Protein AF-A0A2V7V558-F1 (afdb_monomer)

Structure (mmCIF, N/CA/C/O backbone):
data_AF-A0A2V7V558-F1
#
_entry.id   AF-A0A2V7V558-F1
#
loop_
_atom_site.group_PDB
_atom_site.id
_atom_site.type_symbol
_atom_site.label_atom_id
_atom_site.label_alt_id
_atom_site.label_comp_id
_atom_site.label_asym_id
_atom_site.label_entity_id
_atom_site.label_seq_id
_atom_site.pdbx_PDB_ins_code
_atom_site.Cartn_x
_atom_site.Cartn_y
_atom_site.Cartn_z
_atom_site.occupancy
_atom_site.B_iso_or_equiv
_atom_site.auth_seq_id
_atom_site.auth_comp_id
_atom_site.auth_asym_id
_atom_site.auth_atom_id
_atom_site.pdbx_PDB_model_num
ATOM 1 N N . PRO A 1 1 ? 6.313 19.195 -24.063 1.00 78.56 1 PRO A N 1
ATOM 2 C CA . PRO A 1 1 ? 5.276 18.604 -23.185 1.00 78.56 1 PRO A CA 1
ATOM 3 C C . PRO A 1 1 ? 4.741 19.638 -22.186 1.00 78.56 1 PRO A C 1
ATOM 5 O O . PRO A 1 1 ? 5.553 20.377 -21.647 1.00 78.56 1 PRO A O 1
ATOM 8 N N . LYS A 1 2 ? 3.415 19.756 -21.996 1.00 81.25 2 LYS A N 1
ATOM 9 C CA . LYS A 1 2 ? 2.812 20.833 -21.171 1.00 81.25 2 LYS A CA 1
ATOM 10 C C . LYS A 1 2 ? 1.853 20.368 -20.066 1.00 81.25 2 LYS A C 1
ATOM 12 O O . LYS A 1 2 ? 1.504 21.178 -19.219 1.00 81.25 2 LYS A O 1
ATOM 17 N N . ASP A 1 3 ? 1.430 19.106 -20.073 1.00 86.50 3 ASP A N 1
ATOM 18 C CA . ASP A 1 3 ? 0.491 18.561 -19.089 1.00 86.50 3 ASP A CA 1
ATOM 19 C C . ASP A 1 3 ? 1.000 17.204 -18.564 1.00 86.50 3 ASP A C 1
ATOM 21 O O . ASP A 1 3 ? 0.908 16.206 -19.281 1.00 86.50 3 ASP A O 1
ATOM 25 N N . PRO A 1 4 ? 1.554 17.142 -17.339 1.00 86.75 4 PRO A N 1
ATOM 26 C CA . PRO A 1 4 ? 1.973 15.885 -16.717 1.00 86.75 4 PRO A CA 1
ATOM 27 C C . PRO A 1 4 ? 0.795 15.030 -16.221 1.00 86.75 4 PRO A C 1
ATOM 29 O O . PRO A 1 4 ? 0.958 13.828 -16.001 1.00 86.75 4 PRO A O 1
ATOM 32 N N . SER A 1 5 ? -0.386 15.629 -16.034 1.00 82.62 5 SER A N 1
ATOM 33 C CA . SER A 1 5 ? -1.588 14.981 -15.494 1.00 82.62 5 SER A CA 1
ATOM 34 C C . SER A 1 5 ? -2.425 14.280 -16.570 1.00 82.62 5 SER A C 1
ATOM 36 O O . SER A 1 5 ? -3.032 13.242 -16.288 1.00 82.62 5 SER A O 1
ATOM 38 N N . GLY A 1 6 ? -2.380 14.795 -17.803 1.00 81.19 6 GLY A N 1
ATOM 39 C CA . GLY A 1 6 ? -3.180 14.372 -18.949 1.00 81.19 6 GLY A CA 1
ATOM 40 C C . GLY A 1 6 ? -3.231 12.860 -19.158 1.00 81.19 6 GLY A C 1
ATOM 41 O O . GLY A 1 6 ? -2.219 12.159 -19.061 1.00 81.19 6 GLY A O 1
ATOM 42 N N . LYS A 1 7 ? -4.437 12.356 -19.444 1.00 79.38 7 LYS A N 1
ATOM 43 C CA . LYS A 1 7 ? -4.704 10.942 -19.765 1.00 79.38 7 LYS A CA 1
ATOM 44 C C . LYS A 1 7 ? -4.549 10.624 -21.255 1.00 79.38 7 LYS A C 1
ATOM 46 O O . LYS A 1 7 ? -4.569 9.462 -21.641 1.00 79.38 7 LYS A O 1
ATOM 51 N N . ASP A 1 8 ? -4.362 11.646 -22.081 1.00 83.56 8 ASP A N 1
ATOM 52 C CA . ASP A 1 8 ? -4.234 11.598 -23.537 1.00 83.56 8 ASP A CA 1
ATOM 53 C C . ASP A 1 8 ? -2.807 11.282 -24.026 1.00 83.56 8 ASP A C 1
ATOM 55 O O . ASP A 1 8 ? -2.467 11.569 -25.171 1.00 83.56 8 ASP A O 1
ATOM 59 N N . GLN A 1 9 ? -1.964 10.682 -23.183 1.00 87.81 9 GLN A N 1
ATOM 60 C CA . GLN A 1 9 ? -0.555 10.382 -23.463 1.00 87.81 9 GLN A CA 1
ATOM 61 C C . GLN A 1 9 ? -0.157 8.977 -22.986 1.00 87.81 9 GLN A C 1
ATOM 63 O O . GLN A 1 9 ? -0.829 8.376 -22.141 1.00 87.81 9 GLN A O 1
ATOM 68 N N . ASP A 1 10 ? 0.939 8.450 -23.535 1.00 92.81 10 ASP A N 1
ATOM 69 C CA . ASP A 1 10 ? 1.595 7.231 -23.044 1.00 92.81 10 ASP A CA 1
ATOM 70 C C . ASP A 1 10 ? 2.233 7.484 -21.655 1.00 92.81 10 ASP A C 1
ATOM 72 O O . ASP A 1 10 ? 2.664 8.599 -21.364 1.00 92.81 10 ASP A O 1
ATOM 76 N N . VAL A 1 11 ? 2.330 6.458 -20.800 1.00 94.06 11 VAL A N 1
ATOM 77 C CA . VAL A 1 11 ? 2.995 6.535 -19.478 1.00 94.06 11 VAL A CA 1
ATOM 78 C C . VAL A 1 11 ? 4.325 5.791 -19.499 1.00 94.06 11 VAL A C 1
ATOM 80 O O . VAL A 1 11 ? 4.418 4.688 -20.037 1.00 94.06 11 VAL A O 1
ATOM 83 N N . PHE A 1 12 ? 5.343 6.365 -18.856 1.00 97.25 12 PHE A N 1
ATOM 84 C CA . PHE A 1 12 ? 6.642 5.735 -18.633 1.00 97.25 12 PHE A CA 1
ATOM 85 C C . PHE A 1 12 ? 6.909 5.538 -17.135 1.00 97.25 12 PHE A C 1
ATOM 87 O O . PHE A 1 12 ? 6.780 6.474 -16.346 1.00 97.25 12 PHE A O 1
ATOM 94 N N . VAL A 1 13 ? 7.318 4.328 -16.752 1.00 98.69 13 VAL A N 1
ATOM 95 C CA . VAL A 1 13 ? 7.709 3.960 -15.387 1.00 98.69 13 VAL A CA 1
ATOM 96 C C . VAL A 1 13 ? 9.166 3.500 -15.394 1.00 98.69 13 VAL A C 1
ATOM 98 O O . VAL A 1 13 ? 9.502 2.436 -15.917 1.00 98.69 13 VAL A O 1
ATOM 101 N N . LEU A 1 14 ? 10.050 4.286 -14.780 1.00 98.75 14 LEU A N 1
ATOM 102 C CA . LEU A 1 14 ? 11.447 3.904 -14.577 1.00 98.75 14 LEU A CA 1
ATOM 103 C C . LEU A 1 14 ? 11.556 2.964 -13.366 1.00 98.75 14 LEU A C 1
ATOM 105 O O . LEU A 1 14 ? 11.897 3.418 -12.278 1.00 98.75 14 LEU A O 1
ATOM 109 N N . SER A 1 15 ? 11.248 1.676 -13.542 1.00 98.75 15 SER A N 1
ATOM 110 C CA . SER A 1 15 ? 11.292 0.663 -12.469 1.00 98.75 15 SER A CA 1
ATOM 111 C C . SER A 1 15 ? 12.687 0.568 -11.838 1.00 98.75 15 SER A C 1
ATOM 113 O O . SER A 1 15 ? 12.818 0.640 -10.618 1.00 98.75 15 SER A O 1
ATOM 115 N N . LYS A 1 16 ? 13.746 0.605 -12.663 1.00 98.56 16 LYS A N 1
ATOM 116 C CA . LYS A 1 16 ? 15.137 0.779 -12.205 1.00 98.56 16 LYS A CA 1
ATOM 117 C C . LYS A 1 16 ? 15.447 2.220 -11.768 1.00 98.56 16 LYS A C 1
ATOM 119 O O . LYS A 1 16 ? 16.325 2.881 -12.329 1.00 98.56 16 LYS A O 1
ATOM 124 N N . GLY A 1 17 ? 14.740 2.719 -10.753 1.00 97.94 17 GLY A N 1
ATOM 125 C CA . GLY A 1 17 ? 14.722 4.131 -10.354 1.00 97.94 17 GLY A CA 1
ATOM 126 C C . GLY A 1 17 ? 16.085 4.751 -10.024 1.00 97.94 17 GLY A C 1
ATOM 127 O O . GLY A 1 17 ? 16.248 5.962 -10.134 1.00 97.94 17 GLY A O 1
ATOM 128 N N . HIS A 1 18 ? 17.116 3.963 -9.705 1.00 98.19 18 HIS A N 1
ATOM 129 C CA . HIS A 1 18 ? 18.482 4.477 -9.517 1.00 98.19 18 HIS A CA 1
ATOM 130 C C . HIS A 1 18 ? 19.059 5.162 -10.774 1.00 98.19 18 HIS A C 1
ATOM 132 O O . HIS A 1 18 ? 20.028 5.914 -10.678 1.00 98.19 18 HIS A O 1
ATOM 138 N N . ALA A 1 19 ? 18.464 4.931 -11.950 1.00 98.19 19 ALA A N 1
ATOM 139 C CA . ALA A 1 19 ? 18.798 5.600 -13.204 1.00 98.19 19 ALA A CA 1
ATOM 140 C C . ALA A 1 19 ? 18.131 6.986 -13.381 1.00 98.19 19 ALA A C 1
ATOM 142 O O . ALA A 1 19 ? 18.185 7.535 -14.479 1.00 98.19 19 ALA A O 1
ATOM 143 N N . ALA A 1 20 ? 17.537 7.572 -12.328 1.00 98.12 20 ALA A N 1
ATOM 144 C CA . ALA A 1 20 ? 16.832 8.866 -12.350 1.00 98.12 20 ALA A CA 1
ATOM 145 C C . ALA A 1 20 ? 17.456 9.973 -13.234 1.00 98.12 20 ALA A C 1
ATOM 147 O O . ALA A 1 20 ? 16.700 10.621 -13.957 1.00 98.12 20 ALA A O 1
ATOM 148 N N . PRO A 1 21 ? 18.794 10.182 -13.269 1.00 98.06 21 PRO A N 1
ATOM 149 C CA . PRO A 1 21 ? 19.393 11.234 -14.090 1.00 98.06 21 PRO A CA 1
ATOM 150 C C . PRO A 1 21 ? 19.075 11.144 -15.590 1.00 98.06 21 PRO A C 1
ATOM 152 O O . PRO A 1 21 ? 18.973 12.186 -16.231 1.00 98.06 21 PRO A O 1
ATOM 155 N N . ILE A 1 22 ? 18.859 9.944 -16.153 1.00 97.06 22 ILE A N 1
ATOM 156 C CA . ILE A 1 22 ? 18.498 9.809 -17.577 1.00 97.06 22 ILE A CA 1
ATOM 157 C C . ILE A 1 22 ? 17.034 10.195 -17.843 1.00 97.06 22 ILE A C 1
ATOM 159 O O . ILE A 1 22 ? 16.724 10.735 -18.901 1.00 97.06 22 ILE A O 1
ATOM 163 N N . LEU A 1 23 ? 16.144 9.995 -16.862 1.00 97.62 23 LEU A N 1
ATOM 164 C CA . LEU A 1 23 ? 14.763 10.484 -16.911 1.00 97.62 23 LEU A CA 1
ATOM 165 C C . LEU A 1 23 ? 14.730 12.012 -16.804 1.00 97.62 23 LEU A C 1
ATOM 167 O O . LEU A 1 23 ? 14.029 12.660 -17.576 1.00 97.62 23 LEU A O 1
ATOM 171 N N . TRP A 1 24 ? 15.517 12.593 -15.895 1.00 97.69 24 TRP A N 1
ATOM 172 C CA . TRP A 1 24 ? 15.645 14.047 -15.772 1.00 97.69 24 TRP A CA 1
ATOM 173 C C . TRP A 1 24 ? 16.205 14.672 -17.058 1.00 97.69 24 TRP A C 1
ATOM 175 O O . TRP A 1 24 ? 15.633 15.639 -17.556 1.00 97.69 24 TRP A O 1
ATOM 185 N N . ALA A 1 25 ? 17.243 14.077 -17.658 1.00 95.06 25 ALA A N 1
ATOM 186 C CA . ALA A 1 25 ? 17.776 14.508 -18.950 1.00 95.06 25 ALA A CA 1
ATOM 187 C C . ALA A 1 25 ? 16.726 14.429 -20.076 1.00 95.06 25 ALA A C 1
ATOM 189 O O . ALA A 1 25 ? 16.507 15.417 -20.770 1.00 95.06 25 ALA A O 1
ATOM 190 N N . ALA A 1 26 ? 16.005 13.309 -20.215 1.00 93.50 26 ALA A N 1
ATOM 191 C CA . ALA A 1 26 ? 14.966 13.154 -21.239 1.00 93.50 26 ALA A CA 1
ATOM 192 C C . ALA A 1 26 ? 13.785 14.133 -21.060 1.00 93.50 26 ALA A C 1
ATOM 194 O O . ALA A 1 26 ? 13.247 14.660 -22.038 1.00 93.50 26 ALA A O 1
ATOM 195 N N . LEU A 1 27 ? 13.389 14.426 -19.817 1.00 93.44 27 LEU A N 1
ATOM 196 C CA . LEU A 1 27 ? 12.374 15.443 -19.524 1.00 93.44 27 LEU A CA 1
ATOM 197 C C . LEU A 1 27 ? 12.885 16.866 -19.814 1.00 93.44 27 LEU A C 1
ATOM 199 O O . LEU A 1 27 ? 12.095 17.719 -20.220 1.00 93.44 27 LEU A O 1
ATOM 203 N N . ARG A 1 28 ? 14.186 17.136 -19.640 1.00 93.00 28 ARG A N 1
ATOM 204 C CA . ARG A 1 28 ? 14.794 18.434 -19.974 1.00 93.00 28 ARG A CA 1
ATOM 205 C C . ARG A 1 28 ? 14.882 18.643 -21.484 1.00 93.00 28 ARG A C 1
ATOM 207 O O . ARG A 1 28 ? 14.485 19.703 -21.960 1.00 93.00 28 ARG A O 1
ATOM 214 N N . GLU A 1 29 ? 15.324 17.618 -22.211 1.00 90.44 29 GLU A N 1
ATOM 215 C CA . GLU A 1 29 ? 15.469 17.598 -23.673 1.00 90.44 29 GLU A CA 1
ATOM 216 C C . GLU A 1 29 ? 14.119 17.774 -24.384 1.00 90.44 29 GLU A C 1
ATOM 218 O O . GLU A 1 29 ? 13.965 18.590 -25.286 1.00 90.44 29 GLU A O 1
ATOM 223 N N . THR A 1 30 ? 13.076 17.090 -23.902 1.00 88.75 30 THR A N 1
ATOM 224 C CA . THR A 1 30 ? 11.700 17.267 -24.404 1.00 88.75 30 THR A CA 1
ATOM 225 C C . THR A 1 30 ? 11.038 18.581 -23.960 1.00 88.75 30 THR A C 1
ATOM 227 O O . THR A 1 30 ? 9.872 18.829 -24.287 1.00 88.75 30 THR A O 1
ATOM 230 N N . GLY A 1 31 ? 11.728 19.418 -23.177 1.00 89.62 31 GLY A N 1
ATOM 231 C CA . GLY A 1 31 ? 11.186 20.649 -22.597 1.00 89.62 31 GLY A CA 1
ATOM 232 C C . GLY A 1 31 ? 10.006 20.427 -21.641 1.00 89.62 31 GLY A C 1
ATOM 233 O O . GLY A 1 31 ? 9.224 21.350 -21.423 1.00 89.62 31 GLY A O 1
ATOM 234 N N . ALA A 1 32 ? 9.841 19.211 -21.108 1.00 90.31 32 ALA A N 1
ATOM 235 C CA . ALA A 1 32 ? 8.834 18.865 -20.103 1.00 90.31 32 ALA A CA 1
ATOM 236 C C . ALA A 1 32 ? 9.137 19.510 -18.740 1.00 90.31 32 ALA A C 1
ATOM 238 O O . ALA A 1 32 ? 8.221 19.840 -17.985 1.00 90.31 32 ALA A O 1
ATOM 239 N N . ILE A 1 33 ? 10.425 19.698 -18.445 1.00 93.44 33 ILE A N 1
ATOM 240 C CA . ILE A 1 33 ? 10.940 20.430 -17.286 1.00 93.44 33 ILE A CA 1
ATOM 241 C C . ILE A 1 33 ? 11.949 21.495 -17.732 1.00 93.44 33 ILE A C 1
ATOM 243 O O . ILE A 1 33 ? 12.484 21.423 -18.840 1.00 93.44 33 ILE A O 1
ATOM 247 N N . GLN A 1 34 ? 12.223 22.476 -16.868 1.00 93.38 34 GLN A N 1
ATOM 248 C CA . GLN A 1 34 ? 13.223 23.528 -17.117 1.00 93.38 34 GLN A CA 1
ATOM 249 C C . GLN A 1 34 ? 14.338 23.580 -16.056 1.00 93.38 34 GLN A C 1
ATOM 251 O O . GLN A 1 34 ? 15.231 24.422 -16.146 1.00 93.38 34 GLN A O 1
ATOM 256 N N . ASP A 1 35 ? 14.321 22.659 -15.094 1.00 94.81 35 ASP A N 1
ATOM 257 C CA . ASP A 1 35 ? 15.256 22.597 -13.969 1.00 94.81 35 ASP A CA 1
ATOM 258 C C . ASP A 1 35 ? 16.731 22.478 -14.387 1.00 94.81 35 ASP A C 1
ATOM 260 O O . ASP A 1 35 ? 17.069 21.945 -15.450 1.00 94.81 35 ASP A O 1
ATOM 264 N N . ASP A 1 36 ? 17.626 22.949 -13.516 1.00 95.75 36 ASP A N 1
ATOM 265 C CA . ASP A 1 36 ? 19.065 22.710 -13.638 1.00 95.75 36 ASP A CA 1
ATOM 266 C C . ASP A 1 36 ? 19.377 21.235 -13.345 1.00 95.75 36 ASP A C 1
ATOM 268 O O . ASP A 1 36 ? 19.245 20.780 -12.208 1.00 95.75 36 ASP A O 1
ATOM 272 N N . LEU A 1 37 ? 19.855 20.491 -14.345 1.00 96.62 37 LEU A N 1
ATOM 273 C CA . LEU A 1 37 ? 20.279 19.095 -14.179 1.00 96.62 37 LEU A CA 1
ATOM 274 C C . LEU A 1 37 ? 21.454 18.942 -13.193 1.00 96.62 37 LEU A C 1
ATOM 276 O O . LEU A 1 37 ? 21.598 17.889 -12.572 1.00 96.62 37 LEU A O 1
ATOM 280 N N . LEU A 1 38 ? 22.260 19.990 -12.986 1.00 95.88 38 LEU A N 1
ATOM 281 C CA . LEU A 1 38 ? 23.350 20.015 -12.005 1.00 95.88 38 LEU A CA 1
ATOM 282 C C . LEU A 1 38 ? 22.852 20.255 -10.565 1.00 95.88 38 LEU A C 1
ATOM 284 O O . LEU A 1 38 ? 23.647 20.181 -9.620 1.00 95.88 38 LEU A O 1
ATOM 288 N N . SER A 1 39 ? 21.549 20.491 -10.367 1.00 96.94 39 SER A N 1
ATOM 289 C CA . SER A 1 39 ? 20.894 20.527 -9.051 1.00 96.94 39 SER A CA 1
ATOM 290 C C . SER A 1 39 ? 20.547 19.136 -8.498 1.00 96.94 39 SER A C 1
ATOM 292 O O . SER A 1 39 ? 20.194 19.027 -7.326 1.00 96.94 39 SER A O 1
ATOM 294 N N . LEU A 1 40 ? 20.690 18.076 -9.307 1.00 97.69 40 LEU A N 1
ATOM 295 C CA . LEU A 1 40 ? 20.471 16.671 -8.938 1.00 97.69 40 LEU A CA 1
ATOM 296 C C . LEU A 1 40 ? 20.955 16.345 -7.513 1.00 97.69 40 LEU A C 1
ATOM 298 O O . LEU A 1 40 ? 22.129 16.529 -7.188 1.00 97.69 40 LEU A O 1
ATOM 302 N N . ARG A 1 41 ? 20.058 15.781 -6.691 1.00 97.06 41 ARG A N 1
ATOM 303 C CA . ARG A 1 41 ? 20.303 15.360 -5.293 1.00 97.06 41 ARG A CA 1
ATOM 304 C C . ARG A 1 41 ? 20.662 16.482 -4.301 1.00 97.06 41 ARG A C 1
ATOM 306 O O . ARG A 1 41 ? 21.021 16.166 -3.166 1.00 97.06 41 ARG A O 1
ATOM 313 N N . ARG A 1 42 ? 20.539 17.766 -4.659 1.00 96.94 42 ARG A N 1
ATOM 314 C CA . ARG A 1 42 ? 20.526 18.859 -3.666 1.00 96.94 42 ARG A CA 1
ATOM 315 C C . ARG A 1 42 ? 19.182 18.880 -2.925 1.00 96.94 42 ARG A C 1
ATOM 317 O O . ARG A 1 42 ? 18.166 18.460 -3.468 1.00 96.94 42 ARG A O 1
ATOM 324 N N . TYR A 1 43 ? 19.187 19.354 -1.679 1.00 94.56 43 TYR A N 1
ATOM 325 C CA . TYR A 1 43 ? 18.035 19.319 -0.762 1.00 94.56 43 TYR A CA 1
ATOM 326 C C . TYR A 1 43 ? 16.793 20.066 -1.294 1.00 94.56 43 TYR A C 1
ATOM 328 O O . TYR A 1 43 ? 15.655 19.617 -1.133 1.00 94.56 43 TYR A O 1
ATOM 336 N N . ASP A 1 44 ? 17.051 21.194 -1.947 1.00 91.56 44 ASP A N 1
ATOM 337 C CA . ASP A 1 44 ? 16.118 22.133 -2.566 1.00 91.56 44 ASP A CA 1
ATOM 338 C C . ASP A 1 44 ? 15.676 21.732 -3.985 1.00 91.56 44 ASP A C 1
ATOM 340 O O . ASP A 1 44 ? 14.696 22.268 -4.499 1.00 91.56 44 ASP A O 1
ATOM 344 N N . SER A 1 45 ? 16.352 20.768 -4.617 1.00 93.88 45 SER A N 1
ATOM 345 C CA . SER A 1 45 ? 16.050 20.358 -5.990 1.00 93.88 45 SER A CA 1
ATOM 346 C C . SER A 1 45 ? 14.788 19.481 -6.086 1.00 93.88 45 SER A C 1
ATOM 348 O O . SER A 1 45 ? 14.551 18.621 -5.228 1.00 93.88 45 SER A O 1
ATOM 350 N N . PRO A 1 46 ? 13.985 19.612 -7.162 1.00 90.62 46 PRO A N 1
ATOM 351 C CA . PRO A 1 46 ? 12.984 18.612 -7.526 1.00 90.62 46 PRO A CA 1
ATOM 352 C C . PRO A 1 46 ? 13.601 17.359 -8.178 1.00 90.62 46 PRO A C 1
ATOM 354 O O . PRO A 1 46 ? 12.928 16.331 -8.285 1.00 90.62 46 PRO A O 1
ATOM 357 N N . LEU A 1 47 ? 14.873 17.417 -8.599 1.00 96.25 47 LEU A N 1
ATOM 358 C CA . LEU A 1 47 ? 15.597 16.327 -9.258 1.00 96.25 47 LEU A CA 1
ATOM 359 C C . LEU A 1 47 ? 16.169 15.357 -8.219 1.00 96.25 47 LEU A C 1
ATOM 361 O O . LEU A 1 47 ? 17.363 15.329 -7.904 1.00 96.25 47 LEU A O 1
ATOM 365 N N . GLU A 1 48 ? 15.260 14.558 -7.677 1.00 96.25 48 GLU A N 1
ATOM 366 C CA . GLU A 1 48 ? 15.520 13.552 -6.652 1.00 96.25 48 GLU A CA 1
ATOM 367 C C . GLU A 1 48 ? 16.521 12.472 -7.093 1.00 96.25 48 GLU A C 1
ATOM 369 O O . GLU A 1 48 ? 16.733 12.192 -8.279 1.00 96.25 48 GLU A O 1
ATOM 374 N N . GLY A 1 49 ? 17.139 11.817 -6.104 1.00 97.12 49 GLY A N 1
ATOM 375 C CA . GLY A 1 49 ? 18.133 10.767 -6.346 1.00 97.12 49 GLY A CA 1
ATOM 376 C C . GLY A 1 49 ? 17.582 9.462 -6.931 1.00 97.12 49 GLY A C 1
ATOM 377 O O . GLY A 1 49 ? 18.368 8.690 -7.487 1.00 97.12 49 GLY A O 1
ATOM 378 N N . HIS A 1 50 ? 16.267 9.271 -6.803 1.00 98.25 50 HIS A N 1
ATOM 379 C CA . HIS A 1 50 ? 15.389 8.267 -7.412 1.00 98.25 50 HIS A CA 1
ATOM 380 C C . HIS A 1 50 ? 14.070 8.986 -7.780 1.00 98.25 50 HIS A C 1
ATOM 382 O O . HIS A 1 50 ? 13.738 9.958 -7.099 1.00 98.25 50 HIS A O 1
ATOM 388 N N . PRO A 1 51 ? 13.289 8.560 -8.791 1.00 96.88 51 PRO A N 1
ATOM 389 C CA . PRO A 1 51 ? 12.018 9.201 -9.113 1.00 96.88 51 PRO A CA 1
ATOM 390 C C . PRO A 1 51 ? 11.062 9.200 -7.917 1.00 96.88 51 PRO A C 1
ATOM 392 O O . PRO A 1 51 ? 10.858 8.165 -7.282 1.00 96.88 51 PRO A O 1
ATOM 395 N N . THR A 1 52 ? 10.443 10.350 -7.648 1.00 95.88 52 THR A N 1
ATOM 396 C CA . THR A 1 52 ? 9.270 10.477 -6.774 1.00 95.88 52 THR A CA 1
ATOM 397 C C . THR A 1 52 ? 8.288 11.489 -7.380 1.00 95.88 52 THR A C 1
ATOM 399 O O . THR A 1 52 ? 8.732 12.385 -8.109 1.00 95.88 52 THR A O 1
ATOM 402 N N . PRO A 1 53 ? 6.989 11.440 -7.029 1.00 94.75 53 PRO A N 1
ATOM 403 C CA . PRO A 1 53 ? 5.999 12.454 -7.417 1.00 94.75 53 PRO A CA 1
ATOM 404 C C . PRO A 1 53 ? 6.227 13.871 -6.846 1.00 94.75 53 PRO A C 1
ATOM 406 O O . PRO A 1 53 ? 5.318 14.697 -6.871 1.00 94.75 53 PRO A O 1
ATOM 409 N N . ARG A 1 54 ? 7.426 14.191 -6.324 1.00 92.38 54 ARG A N 1
ATOM 410 C CA . ARG A 1 54 ? 7.894 15.585 -6.188 1.00 92.38 54 ARG A CA 1
ATOM 411 C C . ARG A 1 54 ? 8.038 16.236 -7.574 1.00 92.38 54 ARG A C 1
ATOM 413 O O . ARG A 1 54 ? 7.748 17.417 -7.718 1.00 92.38 54 ARG A O 1
ATOM 420 N N . SER A 1 55 ? 8.427 15.458 -8.589 1.00 93.06 55 SER A N 1
ATOM 421 C CA . SER A 1 55 ? 8.286 15.841 -9.997 1.00 93.06 55 SER A CA 1
ATOM 422 C C . SER A 1 55 ? 6.926 15.356 -10.517 1.00 93.06 55 SER A C 1
ATOM 424 O O . SER A 1 55 ? 6.655 14.157 -10.431 1.00 93.06 55 SER A O 1
ATOM 426 N N . PRO A 1 56 ? 6.066 16.224 -11.085 1.00 91.75 56 PRO A N 1
ATOM 427 C CA . PRO A 1 56 ? 4.716 15.832 -11.501 1.00 91.75 56 PRO A CA 1
ATOM 428 C C . PRO A 1 56 ? 4.713 14.857 -12.690 1.00 91.75 56 PRO A C 1
ATOM 430 O O . PRO A 1 56 ? 3.729 14.158 -12.914 1.00 91.75 56 PRO A O 1
ATOM 433 N N . TRP A 1 57 ? 5.823 14.764 -13.431 1.00 92.75 57 TRP A N 1
ATOM 434 C CA . TRP A 1 57 ? 6.024 13.787 -14.508 1.00 92.75 57 TRP A CA 1
ATOM 435 C C . TRP A 1 57 ? 6.249 12.349 -14.005 1.00 92.75 57 TRP A C 1
ATOM 437 O O . TRP A 1 57 ? 6.315 11.423 -14.810 1.00 92.75 57 TRP A O 1
ATOM 447 N N . VAL A 1 58 ? 6.363 12.139 -12.689 1.00 95.69 58 VAL A N 1
ATOM 448 C CA . VAL A 1 58 ? 6.562 10.826 -12.066 1.00 95.69 58 VAL A CA 1
ATOM 449 C C . VAL A 1 58 ? 5.279 10.391 -11.364 1.00 95.69 58 VAL A C 1
ATOM 451 O O . VAL A 1 58 ? 4.875 10.991 -10.373 1.00 95.69 58 VAL A O 1
ATOM 454 N N . ARG A 1 59 ? 4.650 9.314 -11.851 1.00 94.75 59 ARG A N 1
ATOM 455 C CA . ARG A 1 59 ? 3.398 8.783 -11.278 1.00 94.75 59 ARG A CA 1
ATOM 456 C C . ARG A 1 59 ? 3.604 7.951 -10.005 1.00 94.75 59 ARG A C 1
ATOM 458 O O . ARG A 1 59 ? 2.737 7.957 -9.143 1.00 94.75 59 ARG A O 1
ATOM 465 N N . VAL A 1 60 ? 4.735 7.252 -9.875 1.00 97.62 60 VAL A N 1
ATOM 466 C CA . VAL A 1 60 ? 5.067 6.385 -8.725 1.00 97.62 60 VAL A CA 1
ATOM 467 C C . VAL A 1 60 ? 6.548 6.478 -8.370 1.00 97.62 60 VAL A C 1
ATOM 469 O O . VAL A 1 60 ? 7.383 6.708 -9.244 1.00 97.62 60 VAL A O 1
ATOM 472 N N . ALA A 1 61 ? 6.885 6.288 -7.096 1.00 98.19 61 ALA A N 1
ATOM 473 C CA . ALA A 1 61 ? 8.266 6.251 -6.631 1.00 98.19 61 ALA A CA 1
ATOM 474 C C . ALA A 1 61 ? 8.876 4.850 -6.815 1.00 98.19 61 ALA A C 1
ATOM 476 O O . ALA A 1 61 ? 8.306 3.859 -6.369 1.00 98.19 61 ALA A O 1
ATOM 477 N N . THR A 1 62 ? 10.057 4.767 -7.433 1.00 98.12 62 THR A N 1
ATOM 478 C CA . THR A 1 62 ? 10.682 3.498 -7.878 1.00 98.12 62 THR A CA 1
ATOM 479 C C . THR A 1 62 ? 12.090 3.276 -7.307 1.00 98.12 62 THR A C 1
ATOM 481 O O . THR A 1 62 ? 12.968 2.688 -7.934 1.00 98.12 62 THR A O 1
ATOM 484 N N . GLY A 1 63 ? 12.342 3.794 -6.100 1.00 94.44 63 GLY A N 1
ATOM 485 C CA . GLY A 1 63 ? 13.618 3.606 -5.396 1.00 94.44 63 GLY A CA 1
ATOM 486 C C . GLY A 1 63 ? 13.860 2.174 -4.902 1.00 94.44 63 GLY A C 1
ATOM 487 O O . GLY A 1 63 ? 15.011 1.753 -4.829 1.00 94.44 63 GLY A O 1
ATOM 488 N N . SER A 1 64 ? 12.793 1.429 -4.595 1.00 98.38 64 SER A N 1
ATOM 489 C CA . SER A 1 64 ? 12.851 -0.020 -4.372 1.00 98.38 64 SER A CA 1
ATOM 490 C C . SER A 1 64 ? 12.563 -0.746 -5.687 1.00 98.38 64 SER A C 1
ATOM 492 O O . SER A 1 64 ? 11.670 -0.332 -6.431 1.00 98.38 64 SER A O 1
ATOM 494 N N . LEU A 1 65 ? 13.339 -1.786 -5.989 1.00 98.50 65 LEU A N 1
ATOM 495 C CA . LEU A 1 65 ? 13.300 -2.489 -7.275 1.00 98.50 65 LEU A CA 1
ATOM 496 C C . LEU A 1 65 ? 12.123 -3.475 -7.356 1.00 98.50 65 LEU A C 1
ATOM 498 O O . LEU A 1 65 ? 11.496 -3.816 -6.356 1.00 98.50 65 LEU A O 1
ATOM 502 N N . GLY A 1 66 ? 11.780 -3.891 -8.575 1.00 98.44 66 GLY A N 1
ATOM 503 C CA . GLY A 1 66 ? 10.721 -4.859 -8.882 1.00 98.44 66 GLY A CA 1
ATOM 504 C C . GLY A 1 66 ? 9.308 -4.268 -8.861 1.00 98.44 66 GLY A C 1
ATOM 505 O O . GLY A 1 66 ? 8.426 -4.709 -9.600 1.00 98.44 66 GLY A O 1
ATOM 506 N N . GLN A 1 67 ? 9.095 -3.202 -8.085 1.00 98.81 67 GLN A N 1
ATOM 507 C CA . GLN A 1 67 ? 7.767 -2.633 -7.864 1.00 98.81 67 GLN A CA 1
ATOM 508 C C . GLN A 1 67 ? 7.164 -1.915 -9.083 1.00 98.81 67 GLN A C 1
ATOM 510 O O . GLN A 1 67 ? 5.941 -1.890 -9.250 1.00 98.81 67 GLN A O 1
ATOM 515 N N . GLY A 1 68 ? 7.997 -1.322 -9.946 1.00 98.69 68 GLY A N 1
ATOM 516 C CA . GLY A 1 68 ? 7.530 -0.468 -11.041 1.00 98.69 68 GLY A CA 1
ATOM 517 C C . GLY A 1 68 ? 6.724 -1.215 -12.106 1.00 98.69 68 GLY A C 1
ATOM 518 O O . GLY A 1 68 ? 5.792 -0.640 -12.666 1.00 98.69 68 GLY A O 1
ATOM 519 N N . LEU A 1 69 ? 7.007 -2.502 -12.345 1.00 98.88 69 LEU A N 1
ATOM 520 C CA . LEU A 1 69 ? 6.209 -3.318 -13.267 1.00 98.88 69 LEU A CA 1
ATOM 521 C C . LEU A 1 69 ? 4.804 -3.613 -12.717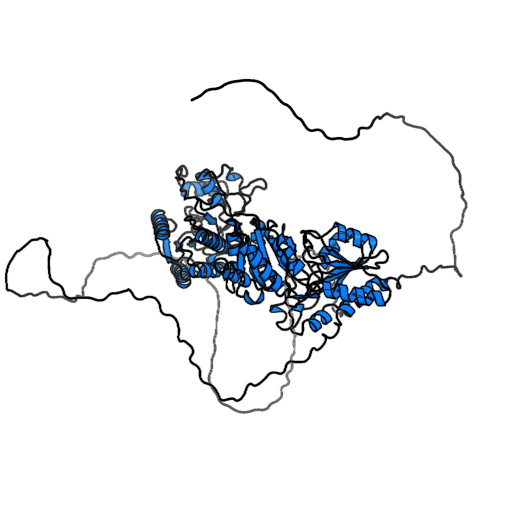 1.00 98.88 69 LEU A C 1
ATOM 523 O O . LEU A 1 69 ? 3.838 -3.563 -13.475 1.00 98.88 69 LEU A O 1
ATOM 527 N N . CYS A 1 70 ? 4.671 -3.832 -11.406 1.00 98.88 70 CYS A N 1
ATOM 528 C CA . CYS A 1 70 ? 3.376 -4.027 -10.743 1.00 98.88 70 CYS A CA 1
ATOM 529 C C . CYS A 1 70 ? 2.495 -2.771 -10.892 1.00 98.88 70 CYS A C 1
ATOM 531 O O . CYS A 1 70 ? 1.333 -2.843 -11.294 1.00 98.88 70 CYS A O 1
ATOM 533 N N . ALA A 1 71 ? 3.077 -1.590 -10.648 1.00 98.81 71 ALA A N 1
ATOM 534 C CA . ALA A 1 71 ? 2.399 -0.310 -10.850 1.00 98.81 71 ALA A CA 1
ATOM 535 C C . ALA A 1 71 ? 2.031 -0.066 -12.324 1.00 98.81 71 ALA A C 1
ATOM 537 O O . ALA A 1 71 ? 0.909 0.348 -12.622 1.00 98.81 71 ALA A O 1
ATOM 538 N N . ALA A 1 72 ? 2.935 -0.382 -13.256 1.00 98.81 72 ALA A N 1
ATOM 539 C CA . ALA A 1 72 ? 2.675 -0.279 -14.689 1.00 98.81 72 ALA A CA 1
ATOM 540 C C . ALA A 1 72 ? 1.541 -1.215 -15.154 1.00 98.81 72 ALA A C 1
ATOM 542 O O . ALA A 1 72 ? 0.728 -0.816 -15.988 1.00 98.81 72 ALA A O 1
ATOM 543 N N . ALA A 1 73 ? 1.429 -2.418 -14.581 1.00 98.88 73 ALA A N 1
ATOM 544 C CA . ALA A 1 73 ? 0.320 -3.336 -14.836 1.00 98.88 73 ALA A CA 1
ATOM 545 C C . ALA A 1 73 ? -1.024 -2.774 -14.336 1.00 98.88 73 ALA A C 1
ATOM 547 O O . ALA A 1 73 ? -2.020 -2.848 -15.056 1.00 98.88 73 ALA A O 1
ATOM 548 N N . GLY A 1 74 ? -1.056 -2.123 -13.167 1.00 98.69 74 GLY A N 1
ATOM 549 C CA . GLY A 1 74 ? -2.247 -1.412 -12.681 1.00 98.69 74 GLY A CA 1
ATOM 550 C C . GLY A 1 74 ? -2.666 -0.238 -13.573 1.00 98.69 74 GLY A C 1
ATOM 551 O O . GLY A 1 74 ? -3.840 -0.119 -13.925 1.00 98.69 74 GLY A O 1
ATOM 552 N N . MET A 1 75 ? -1.709 0.583 -14.018 1.00 98.12 75 MET A N 1
ATOM 553 C CA . MET A 1 75 ? -1.964 1.666 -14.982 1.00 98.12 75 MET A CA 1
ATOM 554 C C . MET A 1 75 ? -2.510 1.116 -16.310 1.00 98.12 75 MET A C 1
ATOM 556 O O . MET A 1 75 ? -3.494 1.626 -16.846 1.00 98.12 75 MET A O 1
ATOM 560 N N . ALA A 1 76 ? -1.905 0.044 -16.833 1.00 97.75 76 ALA A N 1
ATOM 561 C CA . ALA A 1 76 ? -2.326 -0.597 -18.076 1.00 97.75 76 ALA A CA 1
ATOM 562 C C . ALA A 1 76 ? -3.729 -1.219 -17.958 1.00 97.75 76 ALA A C 1
ATOM 564 O O . ALA A 1 76 ? -4.540 -1.050 -18.871 1.00 97.75 76 ALA A O 1
ATOM 565 N N . TRP A 1 77 ? -4.052 -1.854 -16.824 1.00 98.12 77 TRP A N 1
ATOM 566 C CA . TRP A 1 77 ? -5.395 -2.364 -16.533 1.00 98.12 77 TRP A CA 1
ATOM 567 C C . TRP A 1 77 ? -6.429 -1.232 -16.526 1.00 98.12 77 TRP A C 1
ATOM 569 O O . TRP A 1 77 ? -7.420 -1.318 -17.249 1.00 98.12 77 TRP A O 1
ATOM 579 N N . ALA A 1 78 ? -6.182 -0.135 -15.795 1.00 95.88 78 ALA A N 1
ATOM 580 C CA . ALA A 1 78 ? -7.100 1.009 -15.743 1.00 95.88 78 ALA A CA 1
ATOM 581 C C . ALA A 1 78 ? -7.314 1.650 -17.124 1.00 95.88 78 ALA A C 1
ATOM 583 O O . ALA A 1 78 ? -8.446 1.940 -17.503 1.00 95.88 78 ALA A O 1
ATOM 584 N N . ARG A 1 79 ? -6.247 1.808 -17.914 1.00 93.56 79 ARG A N 1
ATOM 585 C CA . ARG A 1 79 ? -6.321 2.353 -19.279 1.00 93.56 79 ARG A CA 1
ATOM 586 C C . ARG A 1 79 ? -7.115 1.457 -20.221 1.00 93.56 79 ARG A C 1
ATOM 588 O O . ARG A 1 79 ? -8.002 1.948 -20.912 1.00 93.56 79 ARG A O 1
ATOM 595 N N . LYS A 1 80 ? -6.860 0.143 -20.188 1.00 93.62 80 LYS A N 1
ATOM 596 C CA . LYS A 1 80 ? -7.628 -0.860 -20.942 1.00 93.62 80 LYS A CA 1
ATOM 597 C C . LYS A 1 80 ? -9.103 -0.852 -20.524 1.00 93.62 80 LYS A C 1
ATOM 599 O O . LYS A 1 80 ? -9.975 -0.967 -21.381 1.00 93.62 80 LYS A O 1
ATOM 604 N N . LYS A 1 81 ? -9.380 -0.686 -19.226 1.00 93.06 81 LYS A N 1
ATOM 605 C CA . LYS A 1 81 ? -10.733 -0.624 -18.661 1.00 93.06 81 LYS A CA 1
ATOM 606 C C . LYS A 1 81 ? -11.511 0.617 -19.105 1.00 93.06 81 LYS A C 1
ATOM 608 O O . LYS A 1 81 ? -12.694 0.499 -19.409 1.00 93.06 81 LYS A O 1
ATOM 613 N N . ASP A 1 82 ? -10.846 1.768 -19.174 1.00 90.56 82 ASP A N 1
ATOM 614 C CA . ASP A 1 82 ? -11.451 3.064 -19.515 1.00 90.56 82 ASP A CA 1
ATOM 615 C C . ASP A 1 82 ? -11.439 3.365 -21.027 1.00 90.56 82 ASP A C 1
ATOM 617 O O . ASP A 1 82 ? -11.756 4.478 -21.444 1.00 90.56 82 ASP A O 1
ATOM 621 N N . GLY A 1 83 ? -11.048 2.393 -21.862 1.00 89.88 83 GLY A N 1
ATOM 622 C CA . GLY A 1 83 ? -10.940 2.562 -23.315 1.00 89.88 83 GLY A CA 1
ATOM 623 C C . GLY A 1 83 ? -9.830 3.524 -23.755 1.00 89.88 83 GLY A C 1
ATOM 624 O O . GLY A 1 83 ? -9.827 3.967 -24.901 1.00 89.88 83 GLY A O 1
ATOM 625 N N . CYS A 1 84 ? -8.888 3.861 -22.868 1.00 88.44 84 CYS A N 1
ATOM 626 C CA . CYS A 1 84 ? -7.782 4.757 -23.177 1.00 88.44 84 CYS A CA 1
ATOM 627 C C . CYS A 1 84 ? -6.747 4.041 -24.070 1.00 88.44 84 CYS A C 1
ATOM 629 O O . CYS A 1 84 ? -6.145 3.056 -23.632 1.00 88.44 84 CYS A O 1
ATOM 631 N N . PRO A 1 85 ? -6.476 4.537 -25.294 1.00 87.62 85 PRO A N 1
ATOM 632 C CA . PRO A 1 85 ? -5.505 3.928 -26.207 1.00 87.62 85 PRO A CA 1
ATOM 633 C C . PRO A 1 85 ? -4.040 4.244 -25.844 1.00 87.62 85 PRO A C 1
ATOM 635 O O . PRO A 1 85 ? -3.125 3.734 -26.493 1.00 87.62 85 PRO A O 1
ATOM 638 N N . GLY A 1 86 ? -3.802 5.082 -24.828 1.00 89.75 86 GLY A N 1
ATOM 639 C CA . GLY A 1 86 ? -2.467 5.403 -24.332 1.00 89.75 86 GLY A CA 1
ATOM 640 C C . GLY A 1 86 ? -1.813 4.214 -23.633 1.00 89.75 86 GLY A C 1
ATOM 641 O O . GLY A 1 86 ? -2.359 3.660 -22.678 1.00 89.75 86 GLY A O 1
ATOM 642 N N . ARG A 1 87 ? -0.617 3.845 -24.085 1.00 93.50 87 ARG A N 1
ATOM 643 C CA . ARG A 1 87 ? 0.157 2.686 -23.624 1.00 93.50 87 ARG A CA 1
ATOM 644 C C . ARG A 1 87 ? 0.935 2.982 -22.343 1.00 93.50 87 ARG A C 1
ATOM 646 O O . ARG A 1 87 ? 1.102 4.136 -21.954 1.00 93.50 87 ARG A O 1
ATOM 653 N N . VAL A 1 88 ? 1.444 1.929 -21.708 1.00 96.94 88 VAL A N 1
ATOM 654 C CA . VAL A 1 88 ? 2.333 2.012 -20.542 1.00 96.94 88 VAL A CA 1
ATOM 655 C C . VAL A 1 88 ? 3.642 1.290 -20.855 1.00 96.94 88 VAL A C 1
ATOM 657 O O . VAL A 1 88 ? 3.626 0.169 -21.362 1.00 96.94 88 VAL A O 1
ATOM 660 N N . TYR A 1 89 ? 4.774 1.918 -20.547 1.00 98.38 89 TYR A N 1
ATOM 661 C CA . TYR A 1 89 ? 6.113 1.363 -20.741 1.00 98.38 89 TYR A CA 1
ATOM 662 C C . TYR A 1 89 ? 6.852 1.322 -19.401 1.00 98.38 89 TYR A C 1
ATOM 664 O O . TYR A 1 89 ? 6.956 2.346 -18.727 1.00 98.38 89 TYR A O 1
ATOM 672 N N . ALA A 1 90 ? 7.393 0.166 -19.023 1.00 98.69 90 ALA A N 1
ATOM 673 C CA . ALA A 1 90 ? 8.199 -0.011 -17.819 1.00 98.69 90 ALA A CA 1
ATOM 674 C C . ALA A 1 90 ? 9.646 -0.359 -18.193 1.00 98.69 90 ALA A C 1
ATOM 676 O O . ALA A 1 90 ? 9.874 -1.340 -18.897 1.00 98.69 90 ALA A O 1
ATOM 677 N N . LEU A 1 91 ? 10.625 0.414 -17.713 1.00 98.88 91 LEU A N 1
ATOM 678 C CA . LEU A 1 91 ? 12.052 0.109 -17.877 1.00 98.88 91 LEU A CA 1
ATOM 679 C C . LEU A 1 91 ? 12.605 -0.528 -16.597 1.00 98.88 91 LEU A C 1
ATOM 681 O O . LEU A 1 91 ? 12.658 0.127 -15.554 1.00 98.88 91 LEU A O 1
ATOM 685 N N . LEU A 1 92 ? 13.023 -1.789 -16.699 1.00 98.69 92 LEU A N 1
ATOM 686 C CA . LEU A 1 92 ? 13.566 -2.618 -15.625 1.00 98.69 92 LEU A CA 1
ATOM 687 C C . LEU A 1 92 ? 15.071 -2.860 -15.804 1.00 98.69 92 LEU A C 1
ATOM 689 O O . LEU A 1 92 ? 15.601 -2.822 -16.915 1.00 98.69 92 LEU A O 1
ATOM 693 N N . GLY A 1 93 ? 15.758 -3.174 -14.708 1.00 98.56 93 GLY A N 1
ATOM 694 C CA . GLY A 1 93 ? 17.091 -3.776 -14.723 1.00 98.56 93 GLY A CA 1
ATOM 695 C C . GLY A 1 93 ? 17.061 -5.308 -14.797 1.00 98.56 93 GLY A C 1
ATOM 696 O O . GLY A 1 93 ? 16.178 -5.970 -14.259 1.00 98.56 93 GLY A O 1
ATOM 697 N N . ASP A 1 94 ? 18.098 -5.892 -15.384 1.00 98.12 94 ASP A N 1
ATOM 698 C CA . ASP A 1 94 ? 18.351 -7.339 -15.409 1.00 98.12 94 ASP A CA 1
ATOM 699 C C . ASP A 1 94 ? 18.634 -7.961 -14.032 1.00 98.12 94 ASP A C 1
ATOM 701 O O . ASP A 1 94 ? 18.283 -9.117 -13.788 1.00 98.12 94 ASP A O 1
ATOM 705 N N . GLY A 1 95 ? 19.236 -7.185 -13.126 1.00 97.38 95 GLY A N 1
ATOM 706 C CA . GLY A 1 95 ? 19.376 -7.529 -11.708 1.00 97.38 95 GLY A CA 1
ATOM 707 C C . GLY A 1 95 ? 18.097 -7.303 -10.894 1.00 97.38 95 GLY A C 1
ATOM 708 O O . GLY A 1 95 ? 17.907 -7.949 -9.873 1.00 97.38 95 GLY A O 1
ATOM 709 N N . GLU A 1 96 ? 17.204 -6.427 -11.361 1.00 98.00 96 GLU A N 1
ATOM 710 C CA . GLU A 1 96 ? 15.876 -6.196 -10.771 1.00 98.00 96 GLU A CA 1
ATOM 711 C C . GLU A 1 96 ? 14.905 -7.337 -11.112 1.00 98.00 96 GLU A C 1
ATOM 713 O O . GLU A 1 96 ? 14.096 -7.722 -10.278 1.00 98.00 96 GLU A O 1
ATOM 718 N N . ALA A 1 97 ? 15.055 -7.974 -12.276 1.00 97.50 97 ALA A N 1
ATOM 719 C CA . ALA A 1 97 ? 14.327 -9.190 -12.650 1.00 97.50 97 ALA A CA 1
ATOM 720 C C . ALA A 1 97 ? 14.687 -10.444 -11.805 1.00 97.50 97 ALA A C 1
ATOM 722 O O . ALA A 1 97 ? 14.265 -11.560 -12.127 1.00 97.50 97 ALA A O 1
ATOM 723 N N . ALA A 1 98 ? 15.461 -10.285 -10.725 1.00 98.00 98 ALA A N 1
ATOM 724 C CA . ALA A 1 98 ? 15.593 -11.275 -9.657 1.00 98.00 98 ALA A CA 1
ATOM 725 C C . ALA A 1 98 ? 14.465 -11.180 -8.605 1.00 98.00 98 ALA A C 1
ATOM 727 O O . ALA A 1 98 ? 14.216 -12.169 -7.919 1.00 98.00 98 ALA A O 1
ATOM 728 N N . GLU A 1 99 ? 13.780 -10.036 -8.492 1.00 98.75 99 GLU A N 1
ATOM 729 C CA . GLU A 1 99 ? 12.668 -9.836 -7.554 1.00 98.75 99 GLU A CA 1
ATOM 730 C C . GLU A 1 99 ? 11.445 -10.682 -7.938 1.00 98.75 99 GLU A C 1
ATOM 732 O O . GLU A 1 99 ? 11.043 -10.729 -9.103 1.00 98.75 99 GLU A O 1
ATOM 737 N N . GLY A 1 100 ? 10.819 -11.331 -6.950 1.00 98.75 100 GLY A N 1
ATOM 738 C CA . GLY A 1 100 ? 9.654 -12.201 -7.173 1.00 98.75 100 GLY A CA 1
ATOM 739 C C . GLY A 1 100 ? 8.449 -11.456 -7.758 1.00 98.75 100 GLY A C 1
ATOM 740 O O . GLY A 1 100 ? 7.794 -11.946 -8.678 1.00 98.75 100 GLY A O 1
ATOM 741 N N . SER A 1 101 ? 8.232 -10.223 -7.302 1.00 98.81 101 SER A N 1
ATOM 742 C CA . SER A 1 101 ? 7.143 -9.341 -7.732 1.00 98.81 101 SER A CA 1
ATOM 743 C C . SER A 1 101 ? 7.161 -8.985 -9.225 1.00 98.81 101 SER A C 1
ATOM 745 O O . SER A 1 101 ? 6.099 -8.792 -9.815 1.00 98.81 101 SER A O 1
ATOM 747 N N . VAL A 1 102 ? 8.327 -8.990 -9.886 1.00 98.88 102 VAL A N 1
ATOM 748 C CA . VAL A 1 102 ? 8.418 -8.842 -11.355 1.00 98.88 102 VAL A CA 1
ATOM 749 C C . VAL A 1 102 ? 7.681 -9.984 -12.060 1.00 98.88 102 VAL A C 1
ATOM 751 O O . VAL A 1 102 ? 7.015 -9.772 -13.073 1.00 98.88 102 VAL A O 1
ATOM 754 N N . TRP A 1 103 ? 7.758 -11.194 -11.507 1.00 98.81 103 TRP A N 1
ATOM 755 C CA . TRP A 1 103 ? 7.156 -12.399 -12.072 1.00 98.81 103 TRP A CA 1
ATOM 756 C C . TRP A 1 103 ? 5.696 -12.586 -11.635 1.00 98.81 103 TRP A C 1
ATOM 758 O O . TRP A 1 103 ? 4.894 -13.113 -12.407 1.00 98.81 103 TRP A O 1
ATOM 768 N N . GLU A 1 104 ? 5.303 -12.077 -10.463 1.00 98.88 104 GLU A N 1
ATOM 769 C CA . GLU A 1 104 ? 3.887 -11.871 -10.110 1.00 98.88 104 GLU A CA 1
ATOM 770 C C . GLU A 1 104 ? 3.206 -10.915 -11.112 1.00 98.88 104 GLU A C 1
ATOM 772 O O . GLU A 1 104 ? 2.188 -11.259 -11.715 1.00 98.88 104 GLU A O 1
ATOM 777 N N . ALA A 1 105 ? 3.811 -9.748 -11.369 1.00 98.88 105 ALA A N 1
ATOM 778 C CA . ALA A 1 105 ? 3.300 -8.768 -12.328 1.00 98.88 105 ALA A CA 1
ATOM 779 C C . ALA A 1 105 ? 3.299 -9.288 -13.773 1.00 98.88 105 ALA A C 1
ATOM 781 O O . ALA A 1 105 ? 2.398 -8.952 -14.549 1.00 98.88 105 ALA A O 1
ATOM 782 N N . ALA A 1 106 ? 4.267 -10.135 -14.143 1.00 98.81 106 ALA A N 1
ATOM 783 C CA . ALA A 1 106 ? 4.275 -10.806 -15.439 1.00 98.81 106 ALA A CA 1
ATOM 784 C C . ALA A 1 106 ? 3.044 -11.717 -15.609 1.00 98.81 106 ALA A C 1
ATOM 786 O O . ALA A 1 106 ? 2.316 -11.559 -16.590 1.00 98.81 106 ALA A O 1
ATOM 787 N N . GLN A 1 107 ? 2.769 -12.596 -14.640 1.00 98.38 107 GLN A N 1
ATOM 788 C CA . GLN A 1 107 ? 1.603 -13.494 -14.650 1.00 98.38 107 GLN A CA 1
ATOM 789 C C . GLN A 1 107 ? 0.278 -12.724 -14.669 1.00 98.38 107 GLN A C 1
ATOM 791 O O . GLN A 1 107 ? -0.607 -13.019 -15.470 1.00 98.38 107 GLN A O 1
ATOM 796 N N . PHE A 1 108 ? 0.159 -11.685 -13.838 1.00 98.81 108 PHE A N 1
ATOM 797 C CA . PHE A 1 108 ? -1.006 -10.800 -13.822 1.00 98.81 108 PHE A CA 1
ATOM 798 C C . PHE A 1 108 ? -1.250 -10.153 -15.197 1.00 98.81 108 PHE A C 1
ATOM 800 O O . PHE A 1 108 ? -2.377 -10.113 -15.692 1.00 98.81 108 PHE A O 1
ATOM 807 N N . SER A 1 109 ? -0.191 -9.664 -15.847 1.00 98.69 109 SER A N 1
ATOM 808 C CA . SER A 1 109 ? -0.313 -8.901 -17.094 1.00 98.69 109 SER A CA 1
ATOM 809 C C . SER A 1 109 ? -0.725 -9.745 -18.300 1.00 98.69 109 SER A C 1
ATOM 811 O O . SER A 1 109 ? -1.443 -9.241 -19.166 1.00 98.69 109 SER A O 1
ATOM 813 N N . SER A 1 110 ? -0.305 -11.011 -18.371 1.00 98.31 110 SER A N 1
ATOM 814 C CA . SER A 1 110 ? -0.750 -11.937 -19.418 1.00 98.31 110 SER A CA 1
ATOM 815 C C . SER A 1 110 ? -2.142 -12.502 -19.124 1.00 98.31 110 SER A C 1
ATOM 817 O O . SER A 1 110 ? -2.976 -12.547 -20.028 1.00 98.31 110 SER A O 1
ATOM 819 N N . PHE A 1 111 ? -2.459 -12.812 -17.859 1.00 98.50 111 PHE A N 1
ATOM 820 C CA . PHE A 1 111 ? -3.810 -13.221 -17.453 1.00 98.50 111 PHE A CA 1
ATOM 821 C C . PHE A 1 111 ? -4.871 -12.164 -17.813 1.00 98.50 111 PHE A C 1
ATOM 823 O O . PHE A 1 111 ? -5.902 -12.489 -18.401 1.00 98.50 111 PHE A O 1
ATOM 830 N N . TYR A 1 112 ? -4.596 -10.879 -17.554 1.00 98.25 112 TYR A N 1
ATOM 831 C CA . TYR A 1 112 ? -5.484 -9.781 -17.955 1.00 98.25 112 TYR A CA 1
ATOM 832 C C . TYR A 1 112 ? -5.321 -9.329 -19.418 1.00 98.25 112 TYR A C 1
ATOM 834 O O . TYR A 1 112 ? -6.025 -8.405 -19.842 1.00 98.25 112 TYR A O 1
ATOM 842 N N . GLY A 1 113 ? -4.438 -9.946 -20.214 1.00 97.31 113 GLY A N 1
ATOM 843 C CA . GLY A 1 113 ? -4.204 -9.613 -21.626 1.00 97.31 113 GLY A CA 1
ATOM 844 C C . GLY A 1 113 ? -3.857 -8.135 -21.845 1.00 97.31 113 GLY A C 1
ATOM 845 O O . GLY A 1 113 ? -4.531 -7.427 -22.612 1.00 97.31 113 GLY A O 1
ATOM 846 N N . LEU A 1 114 ? -2.883 -7.625 -21.087 1.00 97.56 114 LEU A N 1
ATOM 847 C CA . LEU A 1 114 ? -2.484 -6.214 -21.057 1.00 97.56 114 LEU A CA 1
ATOM 848 C C . LEU A 1 114 ? -1.586 -5.842 -22.250 1.00 97.56 114 LEU A C 1
ATOM 850 O O . LEU A 1 114 ? -0.492 -5.317 -22.086 1.00 97.56 114 LEU A O 1
ATOM 854 N N . HIS A 1 115 ? -2.066 -6.068 -23.474 1.00 96.38 115 HIS A N 1
ATOM 855 C CA . HIS A 1 115 ? -1.411 -5.682 -24.736 1.00 96.38 115 HIS A CA 1
ATOM 856 C C . HIS A 1 115 ? -1.002 -4.202 -24.842 1.00 96.38 115 HIS A C 1
ATOM 858 O O . HIS A 1 115 ? -0.191 -3.851 -25.696 1.00 96.38 115 HIS A O 1
ATOM 864 N N . ASN A 1 116 ? -1.548 -3.318 -24.001 1.00 96.06 116 ASN A N 1
ATOM 865 C CA . ASN A 1 116 ? -1.162 -1.911 -23.883 1.00 96.06 116 ASN A CA 1
ATOM 866 C C . ASN A 1 116 ? 0.060 -1.670 -22.968 1.00 96.06 116 ASN A C 1
ATOM 868 O O . ASN A 1 116 ? 0.559 -0.545 -22.927 1.00 96.06 116 ASN A O 1
ATOM 872 N N . LEU A 1 117 ? 0.569 -2.702 -22.285 1.00 98.12 117 LEU A N 1
ATOM 873 C CA . LEU A 1 117 ? 1.805 -2.694 -21.500 1.00 98.12 117 LEU A CA 1
ATOM 874 C C . LEU A 1 117 ? 3.009 -3.149 -22.346 1.00 98.12 117 LEU A C 1
ATOM 876 O O . LEU A 1 117 ? 2.913 -4.051 -23.180 1.00 98.12 117 LEU A O 1
ATOM 880 N N . CYS A 1 118 ? 4.163 -2.529 -22.110 1.00 98.25 118 CYS A N 1
ATOM 881 C CA . CYS A 1 118 ? 5.459 -2.939 -22.640 1.00 98.25 118 CYS A CA 1
ATOM 882 C C . CYS A 1 118 ? 6.501 -2.914 -21.514 1.00 98.25 118 CYS A C 1
ATOM 884 O O . CYS A 1 118 ? 6.722 -1.870 -20.903 1.00 98.25 118 CYS A O 1
ATOM 886 N N . ALA A 1 119 ? 7.173 -4.032 -21.260 1.00 98.44 119 ALA A N 1
ATOM 887 C CA . ALA A 1 119 ? 8.357 -4.082 -20.411 1.00 98.44 119 ALA A CA 1
ATOM 888 C C . ALA A 1 119 ? 9.616 -3.969 -21.281 1.00 98.44 119 ALA A C 1
ATOM 890 O O . ALA A 1 119 ? 9.668 -4.511 -22.384 1.00 98.44 119 ALA A O 1
ATOM 891 N N . ILE A 1 120 ? 10.634 -3.278 -20.780 1.00 98.81 120 ILE A N 1
ATOM 892 C CA . ILE A 1 120 ? 11.972 -3.220 -21.362 1.00 98.81 120 ILE A CA 1
ATOM 893 C C . ILE A 1 120 ? 12.941 -3.679 -20.277 1.00 98.81 120 ILE A C 1
ATOM 895 O O . ILE A 1 120 ? 13.002 -3.065 -19.214 1.00 98.81 120 ILE A O 1
ATOM 899 N N . VAL A 1 121 ? 13.688 -4.752 -20.529 1.00 98.75 121 VAL A N 1
ATOM 900 C CA . VAL A 1 121 ? 14.705 -5.273 -19.607 1.00 98.75 121 VAL A CA 1
ATOM 901 C C . VAL A 1 121 ? 16.077 -4.850 -20.113 1.00 98.75 121 VAL A C 1
ATOM 903 O O . VAL A 1 121 ? 16.509 -5.282 -21.179 1.00 98.75 121 VAL A O 1
ATOM 906 N N . ASP A 1 122 ? 16.758 -4.003 -19.345 1.00 98.81 122 ASP A N 1
ATOM 907 C CA . ASP A 1 122 ? 18.120 -3.539 -19.614 1.00 98.81 122 ASP A CA 1
ATOM 908 C C . ASP A 1 122 ? 19.145 -4.611 -19.201 1.00 98.81 122 ASP A C 1
ATOM 910 O O . ASP A 1 122 ? 19.640 -4.605 -18.069 1.00 98.81 122 ASP A O 1
ATOM 914 N N . VAL A 1 123 ? 19.448 -5.547 -20.110 1.00 98.81 123 VAL A N 1
ATOM 915 C CA . VAL A 1 123 ? 20.390 -6.668 -19.914 1.00 98.81 123 VAL A CA 1
ATOM 916 C C . VAL A 1 123 ? 21.834 -6.195 -20.061 1.00 98.81 123 VAL A C 1
ATOM 918 O O . VAL A 1 123 ? 22.544 -6.497 -21.021 1.00 98.81 123 VAL A O 1
ATOM 921 N N . ASN A 1 124 ? 22.245 -5.421 -19.056 1.00 98.50 124 ASN A N 1
ATOM 922 C CA . ASN A 1 124 ? 23.528 -4.729 -18.953 1.00 98.50 124 ASN A CA 1
ATOM 923 C C . ASN A 1 124 ? 24.642 -5.569 -18.292 1.00 98.50 124 ASN A C 1
ATOM 925 O O . ASN A 1 124 ? 25.766 -5.074 -18.169 1.00 98.50 124 ASN A O 1
ATOM 929 N N . ARG A 1 125 ? 24.333 -6.822 -17.909 1.00 98.50 125 ARG A N 1
ATOM 930 C CA . ARG A 1 125 ? 25.208 -7.861 -17.329 1.00 98.50 125 ARG A CA 1
ATOM 931 C C . ARG A 1 125 ? 25.572 -7.702 -15.850 1.00 98.50 125 ARG A C 1
ATOM 933 O O . ARG A 1 125 ? 26.073 -8.655 -15.253 1.00 98.50 125 ARG A O 1
ATOM 940 N N . LEU A 1 126 ? 25.385 -6.526 -15.251 1.00 98.31 126 LEU A N 1
ATOM 941 C CA . LEU A 1 126 ? 25.995 -6.172 -13.965 1.00 98.31 126 LEU A CA 1
ATOM 942 C C . LEU A 1 126 ? 24.966 -5.617 -12.968 1.00 98.31 126 LEU A C 1
ATOM 944 O O . LEU A 1 126 ? 24.299 -4.614 -13.215 1.00 98.31 126 LEU A O 1
ATOM 948 N N . GLY A 1 127 ? 24.895 -6.221 -11.783 1.00 96.94 127 GLY A N 1
ATOM 949 C CA . GLY A 1 127 ? 24.111 -5.747 -10.643 1.00 96.94 127 GLY A CA 1
ATOM 950 C C . GLY A 1 127 ? 24.805 -4.602 -9.894 1.00 96.94 127 GLY A C 1
ATOM 951 O O . GLY A 1 127 ? 25.507 -3.776 -10.484 1.00 96.94 127 GLY A O 1
ATOM 952 N N . GLN A 1 128 ? 24.599 -4.528 -8.578 1.00 97.38 128 GLN A N 1
ATOM 953 C CA . GLN A 1 128 ? 25.279 -3.551 -7.715 1.00 97.38 128 GLN A CA 1
ATOM 954 C C . GLN A 1 128 ? 26.704 -3.983 -7.329 1.00 97.38 12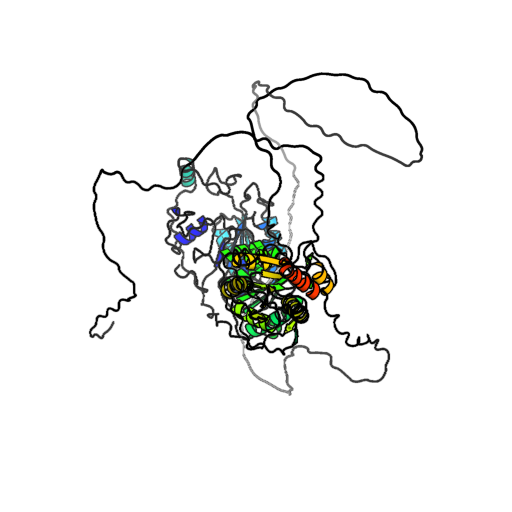8 GLN A C 1
ATOM 956 O O . GLN A 1 128 ? 27.593 -3.139 -7.243 1.00 97.38 128 GLN A O 1
ATOM 961 N N . SER A 1 129 ? 26.910 -5.278 -7.084 1.00 96.81 129 SER A N 1
ATOM 962 C CA . SER A 1 129 ? 28.106 -5.847 -6.440 1.00 96.81 129 SER A CA 1
ATOM 963 C C . SER A 1 129 ? 28.800 -6.949 -7.253 1.00 96.81 129 SER A C 1
ATOM 965 O O . SER A 1 129 ? 29.661 -7.645 -6.720 1.00 96.81 129 SER A O 1
ATOM 967 N N . GLY A 1 130 ? 28.394 -7.142 -8.508 1.00 97.06 130 GLY A N 1
ATOM 968 C CA . GLY A 1 130 ? 28.906 -8.184 -9.392 1.00 97.06 130 GLY A CA 1
ATOM 969 C C . GLY A 1 130 ? 27.974 -8.453 -10.578 1.00 97.06 130 GLY A C 1
ATOM 970 O O . GLY A 1 130 ? 26.983 -7.736 -10.757 1.00 97.06 130 GLY A O 1
ATOM 971 N N . PRO A 1 131 ? 28.255 -9.484 -11.394 1.00 98.31 131 PRO A N 1
ATOM 972 C CA . PRO A 1 131 ? 27.394 -9.889 -12.503 1.00 98.31 131 PRO A CA 1
ATOM 973 C C . PRO A 1 131 ? 25.995 -10.352 -12.075 1.00 98.31 131 PRO A C 1
ATOM 975 O O . PRO A 1 131 ? 25.805 -10.878 -10.979 1.00 98.31 131 PRO A O 1
ATOM 978 N N . THR A 1 132 ? 25.005 -10.160 -12.949 1.00 97.69 132 THR A N 1
ATOM 979 C CA . THR A 1 132 ? 23.622 -10.623 -12.739 1.00 97.69 132 THR A CA 1
ATOM 980 C C . THR A 1 132 ? 23.484 -12.129 -12.977 1.00 97.69 132 THR A C 1
ATOM 982 O O . THR A 1 132 ? 24.328 -12.738 -13.631 1.00 97.69 132 THR A O 1
ATOM 985 N N . MET A 1 133 ? 22.414 -12.743 -12.450 1.00 96.56 133 MET A N 1
ATOM 986 C CA . MET A 1 133 ? 22.205 -14.205 -12.445 1.00 96.56 133 MET A CA 1
ATOM 987 C C . MET A 1 133 ? 22.393 -14.864 -13.823 1.00 96.56 133 MET A C 1
ATOM 989 O O . MET A 1 133 ? 22.985 -15.936 -13.902 1.00 96.56 133 MET A O 1
ATOM 993 N N . HIS A 1 134 ? 21.924 -14.208 -14.890 1.00 97.75 134 HIS A N 1
ATOM 994 C CA . HIS A 1 134 ? 22.010 -14.700 -16.274 1.00 97.75 134 HIS A CA 1
ATOM 995 C C . HIS A 1 134 ? 23.008 -13.912 -17.131 1.00 97.75 134 HIS A C 1
ATOM 997 O O . HIS A 1 134 ? 23.268 -14.278 -18.272 1.00 97.75 134 HIS A O 1
ATOM 1003 N N . GLN A 1 135 ? 23.616 -12.850 -16.592 1.00 98.25 135 GLN A N 1
ATOM 1004 C CA . GLN A 1 135 ? 24.601 -12.011 -17.276 1.00 98.25 135 GLN A CA 1
ATOM 1005 C C . GLN A 1 135 ? 24.121 -11.480 -18.643 1.00 98.25 135 GLN A C 1
ATOM 1007 O O . GLN A 1 135 ? 23.420 -10.476 -18.711 1.00 98.25 135 GLN A O 1
ATOM 1012 N N . HIS A 1 136 ? 24.549 -12.116 -19.736 1.00 98.44 136 HIS A N 1
ATOM 1013 C CA . HIS A 1 136 ? 24.196 -11.778 -21.121 1.00 98.44 136 HIS A CA 1
ATOM 1014 C C . HIS A 1 136 ? 23.436 -12.901 -21.834 1.00 98.44 136 HIS A C 1
ATOM 1016 O O . HIS A 1 136 ? 23.216 -12.807 -23.039 1.00 98.44 136 HIS A O 1
ATOM 1022 N N . ASP A 1 137 ? 22.993 -13.923 -21.099 1.00 98.44 137 ASP A N 1
ATOM 1023 C CA . ASP A 1 137 ? 22.018 -14.899 -21.578 1.00 98.44 137 ASP A CA 1
ATOM 1024 C C . ASP A 1 137 ? 20.632 -14.239 -21.674 1.00 98.44 137 ASP A C 1
ATOM 1026 O O . ASP A 1 137 ? 19.774 -14.322 -20.792 1.00 98.44 137 ASP A O 1
ATOM 1030 N N . THR A 1 138 ? 20.430 -13.519 -22.775 1.00 98.50 138 THR A N 1
ATOM 1031 C CA . THR A 1 138 ? 19.145 -12.921 -23.133 1.00 98.50 138 THR A CA 1
ATOM 1032 C C . THR A 1 138 ? 18.094 -13.966 -23.490 1.00 98.50 138 THR A C 1
ATOM 1034 O O . THR A 1 138 ? 16.911 -13.669 -23.349 1.00 98.50 138 THR A O 1
ATOM 1037 N N . ALA A 1 139 ? 18.488 -15.185 -23.875 1.00 98.25 139 ALA A N 1
ATOM 1038 C CA . ALA A 1 139 ? 17.553 -16.277 -24.122 1.00 98.25 139 ALA A CA 1
ATOM 1039 C C . ALA A 1 139 ? 16.902 -16.754 -22.812 1.00 98.25 139 ALA A C 1
ATOM 1041 O O . ALA A 1 139 ? 15.697 -16.988 -22.790 1.00 98.25 139 ALA A O 1
ATOM 1042 N N . ALA A 1 140 ? 17.639 -16.798 -21.695 1.00 98.12 140 ALA A N 1
ATOM 1043 C CA . ALA A 1 140 ? 17.071 -17.073 -20.373 1.00 98.12 140 ALA A CA 1
ATOM 1044 C C . ALA A 1 140 ? 16.053 -16.004 -19.929 1.00 98.12 140 ALA A C 1
ATOM 1046 O O . ALA A 1 140 ? 15.006 -16.345 -19.371 1.00 98.12 140 ALA A O 1
ATOM 1047 N N . TYR A 1 141 ? 16.313 -14.718 -20.198 1.00 98.50 141 TYR A N 1
ATOM 1048 C CA . TYR A 1 141 ? 15.338 -13.648 -19.942 1.00 98.50 141 TYR A CA 1
ATOM 1049 C C . TYR A 1 141 ? 14.114 -13.757 -20.867 1.00 98.50 141 TYR A C 1
ATOM 1051 O O . TYR A 1 141 ? 12.981 -13.702 -20.388 1.00 98.50 141 TYR A O 1
ATOM 1059 N N . GLU A 1 142 ? 14.316 -13.966 -22.170 1.00 98.62 142 GLU A N 1
ATOM 1060 C CA . GLU A 1 142 ? 13.234 -14.099 -23.152 1.00 98.62 142 GLU A CA 1
ATOM 1061 C C . GLU A 1 142 ? 12.333 -15.310 -22.858 1.00 98.62 142 GLU A C 1
ATOM 1063 O O . GLU A 1 142 ? 11.107 -15.185 -22.832 1.00 98.62 142 GLU A O 1
ATOM 1068 N N . ALA A 1 143 ? 12.932 -16.470 -22.572 1.00 98.56 143 ALA A N 1
ATOM 1069 C CA . ALA A 1 143 ? 12.220 -17.701 -22.250 1.00 98.56 143 ALA A CA 1
ATOM 1070 C C . ALA A 1 143 ? 11.343 -17.554 -21.000 1.00 98.56 143 ALA A C 1
ATOM 1072 O O . ALA A 1 143 ? 10.231 -18.075 -20.983 1.00 98.56 143 ALA A O 1
ATOM 1073 N N . ARG A 1 144 ? 11.791 -16.804 -19.981 1.00 98.31 144 ARG A N 1
ATOM 1074 C CA . ARG A 1 144 ? 10.981 -16.505 -18.787 1.00 98.31 144 ARG A CA 1
ATOM 1075 C C . ARG A 1 144 ? 9.752 -15.662 -19.124 1.00 98.31 144 ARG A C 1
ATOM 1077 O O . ARG A 1 144 ? 8.652 -16.030 -18.729 1.00 98.31 144 ARG A O 1
ATOM 1084 N N . PHE A 1 145 ? 9.908 -14.575 -19.884 1.00 98.44 145 PHE A N 1
ATOM 1085 C CA . PHE A 1 145 ? 8.765 -13.752 -20.306 1.00 98.44 145 PHE A CA 1
ATOM 1086 C C . PHE A 1 145 ? 7.770 -14.555 -21.162 1.00 98.44 145 PHE A C 1
ATOM 1088 O O . PHE A 1 145 ? 6.570 -14.535 -20.882 1.00 98.44 145 PHE A O 1
ATOM 1095 N N . ARG A 1 146 ? 8.262 -15.347 -22.125 1.00 98.38 146 ARG A N 1
ATOM 1096 C CA . ARG A 1 146 ? 7.430 -16.255 -22.939 1.00 98.38 146 ARG A CA 1
ATOM 1097 C C . ARG A 1 146 ? 6.708 -17.311 -22.092 1.00 98.38 146 ARG A C 1
ATOM 1099 O O . ARG A 1 146 ? 5.527 -17.552 -22.317 1.00 98.38 146 ARG A O 1
ATOM 1106 N N . ALA A 1 147 ? 7.377 -17.906 -21.101 1.00 98.44 147 ALA A N 1
ATOM 1107 C CA . ALA A 1 147 ? 6.772 -18.881 -20.186 1.00 98.44 147 ALA A CA 1
ATOM 1108 C C . ALA A 1 147 ? 5.656 -18.272 -19.319 1.00 98.44 147 ALA A C 1
ATOM 1110 O O . ALA A 1 147 ? 4.680 -18.952 -19.016 1.00 98.44 147 ALA A O 1
ATOM 1111 N N . PHE A 1 148 ? 5.753 -16.982 -18.985 1.00 98.38 148 PHE A N 1
ATOM 1112 C CA . PHE A 1 148 ? 4.682 -16.224 -18.333 1.00 98.38 148 PHE A CA 1
ATOM 1113 C C . PHE A 1 148 ? 3.659 -15.618 -19.313 1.00 98.38 148 PHE A C 1
ATOM 1115 O O . PHE A 1 148 ? 2.869 -14.764 -18.918 1.00 98.38 148 PHE A O 1
ATOM 1122 N N . GLY A 1 149 ? 3.627 -16.058 -20.576 1.00 97.44 149 GLY A N 1
ATOM 1123 C CA . GLY A 1 149 ? 2.589 -15.702 -21.551 1.00 97.44 149 GLY A CA 1
ATOM 1124 C C . GLY A 1 149 ? 2.759 -14.345 -22.240 1.00 97.44 149 GLY A C 1
ATOM 1125 O O . GLY A 1 149 ? 1.808 -13.860 -22.850 1.00 97.44 149 GLY A O 1
ATOM 1126 N N . TRP A 1 150 ? 3.937 -13.722 -22.149 1.00 98.06 150 TRP A N 1
ATOM 1127 C CA . TRP A 1 150 ? 4.238 -12.472 -22.850 1.00 98.06 150 TRP A CA 1
ATOM 1128 C C . TRP A 1 150 ? 4.733 -12.736 -24.276 1.00 98.06 150 TRP A C 1
ATOM 1130 O O . TRP A 1 150 ? 5.481 -13.685 -24.530 1.00 98.06 150 TRP A O 1
ATOM 1140 N N . ASP A 1 151 ? 4.396 -11.830 -25.194 1.00 96.31 151 ASP A N 1
ATOM 1141 C CA . ASP A 1 151 ? 5.168 -11.662 -26.425 1.00 96.31 151 ASP A CA 1
ATOM 1142 C C . ASP A 1 151 ? 6.577 -11.187 -26.032 1.00 96.31 151 ASP A C 1
ATOM 1144 O O . ASP A 1 151 ? 6.718 -10.315 -25.173 1.00 96.31 151 ASP A O 1
ATOM 1148 N N . ALA A 1 152 ? 7.632 -11.728 -26.641 1.00 96.88 152 ALA A N 1
ATOM 1149 C CA . ALA A 1 152 ? 9.003 -11.331 -26.317 1.00 96.88 152 ALA A CA 1
ATOM 1150 C C . ALA A 1 152 ? 9.884 -11.182 -27.562 1.00 96.88 152 ALA A C 1
ATOM 1152 O O . ALA A 1 152 ? 9.644 -11.811 -28.600 1.00 96.88 152 ALA A O 1
ATOM 1153 N N . VAL A 1 153 ? 10.897 -10.320 -27.452 1.00 97.12 153 VAL A N 1
ATOM 1154 C CA . VAL A 1 153 ? 11.906 -10.085 -28.491 1.00 97.12 153 VAL A CA 1
ATOM 1155 C C . VAL A 1 153 ? 13.241 -9.677 -27.865 1.00 97.12 153 VAL A C 1
ATOM 1157 O O . VAL A 1 153 ? 13.283 -8.806 -26.996 1.00 97.12 153 VAL A O 1
ATOM 1160 N N . VAL A 1 154 ? 14.335 -10.291 -28.318 1.00 98.62 154 VAL A N 1
ATOM 1161 C CA . VAL A 1 154 ? 15.708 -9.871 -27.994 1.00 98.62 154 VAL A CA 1
ATOM 1162 C C . VAL A 1 154 ? 16.182 -8.845 -29.026 1.00 98.62 154 VAL A C 1
ATOM 1164 O O . VAL A 1 154 ? 15.987 -9.045 -30.223 1.00 98.62 154 VAL A O 1
ATOM 1167 N N . VAL A 1 155 ? 16.828 -7.768 -28.574 1.00 98.50 155 VAL A N 1
ATOM 1168 C CA . VAL A 1 155 ? 17.438 -6.731 -29.432 1.00 98.50 155 VAL A CA 1
ATOM 1169 C C . VAL A 1 155 ? 18.818 -6.328 -28.907 1.00 98.50 155 VAL A C 1
ATOM 1171 O O . VAL A 1 155 ? 19.091 -6.487 -27.715 1.00 98.50 155 VAL A O 1
ATOM 1174 N N . ASP A 1 156 ? 19.680 -5.755 -29.753 1.00 98.50 156 ASP A N 1
ATOM 1175 C CA . ASP A 1 156 ? 20.782 -4.923 -29.247 1.00 98.50 156 ASP A CA 1
ATOM 1176 C C . ASP A 1 156 ? 20.174 -3.614 -28.722 1.00 98.50 156 ASP A C 1
ATOM 1178 O O . ASP A 1 156 ? 19.557 -2.854 -29.467 1.00 98.50 156 ASP A O 1
ATOM 1182 N N . GLY A 1 157 ? 20.314 -3.360 -27.422 1.00 98.31 157 GLY A N 1
ATOM 1183 C CA . GLY A 1 157 ? 19.778 -2.166 -26.771 1.00 98.31 157 GLY A CA 1
ATOM 1184 C C . GLY A 1 157 ? 20.544 -0.880 -27.091 1.00 98.31 157 GLY A C 1
ATOM 1185 O O . GLY A 1 157 ? 20.179 0.176 -26.581 1.00 98.31 157 GLY A O 1
ATOM 1186 N N . HIS A 1 158 ? 21.592 -0.954 -27.916 1.00 97.50 158 HIS A N 1
ATOM 1187 C CA . HIS A 1 158 ? 22.294 0.198 -28.485 1.00 97.50 158 HIS A CA 1
ATOM 1188 C C . HIS A 1 158 ? 21.926 0.462 -29.949 1.00 97.50 158 HIS A C 1
ATOM 1190 O O . HIS A 1 158 ? 22.344 1.484 -30.492 1.00 97.50 158 HIS A O 1
ATOM 1196 N N . ASP A 1 159 ? 21.149 -0.418 -30.586 1.00 97.94 159 ASP A N 1
ATOM 1197 C CA . ASP A 1 159 ? 20.609 -0.190 -31.925 1.00 97.94 159 ASP A CA 1
ATOM 1198 C C . ASP A 1 159 ? 19.245 0.517 -31.833 1.00 97.94 159 ASP A C 1
ATOM 1200 O O . ASP A 1 159 ? 18.205 -0.061 -31.503 1.00 97.94 159 ASP A O 1
ATOM 1204 N N . VAL A 1 160 ? 19.254 1.813 -32.151 1.00 94.75 160 VAL A N 1
ATOM 1205 C CA . VAL A 1 160 ? 18.060 2.668 -32.155 1.00 94.75 160 VAL A CA 1
ATOM 1206 C C . VAL A 1 160 ? 17.055 2.251 -33.240 1.00 94.75 160 VAL A C 1
ATOM 1208 O O . VAL A 1 160 ? 15.855 2.471 -33.064 1.00 94.75 160 VAL A O 1
ATOM 1211 N N . ALA A 1 161 ? 17.490 1.635 -34.344 1.00 96.81 161 ALA A N 1
ATOM 1212 C CA . ALA A 1 161 ? 16.588 1.115 -35.369 1.00 96.81 161 ALA A CA 1
ATOM 1213 C C . ALA A 1 161 ? 15.875 -0.151 -34.872 1.00 96.81 161 ALA A C 1
ATOM 1215 O O . ALA A 1 161 ? 14.642 -0.186 -34.886 1.00 96.81 161 ALA A O 1
ATOM 1216 N N . ALA A 1 162 ? 16.618 -1.121 -34.326 1.00 97.62 162 ALA A N 1
ATOM 1217 C CA . ALA A 1 162 ? 16.049 -2.342 -33.745 1.00 97.62 162 ALA A CA 1
ATOM 1218 C C . ALA A 1 162 ? 15.080 -2.042 -32.584 1.00 97.62 162 ALA A C 1
ATOM 1220 O O . ALA A 1 162 ? 13.986 -2.608 -32.514 1.00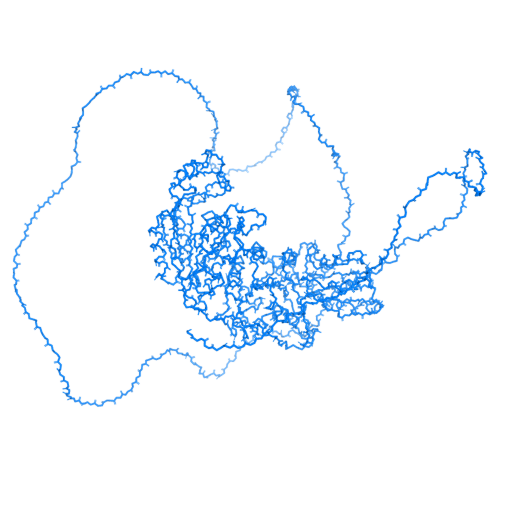 97.62 162 ALA A O 1
ATOM 1221 N N . LEU A 1 163 ? 15.421 -1.089 -31.707 1.00 97.56 163 LEU A N 1
ATOM 1222 C CA . LEU A 1 163 ? 14.515 -0.611 -30.655 1.00 97.56 163 LEU A CA 1
ATOM 1223 C C . LEU A 1 163 ? 13.234 0.012 -31.232 1.00 97.56 163 LEU A C 1
ATOM 1225 O O . LEU A 1 163 ? 12.133 -0.292 -30.768 1.00 97.56 163 LEU A O 1
ATOM 1229 N N . ARG A 1 164 ? 13.343 0.868 -32.260 1.00 95.31 164 ARG A N 1
ATOM 1230 C CA . ARG A 1 164 ? 12.174 1.482 -32.918 1.00 95.31 164 ARG A CA 1
ATOM 1231 C C . ARG A 1 164 ? 11.270 0.443 -33.578 1.00 95.31 164 ARG A C 1
ATOM 1233 O O . ARG A 1 164 ? 10.050 0.600 -33.495 1.00 95.31 164 ARG A O 1
ATOM 1240 N N . GLU A 1 165 ? 11.838 -0.598 -34.182 1.00 95.94 165 GLU A N 1
ATOM 1241 C CA . GLU A 1 165 ? 11.089 -1.721 -34.753 1.00 95.94 165 GLU A CA 1
ATOM 1242 C C . GLU A 1 165 ? 10.372 -2.530 -33.662 1.00 95.94 165 GLU A C 1
ATOM 1244 O O . GLU A 1 165 ? 9.161 -2.733 -33.752 1.00 95.94 165 GLU A O 1
ATOM 1249 N N . ALA A 1 166 ? 11.061 -2.895 -32.576 1.00 96.19 166 ALA A N 1
ATOM 1250 C CA . ALA A 1 166 ? 10.455 -3.605 -31.448 1.00 96.19 166 ALA A CA 1
ATOM 1251 C C . ALA A 1 166 ? 9.284 -2.818 -30.823 1.00 96.19 166 ALA A C 1
ATOM 1253 O O . ALA A 1 166 ? 8.208 -3.377 -30.593 1.00 96.19 166 ALA A O 1
ATOM 1254 N N . PHE A 1 167 ? 9.429 -1.500 -30.637 1.00 95.19 167 PHE A N 1
ATOM 1255 C CA . PHE A 1 167 ? 8.324 -0.638 -30.199 1.00 95.19 167 PHE A CA 1
ATOM 1256 C C . PHE A 1 167 ? 7.214 -0.479 -31.254 1.00 95.19 167 PHE A C 1
ATOM 1258 O O . PHE A 1 167 ? 6.065 -0.226 -30.893 1.00 95.19 167 PHE A O 1
ATOM 1265 N N . ALA A 1 168 ? 7.515 -0.589 -32.553 1.00 92.69 168 ALA A N 1
ATOM 1266 C CA . ALA A 1 168 ? 6.503 -0.588 -33.610 1.00 92.69 168 ALA A CA 1
ATOM 1267 C C . ALA A 1 168 ? 5.690 -1.892 -33.604 1.00 92.69 168 ALA A C 1
ATOM 1269 O O . ALA A 1 168 ? 4.464 -1.816 -33.567 1.00 92.69 168 ALA A O 1
ATOM 1270 N N . ARG A 1 169 ? 6.350 -3.056 -33.504 1.00 87.38 169 ARG A N 1
ATOM 1271 C CA . ARG A 1 169 ? 5.702 -4.361 -33.287 1.00 87.38 169 ARG A CA 1
ATOM 1272 C C . ARG A 1 169 ? 4.831 -4.340 -32.030 1.00 87.38 169 ARG A C 1
ATOM 1274 O O . ARG A 1 169 ? 3.672 -4.726 -32.088 1.00 87.38 169 ARG A O 1
ATOM 1281 N N . GLY A 1 170 ? 5.326 -3.795 -30.918 1.00 84.25 170 GLY A N 1
ATOM 1282 C CA . GLY A 1 170 ? 4.545 -3.649 -29.682 1.00 84.25 170 GLY A CA 1
ATOM 1283 C C . GLY A 1 170 ? 3.301 -2.760 -29.786 1.00 84.25 170 GLY A C 1
ATOM 1284 O O . GLY A 1 170 ? 2.440 -2.826 -28.916 1.00 84.25 170 GLY A O 1
ATOM 1285 N N . ARG A 1 171 ? 3.173 -1.934 -30.833 1.00 84.62 171 ARG A N 1
ATOM 1286 C CA . ARG A 1 171 ? 1.969 -1.129 -31.110 1.00 84.62 171 ARG A CA 1
ATOM 1287 C C . ARG A 1 171 ? 0.953 -1.830 -32.019 1.00 84.62 171 ARG A C 1
ATOM 1289 O O . ARG A 1 171 ? -0.157 -1.321 -32.139 1.00 84.62 171 ARG A O 1
ATOM 1296 N N . THR A 1 172 ? 1.313 -2.952 -32.641 1.00 78.75 172 THR A N 1
ATOM 1297 C CA . THR A 1 172 ? 0.478 -3.682 -33.615 1.00 78.75 172 THR A CA 1
ATOM 1298 C C . THR A 1 172 ? 0.254 -5.158 -33.266 1.00 78.75 172 THR A C 1
ATOM 1300 O O . THR A 1 172 ? -0.630 -5.785 -33.845 1.00 78.75 172 THR A O 1
ATOM 1303 N N . ALA A 1 173 ? 1.023 -5.722 -32.333 1.00 62.59 173 ALA A N 1
ATOM 1304 C CA . ALA A 1 173 ? 0.957 -7.129 -31.958 1.00 62.59 173 ALA A CA 1
ATOM 1305 C C . ALA A 1 173 ? -0.105 -7.433 -30.886 1.00 62.59 173 ALA A C 1
ATOM 1307 O O . ALA A 1 173 ? -0.076 -6.876 -29.791 1.00 62.59 173 ALA A O 1
ATOM 1308 N N . GLY A 1 174 ? -0.949 -8.423 -31.194 1.00 71.31 174 GLY A N 1
ATOM 1309 C CA . GLY A 1 174 ? -1.497 -9.374 -30.224 1.00 71.31 174 GLY A CA 1
ATOM 1310 C C . GLY A 1 174 ? -2.510 -8.870 -29.188 1.00 71.31 174 GLY A C 1
ATOM 1311 O O . GLY A 1 174 ? -2.944 -7.722 -29.159 1.00 71.31 174 GLY A O 1
ATOM 1312 N N . SER A 1 175 ? -2.899 -9.804 -28.318 1.00 86.00 175 SER A N 1
ATOM 1313 C CA . SER A 1 175 ? -3.689 -9.567 -27.101 1.00 86.00 175 SER A CA 1
ATOM 1314 C C . SER A 1 175 ? -2.841 -9.624 -25.821 1.00 86.00 175 SER A C 1
ATOM 1316 O O . SER A 1 175 ? -3.382 -9.450 -24.728 1.00 86.00 175 SER A O 1
ATOM 1318 N N . GLN A 1 176 ? -1.526 -9.837 -25.954 1.00 94.31 176 GLN A N 1
ATOM 1319 C CA . GLN A 1 176 ? -0.581 -10.056 -24.859 1.00 94.31 176 GLN A CA 1
ATOM 1320 C C . GLN A 1 176 ? 0.389 -8.878 -24.672 1.00 94.31 176 GLN A C 1
ATOM 1322 O O . GLN A 1 176 ? 0.683 -8.171 -25.638 1.00 94.31 176 GLN A O 1
ATOM 1327 N N . PRO A 1 177 ? 0.890 -8.642 -23.445 1.00 97.25 177 PRO A N 1
ATOM 1328 C CA . PRO A 1 177 ? 1.932 -7.648 -23.180 1.00 97.25 177 PRO A CA 1
ATOM 1329 C C . PRO A 1 177 ? 3.271 -8.017 -23.853 1.00 97.25 177 PRO A C 1
ATOM 1331 O O . PRO A 1 177 ? 3.579 -9.198 -24.027 1.00 97.25 177 PRO A O 1
ATOM 1334 N N . LEU A 1 178 ? 4.080 -7.006 -24.202 1.00 97.75 178 LEU A N 1
ATOM 1335 C CA . LEU A 1 178 ? 5.384 -7.178 -24.872 1.00 97.75 178 LEU A CA 1
ATOM 1336 C C . LEU A 1 178 ? 6.568 -6.999 -23.910 1.00 97.75 178 LEU A C 1
ATOM 1338 O O . LEU A 1 178 ? 6.677 -5.967 -23.248 1.00 97.75 178 LEU A O 1
ATOM 1342 N N . GLY A 1 179 ? 7.501 -7.952 -23.901 1.00 98.00 179 GLY A N 1
ATOM 1343 C CA . GLY A 1 179 ? 8.802 -7.864 -23.237 1.00 98.00 179 GLY A CA 1
ATOM 1344 C C . GLY A 1 179 ? 9.943 -7.661 -24.238 1.00 98.00 179 GLY A C 1
ATOM 1345 O O . GLY A 1 179 ? 10.276 -8.564 -25.005 1.00 98.00 179 GLY A O 1
ATOM 1346 N N . ILE A 1 180 ? 10.574 -6.487 -24.216 1.00 98.56 180 ILE A N 1
ATOM 1347 C CA . ILE A 1 180 ? 11.785 -6.193 -24.993 1.00 98.56 180 ILE A CA 1
ATOM 1348 C C . ILE A 1 180 ? 13.004 -6.516 -24.125 1.00 98.56 180 ILE A C 1
ATOM 1350 O O . ILE A 1 180 ? 13.288 -5.825 -23.146 1.00 98.56 180 ILE A O 1
ATOM 1354 N N . VAL A 1 181 ? 13.734 -7.567 -24.486 1.00 98.75 181 VAL A N 1
ATOM 1355 C CA . VAL A 1 181 ? 14.969 -7.994 -23.821 1.00 98.75 181 VAL A CA 1
ATOM 1356 C C . VAL A 1 181 ? 16.143 -7.306 -24.518 1.00 98.75 181 VAL A C 1
ATOM 1358 O O . VAL A 1 181 ? 16.686 -7.797 -25.509 1.00 98.75 181 VAL A O 1
ATOM 1361 N N . ALA A 1 182 ? 16.504 -6.121 -24.031 1.00 98.81 182 ALA A N 1
ATOM 1362 C CA . ALA A 1 182 ? 17.529 -5.285 -24.636 1.00 98.81 182 ALA A CA 1
ATOM 1363 C C . ALA A 1 182 ? 18.915 -5.687 -24.113 1.00 98.81 182 ALA A C 1
ATOM 1365 O O . ALA A 1 182 ? 19.242 -5.438 -22.952 1.00 98.81 182 ALA A O 1
ATOM 1366 N N . ARG A 1 183 ? 19.753 -6.296 -24.959 1.00 98.81 183 ARG A N 1
ATOM 1367 C CA . ARG A 1 183 ? 21.148 -6.584 -24.608 1.00 98.81 183 ARG A CA 1
ATOM 1368 C C . ARG A 1 183 ? 21.947 -5.288 -24.609 1.00 98.81 183 ARG A C 1
ATOM 1370 O O . ARG A 1 183 ? 22.107 -4.668 -25.654 1.00 98.81 183 ARG A O 1
ATOM 1377 N N . THR A 1 184 ? 22.483 -4.894 -23.462 1.00 98.81 184 THR A N 1
ATOM 1378 C CA . THR A 1 184 ? 23.219 -3.635 -23.304 1.00 98.81 184 THR A CA 1
ATOM 1379 C C . THR A 1 184 ? 24.580 -3.859 -22.639 1.00 98.81 184 THR A C 1
ATOM 1381 O O . THR A 1 184 ? 25.024 -4.986 -22.439 1.00 98.81 184 THR A O 1
ATOM 1384 N N . PHE A 1 185 ? 25.292 -2.777 -22.320 1.00 98.50 185 PHE A N 1
ATOM 1385 C CA . PHE A 1 185 ? 26.540 -2.814 -21.558 1.00 98.50 185 PHE A CA 1
ATOM 1386 C C . PHE A 1 185 ? 26.482 -1.696 -20.521 1.00 98.50 185 PHE A C 1
ATOM 1388 O O . PHE A 1 185 ? 26.284 -0.532 -20.884 1.00 98.50 185 PHE A O 1
ATOM 1395 N N . LYS A 1 186 ? 26.657 -2.020 -19.237 1.00 98.25 186 LYS A N 1
ATOM 1396 C CA . LYS A 1 186 ? 26.688 -1.004 -18.176 1.00 98.25 186 LYS A CA 1
ATOM 1397 C C . LYS A 1 186 ? 27.862 -0.053 -18.423 1.00 98.25 186 LYS A C 1
ATOM 1399 O O . LYS A 1 186 ? 28.967 -0.522 -18.673 1.00 98.25 186 LYS A O 1
ATOM 1404 N N . GLY A 1 187 ? 27.625 1.260 -18.402 1.00 96.88 187 GLY A N 1
ATOM 1405 C CA . GLY A 1 187 ? 28.662 2.257 -18.706 1.00 96.88 187 GLY A CA 1
ATOM 1406 C C . GLY A 1 187 ? 29.073 2.346 -20.186 1.00 96.88 187 GLY A C 1
ATOM 1407 O O . GLY A 1 187 ? 30.198 2.753 -20.464 1.00 96.88 187 GLY A O 1
ATOM 1408 N N . LYS A 1 188 ? 28.202 1.936 -21.125 1.00 97.06 188 LYS A N 1
ATOM 1409 C CA . LYS A 1 188 ? 28.389 2.090 -22.583 1.00 97.06 188 LYS A CA 1
ATOM 1410 C C . LYS A 1 188 ? 28.965 3.462 -22.956 1.00 97.06 188 LYS A C 1
ATOM 1412 O O . LYS A 1 188 ? 28.508 4.482 -22.452 1.00 97.06 188 LYS A O 1
ATOM 1417 N N . GLY A 1 189 ? 29.915 3.463 -23.891 1.00 95.06 189 GLY A N 1
ATOM 1418 C CA . GLY A 1 189 ? 30.485 4.680 -24.481 1.00 95.06 189 GLY A CA 1
ATOM 1419 C C . GLY A 1 189 ? 31.706 5.239 -23.750 1.00 95.06 189 GLY A C 1
ATOM 1420 O O . GLY A 1 189 ? 32.378 6.094 -24.302 1.00 95.06 189 GLY A O 1
ATOM 1421 N N . VAL A 1 190 ? 32.049 4.732 -22.559 1.00 96.94 190 VAL A N 1
ATOM 1422 C CA . VAL A 1 190 ? 33.229 5.176 -21.795 1.00 96.94 190 VAL A CA 1
ATOM 1423 C C . VAL A 1 190 ? 34.118 3.976 -21.467 1.00 96.94 190 VAL A C 1
ATOM 1425 O O . VAL A 1 190 ? 33.689 3.046 -20.783 1.00 96.94 190 VAL A O 1
ATOM 1428 N N . SER A 1 191 ? 35.373 3.966 -21.922 1.00 96.56 191 SER A N 1
ATOM 1429 C CA . SER A 1 191 ? 36.212 2.755 -22.002 1.00 96.56 191 SER A CA 1
ATOM 1430 C C . SER A 1 191 ? 36.516 2.105 -20.646 1.00 96.56 191 SER A C 1
ATOM 1432 O O . SER A 1 191 ? 36.777 0.903 -20.566 1.00 96.56 191 SER A O 1
ATOM 1434 N N . PHE A 1 192 ? 36.538 2.911 -19.582 1.00 95.94 192 PHE A N 1
ATOM 1435 C CA . PHE A 1 192 ? 36.865 2.495 -18.216 1.00 95.94 192 PHE A CA 1
ATOM 1436 C C . PHE A 1 192 ? 35.629 2.217 -17.346 1.00 95.94 192 PHE A C 1
ATOM 1438 O O . PHE A 1 192 ? 35.780 1.668 -16.255 1.00 95.94 192 PHE A O 1
ATOM 1445 N N . LEU A 1 193 ? 34.428 2.538 -17.842 1.00 97.06 193 LEU A N 1
ATOM 1446 C CA . LEU A 1 193 ? 33.142 2.182 -17.229 1.00 97.06 193 LEU A CA 1
ATOM 1447 C C . LEU A 1 193 ? 32.493 0.989 -17.941 1.00 97.06 193 LEU A C 1
ATOM 1449 O O . LEU A 1 193 ? 31.875 0.146 -17.292 1.00 97.06 193 LEU A O 1
ATOM 1453 N N . GLN A 1 194 ? 32.637 0.911 -19.269 1.00 97.88 194 GLN A N 1
ATOM 1454 C CA . GLN A 1 194 ? 31.920 -0.041 -20.107 1.00 97.88 194 GLN A CA 1
ATOM 1455 C C . GLN A 1 194 ? 32.246 -1.486 -19.734 1.00 97.88 194 GLN A C 1
ATOM 1457 O O . GLN A 1 194 ? 33.385 -1.949 -19.858 1.00 97.88 194 GLN A O 1
ATOM 1462 N N . ASP A 1 195 ? 31.200 -2.200 -19.326 1.00 97.94 195 ASP A N 1
ATOM 1463 C CA . ASP A 1 195 ? 31.242 -3.595 -18.895 1.00 97.94 195 ASP A CA 1
ATOM 1464 C C . ASP A 1 195 ? 32.158 -3.847 -17.676 1.00 97.94 195 ASP A C 1
ATOM 1466 O O . ASP A 1 195 ? 32.589 -4.976 -17.427 1.00 97.94 195 ASP A O 1
ATOM 1470 N N . LYS A 1 196 ? 32.486 -2.794 -16.910 1.00 97.19 196 LYS A N 1
ATOM 1471 C CA . LYS A 1 196 ? 33.374 -2.870 -15.743 1.00 97.19 196 LYS A CA 1
ATOM 1472 C C . LYS A 1 196 ? 32.579 -2.965 -14.447 1.00 97.19 196 LYS A C 1
ATOM 1474 O O . LYS A 1 196 ? 31.697 -2.156 -14.163 1.00 97.19 196 LYS A O 1
ATOM 1479 N N . ASP A 1 197 ? 32.937 -3.957 -13.643 1.00 94.69 197 ASP A N 1
ATOM 1480 C CA . ASP A 1 197 ? 32.361 -4.167 -12.320 1.00 94.69 197 ASP A CA 1
ATOM 1481 C C . ASP A 1 197 ? 32.810 -3.080 -11.321 1.00 94.69 197 ASP A C 1
ATOM 1483 O O . ASP A 1 197 ? 33.763 -2.335 -11.556 1.00 94.69 197 ASP A O 1
ATOM 1487 N N . GLY A 1 198 ? 32.104 -2.964 -10.198 1.00 93.50 198 GLY A N 1
ATOM 1488 C CA . GLY A 1 198 ? 32.447 -2.057 -9.105 1.00 93.50 198 GLY A CA 1
ATOM 1489 C C . GLY A 1 198 ? 32.177 -0.569 -9.363 1.00 93.50 198 GLY A C 1
ATOM 1490 O O . GLY A 1 198 ? 32.460 0.232 -8.472 1.00 93.50 198 GLY A O 1
ATOM 1491 N N . TRP A 1 199 ? 31.622 -0.179 -10.516 1.00 96.12 199 TRP A N 1
ATOM 1492 C CA . TRP A 1 199 ? 31.256 1.214 -10.839 1.00 96.12 199 TRP A CA 1
ATOM 1493 C C . TRP A 1 199 ? 29.806 1.598 -10.509 1.00 96.12 199 TRP A C 1
ATOM 1495 O O . TRP A 1 199 ? 29.456 2.777 -10.568 1.00 96.12 199 TRP A O 1
ATOM 1505 N N . HIS A 1 200 ? 28.939 0.648 -10.143 1.00 96.44 200 HIS A N 1
ATOM 1506 C CA . HIS A 1 200 ? 27.550 0.976 -9.811 1.00 96.44 200 HIS A CA 1
ATOM 1507 C C . HIS A 1 200 ? 27.466 1.949 -8.620 1.00 96.44 200 HIS A C 1
ATOM 1509 O O . HIS A 1 200 ? 28.145 1.779 -7.609 1.00 96.44 200 HIS A O 1
ATOM 1515 N N . GLY A 1 201 ? 26.638 2.989 -8.758 1.00 94.19 201 GLY A N 1
ATOM 1516 C CA . GLY A 1 201 ? 26.452 4.031 -7.743 1.00 94.19 201 GLY A CA 1
ATOM 1517 C C . GLY A 1 201 ? 27.613 5.025 -7.588 1.00 94.19 201 GLY A C 1
ATOM 1518 O O . GLY A 1 201 ? 27.477 5.967 -6.808 1.00 94.19 201 GLY A O 1
ATOM 1519 N N . LYS A 1 202 ? 28.729 4.864 -8.316 1.00 95.94 202 LYS A N 1
ATOM 1520 C CA . LYS A 1 202 ? 29.896 5.756 -8.226 1.00 95.94 202 LYS A CA 1
ATOM 1521 C C . LYS A 1 202 ? 29.858 6.838 -9.315 1.00 95.94 202 LYS A C 1
ATOM 1523 O O . LYS A 1 202 ? 29.668 6.497 -10.481 1.00 95.94 202 LYS A O 1
ATOM 1528 N N . PRO A 1 203 ? 30.059 8.124 -8.976 1.00 96.00 203 PRO A N 1
ATOM 1529 C CA . PRO A 1 203 ? 30.255 9.169 -9.973 1.00 96.00 203 PRO A CA 1
ATOM 1530 C C . PRO A 1 203 ? 31.654 9.074 -10.599 1.00 96.00 203 PRO A C 1
ATOM 1532 O O . PRO A 1 203 ? 32.613 8.681 -9.934 1.00 96.00 203 PRO A O 1
ATOM 1535 N N . VAL A 1 204 ? 31.768 9.504 -11.857 1.00 96.12 204 VAL A N 1
ATOM 1536 C CA . VAL A 1 204 ? 33.057 9.779 -12.514 1.00 96.12 204 VAL A CA 1
ATOM 1537 C C . VAL A 1 204 ? 33.725 10.972 -11.823 1.00 96.12 204 VAL A C 1
ATOM 1539 O O . VAL A 1 204 ? 33.056 11.953 -11.482 1.00 96.12 204 VAL A O 1
ATOM 1542 N N . LYS A 1 205 ? 35.037 10.907 -11.592 1.00 95.62 205 LYS A N 1
ATOM 1543 C CA . LYS A 1 205 ? 35.787 11.994 -10.945 1.00 95.62 205 LYS A CA 1
ATOM 1544 C C . LYS A 1 205 ? 35.947 13.201 -11.868 1.00 95.62 205 LYS A C 1
ATOM 1546 O O . LYS A 1 205 ? 36.163 13.066 -13.067 1.00 95.62 205 LYS A O 1
ATOM 1551 N N . LYS A 1 206 ? 35.923 14.401 -11.281 1.00 94.88 206 LYS A N 1
ATOM 1552 C CA . LYS A 1 206 ? 36.287 15.647 -11.977 1.00 94.88 206 LYS A CA 1
ATOM 1553 C C . LYS A 1 206 ? 37.758 15.617 -12.423 1.00 94.88 206 LYS A C 1
ATOM 1555 O O . LYS A 1 206 ? 38.579 14.958 -11.790 1.00 94.88 206 LYS A O 1
ATOM 1560 N N . GLY A 1 207 ? 38.083 16.384 -13.464 1.00 96.31 207 GLY A N 1
ATOM 1561 C CA . GLY A 1 207 ? 39.410 16.405 -14.087 1.00 96.31 207 GLY A CA 1
ATOM 1562 C C . GLY A 1 207 ? 39.511 15.408 -15.241 1.00 96.31 207 GLY A C 1
ATOM 1563 O O . GLY A 1 207 ? 38.527 15.193 -15.951 1.00 96.31 207 GLY A O 1
ATOM 1564 N N . GLU A 1 208 ? 40.684 14.797 -15.403 1.00 96.12 208 GLU A N 1
ATOM 1565 C CA . GLU A 1 208 ? 41.041 13.919 -16.530 1.00 96.12 208 GLU A CA 1
ATOM 1566 C C . GLU A 1 208 ? 40.038 12.777 -16.767 1.00 96.12 208 GLU A C 1
ATOM 1568 O O . GLU A 1 208 ? 39.704 12.473 -17.909 1.00 96.12 208 GLU A O 1
ATOM 1573 N N . GLU A 1 209 ? 39.519 12.164 -15.696 1.00 94.94 209 GLU A N 1
ATOM 1574 C CA . GLU A 1 209 ? 38.581 11.032 -15.765 1.00 94.94 209 GLU A CA 1
ATOM 1575 C C . GLU A 1 209 ? 37.257 11.443 -16.447 1.00 94.94 209 GLU A C 1
ATOM 1577 O O . GLU A 1 209 ? 36.782 10.765 -17.360 1.00 94.94 209 GLU A O 1
ATOM 1582 N N . LEU A 1 210 ? 36.706 12.608 -16.077 1.00 95.31 210 LEU A N 1
ATOM 1583 C CA . LEU A 1 210 ? 35.526 13.205 -16.711 1.00 95.31 210 LEU A CA 1
ATOM 1584 C C . LEU A 1 210 ? 35.823 13.735 -18.119 1.00 95.31 210 LEU A C 1
ATOM 1586 O O . LEU A 1 210 ? 35.016 13.528 -19.021 1.00 95.31 210 LEU A O 1
ATOM 1590 N N . GLN A 1 211 ? 36.964 14.397 -18.328 1.00 94.81 211 GLN A N 1
ATOM 1591 C CA . GLN A 1 211 ? 37.359 14.902 -19.651 1.00 94.81 211 GLN A CA 1
ATOM 1592 C C . GLN A 1 211 ? 37.484 13.760 -20.664 1.00 94.81 211 GLN A C 1
ATOM 1594 O O . GLN A 1 211 ? 36.959 13.859 -21.771 1.00 94.81 211 GLN A O 1
ATOM 1599 N N . LYS A 1 212 ? 38.101 12.644 -20.257 1.00 96.00 212 LYS A N 1
ATOM 1600 C CA . LYS A 1 212 ? 38.175 11.424 -21.056 1.00 96.00 212 LYS A CA 1
ATOM 1601 C C . LYS A 1 212 ? 36.784 10.844 -21.333 1.00 96.00 212 LYS A C 1
ATOM 1603 O O . LYS A 1 212 ? 36.487 10.548 -22.483 1.00 96.00 212 LYS A O 1
ATOM 1608 N N . ALA A 1 213 ? 35.932 10.706 -20.314 1.00 95.38 213 ALA A N 1
ATOM 1609 C CA . ALA A 1 213 ? 34.570 10.199 -20.495 1.00 95.38 213 ALA A CA 1
ATOM 1610 C C . ALA A 1 213 ? 33.750 11.035 -21.495 1.00 95.38 213 ALA A C 1
ATOM 1612 O O . ALA A 1 213 ? 33.063 10.467 -22.337 1.00 95.38 213 ALA A O 1
ATOM 1613 N N . LEU A 1 214 ? 33.846 12.366 -21.440 1.00 93.31 214 LEU A N 1
ATOM 1614 C CA . LEU A 1 214 ? 33.168 13.252 -22.392 1.00 93.31 214 LEU A CA 1
ATOM 1615 C C . LEU A 1 214 ? 33.745 13.118 -23.811 1.00 93.31 214 LEU A C 1
ATOM 1617 O O . LEU A 1 214 ? 32.983 13.026 -24.767 1.00 93.31 214 LEU A O 1
ATOM 1621 N N . ALA A 1 215 ? 35.071 13.027 -23.953 1.00 94.19 215 ALA A N 1
ATOM 1622 C CA . ALA A 1 215 ? 35.717 12.828 -25.252 1.00 94.19 215 ALA A CA 1
ATOM 1623 C C . ALA A 1 215 ? 35.379 11.469 -25.901 1.00 94.19 215 ALA A C 1
ATOM 1625 O O . ALA A 1 215 ? 35.273 11.388 -27.121 1.00 94.19 215 ALA A O 1
ATOM 1626 N N . GLU A 1 216 ? 35.186 10.410 -25.106 1.00 95.75 216 GLU A N 1
ATOM 1627 C CA . GLU A 1 216 ? 34.777 9.083 -25.597 1.00 95.75 216 GLU A CA 1
ATOM 1628 C C . GLU A 1 216 ? 33.284 9.010 -25.976 1.00 95.75 216 GLU A C 1
ATOM 1630 O O . GLU A 1 216 ? 32.917 8.215 -26.841 1.00 95.75 216 GLU A O 1
ATOM 1635 N N . LEU A 1 217 ? 32.434 9.864 -25.388 1.00 91.25 217 LEU A N 1
ATOM 1636 C CA . LEU A 1 217 ? 31.015 9.993 -25.750 1.00 91.25 217 LEU A CA 1
ATOM 1637 C C . LEU A 1 217 ? 30.781 10.797 -27.043 1.00 91.25 217 LEU A C 1
ATOM 1639 O O . LEU A 1 217 ? 29.753 10.604 -27.690 1.00 91.25 217 LEU A O 1
ATOM 1643 N N . GLY A 1 218 ? 31.729 11.649 -27.445 1.00 85.19 218 GLY A N 1
ATOM 1644 C CA . GLY A 1 218 ? 31.678 12.395 -28.704 1.00 85.19 218 GLY A CA 1
ATOM 1645 C C . GLY A 1 218 ? 30.821 13.664 -28.650 1.00 85.19 218 GLY A C 1
ATOM 1646 O O . GLY A 1 218 ? 30.805 14.380 -27.651 1.00 85.19 218 GLY A O 1
ATOM 1647 N N . ASP A 1 219 ? 30.151 13.980 -29.760 1.00 80.44 219 ASP A N 1
ATOM 1648 C CA . ASP A 1 219 ? 29.350 15.200 -29.900 1.00 80.44 219 ASP A CA 1
ATOM 1649 C C . ASP A 1 219 ? 28.001 15.091 -29.169 1.00 80.44 219 ASP A C 1
ATOM 1651 O O . ASP A 1 219 ? 27.119 14.323 -29.554 1.00 80.44 219 ASP A O 1
ATOM 1655 N N . THR A 1 220 ? 27.833 15.901 -28.122 1.00 74.31 220 THR A N 1
ATOM 1656 C CA . THR A 1 220 ? 26.597 16.002 -27.333 1.00 74.31 220 THR A CA 1
ATOM 1657 C C . THR A 1 220 ? 25.748 17.230 -27.691 1.00 74.31 220 THR A C 1
ATOM 1659 O O . THR A 1 220 ? 24.892 17.614 -26.898 1.00 74.31 220 THR A O 1
ATOM 1662 N N . SER A 1 221 ? 25.987 17.887 -28.833 1.00 74.38 221 SER A N 1
ATOM 1663 C CA . SER A 1 221 ? 25.211 19.058 -29.290 1.00 74.38 221 SER A CA 1
ATOM 1664 C C . SER A 1 221 ? 23.913 18.705 -30.035 1.00 74.38 221 SER A C 1
ATOM 1666 O O . SER A 1 221 ? 23.136 19.593 -30.387 1.00 74.38 221 SER A O 1
ATOM 1668 N N . VAL A 1 222 ? 23.657 17.413 -30.268 1.00 72.88 222 VAL A N 1
ATOM 1669 C CA . VAL A 1 222 ? 22.496 16.907 -31.014 1.00 72.88 222 VAL A CA 1
ATOM 1670 C C . VAL A 1 222 ? 21.184 17.147 -30.256 1.00 72.88 222 VAL A C 1
ATOM 1672 O O . VAL A 1 222 ? 20.806 16.362 -29.389 1.00 72.88 222 VAL A O 1
ATOM 1675 N N . THR A 1 223 ? 20.446 18.189 -30.644 1.00 73.31 223 THR A N 1
ATOM 1676 C CA . THR A 1 223 ? 19.091 18.470 -30.141 1.00 73.31 223 THR A CA 1
ATOM 1677 C C . THR A 1 223 ? 18.053 17.509 -30.732 1.00 73.31 223 THR A C 1
ATOM 1679 O O . THR A 1 223 ? 17.862 17.445 -31.951 1.00 73.31 223 THR A O 1
ATOM 1682 N N . ILE A 1 224 ? 17.309 16.799 -29.884 1.00 73.81 224 ILE A N 1
ATOM 1683 C CA . ILE A 1 224 ? 16.299 15.814 -30.287 1.00 73.81 224 ILE A CA 1
ATOM 1684 C C . ILE A 1 224 ? 14.917 16.474 -30.371 1.00 73.81 224 ILE A C 1
ATOM 1686 O O . ILE A 1 224 ? 14.198 16.622 -29.381 1.00 73.81 224 ILE A O 1
ATOM 1690 N N . ARG A 1 225 ? 14.478 16.811 -31.589 1.00 75.31 225 ARG A N 1
ATOM 1691 C CA . ARG A 1 225 ? 13.108 17.293 -31.829 1.00 75.31 225 ARG A CA 1
ATOM 1692 C C . ARG A 1 225 ? 12.083 16.165 -31.635 1.00 75.31 225 ARG A C 1
ATOM 1694 O O . ARG A 1 225 ? 11.911 15.314 -32.505 1.00 75.31 225 ARG A O 1
ATOM 1701 N N . VAL A 1 226 ? 11.366 16.193 -30.511 1.00 74.00 226 VAL A N 1
ATOM 1702 C CA . VAL A 1 226 ? 10.284 15.244 -30.191 1.00 74.00 226 VAL A CA 1
ATOM 1703 C C . VAL A 1 226 ? 8.915 15.851 -30.502 1.00 74.00 226 VAL A C 1
ATOM 1705 O O . VAL A 1 226 ? 8.446 16.745 -29.798 1.00 74.00 226 VAL A O 1
ATOM 1708 N N . GLU A 1 227 ? 8.249 15.331 -31.534 1.00 76.12 227 GLU A N 1
ATOM 1709 C CA . GLU A 1 227 ? 6.869 15.709 -31.861 1.00 76.12 227 GLU A CA 1
ATOM 1710 C C . GLU A 1 227 ? 5.869 15.164 -30.818 1.00 76.12 227 GLU A C 1
ATOM 1712 O O . GLU A 1 227 ? 5.893 13.963 -30.520 1.00 76.12 227 GLU A O 1
ATOM 1717 N N . PRO A 1 228 ? 4.972 15.996 -30.247 1.00 77.00 228 PRO A N 1
ATOM 1718 C CA . PRO A 1 228 ? 4.017 15.544 -29.238 1.00 77.00 228 PRO A CA 1
ATOM 1719 C C . PRO A 1 228 ? 2.976 14.570 -29.804 1.00 77.00 228 PRO A C 1
ATOM 1721 O O . PRO A 1 228 ? 2.148 14.937 -30.636 1.00 77.00 228 PRO A O 1
ATOM 1724 N N . ARG A 1 229 ? 2.944 13.344 -29.276 1.00 78.12 229 ARG A N 1
ATOM 1725 C CA . ARG A 1 229 ? 1.869 12.384 -29.548 1.00 78.12 229 ARG A CA 1
ATOM 1726 C C . ARG A 1 229 ? 0.781 12.501 -28.481 1.00 78.12 229 ARG A C 1
ATOM 1728 O O . ARG A 1 229 ? 1.039 12.202 -27.319 1.00 78.12 229 ARG A O 1
ATOM 1735 N N . ARG A 1 230 ? -0.425 12.895 -28.895 1.00 81.12 230 ARG A N 1
ATOM 1736 C CA . ARG A 1 230 ? -1.649 12.839 -28.082 1.00 81.12 230 ARG A CA 1
ATOM 1737 C C . ARG A 1 230 ? -2.619 11.790 -28.626 1.00 81.12 230 ARG A C 1
ATOM 1739 O O . ARG A 1 230 ? -2.558 11.424 -29.800 1.00 81.12 230 ARG A O 1
ATOM 1746 N N . TYR A 1 231 ? -3.527 11.352 -27.771 1.00 83.12 231 TYR A N 1
ATOM 1747 C CA . TYR A 1 231 ? -4.663 10.488 -28.076 1.00 83.12 231 TYR A CA 1
ATOM 1748 C C . TYR A 1 231 ? -5.987 11.246 -27.861 1.00 83.12 231 TYR A C 1
ATOM 1750 O O . TYR A 1 231 ? -5.982 12.324 -27.269 1.00 83.12 231 TYR A O 1
ATOM 1758 N N . PRO A 1 232 ? -7.146 10.707 -28.282 1.00 76.69 232 PRO A N 1
ATOM 1759 C CA . PRO A 1 232 ? -8.428 11.187 -27.778 1.00 76.69 232 PRO A CA 1
ATOM 1760 C C . PRO A 1 232 ? -8.466 11.069 -26.248 1.00 76.69 232 PRO A C 1
ATOM 1762 O O . PRO A 1 232 ? -8.128 10.018 -25.697 1.00 76.69 232 PRO A O 1
ATOM 1765 N N . ALA A 1 233 ? -8.869 12.136 -25.558 1.00 64.94 233 ALA A N 1
ATOM 1766 C CA . ALA A 1 233 ? -9.043 12.097 -24.112 1.00 64.94 233 ALA A CA 1
ATOM 1767 C C . ALA A 1 233 ? -10.219 11.173 -23.753 1.00 64.94 233 ALA A C 1
ATOM 1769 O O . ALA A 1 233 ? -11.336 11.363 -24.238 1.00 64.94 233 ALA A O 1
ATOM 1770 N N . GLY A 1 234 ? -9.967 10.173 -22.904 1.00 62.91 234 GLY A N 1
ATOM 1771 C CA . GLY A 1 234 ? -11.025 9.338 -22.332 1.00 62.91 234 GLY A CA 1
ATOM 1772 C C . GLY A 1 234 ? -11.958 10.141 -21.410 1.00 62.91 234 GLY A C 1
ATOM 1773 O O . GLY A 1 234 ? -11.594 11.236 -20.970 1.00 62.91 234 GLY A O 1
ATOM 1774 N N . PRO A 1 235 ? -13.154 9.614 -21.088 1.00 59.81 235 PRO A N 1
ATOM 1775 C CA . PRO A 1 235 ? -14.118 10.308 -20.238 1.00 59.81 235 PRO A CA 1
ATOM 1776 C C . PRO A 1 235 ? -13.526 10.642 -18.861 1.00 59.81 235 PRO A C 1
ATOM 1778 O O . PRO A 1 235 ? -12.842 9.826 -18.236 1.00 59.81 235 PRO A O 1
ATOM 1781 N N . ALA A 1 236 ? -13.814 11.847 -18.365 1.00 58.59 236 ALA A N 1
ATOM 1782 C CA . ALA A 1 236 ? -13.378 12.277 -17.043 1.00 58.59 236 ALA A CA 1
ATOM 1783 C C . ALA A 1 236 ? -14.045 11.412 -15.958 1.00 58.59 236 ALA A C 1
ATOM 1785 O O . ALA A 1 236 ? -15.269 11.342 -15.865 1.00 58.59 236 ALA A O 1
ATOM 1786 N N . SER A 1 237 ? -13.233 10.750 -15.131 1.00 57.81 237 SER A N 1
ATOM 1787 C CA . SER A 1 237 ? -13.699 9.829 -14.090 1.00 57.81 237 SER A CA 1
ATOM 1788 C C . SER A 1 237 ? -13.322 10.349 -12.706 1.00 57.81 237 SER A C 1
ATOM 1790 O O . SER A 1 237 ? -12.204 10.125 -12.254 1.00 57.81 237 SER A O 1
ATOM 1792 N N . ALA A 1 238 ? -14.264 11.050 -12.068 1.00 60.00 238 ALA A N 1
ATOM 1793 C CA . ALA A 1 238 ? -14.430 11.123 -10.614 1.00 60.00 238 ALA A CA 1
ATOM 1794 C C . ALA A 1 238 ? -15.725 11.884 -10.268 1.00 60.00 238 ALA A C 1
ATOM 1796 O O . ALA A 1 238 ? -15.745 13.113 -10.247 1.00 60.00 238 ALA A O 1
ATOM 1797 N N . SER A 1 239 ? -16.797 11.164 -9.930 1.00 61.94 239 SER A N 1
ATOM 1798 C CA . SER A 1 239 ? -17.729 11.666 -8.917 1.00 61.94 239 SER A CA 1
ATOM 1799 C C . SER A 1 239 ? -17.192 11.244 -7.549 1.00 61.94 239 SER A C 1
ATOM 1801 O O . SER A 1 239 ? -16.749 10.103 -7.376 1.00 61.94 239 SER A O 1
ATOM 1803 N N . ARG A 1 240 ? -17.217 12.158 -6.573 1.00 72.25 240 ARG A N 1
ATOM 1804 C CA . ARG A 1 240 ? -16.898 11.823 -5.179 1.00 72.25 240 ARG A CA 1
ATOM 1805 C C . ARG A 1 240 ? -17.865 10.718 -4.707 1.00 72.25 240 ARG A C 1
ATOM 1807 O O . ARG A 1 240 ? -19.061 10.846 -4.981 1.00 72.25 240 ARG A O 1
ATOM 1814 N N . PRO A 1 241 ? -17.397 9.647 -4.034 1.00 80.00 241 PRO A N 1
ATOM 1815 C CA . PRO A 1 241 ? -18.282 8.581 -3.572 1.00 80.00 241 PRO A CA 1
ATOM 1816 C C . PRO A 1 241 ? -19.363 9.137 -2.629 1.00 80.00 241 PRO A C 1
ATOM 1818 O O . PRO A 1 241 ? -19.019 9.882 -1.706 1.00 80.00 241 PRO A O 1
ATOM 1821 N N . PRO A 1 242 ? -20.650 8.818 -2.852 1.00 83.06 242 PRO A N 1
ATOM 1822 C CA . PRO A 1 242 ? -21.731 9.351 -2.034 1.00 83.06 242 PRO A CA 1
ATOM 1823 C C . PRO A 1 242 ? -21.759 8.704 -0.649 1.00 83.06 242 PRO A C 1
ATOM 1825 O O . PRO A 1 242 ? -21.208 7.622 -0.435 1.00 83.06 242 PRO A O 1
ATOM 1828 N N . THR A 1 243 ? -22.447 9.367 0.278 1.00 87.75 243 THR A N 1
ATOM 1829 C CA . THR A 1 243 ? -22.679 8.843 1.623 1.00 87.75 243 THR A CA 1
ATOM 1830 C C . THR A 1 243 ? -23.513 7.568 1.589 1.00 87.75 243 THR A C 1
ATOM 1832 O O . THR A 1 243 ? -24.451 7.441 0.798 1.00 87.75 243 THR A O 1
ATOM 1835 N N . LEU A 1 244 ? -23.156 6.612 2.446 1.00 91.38 244 LEU A N 1
ATOM 1836 C CA . LEU A 1 244 ? -23.845 5.337 2.566 1.00 91.38 244 LEU A CA 1
ATOM 1837 C C . LEU A 1 244 ? -25.019 5.430 3.543 1.00 91.38 244 LEU A C 1
ATOM 1839 O O . LEU A 1 244 ? -25.036 6.241 4.469 1.00 91.38 244 LEU A O 1
ATOM 1843 N N . THR A 1 245 ? -25.979 4.526 3.373 1.00 92.06 245 THR A N 1
ATOM 1844 C CA . THR A 1 245 ? -27.034 4.266 4.356 1.00 92.06 245 THR A CA 1
ATOM 1845 C C . THR A 1 245 ? -26.820 2.857 4.918 1.00 92.06 245 THR A C 1
ATOM 1847 O O . THR A 1 245 ? -27.093 1.871 4.216 1.00 92.06 245 THR A O 1
ATOM 1850 N N . PRO A 1 246 ? -26.286 2.724 6.147 1.00 95.69 246 PRO A N 1
ATOM 1851 C CA . PRO A 1 246 ? -26.305 1.467 6.888 1.00 95.69 246 PRO A CA 1
ATOM 1852 C C . PRO A 1 246 ? -27.754 1.008 7.113 1.00 95.69 246 PRO A C 1
ATOM 1854 O O . PRO A 1 246 ? -28.670 1.826 7.167 1.00 95.69 246 PRO A O 1
ATOM 1857 N N . ALA A 1 247 ? -27.982 -0.303 7.196 1.00 96.62 247 ALA A N 1
ATOM 1858 C CA . ALA A 1 247 ? -29.331 -0.874 7.263 1.00 96.62 247 ALA A CA 1
ATOM 1859 C C . ALA A 1 247 ? -29.380 -2.077 8.217 1.00 96.62 247 ALA A C 1
ATOM 1861 O O . ALA A 1 247 ? -29.787 -3.175 7.841 1.00 96.62 247 ALA A O 1
ATOM 1862 N N . TYR A 1 248 ? -28.905 -1.868 9.445 1.00 97.88 248 TYR A N 1
ATOM 1863 C CA . TYR A 1 248 ? -28.794 -2.896 10.477 1.00 97.88 248 TYR A CA 1
ATOM 1864 C C . TYR A 1 248 ? -29.767 -2.648 11.632 1.00 97.88 248 TYR A C 1
ATOM 1866 O O . TYR A 1 248 ? -30.143 -1.507 11.913 1.00 97.88 248 TYR A O 1
ATOM 1874 N N . ALA A 1 249 ? -30.156 -3.718 12.324 1.00 98.19 249 ALA A N 1
ATOM 1875 C CA . ALA A 1 249 ? -30.906 -3.635 13.575 1.00 98.19 249 ALA A CA 1
ATOM 1876 C C . ALA A 1 249 ? -29.950 -3.602 14.779 1.00 98.19 249 ALA A C 1
ATOM 1878 O O . ALA A 1 249 ? -28.941 -4.308 14.799 1.00 98.19 249 ALA A O 1
ATOM 1879 N N . LEU A 1 250 ? -30.279 -2.824 15.815 1.00 97.88 250 LEU A N 1
ATOM 1880 C CA . LEU A 1 250 ? -29.526 -2.840 17.075 1.00 97.88 250 LEU A CA 1
ATOM 1881 C C . LEU A 1 250 ? -29.526 -4.255 17.676 1.00 97.88 250 LEU A C 1
ATOM 1883 O O . LEU A 1 250 ? -30.558 -4.921 17.731 1.00 97.88 250 LEU A O 1
ATOM 1887 N N . GLY A 1 251 ? -28.359 -4.721 18.119 1.00 96.62 251 GLY A N 1
ATOM 1888 C CA . GLY A 1 251 ? -28.153 -6.074 18.637 1.00 96.62 251 GLY A CA 1
ATOM 1889 C C . GLY A 1 251 ? -27.962 -7.171 17.580 1.00 96.62 251 GLY A C 1
ATOM 1890 O O . GLY A 1 251 ? -27.599 -8.283 17.958 1.00 96.62 251 GLY A O 1
ATOM 1891 N N . GLN A 1 252 ? -28.143 -6.885 16.283 1.00 98.06 252 GLN A N 1
ATOM 1892 C CA . GLN A 1 252 ? -27.884 -7.834 15.192 1.00 98.06 252 GLN A CA 1
ATOM 1893 C C . GLN A 1 252 ? -26.407 -8.262 15.176 1.00 98.06 252 GLN A C 1
ATOM 1895 O O . GLN A 1 252 ? -25.520 -7.423 15.325 1.00 98.06 252 GLN A O 1
ATOM 1900 N N . GLU A 1 253 ? -26.129 -9.553 14.965 1.00 97.75 253 GLU A N 1
ATOM 1901 C CA . GLU A 1 253 ? -24.761 -10.094 14.946 1.00 97.75 253 GLU A CA 1
ATOM 1902 C C . GLU A 1 253 ? -24.225 -10.284 13.514 1.00 97.75 253 GLU A C 1
ATOM 1904 O O . GLU A 1 253 ? -24.670 -11.162 12.761 1.00 97.75 253 GLU A O 1
ATOM 1909 N N . VAL A 1 254 ? -23.234 -9.461 13.154 1.00 98.44 254 VAL A N 1
ATOM 1910 C CA . VAL A 1 254 ? -22.616 -9.358 11.815 1.00 98.44 254 VAL A CA 1
ATOM 1911 C C . VAL A 1 254 ? -21.099 -9.196 11.971 1.00 98.44 254 VAL A C 1
ATOM 1913 O O . VAL A 1 254 ? -20.641 -8.587 12.935 1.00 98.44 254 VAL A O 1
ATOM 1916 N N . ALA A 1 255 ? -20.290 -9.747 11.061 1.00 98.56 255 ALA A N 1
ATOM 1917 C CA . ALA A 1 255 ? -18.834 -9.570 11.111 1.00 98.56 255 ALA A CA 1
ATOM 1918 C C . ALA A 1 255 ? -18.411 -8.267 10.409 1.00 98.56 255 ALA A C 1
ATOM 1920 O O . ALA A 1 255 ? -18.947 -7.924 9.357 1.00 98.56 255 ALA A O 1
ATOM 1921 N N . THR A 1 256 ? -17.410 -7.553 10.927 1.00 98.81 256 THR A N 1
ATOM 1922 C CA . THR A 1 256 ? -16.972 -6.268 10.334 1.00 98.81 256 THR A CA 1
ATOM 1923 C C . THR A 1 256 ? -16.422 -6.437 8.912 1.00 98.81 256 THR A C 1
ATOM 1925 O O . THR A 1 256 ? -16.663 -5.591 8.055 1.00 98.81 256 THR A O 1
ATOM 1928 N N . ARG A 1 257 ? -15.781 -7.580 8.622 1.00 98.69 257 ARG A N 1
ATOM 1929 C CA . ARG A 1 257 ? -15.377 -7.995 7.263 1.00 98.69 257 ARG A CA 1
ATOM 1930 C C . ARG A 1 257 ? -16.567 -8.194 6.315 1.00 98.69 257 ARG A C 1
ATOM 1932 O O . ARG A 1 257 ? -16.500 -7.838 5.148 1.00 98.69 257 ARG A O 1
ATOM 1939 N N . GLU A 1 258 ? -17.680 -8.714 6.827 1.00 98.81 258 GLU A N 1
ATOM 1940 C CA . GLU A 1 258 ? -18.892 -8.953 6.042 1.00 98.81 258 GLU A CA 1
ATOM 1941 C C . GLU A 1 258 ? -19.584 -7.625 5.691 1.00 98.81 258 GLU A C 1
ATOM 1943 O O . GLU A 1 258 ? -19.969 -7.399 4.542 1.00 98.81 258 GLU A O 1
ATOM 1948 N N . ALA A 1 259 ? -19.673 -6.718 6.667 1.00 98.75 259 ALA A N 1
ATOM 1949 C CA . ALA A 1 259 ? -20.179 -5.363 6.471 1.00 98.75 259 ALA A CA 1
ATOM 1950 C C . ALA A 1 259 ? -19.288 -4.527 5.531 1.00 98.75 259 ALA A C 1
ATOM 1952 O O . ALA A 1 259 ? -19.813 -3.748 4.735 1.00 98.75 259 ALA A O 1
ATOM 1953 N N . TYR A 1 260 ? -17.964 -4.737 5.542 1.00 98.81 260 TYR A N 1
ATOM 1954 C CA . TYR A 1 260 ? -17.064 -4.168 4.532 1.00 98.81 260 TYR A CA 1
ATOM 1955 C C . TYR A 1 260 ? -17.462 -4.599 3.109 1.00 98.81 260 TYR A C 1
ATOM 1957 O O . TYR A 1 260 ? -17.620 -3.734 2.247 1.00 98.81 260 TYR A O 1
ATOM 1965 N N . GLY A 1 261 ? -17.702 -5.894 2.868 1.00 98.75 261 GLY A N 1
ATOM 1966 C CA . GLY A 1 261 ? -18.165 -6.385 1.564 1.00 98.75 261 GLY A CA 1
ATOM 1967 C C . GLY A 1 261 ? -19.486 -5.742 1.120 1.00 98.75 261 GLY A C 1
ATOM 1968 O O . GLY A 1 261 ? -19.627 -5.327 -0.032 1.00 98.75 261 GLY A O 1
ATOM 1969 N N . THR A 1 262 ? -20.433 -5.574 2.050 1.00 98.56 262 THR A N 1
ATOM 1970 C CA . THR A 1 262 ? -21.696 -4.853 1.808 1.00 98.56 262 THR A CA 1
ATOM 1971 C C . THR A 1 262 ? -21.456 -3.391 1.408 1.00 98.56 262 THR A C 1
ATOM 1973 O O . THR A 1 262 ? -22.009 -2.919 0.413 1.00 98.56 262 THR A O 1
ATOM 1976 N N . ALA A 1 263 ? -20.613 -2.666 2.147 1.00 98.62 263 ALA A N 1
ATOM 1977 C CA . ALA A 1 263 ? -20.307 -1.263 1.876 1.00 98.62 263 ALA A CA 1
ATOM 1978 C C . ALA A 1 263 ? -19.542 -1.063 0.562 1.00 98.62 263 ALA A C 1
ATOM 1980 O O . ALA A 1 263 ? -19.847 -0.139 -0.191 1.00 98.62 263 ALA A O 1
ATOM 1981 N N . LEU A 1 264 ? -18.602 -1.956 0.245 1.00 98.62 264 LEU A N 1
ATOM 1982 C CA . LEU A 1 264 ? -17.880 -1.975 -1.026 1.00 98.62 264 LEU A CA 1
ATOM 1983 C C . LEU A 1 264 ? -18.846 -2.103 -2.211 1.00 98.62 264 LEU A C 1
ATOM 1985 O O . LEU A 1 264 ? -18.736 -1.341 -3.171 1.00 98.62 264 LEU A O 1
ATOM 1989 N N . ALA A 1 265 ? -19.821 -3.015 -2.132 1.00 98.12 265 ALA A N 1
ATOM 1990 C CA . ALA A 1 265 ? -20.853 -3.158 -3.156 1.00 98.12 265 ALA A CA 1
ATOM 1991 C C . ALA A 1 265 ? -21.730 -1.893 -3.261 1.00 98.12 265 ALA A C 1
ATOM 1993 O O . ALA A 1 265 ? -21.960 -1.394 -4.366 1.00 98.12 265 ALA A O 1
ATOM 1994 N N . LYS A 1 266 ? -22.158 -1.304 -2.132 1.00 97.19 266 LYS A N 1
ATOM 1995 C CA . LYS A 1 266 ? -22.909 -0.032 -2.128 1.00 97.19 266 LYS A CA 1
ATOM 1996 C C . LYS A 1 266 ? -22.122 1.106 -2.800 1.00 97.19 266 LYS A C 1
ATOM 1998 O O . LYS A 1 266 ? -22.667 1.781 -3.672 1.00 97.19 266 LYS A O 1
ATOM 2003 N N . LEU A 1 267 ? -20.840 1.283 -2.462 1.00 96.25 267 LEU A N 1
ATOM 2004 C CA . LEU A 1 267 ? -19.967 2.292 -3.078 1.00 96.25 267 LEU A CA 1
ATOM 2005 C C . LEU A 1 267 ? -19.731 2.026 -4.570 1.00 96.25 267 LEU A C 1
ATOM 2007 O O . LEU A 1 267 ? -19.829 2.947 -5.378 1.00 96.25 267 LEU A O 1
ATOM 2011 N N . ALA A 1 268 ? -19.452 0.781 -4.959 1.00 95.44 268 ALA A N 1
ATOM 2012 C CA . ALA A 1 268 ? -19.196 0.420 -6.351 1.00 95.44 268 ALA A CA 1
ATOM 2013 C C . ALA A 1 268 ? -20.425 0.620 -7.246 1.00 95.44 268 ALA A C 1
ATOM 2015 O O . ALA A 1 268 ? -20.281 1.069 -8.385 1.00 95.44 268 ALA A O 1
ATOM 2016 N N . LYS A 1 269 ? -21.633 0.357 -6.730 1.00 94.12 269 LYS A N 1
ATOM 2017 C CA . LYS A 1 269 ? -22.898 0.668 -7.413 1.00 94.12 269 LYS A CA 1
ATOM 2018 C C . LYS A 1 269 ? -23.069 2.172 -7.672 1.00 94.12 269 LYS A C 1
ATOM 2020 O O . LYS A 1 269 ? -23.711 2.540 -8.651 1.00 94.12 269 LYS A O 1
ATOM 2025 N N . ALA A 1 270 ? -22.506 3.024 -6.814 1.00 90.81 270 ALA A N 1
ATOM 2026 C CA . ALA A 1 270 ? -22.740 4.468 -6.818 1.00 90.81 270 ALA A CA 1
ATOM 2027 C C . ALA A 1 270 ? -21.569 5.325 -7.353 1.00 90.81 270 ALA A C 1
ATOM 2029 O O . ALA A 1 270 ? -21.767 6.500 -7.657 1.00 90.81 270 ALA A O 1
ATOM 2030 N N . SER A 1 271 ? -20.364 4.763 -7.511 1.00 92.12 271 SER A N 1
ATOM 2031 C CA . SER A 1 271 ? -19.228 5.421 -8.172 1.00 92.12 271 SER A CA 1
ATOM 2032 C C . SER A 1 271 ? -18.483 4.461 -9.116 1.00 92.12 271 SER A C 1
ATOM 2034 O O . SER A 1 271 ? -18.066 3.380 -8.686 1.00 92.12 271 SER A O 1
ATOM 2036 N N . PRO A 1 272 ? -18.250 4.839 -10.392 1.00 91.75 272 PRO A N 1
ATOM 2037 C CA . PRO A 1 272 ? -17.502 4.021 -11.353 1.00 91.75 272 PRO A CA 1
ATOM 2038 C C . PRO A 1 272 ? -15.987 4.000 -11.084 1.00 91.75 272 PRO A C 1
ATOM 2040 O O . PRO A 1 272 ? -15.279 3.170 -11.652 1.00 91.75 272 PRO A O 1
ATOM 2043 N N . ALA A 1 273 ? -15.478 4.901 -10.234 1.00 93.50 273 ALA A N 1
ATOM 2044 C CA . ALA A 1 273 ? -14.063 4.953 -9.867 1.00 93.50 273 ALA A CA 1
ATOM 2045 C C . ALA A 1 273 ? -13.665 3.836 -8.886 1.00 93.50 273 ALA A C 1
ATOM 2047 O O . ALA A 1 273 ? -12.504 3.431 -8.866 1.00 93.50 273 ALA A O 1
ATOM 2048 N N . VAL A 1 274 ? -14.613 3.330 -8.088 1.00 96.81 274 VAL A N 1
ATOM 2049 C CA . VAL A 1 274 ? -14.371 2.269 -7.100 1.00 96.81 274 VAL A CA 1
ATOM 2050 C C . VAL A 1 274 ? -14.105 0.939 -7.804 1.00 96.81 274 VAL A C 1
ATOM 2052 O O . VAL A 1 274 ? -14.888 0.511 -8.658 1.00 96.81 274 VAL A O 1
ATOM 2055 N N . VAL A 1 275 ? -13.005 0.288 -7.426 1.00 98.12 275 VAL A N 1
ATOM 2056 C CA . VAL A 1 275 ? -12.590 -1.042 -7.900 1.00 98.12 275 VAL A CA 1
ATOM 2057 C C . VAL A 1 275 ? -12.106 -1.878 -6.717 1.00 98.12 275 VAL A C 1
ATOM 2059 O O . VAL A 1 275 ? -11.507 -1.343 -5.782 1.00 98.12 275 VAL A O 1
ATOM 2062 N N . ALA A 1 276 ? -12.348 -3.185 -6.755 1.00 98.75 276 ALA A N 1
ATOM 2063 C CA . ALA A 1 276 ? -11.814 -4.121 -5.769 1.00 98.75 276 ALA A CA 1
ATOM 2064 C C . ALA A 1 276 ? -10.624 -4.873 -6.360 1.00 98.75 276 ALA A C 1
ATOM 2066 O O . ALA A 1 276 ? -10.659 -5.250 -7.532 1.00 98.75 276 ALA A O 1
ATOM 2067 N N . ILE A 1 277 ? -9.609 -5.138 -5.544 1.00 98.81 277 ILE A N 1
ATOM 2068 C CA . ILE A 1 277 ? -8.551 -6.092 -5.865 1.00 98.81 277 ILE A CA 1
ATOM 2069 C C . ILE A 1 277 ? -8.282 -6.978 -4.646 1.00 98.81 277 ILE A C 1
ATOM 2071 O O . ILE A 1 277 ? -8.175 -6.470 -3.532 1.00 98.81 277 ILE A O 1
ATOM 2075 N N . ASP A 1 278 ? -8.229 -8.294 -4.831 1.00 98.88 278 ASP A N 1
ATOM 2076 C CA . ASP A 1 278 ? -8.102 -9.259 -3.729 1.00 98.88 278 ASP A CA 1
ATOM 2077 C C . ASP A 1 278 ? -7.079 -10.350 -4.058 1.00 98.88 278 ASP A C 1
ATOM 2079 O O . ASP A 1 278 ? -6.937 -10.730 -5.221 1.00 98.88 278 ASP A O 1
ATOM 2083 N N . GLY A 1 279 ? -6.352 -10.824 -3.044 1.00 98.50 279 GLY A N 1
ATOM 2084 C CA . GLY A 1 279 ? -5.327 -11.860 -3.177 1.00 98.50 279 GLY A CA 1
ATOM 2085 C C . GLY A 1 279 ? -5.869 -13.270 -2.936 1.00 98.50 279 GLY A C 1
ATOM 2086 O O . GLY A 1 279 ? -5.533 -13.887 -1.932 1.00 98.50 279 GLY A O 1
ATOM 2087 N N . ASP A 1 280 ? -6.756 -13.757 -3.807 1.00 98.69 280 ASP A N 1
ATOM 2088 C CA . ASP A 1 280 ? -7.519 -15.017 -3.714 1.00 98.69 280 ASP A CA 1
ATOM 2089 C C . ASP A 1 280 ? -8.431 -15.204 -2.470 1.00 98.69 280 ASP A C 1
ATOM 2091 O O . ASP A 1 280 ? -9.290 -16.085 -2.458 1.00 98.69 280 ASP A O 1
ATOM 2095 N N . THR A 1 281 ? -8.379 -14.322 -1.469 1.00 98.75 281 THR A N 1
ATOM 2096 C CA . THR A 1 281 ? -9.147 -14.394 -0.204 1.00 98.75 281 THR A CA 1
ATOM 2097 C C . THR A 1 281 ? -10.566 -13.801 -0.240 1.00 98.75 281 THR A C 1
ATOM 2099 O O . THR A 1 281 ? -11.243 -13.744 0.787 1.00 98.75 281 THR A O 1
ATOM 2102 N N . LYS A 1 282 ? -11.036 -13.379 -1.414 1.00 98.75 282 LYS A N 1
ATOM 2103 C CA . LYS A 1 282 ? -12.303 -12.673 -1.709 1.00 98.75 282 LYS A CA 1
ATOM 2104 C C . LYS A 1 282 ? -13.587 -13.180 -1.030 1.00 98.75 282 LYS A C 1
ATOM 2106 O O . LYS A 1 282 ? -14.471 -12.382 -0.716 1.00 98.75 282 LYS A O 1
ATOM 2111 N N . ASN A 1 283 ? -13.686 -14.487 -0.778 1.00 98.44 283 ASN A N 1
ATOM 2112 C CA . ASN A 1 283 ? -14.807 -15.149 -0.088 1.00 98.44 283 ASN A CA 1
ATOM 2113 C C . ASN A 1 283 ? -14.745 -15.015 1.447 1.00 98.44 283 ASN A C 1
ATOM 2115 O O . ASN A 1 283 ? -15.724 -15.231 2.156 1.00 98.44 283 ASN A O 1
ATOM 2119 N N . SER A 1 284 ? -13.568 -14.668 1.958 1.00 98.56 284 SER A N 1
ATOM 2120 C CA . SER A 1 284 ? -13.212 -14.587 3.370 1.00 98.56 284 SER A CA 1
ATOM 2121 C C . SER A 1 284 ? -13.045 -13.132 3.813 1.00 98.56 284 SER A C 1
ATOM 2123 O O . SER A 1 284 ? -13.390 -12.805 4.952 1.00 98.56 284 SER A O 1
ATOM 2125 N N . THR A 1 285 ? -12.586 -12.252 2.915 1.00 98.75 285 THR A N 1
ATOM 2126 C CA . THR A 1 285 ? -12.666 -10.784 3.029 1.00 98.75 285 THR A CA 1
ATOM 2127 C C . THR A 1 285 ? -14.070 -10.248 2.728 1.00 98.75 285 THR A C 1
ATOM 2129 O O . THR A 1 285 ? -14.384 -9.150 3.165 1.00 98.75 285 THR A O 1
ATOM 2132 N N . PHE A 1 286 ? -14.906 -11.007 2.005 1.00 98.81 286 PHE A N 1
ATOM 2133 C CA . PHE A 1 286 ? -16.181 -10.581 1.398 1.00 98.81 286 PHE A CA 1
ATOM 2134 C C . PHE A 1 286 ? -16.059 -9.489 0.318 1.00 98.81 286 PHE A C 1
ATOM 2136 O O . PHE A 1 286 ? -17.077 -8.935 -0.108 1.00 98.81 286 PHE A O 1
ATOM 2143 N N . SER A 1 287 ? -14.852 -9.213 -0.192 1.00 98.81 287 SER A N 1
ATOM 2144 C CA . SER A 1 287 ? -14.655 -8.269 -1.304 1.00 98.81 287 SER A CA 1
ATOM 2145 C C . SER A 1 287 ? -15.404 -8.701 -2.574 1.00 98.81 287 SER A C 1
ATOM 2147 O O . SER A 1 287 ? -15.799 -7.861 -3.385 1.00 98.81 287 SER A O 1
ATOM 2149 N N . GLU A 1 288 ? -15.701 -9.999 -2.727 1.00 98.50 288 GLU A N 1
ATOM 2150 C CA . GLU A 1 288 ? -16.439 -10.499 -3.884 1.00 98.50 288 GLU A CA 1
ATOM 2151 C C . GLU A 1 288 ? -17.895 -10.040 -3.986 1.00 98.50 288 GLU A C 1
ATOM 2153 O O . GLU A 1 288 ? -18.447 -10.113 -5.083 1.00 98.50 288 GLU A O 1
ATOM 2158 N N . ARG A 1 289 ? -18.493 -9.486 -2.920 1.00 98.56 289 ARG A N 1
ATOM 2159 C CA . ARG A 1 289 ? -19.835 -8.871 -2.981 1.00 98.56 289 ARG A CA 1
ATOM 2160 C C . ARG A 1 289 ? -19.920 -7.744 -4.016 1.00 98.56 289 ARG A C 1
ATOM 2162 O O . ARG A 1 289 ? -20.985 -7.491 -4.572 1.00 98.56 289 ARG A O 1
ATOM 2169 N N . ILE A 1 290 ? -18.794 -7.120 -4.384 1.00 98.12 290 ILE A N 1
ATOM 2170 C CA . ILE A 1 290 ? -18.747 -6.169 -5.507 1.00 98.12 290 ILE A CA 1
ATOM 2171 C C . ILE A 1 290 ? -19.232 -6.790 -6.832 1.00 98.12 290 ILE A C 1
ATOM 2173 O O . ILE A 1 290 ? -19.763 -6.077 -7.682 1.00 98.12 290 ILE A O 1
ATOM 2177 N N . LYS A 1 291 ? -19.101 -8.112 -7.019 1.00 98.19 291 LYS A N 1
ATOM 2178 C CA . LYS A 1 291 ? -19.497 -8.806 -8.253 1.00 98.19 291 LYS A CA 1
ATOM 2179 C C . LYS A 1 291 ? -21.005 -8.775 -8.496 1.00 98.19 291 LYS A C 1
ATOM 2181 O O . LYS A 1 291 ? -21.421 -8.809 -9.649 1.00 98.19 291 LYS A O 1
ATOM 2186 N N . GLU A 1 292 ? -21.804 -8.640 -7.439 1.00 97.94 292 GLU A N 1
ATOM 2187 C CA . GLU A 1 292 ? -23.267 -8.521 -7.501 1.00 97.94 292 GLU A CA 1
ATOM 2188 C C . GLU A 1 292 ? -23.723 -7.246 -8.239 1.00 97.94 292 GLU A C 1
ATOM 2190 O O . GLU A 1 292 ? -24.835 -7.191 -8.760 1.00 97.94 292 GLU A O 1
ATOM 2195 N N . VAL A 1 293 ? -22.860 -6.221 -8.299 1.00 97.62 293 VAL A N 1
ATOM 2196 C CA . VAL A 1 293 ? -23.158 -4.904 -8.894 1.00 97.62 293 VAL A CA 1
ATOM 2197 C C . VAL A 1 293 ? -22.164 -4.460 -9.974 1.00 97.62 293 VAL A C 1
ATOM 2199 O O . VAL A 1 293 ? -22.485 -3.580 -10.769 1.00 97.62 293 VAL A O 1
ATOM 2202 N N . ALA A 1 294 ? -20.949 -5.017 -9.980 1.00 96.12 294 ALA A N 1
ATOM 2203 C CA . ALA A 1 294 ? -19.826 -4.594 -10.816 1.00 96.12 294 ALA A CA 1
ATOM 2204 C C . ALA A 1 294 ? -18.736 -5.689 -10.913 1.00 96.12 294 ALA A C 1
ATOM 2206 O O . ALA A 1 294 ? -17.568 -5.460 -10.587 1.00 96.12 294 ALA A O 1
ATOM 2207 N N . ALA A 1 295 ? -19.100 -6.902 -11.352 1.00 97.44 295 ALA A N 1
ATOM 2208 C CA . ALA A 1 295 ? -18.152 -8.013 -11.557 1.00 97.44 295 ALA A CA 1
ATOM 2209 C C . ALA A 1 295 ? -16.967 -7.654 -12.469 1.00 97.44 295 ALA A C 1
ATOM 2211 O O . ALA A 1 295 ? -15.857 -8.142 -12.284 1.00 97.44 295 ALA A O 1
ATOM 2212 N N . ASP A 1 296 ? -17.187 -6.737 -13.405 1.00 96.81 296 ASP A N 1
ATOM 2213 C CA . ASP A 1 296 ? -16.207 -6.178 -14.331 1.00 96.81 296 ASP A CA 1
ATOM 2214 C C . ASP A 1 296 ? -15.216 -5.179 -13.684 1.00 96.81 296 ASP A C 1
ATOM 2216 O O . ASP A 1 296 ? -14.346 -4.643 -14.379 1.00 96.81 296 ASP A O 1
ATOM 2220 N N . ARG A 1 297 ? -15.362 -4.903 -12.379 1.00 97.12 297 ARG A N 1
ATOM 2221 C CA . ARG A 1 297 ? -14.476 -4.085 -11.528 1.00 97.12 297 ARG A CA 1
ATOM 2222 C C . ARG A 1 297 ? -13.953 -4.838 -10.293 1.00 97.12 297 ARG A C 1
ATOM 2224 O O . ARG A 1 297 ? -13.354 -4.218 -9.413 1.00 97.12 297 ARG A O 1
ATOM 2231 N N . HIS A 1 298 ? -14.135 -6.160 -10.246 1.00 98.50 298 HIS A N 1
ATOM 2232 C CA . HIS A 1 298 ? -13.382 -7.053 -9.366 1.00 98.50 298 HIS A CA 1
ATOM 2233 C C . HIS A 1 298 ? -12.105 -7.511 -10.076 1.00 98.50 298 HIS A C 1
ATOM 2235 O O . HIS A 1 298 ? -12.168 -8.097 -11.156 1.00 98.50 298 HIS A O 1
ATOM 2241 N N . ILE A 1 299 ? -10.953 -7.309 -9.445 1.00 98.81 299 ILE A N 1
ATOM 2242 C CA . ILE A 1 299 ? -9.653 -7.767 -9.929 1.00 98.81 299 ILE A CA 1
ATOM 2243 C C . ILE A 1 299 ? -9.186 -8.898 -9.011 1.00 98.81 299 ILE A C 1
ATOM 2245 O O . ILE A 1 299 ? -8.931 -8.698 -7.830 1.00 98.81 299 ILE A O 1
ATOM 2249 N N . GLU A 1 300 ? -9.077 -10.102 -9.557 1.00 98.75 300 GLU A N 1
ATOM 2250 C CA . GLU A 1 300 ? -8.329 -11.179 -8.911 1.00 98.75 300 GLU A CA 1
ATOM 2251 C C . GLU A 1 300 ? -6.826 -10.903 -9.059 1.00 98.75 300 GLU A C 1
ATOM 2253 O O . GLU A 1 300 ? -6.349 -10.729 -10.185 1.00 98.75 300 GLU A O 1
ATOM 2258 N N . ALA A 1 301 ? -6.093 -10.828 -7.949 1.00 98.62 301 ALA A N 1
ATOM 2259 C CA . ALA A 1 301 ? -4.635 -10.708 -7.948 1.00 98.62 301 ALA A CA 1
ATOM 2260 C C . ALA A 1 301 ? -3.931 -12.059 -7.755 1.00 98.62 301 ALA A C 1
ATOM 2262 O O . ALA A 1 301 ? -2.736 -12.139 -8.039 1.00 98.62 301 ALA A O 1
ATOM 2263 N N . TYR A 1 302 ? -4.662 -13.099 -7.325 1.00 98.69 302 TYR A N 1
ATOM 2264 C CA . TYR A 1 302 ? -4.123 -14.370 -6.835 1.00 98.69 302 TYR A CA 1
ATOM 2265 C C . TYR A 1 302 ? -3.224 -14.190 -5.595 1.00 98.69 302 TYR A C 1
ATOM 2267 O O . TYR A 1 302 ? -3.128 -13.100 -5.031 1.00 98.69 302 TYR A O 1
ATOM 2275 N N . ILE A 1 303 ? -2.582 -15.268 -5.133 1.00 98.81 303 ILE A N 1
ATOM 2276 C CA . ILE A 1 303 ? -1.722 -15.283 -3.934 1.00 98.81 303 ILE A CA 1
ATOM 2277 C C . ILE A 1 303 ? -0.385 -14.573 -4.240 1.00 98.81 303 ILE A C 1
ATOM 2279 O O . ILE A 1 303 ? 0.643 -15.206 -4.480 1.00 98.81 303 ILE A O 1
ATOM 2283 N N . ALA A 1 304 ? -0.448 -13.244 -4.329 1.00 98.81 304 ALA A N 1
ATOM 2284 C CA . ALA A 1 304 ? 0.598 -12.349 -4.818 1.00 98.81 304 ALA A CA 1
ATOM 2285 C C . ALA A 1 304 ? 0.406 -10.932 -4.232 1.00 98.81 304 ALA A C 1
ATOM 2287 O O . ALA A 1 304 ? 0.109 -9.970 -4.947 1.00 98.81 304 ALA A O 1
ATOM 2288 N N . GLU A 1 305 ? 0.503 -10.781 -2.904 1.00 98.94 305 GLU A N 1
ATOM 2289 C CA . GLU A 1 305 ? 0.145 -9.523 -2.227 1.00 98.94 305 GLU A CA 1
ATOM 2290 C C . GLU A 1 305 ? 1.055 -8.343 -2.617 1.00 98.94 305 GLU A C 1
ATOM 2292 O O . GLU A 1 305 ? 0.627 -7.188 -2.554 1.00 98.94 305 GLU A O 1
ATOM 2297 N N . GLN A 1 306 ? 2.298 -8.611 -3.036 1.00 98.94 306 GLN A N 1
ATOM 2298 C CA . GLN A 1 306 ? 3.228 -7.584 -3.518 1.00 98.94 306 GLN A CA 1
ATOM 2299 C C . GLN A 1 306 ? 2.706 -6.949 -4.807 1.00 98.94 306 GLN A C 1
ATOM 2301 O O . GLN A 1 306 ? 2.460 -5.738 -4.850 1.00 98.94 306 GLN A O 1
ATOM 2306 N N . ASN A 1 307 ? 2.435 -7.765 -5.827 1.00 98.94 307 ASN A N 1
ATOM 2307 C CA . ASN A 1 307 ? 1.795 -7.295 -7.045 1.00 98.94 307 ASN A CA 1
ATOM 2308 C C . ASN A 1 307 ? 0.389 -6.731 -6.786 1.00 98.94 307 ASN A C 1
ATOM 2310 O O . ASN A 1 307 ? 0.054 -5.714 -7.381 1.00 98.94 307 ASN A O 1
ATOM 2314 N N . MET A 1 308 ? -0.405 -7.293 -5.865 1.00 98.94 308 MET A N 1
ATOM 2315 C CA . MET A 1 308 ? -1.719 -6.743 -5.491 1.00 98.94 308 MET A CA 1
ATOM 2316 C C . MET A 1 308 ? -1.626 -5.267 -5.064 1.00 98.94 308 MET A C 1
ATOM 2318 O O . MET A 1 308 ? -2.355 -4.423 -5.591 1.00 98.94 308 MET A O 1
ATOM 2322 N N . VAL A 1 309 ? -0.715 -4.926 -4.143 1.00 98.94 309 VAL A N 1
ATOM 2323 C CA . VAL A 1 309 ? -0.532 -3.535 -3.686 1.00 98.94 309 VAL A CA 1
ATOM 2324 C C . VAL A 1 309 ? 0.112 -2.665 -4.771 1.00 98.94 309 VAL A C 1
ATOM 2326 O O . VAL A 1 309 ? -0.284 -1.511 -4.939 1.00 98.94 309 VAL A O 1
ATOM 2329 N N . GLY A 1 310 ? 1.053 -3.203 -5.553 1.00 98.88 310 GLY A N 1
ATOM 2330 C CA . GLY A 1 310 ? 1.654 -2.484 -6.680 1.00 98.88 310 GLY A CA 1
ATOM 2331 C C . GLY A 1 310 ? 0.638 -2.119 -7.770 1.00 98.88 310 GLY A C 1
ATOM 2332 O O . GLY A 1 310 ? 0.567 -0.964 -8.189 1.00 98.88 310 GLY A O 1
ATOM 2333 N N . VAL A 1 311 ? -0.210 -3.068 -8.169 1.00 98.94 311 VAL A N 1
ATOM 2334 C CA . VAL A 1 311 ? -1.335 -2.857 -9.091 1.00 98.94 311 VAL A CA 1
ATOM 2335 C C . VAL A 1 311 ? -2.316 -1.845 -8.506 1.00 98.94 311 VAL A C 1
ATOM 2337 O O . VAL A 1 311 ? -2.704 -0.918 -9.213 1.00 98.94 311 VAL A O 1
ATOM 2340 N N . ALA A 1 312 ? -2.669 -1.948 -7.219 1.00 98.88 312 ALA A N 1
ATOM 2341 C CA . ALA A 1 312 ? -3.541 -0.978 -6.555 1.00 98.88 312 ALA A CA 1
ATOM 2342 C C . ALA A 1 312 ? -2.976 0.454 -6.604 1.00 98.88 312 ALA A C 1
ATOM 2344 O O . ALA A 1 312 ? -3.700 1.390 -6.946 1.00 98.88 312 ALA A O 1
ATOM 2345 N N . LEU A 1 313 ? -1.674 0.636 -6.364 1.00 98.75 313 LEU A N 1
ATOM 2346 C CA . LEU A 1 313 ? -1.007 1.926 -6.555 1.00 98.75 313 LEU A CA 1
ATOM 2347 C C . LEU A 1 313 ? -1.109 2.408 -8.017 1.00 98.75 313 LEU A C 1
ATOM 2349 O O . LEU A 1 313 ? -1.447 3.567 -8.255 1.00 98.75 313 LEU A O 1
ATOM 2353 N N . GLY A 1 314 ? -0.899 1.522 -8.996 1.00 98.31 314 GLY A N 1
ATOM 2354 C CA . GLY A 1 314 ? -1.077 1.831 -10.419 1.00 98.31 314 GLY A CA 1
ATOM 2355 C C . GLY A 1 314 ? -2.491 2.317 -10.764 1.00 98.31 314 GLY A C 1
ATOM 2356 O O . GLY A 1 314 ? -2.645 3.370 -11.385 1.00 98.31 314 GLY A O 1
ATOM 2357 N N . LEU A 1 315 ? -3.521 1.605 -10.292 1.00 98.06 315 LEU A N 1
ATOM 2358 C CA . LEU A 1 315 ? -4.936 1.975 -10.444 1.00 98.06 315 LEU A CA 1
ATOM 2359 C C . LEU A 1 315 ? -5.231 3.367 -9.850 1.00 98.06 315 LEU A C 1
ATOM 2361 O O . LEU A 1 315 ? -5.945 4.160 -10.467 1.00 98.06 315 LEU A O 1
ATOM 2365 N N . SER A 1 316 ? -4.645 3.690 -8.690 1.00 96.50 316 SER A N 1
ATOM 2366 C CA . SER A 1 316 ? -4.776 5.007 -8.044 1.00 96.50 316 SER A CA 1
ATOM 2367 C C . SER A 1 316 ? -4.267 6.147 -8.936 1.00 96.50 316 SER A C 1
ATOM 2369 O O . SER A 1 316 ? -4.943 7.162 -9.101 1.00 96.50 316 SER A O 1
ATOM 2371 N N . THR A 1 317 ? -3.113 5.969 -9.593 1.00 94.75 317 THR A N 1
ATOM 2372 C CA . THR A 1 317 ? -2.516 7.013 -10.457 1.00 94.75 317 THR A CA 1
ATOM 2373 C C . THR A 1 317 ? -3.297 7.310 -11.741 1.00 94.75 317 THR A C 1
ATOM 2375 O O . THR A 1 317 ? -3.084 8.356 -12.360 1.00 94.75 317 THR A O 1
ATOM 2378 N N . GLU A 1 318 ? -4.222 6.423 -12.116 1.00 93.38 318 GLU A N 1
ATOM 2379 C CA . GLU A 1 318 ? -5.189 6.609 -13.203 1.00 93.38 318 GLU A CA 1
ATOM 2380 C C . GLU A 1 318 ? -6.575 7.056 -12.690 1.00 93.38 318 GLU A C 1
ATOM 2382 O O . GLU A 1 318 ? -7.542 7.104 -13.451 1.00 93.38 318 GLU A O 1
ATOM 2387 N N . GLY A 1 319 ? -6.697 7.444 -11.417 1.00 91.94 319 GLY A N 1
ATOM 2388 C CA . GLY A 1 319 ? -7.924 8.009 -10.845 1.00 91.94 319 GLY A CA 1
ATOM 2389 C C . GLY A 1 319 ? -8.987 6.977 -10.463 1.00 91.94 319 GLY A C 1
ATOM 2390 O O . GLY A 1 319 ? -10.173 7.302 -10.445 1.00 91.94 319 GLY A O 1
ATOM 2391 N N . LYS A 1 320 ? -8.594 5.731 -10.174 1.00 95.00 320 LYS A N 1
ATOM 2392 C CA . LYS A 1 320 ? -9.472 4.775 -9.483 1.00 95.00 320 LYS A CA 1
ATOM 2393 C C . LYS A 1 320 ? -9.395 4.962 -7.968 1.00 95.00 320 LYS A C 1
ATOM 2395 O O . LYS A 1 320 ? -8.433 5.521 -7.446 1.00 95.00 320 LYS A O 1
ATOM 2400 N N . ILE A 1 321 ? -10.390 4.426 -7.267 1.00 97.50 321 ILE A N 1
ATOM 2401 C CA . ILE A 1 321 ? -10.416 4.274 -5.809 1.00 97.50 321 ILE A CA 1
ATOM 2402 C C . ILE A 1 321 ? -10.297 2.766 -5.523 1.00 97.50 321 ILE A C 1
ATOM 2404 O O . ILE A 1 321 ? -11.315 2.067 -5.482 1.00 97.50 321 ILE A O 1
ATOM 2408 N N . PRO A 1 322 ? -9.066 2.227 -5.436 1.00 98.31 322 PRO A N 1
ATOM 2409 C CA . PRO A 1 322 ? -8.830 0.806 -5.233 1.00 98.31 322 PRO A CA 1
ATOM 2410 C C . PRO A 1 322 ? -8.993 0.415 -3.762 1.00 98.31 322 PRO A C 1
ATOM 2412 O O . PRO A 1 322 ? -8.381 1.014 -2.876 1.00 98.31 322 PRO A O 1
ATOM 2415 N N . PHE A 1 323 ? -9.767 -0.644 -3.533 1.00 98.88 323 PHE A N 1
ATOM 2416 C CA . PHE A 1 323 ? -9.819 -1.392 -2.279 1.00 98.88 323 PHE A CA 1
ATOM 2417 C C . PHE A 1 323 ? -9.022 -2.692 -2.443 1.00 98.88 323 PHE A C 1
ATOM 2419 O O . PHE A 1 323 ? -9.530 -3.659 -3.012 1.00 98.88 323 PHE A O 1
ATOM 2426 N N . ALA A 1 324 ? -7.774 -2.700 -1.973 1.00 98.88 324 ALA A N 1
ATOM 2427 C CA . ALA A 1 324 ? -6.887 -3.862 -2.002 1.00 98.88 324 ALA A CA 1
ATOM 2428 C C . ALA A 1 324 ? -7.040 -4.696 -0.726 1.00 98.88 324 ALA A C 1
ATOM 2430 O O . ALA A 1 324 ? -6.900 -4.160 0.373 1.00 98.88 324 ALA A O 1
ATOM 2431 N N . SER A 1 325 ? -7.341 -5.987 -0.863 1.00 98.94 325 SER A N 1
ATOM 2432 C CA . SER A 1 325 ? -7.931 -6.781 0.221 1.00 98.94 325 SER A CA 1
ATOM 2433 C C . SER A 1 325 ? -7.269 -8.144 0.383 1.00 98.94 325 SER A C 1
ATOM 2435 O O . SER A 1 325 ? -7.081 -8.875 -0.584 1.00 98.94 325 SER A O 1
ATOM 2437 N N . THR A 1 326 ? -6.908 -8.483 1.621 1.00 98.94 326 THR A N 1
ATOM 2438 C CA . THR A 1 326 ? -6.412 -9.818 1.992 1.00 98.94 326 THR A CA 1
ATOM 2439 C C . THR A 1 326 ? -6.584 -10.048 3.504 1.00 98.94 326 THR A C 1
ATOM 2441 O O . THR A 1 326 ? -7.357 -9.348 4.175 1.00 98.94 326 THR A O 1
ATOM 2444 N N . PHE A 1 327 ? -5.916 -11.040 4.088 1.00 98.88 327 PHE A N 1
ATOM 2445 C CA . PHE A 1 327 ? -5.783 -11.157 5.540 1.00 98.88 327 PHE A CA 1
ATOM 2446 C C . PHE A 1 327 ? -4.737 -10.136 6.012 1.00 98.88 327 PHE A C 1
ATOM 2448 O O . PHE A 1 327 ? -3.692 -9.958 5.387 1.00 98.88 327 PHE A O 1
ATOM 2455 N N . ALA A 1 328 ? -4.987 -9.463 7.132 1.00 98.88 328 ALA A N 1
ATOM 2456 C CA . ALA A 1 328 ? -4.131 -8.410 7.673 1.00 98.88 328 ALA A CA 1
ATOM 2457 C C . ALA A 1 328 ? -2.675 -8.871 7.903 1.00 98.88 328 ALA A C 1
ATOM 2459 O O . ALA A 1 328 ? -1.748 -8.077 7.749 1.00 98.88 328 ALA A O 1
ATOM 2460 N N . CYS A 1 329 ? -2.459 -10.160 8.189 1.00 98.56 329 CYS A N 1
ATOM 2461 C CA . CYS A 1 329 ? -1.132 -10.760 8.315 1.00 98.56 329 CYS A CA 1
ATOM 2462 C C . CYS A 1 329 ? -0.395 -10.858 6.967 1.00 98.56 329 CYS A C 1
ATOM 2464 O O . CYS A 1 329 ? 0.819 -10.669 6.921 1.00 98.56 329 CYS A O 1
ATOM 2466 N N . PHE A 1 330 ? -1.091 -11.094 5.851 1.00 98.81 330 PHE A N 1
ATOM 2467 C CA . PHE A 1 330 ? -0.471 -11.228 4.528 1.00 98.81 330 PHE A CA 1
ATOM 2468 C C . PHE A 1 330 ? -0.094 -9.872 3.917 1.00 98.81 330 PHE A C 1
ATOM 2470 O O . PHE A 1 330 ? 0.844 -9.804 3.128 1.00 98.81 330 PHE A O 1
ATOM 2477 N N . LEU A 1 331 ? -0.678 -8.760 4.386 1.00 98.88 331 LEU A N 1
ATOM 2478 C CA . LEU A 1 331 ? -0.185 -7.412 4.058 1.00 98.88 331 LEU A CA 1
ATOM 2479 C C . LEU A 1 331 ? 1.282 -7.188 4.491 1.00 98.88 331 LEU A C 1
ATOM 2481 O O . LEU A 1 331 ? 1.955 -6.339 3.908 1.00 98.88 331 LEU A O 1
ATOM 2485 N N . THR A 1 332 ? 1.824 -7.982 5.428 1.00 98.69 332 THR A N 1
ATOM 2486 C CA . THR A 1 332 ? 3.265 -7.963 5.757 1.00 98.69 332 THR A CA 1
ATOM 2487 C C . THR A 1 332 ? 4.149 -8.396 4.579 1.00 98.69 332 THR A C 1
ATOM 2489 O O . THR A 1 332 ? 5.224 -7.826 4.390 1.00 98.69 332 THR A O 1
ATOM 2492 N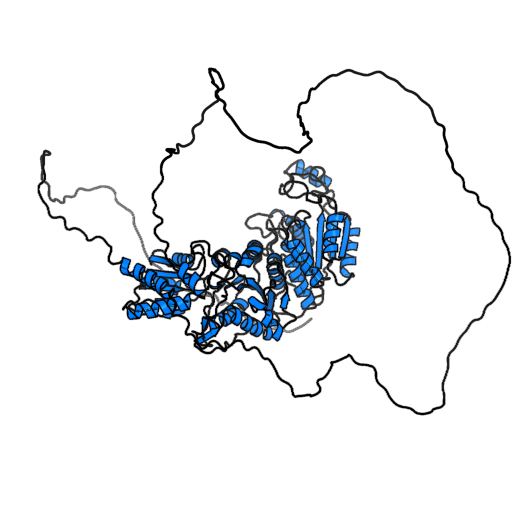 N . ARG A 1 333 ? 3.682 -9.320 3.717 1.00 98.88 333 ARG A N 1
ATOM 2493 C CA . ARG A 1 333 ? 4.360 -9.716 2.462 1.00 98.88 333 ARG A CA 1
ATOM 2494 C C . ARG A 1 333 ? 4.562 -8.513 1.539 1.00 98.88 333 ARG A C 1
ATOM 2496 O O . ARG A 1 333 ? 5.578 -8.431 0.849 1.00 98.88 333 ARG A O 1
ATOM 2503 N N . ALA A 1 334 ? 3.610 -7.582 1.562 1.00 98.75 334 ALA A N 1
ATOM 2504 C CA . ALA A 1 334 ? 3.563 -6.386 0.732 1.00 98.75 334 ALA A CA 1
ATOM 2505 C C . ALA A 1 334 ? 4.099 -5.116 1.421 1.00 98.75 334 ALA A C 1
ATOM 2507 O O . ALA A 1 334 ? 3.977 -4.032 0.852 1.00 98.75 334 ALA A O 1
ATOM 2508 N N . TYR A 1 335 ? 4.691 -5.195 2.622 1.00 98.81 335 TYR A N 1
ATOM 2509 C CA . TYR A 1 335 ? 4.997 -3.987 3.403 1.00 98.81 335 TYR A CA 1
ATOM 2510 C C . TYR A 1 335 ? 5.914 -2.992 2.674 1.00 98.81 335 TYR A C 1
ATOM 2512 O O . TYR A 1 335 ? 5.681 -1.786 2.749 1.00 98.81 335 TYR A O 1
ATOM 2520 N N . ASP A 1 336 ? 6.890 -3.456 1.887 1.00 98.88 336 ASP A N 1
ATOM 2521 C CA . ASP A 1 336 ? 7.742 -2.547 1.108 1.00 98.88 336 ASP A CA 1
ATOM 2522 C C . ASP A 1 336 ? 6.994 -1.839 -0.039 1.00 98.88 336 ASP A C 1
ATOM 2524 O O . ASP A 1 336 ? 7.302 -0.693 -0.366 1.00 98.88 336 ASP A O 1
ATOM 2528 N N . PHE A 1 337 ? 5.964 -2.472 -0.607 1.00 98.75 337 PHE A N 1
ATOM 2529 C CA . PHE A 1 337 ? 5.070 -1.843 -1.586 1.00 98.75 337 PHE A CA 1
ATOM 2530 C C . PHE A 1 337 ? 4.180 -0.795 -0.919 1.00 98.75 337 PHE A C 1
ATOM 2532 O O . PHE A 1 337 ? 4.014 0.303 -1.443 1.00 98.75 337 PHE A O 1
ATOM 2539 N N . ILE A 1 338 ? 3.667 -1.088 0.278 1.00 98.81 338 ILE A N 1
ATOM 2540 C CA . ILE A 1 338 ? 2.879 -0.141 1.080 1.00 98.81 338 ILE A CA 1
ATOM 2541 C C . ILE A 1 338 ? 3.747 1.070 1.488 1.00 98.81 338 ILE A C 1
ATOM 2543 O O . ILE A 1 338 ? 3.317 2.222 1.383 1.00 98.81 338 ILE A O 1
ATOM 2547 N N . ARG A 1 339 ? 5.004 0.829 1.882 1.00 98.44 339 ARG A N 1
ATOM 2548 C CA . ARG A 1 339 ? 6.004 1.863 2.198 1.00 98.44 339 ARG A CA 1
ATOM 2549 C C . ARG A 1 339 ? 6.309 2.753 0.990 1.00 98.44 339 ARG A C 1
ATOM 2551 O O . ARG A 1 339 ? 6.304 3.976 1.112 1.00 98.44 339 ARG A O 1
ATOM 2558 N N . MET A 1 340 ? 6.544 2.164 -0.180 1.00 98.44 340 MET A N 1
ATOM 2559 C CA . MET A 1 340 ? 6.808 2.911 -1.415 1.00 98.44 340 MET A CA 1
ATOM 2560 C C . MET A 1 340 ? 5.565 3.620 -1.967 1.00 98.44 340 MET A C 1
ATOM 2562 O O . MET A 1 340 ? 5.686 4.713 -2.527 1.00 98.44 340 MET A O 1
ATOM 2566 N N . ALA A 1 341 ? 4.364 3.083 -1.736 1.00 98.06 341 ALA A N 1
ATOM 2567 C CA . ALA A 1 341 ? 3.114 3.783 -2.003 1.00 98.06 341 ALA A CA 1
ATOM 2568 C C . ALA A 1 341 ? 3.009 5.075 -1.171 1.00 98.06 341 ALA A C 1
ATOM 2570 O O . ALA A 1 341 ? 2.614 6.101 -1.716 1.00 98.06 341 ALA A O 1
ATOM 2571 N N . ALA A 1 342 ? 3.451 5.093 0.094 1.00 97.19 342 ALA A N 1
ATOM 2572 C CA . ALA A 1 342 ? 3.432 6.315 0.908 1.00 97.19 342 ALA A CA 1
ATOM 2573 C C . ALA A 1 342 ? 4.302 7.437 0.299 1.00 97.19 342 ALA A C 1
ATOM 2575 O O . ALA A 1 342 ? 3.863 8.585 0.207 1.00 97.19 342 ALA A O 1
ATOM 2576 N N . TYR A 1 343 ? 5.493 7.109 -0.219 1.00 96.81 343 TYR A N 1
ATOM 2577 C CA . TYR A 1 343 ? 6.327 8.069 -0.965 1.00 96.81 343 TYR A CA 1
ATOM 2578 C C . TYR A 1 343 ? 5.770 8.415 -2.356 1.00 96.81 343 TYR A C 1
ATOM 2580 O O . TYR A 1 343 ? 6.110 9.461 -2.909 1.00 96.81 343 TYR A O 1
ATOM 2588 N N . SER A 1 344 ? 4.899 7.566 -2.904 1.00 97.19 344 SER A N 1
ATOM 2589 C CA . SER A 1 344 ? 4.188 7.790 -4.168 1.00 97.19 344 SER A CA 1
ATOM 2590 C C . SER A 1 344 ? 2.923 8.645 -4.022 1.00 97.19 344 SER A C 1
ATOM 2592 O O . SER A 1 344 ? 2.319 8.977 -5.035 1.00 97.19 344 SER A O 1
ATOM 2594 N N . LYS A 1 345 ? 2.522 9.015 -2.795 1.00 95.19 345 LYS A N 1
ATOM 2595 C CA . LYS A 1 345 ? 1.404 9.937 -2.502 1.00 95.19 345 LYS A CA 1
ATOM 2596 C C . LYS A 1 345 ? 0.130 9.677 -3.350 1.00 95.19 345 LYS A C 1
ATOM 2598 O O . LYS A 1 345 ? -0.340 10.603 -4.015 1.00 95.19 345 LYS A O 1
ATOM 2603 N N . PRO A 1 346 ? -0.423 8.445 -3.366 1.00 95.00 346 PRO A N 1
ATOM 2604 C CA . PRO A 1 346 ? -1.638 8.127 -4.115 1.00 95.00 346 PRO A CA 1
ATOM 2605 C C . PRO A 1 346 ? -2.790 9.056 -3.725 1.00 95.00 346 PRO A C 1
ATOM 2607 O O . PRO A 1 346 ? -2.923 9.418 -2.557 1.00 95.00 346 PRO A O 1
ATOM 2610 N N . ALA A 1 347 ? -3.652 9.394 -4.688 1.00 92.25 347 ALA A N 1
ATOM 2611 C CA . ALA A 1 347 ? -4.858 10.172 -4.408 1.00 92.25 347 ALA A CA 1
ATOM 2612 C C . ALA A 1 347 ? -5.761 9.410 -3.427 1.00 92.25 347 ALA A C 1
ATOM 2614 O O . ALA A 1 347 ? -6.116 9.950 -2.385 1.00 92.25 347 ALA A O 1
ATOM 2615 N N . HIS A 1 348 ? -6.024 8.131 -3.714 1.00 94.75 348 HIS A N 1
ATOM 2616 C CA . HIS A 1 348 ? -6.679 7.188 -2.805 1.00 94.75 348 HIS A CA 1
ATOM 2617 C C . HIS A 1 348 ? -6.066 5.792 -2.950 1.00 94.75 348 HIS A C 1
ATOM 2619 O O . HIS A 1 348 ? -5.930 5.288 -4.066 1.00 94.75 348 HIS A O 1
ATOM 2625 N N . LEU A 1 349 ? -5.730 5.143 -1.840 1.00 98.12 349 LEU A N 1
ATOM 2626 C CA . LEU A 1 349 ? -5.375 3.726 -1.782 1.00 98.12 349 LEU A CA 1
ATOM 2627 C C . LEU A 1 349 ? -5.927 3.143 -0.480 1.00 98.12 349 LEU A C 1
ATOM 2629 O O . LEU A 1 349 ? -5.390 3.413 0.596 1.00 98.12 349 LEU A O 1
ATOM 2633 N N . VAL A 1 350 ? -6.998 2.351 -0.572 1.00 98.88 350 VAL A N 1
ATOM 2634 C CA . VAL A 1 350 ? -7.578 1.684 0.596 1.00 98.88 350 VAL A CA 1
ATOM 2635 C C . VAL A 1 350 ? -7.031 0.264 0.683 1.00 98.88 350 VAL A C 1
ATOM 2637 O O . VAL A 1 350 ? -7.153 -0.519 -0.257 1.00 98.88 350 VAL A O 1
ATOM 2640 N N . LEU A 1 351 ? -6.430 -0.066 1.821 1.00 98.94 351 LEU A N 1
ATOM 2641 C CA . LEU A 1 351 ? -5.942 -1.398 2.159 1.00 98.94 351 LEU A CA 1
ATOM 2642 C C . LEU A 1 351 ? -6.885 -1.999 3.204 1.00 98.94 351 LEU A C 1
ATOM 2644 O O . LEU A 1 351 ? -7.117 -1.384 4.244 1.00 98.94 351 LEU A O 1
ATOM 2648 N N . VAL A 1 352 ? -7.424 -3.188 2.954 1.00 98.94 352 VAL A N 1
ATOM 2649 C CA . VAL A 1 352 ? -8.370 -3.861 3.853 1.00 98.94 352 VAL A CA 1
ATOM 2650 C C . VAL A 1 352 ? -7.753 -5.158 4.355 1.00 98.94 352 VAL A C 1
ATOM 2652 O O . VAL A 1 352 ? -7.537 -6.106 3.600 1.00 98.94 352 VAL A O 1
ATOM 2655 N N . GLY A 1 353 ? -7.450 -5.185 5.650 1.00 98.88 353 GLY A N 1
ATOM 2656 C CA . GLY A 1 353 ? -6.908 -6.354 6.330 1.00 98.88 353 GLY A CA 1
ATOM 2657 C C . GLY A 1 353 ? -8.009 -7.053 7.106 1.00 98.88 353 GLY A C 1
ATOM 2658 O O . GLY A 1 353 ? -8.456 -6.549 8.133 1.00 98.88 353 GLY A O 1
ATOM 2659 N N . SER A 1 354 ? -8.457 -8.206 6.618 1.00 98.75 354 SER A N 1
ATOM 2660 C CA . SER A 1 354 ? -9.375 -9.090 7.350 1.00 98.75 354 SER A CA 1
ATOM 2661 C C . SER A 1 354 ? -8.625 -9.992 8.337 1.00 98.75 354 SER A C 1
ATOM 2663 O O . SER A 1 354 ? -7.398 -9.976 8.375 1.00 98.75 354 SER A O 1
ATOM 2665 N N . HIS A 1 355 ? -9.333 -10.808 9.125 1.00 98.56 355 HIS A N 1
ATOM 2666 C CA . HIS A 1 355 ? -8.709 -11.845 9.969 1.00 98.56 355 HIS A CA 1
ATOM 2667 C C . HIS A 1 355 ? -7.656 -11.305 10.959 1.00 98.56 355 HIS A C 1
ATOM 2669 O O . HIS A 1 355 ? -6.669 -11.963 11.277 1.00 98.56 355 HIS A O 1
ATOM 2675 N N . ALA A 1 356 ? -7.861 -10.087 11.459 1.00 98.00 356 ALA A N 1
ATOM 2676 C CA . ALA A 1 356 ? -6.915 -9.470 12.374 1.00 98.00 356 ALA A CA 1
ATOM 2677 C C . ALA A 1 356 ? -7.093 -9.959 13.827 1.00 98.00 356 ALA A C 1
ATOM 2679 O O . ALA A 1 356 ? -8.225 -10.104 14.295 1.00 98.00 356 ALA A O 1
ATOM 2680 N N . GLY A 1 357 ? -5.979 -10.150 14.545 1.00 97.88 357 GLY A N 1
ATOM 2681 C CA . GLY A 1 357 ? -5.957 -10.590 15.944 1.00 97.88 357 GLY A CA 1
ATOM 2682 C C . GLY A 1 357 ? -6.065 -12.107 16.175 1.00 97.88 357 GLY A C 1
ATOM 2683 O O . GLY A 1 357 ? -6.228 -12.891 15.241 1.00 97.88 357 GLY A O 1
ATOM 2684 N N . VAL A 1 358 ? -5.981 -12.542 17.440 1.00 97.44 358 VAL A N 1
ATOM 2685 C CA . VAL A 1 358 ? -6.168 -13.952 17.847 1.00 97.44 358 VAL A CA 1
ATOM 2686 C C . VAL A 1 358 ? -7.633 -14.383 17.824 1.00 97.44 358 VAL A C 1
ATOM 2688 O O . VAL A 1 358 ? -7.926 -15.579 17.815 1.00 97.44 358 VAL A O 1
ATOM 2691 N N . SER A 1 359 ? -8.570 -13.432 17.777 1.00 96.50 359 SER A N 1
ATOM 2692 C CA . SER A 1 359 ? -10.010 -13.695 17.683 1.00 96.50 359 SER A CA 1
ATOM 2693 C C . SER A 1 359 ? -10.443 -14.427 16.405 1.00 96.50 359 SER A C 1
ATOM 2695 O O . SER A 1 359 ? -11.605 -14.821 16.302 1.00 96.50 359 SER A O 1
ATOM 2697 N N . ILE A 1 360 ? -9.539 -14.690 15.453 1.00 96.88 360 ILE A N 1
ATOM 2698 C CA . ILE A 1 360 ? -9.821 -15.617 14.349 1.00 96.88 360 ILE A CA 1
ATOM 2699 C C . ILE A 1 360 ? -10.005 -17.063 14.817 1.00 96.88 360 ILE A C 1
ATOM 2701 O O . ILE A 1 360 ? -10.779 -17.782 14.195 1.00 96.88 360 ILE A O 1
ATOM 2705 N N . GLY A 1 361 ? -9.360 -17.479 15.910 1.00 96.94 361 GLY A N 1
ATOM 2706 C CA . GLY A 1 361 ? -9.484 -18.833 16.445 1.00 96.94 361 GLY A CA 1
ATOM 2707 C C . GLY A 1 361 ? -8.546 -19.863 15.811 1.00 96.94 361 GLY A C 1
ATOM 2708 O O . GLY A 1 361 ? -7.330 -19.834 16.006 1.00 96.94 361 GLY A O 1
ATOM 2709 N N . GLU A 1 362 ? -9.139 -20.839 15.129 1.00 97.69 362 GLU A N 1
ATOM 2710 C CA . GLU A 1 362 ? -8.561 -22.170 14.942 1.00 97.69 362 GLU A CA 1
ATOM 2711 C C . GLU A 1 362 ? -7.352 -22.217 13.987 1.00 97.69 362 GLU A C 1
ATOM 2713 O O . GLU A 1 362 ? -6.439 -23.010 14.223 1.00 97.69 362 GLU A O 1
ATOM 2718 N N . ASP A 1 363 ? -7.287 -21.334 12.985 1.00 96.00 363 ASP A N 1
ATOM 2719 C CA . ASP A 1 363 ? -6.204 -21.287 11.981 1.00 96.00 363 ASP A CA 1
ATOM 2720 C C . ASP A 1 363 ? -4.812 -21.033 12.599 1.00 96.00 363 ASP A C 1
ATOM 2722 O O . ASP A 1 363 ? -3.793 -21.481 12.075 1.00 96.00 363 ASP A O 1
ATOM 2726 N N . GLY A 1 364 ? -4.758 -20.367 13.759 1.00 97.00 364 GLY A N 1
ATOM 2727 C CA . GLY A 1 364 ? -3.519 -20.165 14.511 1.00 97.00 364 GLY A CA 1
ATOM 2728 C C . GLY A 1 364 ? -2.611 -19.028 13.997 1.00 97.00 364 GLY A C 1
ATOM 2729 O O . GLY A 1 364 ? -3.024 -18.197 13.185 1.00 97.00 364 GLY A O 1
ATOM 2730 N N . PRO A 1 365 ? -1.365 -18.941 14.511 1.00 96.75 365 PRO A N 1
ATOM 2731 C CA . PRO A 1 365 ? -0.505 -17.756 14.409 1.00 96.75 365 PRO A CA 1
ATOM 2732 C C . PRO A 1 365 ? -0.205 -17.284 12.982 1.00 96.75 365 PRO A C 1
ATOM 2734 O O . PRO A 1 365 ? -0.032 -16.090 12.775 1.00 96.75 365 PRO A O 1
ATOM 2737 N N . SER A 1 366 ? -0.157 -18.180 11.994 1.00 97.06 366 SER A N 1
ATOM 2738 C CA . SER A 1 366 ? 0.146 -17.840 10.594 1.00 97.06 366 SER A CA 1
ATOM 2739 C C . SER A 1 366 ? -0.918 -16.966 9.912 1.00 97.06 366 SER A C 1
ATOM 2741 O O . SER A 1 366 ? -0.625 -16.326 8.903 1.00 97.06 366 SER A O 1
ATOM 2743 N N . GLN A 1 367 ? -2.132 -16.911 10.464 1.00 98.00 367 GLN A N 1
ATOM 2744 C CA . GLN A 1 367 ? -3.253 -16.115 9.963 1.00 98.00 367 GLN A CA 1
ATOM 2745 C C . GLN A 1 367 ? -3.593 -14.938 10.900 1.00 98.00 367 GLN A C 1
ATOM 2747 O O . GLN A 1 367 ? -4.364 -14.060 10.523 1.00 98.00 367 GLN A O 1
ATOM 2752 N N . MET A 1 368 ? -3.015 -14.892 12.107 1.00 98.38 368 MET A N 1
ATOM 2753 C CA . MET A 1 368 ? -3.298 -13.880 13.133 1.00 98.38 368 MET A CA 1
ATOM 2754 C C . MET A 1 368 ? -2.453 -12.627 12.919 1.00 98.38 368 MET A C 1
ATOM 2756 O O . MET A 1 368 ? -1.272 -12.607 13.254 1.00 98.38 368 MET A O 1
ATOM 2760 N N . ALA A 1 369 ? -3.059 -11.549 12.422 1.00 98.25 369 ALA A N 1
ATOM 2761 C CA . ALA A 1 369 ? -2.362 -10.266 12.330 1.00 98.25 369 ALA A CA 1
ATOM 2762 C C . ALA A 1 369 ? -2.205 -9.625 13.716 1.00 98.25 369 ALA A C 1
ATOM 2764 O O . ALA A 1 369 ? -3.204 -9.322 14.376 1.00 98.25 369 ALA A O 1
ATOM 2765 N N . LEU A 1 370 ? -0.962 -9.424 14.158 1.00 98.25 370 LEU A N 1
ATOM 2766 C CA . LEU A 1 370 ? -0.630 -8.890 15.486 1.00 98.25 370 LEU A CA 1
ATOM 2767 C C . LEU A 1 370 ? 0.376 -7.735 15.449 1.00 98.25 370 LEU A C 1
ATOM 2769 O O . LEU A 1 370 ? 0.659 -7.146 16.487 1.00 98.25 370 LEU A O 1
ATOM 2773 N N . GLU A 1 371 ? 0.883 -7.401 14.271 1.00 98.25 371 GLU A N 1
ATOM 2774 C CA . GLU A 1 371 ? 1.791 -6.293 13.980 1.00 98.25 371 GLU A CA 1
ATOM 2775 C C . GLU A 1 371 ? 1.202 -5.299 12.961 1.00 98.25 371 GLU A C 1
ATOM 2777 O O . GLU A 1 371 ? 1.844 -4.306 12.622 1.00 98.25 371 GLU A O 1
ATOM 2782 N N . ASP A 1 372 ? -0.015 -5.536 12.464 1.00 98.81 372 ASP A N 1
ATOM 2783 C CA . ASP A 1 372 ? -0.616 -4.775 11.366 1.00 98.81 372 ASP A CA 1
ATOM 2784 C C . ASP A 1 372 ? -0.932 -3.314 11.732 1.00 98.81 372 ASP A C 1
ATOM 2786 O O . ASP A 1 372 ? -0.713 -2.417 10.915 1.00 98.81 372 ASP A O 1
ATOM 2790 N N . LEU A 1 373 ? -1.353 -3.035 12.973 1.00 98.81 373 LEU A N 1
ATOM 2791 C CA . LEU A 1 373 ? -1.518 -1.655 13.443 1.00 98.81 373 LEU A CA 1
ATOM 2792 C C . LEU A 1 373 ? -0.157 -0.968 13.583 1.00 98.81 373 LEU A C 1
ATOM 2794 O O . LEU A 1 373 ? -0.030 0.190 13.195 1.00 98.81 373 LEU A O 1
ATOM 2798 N N . ALA A 1 374 ? 0.872 -1.667 14.070 1.00 98.69 374 ALA A N 1
ATOM 2799 C CA . ALA A 1 374 ? 2.227 -1.119 14.175 1.00 98.69 374 ALA A CA 1
ATOM 2800 C C . ALA A 1 374 ? 2.804 -0.767 12.793 1.00 98.69 374 ALA A C 1
ATOM 2802 O O . ALA A 1 374 ? 3.249 0.362 12.566 1.00 98.69 374 ALA A O 1
ATOM 2803 N N . MET A 1 375 ? 2.715 -1.714 11.858 1.00 98.75 375 MET A N 1
ATOM 2804 C CA . MET A 1 375 ? 3.137 -1.588 10.464 1.00 98.75 375 MET A CA 1
ATOM 2805 C C . MET A 1 375 ? 2.457 -0.398 9.775 1.00 98.75 375 MET A C 1
ATOM 2807 O O . MET A 1 375 ? 3.121 0.443 9.170 1.00 98.75 375 MET A O 1
ATOM 2811 N N . MET A 1 376 ? 1.134 -0.279 9.913 1.00 98.75 376 MET A N 1
ATOM 2812 C CA . MET A 1 376 ? 0.366 0.759 9.224 1.00 98.75 376 MET A CA 1
ATOM 2813 C C . MET A 1 376 ? 0.462 2.128 9.913 1.00 98.75 376 MET A C 1
ATOM 2815 O O . MET A 1 376 ? 0.447 3.155 9.230 1.00 98.75 376 MET A O 1
ATOM 2819 N N . ARG A 1 377 ? 0.635 2.187 11.243 1.00 98.44 377 ARG A N 1
ATOM 2820 C CA . ARG A 1 377 ? 0.875 3.445 11.977 1.00 98.44 377 ARG A CA 1
ATOM 2821 C C . ARG A 1 377 ? 2.241 4.060 11.671 1.00 98.44 377 ARG A C 1
ATOM 2823 O O . ARG A 1 377 ? 2.334 5.287 11.674 1.00 98.44 377 ARG A O 1
ATOM 2830 N N . ALA A 1 378 ? 3.265 3.256 11.373 1.00 97.94 378 ALA A N 1
ATOM 2831 C CA . ALA A 1 378 ? 4.622 3.734 11.083 1.00 97.94 378 ALA A CA 1
ATOM 2832 C C . ALA A 1 378 ? 4.741 4.572 9.789 1.00 97.94 378 ALA A C 1
ATOM 2834 O O . ALA A 1 378 ? 5.663 5.373 9.649 1.00 97.94 378 ALA A O 1
ATOM 2835 N N . LEU A 1 379 ? 3.807 4.417 8.846 1.00 97.38 379 LEU A N 1
ATOM 2836 C CA . LEU A 1 379 ? 3.825 5.083 7.538 1.00 97.38 379 LEU A CA 1
ATOM 2837 C C . LEU A 1 379 ? 3.472 6.578 7.645 1.00 97.38 379 LEU A C 1
ATOM 2839 O O . LEU A 1 379 ? 2.382 6.934 8.092 1.00 97.38 379 LEU A O 1
ATOM 2843 N N . THR A 1 380 ? 4.335 7.488 7.195 1.00 90.69 380 THR A N 1
ATOM 2844 C CA . THR A 1 380 ? 4.009 8.928 7.165 1.00 90.69 380 THR A CA 1
ATOM 2845 C C . THR A 1 380 ? 2.762 9.192 6.311 1.00 90.69 380 THR A C 1
ATOM 2847 O O . THR A 1 380 ? 2.687 8.746 5.171 1.00 90.69 380 THR A O 1
ATOM 2850 N N . GLY A 1 381 ? 1.782 9.918 6.860 1.00 89.69 381 GLY A N 1
ATOM 2851 C CA . GLY A 1 381 ? 0.538 10.265 6.158 1.00 89.69 381 GLY A CA 1
ATOM 2852 C C . GLY A 1 381 ? -0.526 9.161 6.060 1.00 89.69 381 GLY A C 1
ATOM 2853 O O . GLY A 1 381 ? -1.553 9.397 5.433 1.00 89.69 381 GLY A O 1
ATOM 2854 N N . SER A 1 382 ? -0.331 7.981 6.664 1.00 97.81 382 SER A N 1
ATOM 2855 C CA . SER A 1 382 ? -1.379 6.947 6.698 1.00 97.81 382 SER A CA 1
ATOM 2856 C C . SER A 1 382 ? -2.522 7.268 7.667 1.00 97.81 382 SER A C 1
ATOM 2858 O O . SER A 1 382 ? -2.301 7.795 8.762 1.00 97.81 382 SER A O 1
ATOM 2860 N N . THR A 1 383 ? -3.729 6.854 7.283 1.00 98.88 383 THR A N 1
ATOM 2861 C CA . THR A 1 383 ? -4.910 6.746 8.151 1.00 98.88 383 THR A CA 1
ATOM 2862 C C . THR A 1 383 ? -5.122 5.276 8.536 1.00 98.88 383 THR A C 1
ATOM 2864 O O . THR A 1 383 ? -4.921 4.390 7.706 1.00 98.88 383 THR A O 1
ATOM 2867 N N . VAL A 1 384 ? -5.506 4.994 9.783 1.00 98.94 384 VAL A N 1
ATOM 2868 C CA . VAL A 1 384 ? -5.694 3.638 10.332 1.00 98.94 384 VAL A CA 1
ATOM 2869 C C . VAL A 1 384 ? -7.027 3.571 11.074 1.00 98.94 384 VAL A C 1
ATOM 2871 O O . VAL A 1 384 ? -7.194 4.211 12.114 1.00 98.94 384 VAL A O 1
ATOM 2874 N N . LEU A 1 385 ? -7.959 2.780 10.543 1.00 98.94 385 LEU A N 1
ATOM 2875 C CA . LEU A 1 385 ? -9.351 2.669 10.983 1.00 98.94 385 LEU A CA 1
ATOM 2876 C C . LEU A 1 385 ? -9.666 1.224 11.396 1.00 98.94 385 LEU A C 1
ATOM 2878 O O . LEU A 1 385 ? -9.258 0.275 10.724 1.00 98.94 385 LEU A O 1
ATOM 2882 N N . TYR A 1 386 ? -10.411 1.050 12.486 1.00 98.88 386 TYR A N 1
ATOM 2883 C CA . TYR A 1 386 ? -10.760 -0.257 13.045 1.00 98.88 386 TYR A CA 1
ATOM 2884 C C . TYR A 1 386 ? -12.224 -0.268 13.542 1.00 98.88 386 TYR A C 1
ATOM 2886 O O . TYR A 1 386 ? -12.472 0.059 14.702 1.00 98.88 386 TYR A O 1
ATOM 2894 N N . PRO A 1 387 ? -13.206 -0.599 12.677 1.00 98.75 387 PRO A N 1
ATOM 2895 C CA . PRO A 1 387 ? -14.620 -0.705 13.047 1.00 98.75 387 PRO A CA 1
ATOM 2896 C C . PRO A 1 387 ? -14.908 -1.777 14.100 1.00 98.75 387 PRO A C 1
ATOM 2898 O O . PRO A 1 387 ? -14.309 -2.853 14.087 1.00 98.75 387 PRO A O 1
ATOM 2901 N N . SER A 1 388 ? -15.904 -1.498 14.941 1.00 98.50 388 SER A N 1
ATOM 2902 C CA . SER A 1 388 ? -16.333 -2.327 16.080 1.00 98.50 388 SER A CA 1
ATOM 2903 C C . SER A 1 388 ? -17.606 -3.132 15.812 1.00 98.50 388 SER A C 1
ATOM 2905 O O . SER A 1 388 ? -17.827 -4.173 16.433 1.00 98.50 388 SER A O 1
ATOM 2907 N N . ASP A 1 389 ? -18.420 -2.694 14.854 1.00 98.69 389 ASP A N 1
ATOM 2908 C CA . ASP A 1 389 ? -19.654 -3.342 14.409 1.00 98.69 389 ASP A CA 1
ATOM 2909 C C . ASP A 1 389 ? -19.925 -3.087 12.914 1.00 98.69 389 ASP A C 1
ATOM 2911 O O . ASP A 1 389 ? -19.098 -2.509 12.206 1.00 98.69 389 ASP A O 1
ATOM 2915 N N . ALA A 1 390 ? -21.079 -3.528 12.408 1.00 98.62 390 ALA A N 1
ATOM 2916 C CA . ALA A 1 390 ? -21.421 -3.366 10.996 1.00 98.62 390 ALA A CA 1
ATOM 2917 C C . ALA A 1 390 ? -21.704 -1.912 10.574 1.00 98.62 390 ALA A C 1
ATOM 2919 O O . ALA A 1 390 ? -21.353 -1.528 9.459 1.00 98.62 390 ALA A O 1
ATOM 2920 N N . VAL A 1 391 ? -22.292 -1.088 11.449 1.00 98.69 391 VAL A N 1
ATOM 2921 C CA . VAL A 1 391 ? -22.591 0.324 11.147 1.00 98.69 391 VAL A CA 1
ATOM 2922 C C . VAL A 1 391 ? -21.295 1.125 11.043 1.00 98.69 391 VAL A C 1
ATOM 2924 O O . VAL A 1 391 ? -21.063 1.802 10.040 1.00 98.69 391 VAL A O 1
ATOM 2927 N N . SER A 1 392 ? -20.410 0.983 12.033 1.00 98.69 392 SER A N 1
ATOM 2928 C CA . SER A 1 392 ? -19.072 1.577 12.002 1.00 98.69 392 SER A CA 1
ATOM 2929 C C . SER A 1 392 ? -18.233 1.035 10.837 1.00 98.69 392 SER A C 1
ATOM 2931 O O . SER A 1 392 ? -17.502 1.806 10.221 1.00 98.69 392 SER A O 1
ATOM 2933 N N . ALA A 1 393 ? -18.374 -0.242 10.456 1.00 98.69 393 ALA A N 1
ATOM 2934 C CA . ALA A 1 393 ? -17.702 -0.794 9.277 1.00 98.69 393 ALA A CA 1
ATOM 2935 C C . ALA A 1 393 ? -18.150 -0.125 7.970 1.00 98.69 393 ALA A C 1
ATOM 2937 O O . ALA A 1 393 ? -17.291 0.310 7.205 1.00 98.69 393 ALA A O 1
ATOM 2938 N N . GLU A 1 394 ? -19.456 0.030 7.716 1.00 98.50 394 GLU A N 1
ATOM 2939 C CA . GLU A 1 394 ? -19.901 0.724 6.499 1.00 98.50 394 GLU A CA 1
ATOM 2940 C C . GLU A 1 394 ? -19.470 2.195 6.481 1.00 98.50 394 GLU A C 1
ATOM 2942 O O . GLU A 1 394 ? -18.946 2.677 5.475 1.00 98.50 394 GLU A O 1
ATOM 2947 N N . ARG A 1 395 ? -19.624 2.901 7.607 1.00 98.44 395 ARG A N 1
ATOM 2948 C CA . ARG A 1 395 ? -19.249 4.318 7.732 1.00 98.44 395 ARG A CA 1
ATOM 2949 C C . ARG A 1 395 ? -17.744 4.548 7.578 1.00 98.44 395 ARG A C 1
ATOM 2951 O O . ARG A 1 395 ? -17.341 5.550 6.994 1.00 98.44 395 ARG A O 1
ATOM 2958 N N . LEU A 1 396 ? -16.901 3.622 8.037 1.00 98.69 396 LEU A N 1
ATOM 2959 C CA . LEU A 1 396 ? -15.449 3.716 7.859 1.00 98.69 396 LEU A CA 1
ATOM 2960 C C . LEU A 1 396 ? -14.988 3.281 6.459 1.00 98.69 396 LEU A C 1
ATOM 2962 O O . LEU A 1 396 ? -13.957 3.764 5.998 1.00 98.69 396 LEU A O 1
ATOM 2966 N N . VAL A 1 397 ? -15.767 2.470 5.735 1.00 98.62 397 VAL A N 1
ATOM 2967 C CA . VAL A 1 397 ? -15.568 2.222 4.293 1.00 98.62 397 VAL A CA 1
ATOM 2968 C C . VAL A 1 397 ? -15.937 3.453 3.456 1.00 98.62 397 VAL A C 1
ATOM 2970 O O . VAL A 1 397 ? -15.179 3.829 2.561 1.00 98.62 397 VAL A O 1
ATOM 2973 N N . GLU A 1 398 ? -17.041 4.133 3.785 1.00 97.62 398 GLU A N 1
ATOM 2974 C CA . GLU A 1 398 ? -17.403 5.441 3.213 1.00 97.62 398 GLU A CA 1
ATOM 2975 C C . GLU A 1 398 ? -16.293 6.479 3.457 1.00 97.62 398 GLU A C 1
ATOM 2977 O O . GLU A 1 398 ? -15.837 7.141 2.518 1.00 97.62 398 GLU A O 1
ATOM 2982 N N . ALA A 1 399 ? -15.813 6.586 4.702 1.00 97.81 399 ALA A N 1
ATOM 2983 C CA . ALA A 1 399 ? -14.729 7.491 5.069 1.00 97.81 399 ALA A CA 1
ATOM 2984 C C . ALA A 1 399 ? -13.422 7.150 4.336 1.00 97.81 399 ALA A C 1
ATOM 2986 O O . ALA A 1 399 ? -12.770 8.053 3.813 1.00 97.81 399 ALA A O 1
ATOM 2987 N N . ALA A 1 400 ? -13.058 5.868 4.227 1.00 97.94 400 ALA A N 1
ATOM 2988 C CA . ALA A 1 400 ? -11.862 5.429 3.510 1.00 97.94 400 ALA A CA 1
ATOM 2989 C C . ALA A 1 400 ? -11.901 5.795 2.016 1.00 97.94 400 ALA A C 1
ATOM 2991 O O . ALA A 1 400 ? -10.903 6.273 1.483 1.00 97.94 400 ALA A O 1
ATOM 2992 N N . ALA A 1 401 ? -13.056 5.657 1.357 1.00 96.50 401 ALA A N 1
ATOM 2993 C CA . ALA A 1 401 ? -13.231 6.049 -0.045 1.00 96.50 401 ALA A CA 1
ATOM 2994 C C . ALA A 1 401 ? -13.130 7.569 -0.281 1.00 96.50 401 ALA A C 1
ATOM 2996 O O . ALA A 1 401 ? -12.847 8.002 -1.396 1.00 96.50 401 ALA A O 1
ATOM 2997 N N . ASN A 1 402 ? -13.388 8.374 0.754 1.00 95.25 402 ASN A N 1
ATOM 2998 C CA . ASN A 1 402 ? -13.366 9.837 0.704 1.00 95.25 402 ASN A CA 1
ATOM 2999 C C . ASN A 1 402 ? -12.073 10.453 1.278 1.00 95.25 402 ASN A C 1
ATOM 3001 O O . ASN A 1 402 ? -11.837 11.647 1.096 1.00 95.25 402 ASN A O 1
ATOM 3005 N N . THR A 1 403 ? -11.234 9.669 1.959 1.00 96.31 403 THR A N 1
ATOM 3006 C CA . THR A 1 403 ? -9.993 10.140 2.594 1.00 96.31 403 THR A CA 1
ATOM 3007 C C . THR A 1 403 ? -8.820 10.036 1.610 1.00 96.31 403 THR A C 1
ATOM 3009 O O . THR A 1 403 ? -8.623 8.969 1.023 1.00 96.31 403 THR A O 1
ATOM 3012 N N . PRO A 1 404 ? -8.034 11.109 1.394 1.00 94.75 404 PRO A N 1
ATOM 3013 C CA . PRO A 1 404 ? -6.861 11.048 0.525 1.00 94.75 404 PRO A CA 1
ATOM 3014 C C . PRO A 1 404 ? -5.705 10.219 1.104 1.00 94.75 404 PRO A C 1
ATOM 3016 O O . PRO A 1 404 ? -5.559 10.097 2.321 1.00 94.75 404 PRO A O 1
ATOM 3019 N N . GLY A 1 405 ? -4.819 9.723 0.238 1.00 96.50 405 GLY A N 1
ATOM 3020 C CA . GLY A 1 405 ? -3.617 8.991 0.644 1.00 96.50 405 GLY A CA 1
ATOM 3021 C C . GLY A 1 405 ? -3.862 7.501 0.886 1.00 96.50 405 GLY A C 1
ATOM 3022 O O . GLY A 1 405 ? -4.642 6.864 0.177 1.00 96.50 405 GLY A O 1
ATOM 3023 N N . ILE A 1 406 ? -3.150 6.931 1.866 1.00 98.50 406 ILE A N 1
ATOM 3024 C CA . ILE A 1 406 ? -3.272 5.516 2.248 1.00 98.50 406 ILE A CA 1
ATOM 3025 C C . ILE A 1 406 ? -4.178 5.393 3.469 1.00 98.50 406 ILE A C 1
ATOM 3027 O O . ILE A 1 406 ? -3.860 5.922 4.538 1.00 98.50 406 ILE A O 1
ATOM 3031 N N . VAL A 1 407 ? -5.258 4.629 3.325 1.00 98.88 407 VAL A N 1
ATOM 3032 C CA . VAL A 1 407 ? -6.162 4.274 4.422 1.00 98.88 407 VAL A CA 1
ATOM 3033 C C . VAL A 1 407 ? -6.079 2.774 4.661 1.00 98.88 407 VAL A C 1
ATOM 3035 O O . VAL A 1 407 ? -6.355 1.991 3.757 1.00 98.88 407 VAL A O 1
ATOM 3038 N N . TYR A 1 408 ? -5.730 2.365 5.877 1.00 98.94 408 TYR A N 1
ATOM 3039 C CA . TYR A 1 408 ? -5.851 0.978 6.310 1.00 98.94 408 TYR A CA 1
ATOM 3040 C C . TYR A 1 408 ? -7.142 0.772 7.104 1.00 98.94 408 TYR A C 1
ATOM 3042 O O . TYR A 1 408 ? -7.399 1.497 8.066 1.00 98.94 408 TYR A O 1
ATOM 3050 N N . LEU A 1 409 ? -7.927 -0.234 6.718 1.00 98.94 409 LEU A N 1
ATOM 3051 C CA . LEU A 1 409 ? -9.133 -0.679 7.408 1.00 98.94 409 LEU A CA 1
ATOM 3052 C C . LEU A 1 409 ? -8.921 -2.095 7.964 1.00 98.94 409 LEU A C 1
ATOM 3054 O O . LEU A 1 409 ? -8.843 -3.069 7.210 1.00 98.94 409 LEU A O 1
ATOM 3058 N N . ARG A 1 410 ? -8.852 -2.211 9.292 1.00 98.88 410 ARG A N 1
ATOM 3059 C CA . ARG A 1 410 ? -8.722 -3.487 10.009 1.00 98.88 410 ARG A CA 1
ATOM 3060 C C . ARG A 1 410 ? -10.104 -4.099 10.243 1.00 98.88 410 ARG A C 1
ATOM 3062 O O . ARG A 1 410 ? -10.963 -3.460 10.840 1.00 98.88 410 ARG A O 1
ATOM 3069 N N . THR A 1 411 ? -10.323 -5.338 9.815 1.00 98.88 411 THR A N 1
ATOM 3070 C CA . THR A 1 411 ? -11.589 -6.069 9.998 1.00 98.88 411 THR A CA 1
ATOM 3071 C C . THR A 1 411 ? -11.360 -7.462 10.593 1.00 98.88 411 THR A C 1
ATOM 3073 O O . THR A 1 411 ? -10.285 -8.055 10.489 1.00 98.88 411 THR A O 1
ATOM 3076 N N . THR A 1 412 ? -12.375 -7.985 11.276 1.00 98.25 412 THR A N 1
ATOM 3077 C CA . THR A 1 412 ? -12.274 -9.137 12.187 1.00 98.25 412 THR A CA 1
ATOM 3078 C C . THR A 1 412 ? -13.130 -10.317 11.731 1.00 98.25 412 THR A C 1
ATOM 3080 O O . THR A 1 412 ? -14.128 -10.153 11.025 1.00 98.25 412 THR A O 1
ATOM 3083 N N . ARG A 1 413 ? -12.713 -11.540 12.101 1.00 98.19 413 ARG A N 1
ATOM 3084 C CA . ARG A 1 413 ? -13.386 -12.785 11.685 1.00 98.19 413 ARG A CA 1
ATOM 3085 C C . ARG A 1 413 ? -14.738 -13.022 12.383 1.00 98.19 413 ARG A C 1
ATOM 3087 O O . ARG A 1 413 ? -15.670 -13.384 11.654 1.00 98.19 413 ARG A O 1
ATOM 3094 N N . PRO A 1 414 ? -14.868 -12.855 13.720 1.00 97.00 414 PRO A N 1
ATOM 3095 C CA . PRO A 1 414 ? -16.126 -13.084 14.429 1.00 97.00 414 PRO A CA 1
ATOM 3096 C C . PRO A 1 414 ? -17.200 -12.052 14.098 1.00 97.00 414 PRO A C 1
ATOM 3098 O O . PRO A 1 414 ? -16.913 -10.943 13.645 1.00 97.00 414 PRO A O 1
ATOM 3101 N N . LYS A 1 415 ? -18.447 -12.409 14.406 1.00 97.69 415 LYS A N 1
ATOM 3102 C CA . LYS A 1 415 ? -19.559 -11.462 14.453 1.00 97.69 415 LYS A CA 1
ATOM 3103 C C . LYS A 1 415 ? -19.470 -10.610 15.720 1.00 97.69 415 LYS A C 1
ATOM 3105 O O . LYS A 1 415 ? -19.167 -11.134 16.790 1.00 97.69 415 LYS A O 1
ATOM 3110 N N . THR A 1 416 ? -19.779 -9.324 15.610 1.00 94.94 416 THR A N 1
ATOM 3111 C CA . THR A 1 416 ? -20.053 -8.444 16.752 1.00 94.94 416 THR A CA 1
ATOM 3112 C C . THR A 1 416 ? -21.499 -7.962 16.696 1.00 94.94 416 THR A C 1
ATOM 3114 O O . THR A 1 416 ? -22.149 -8.012 15.649 1.00 94.94 416 THR A O 1
ATOM 3117 N N . ARG A 1 417 ? -22.033 -7.541 17.847 1.00 97.19 417 ARG A N 1
ATOM 3118 C CA . ARG A 1 417 ? -23.368 -6.940 17.928 1.00 97.19 417 ARG A CA 1
ATOM 3119 C C . ARG A 1 417 ? -23.317 -5.510 17.420 1.00 97.19 417 ARG A C 1
ATOM 3121 O O . ARG A 1 417 ? -22.427 -4.760 17.808 1.00 97.19 417 ARG A O 1
ATOM 3128 N N . VAL A 1 418 ? -24.305 -5.134 16.617 1.00 98.56 418 VAL A N 1
ATOM 3129 C CA . VAL A 1 418 ? -24.542 -3.742 16.231 1.00 98.56 418 VAL A CA 1
ATOM 3130 C C . VAL A 1 418 ? -24.937 -2.938 17.468 1.00 98.56 418 VAL A C 1
ATOM 3132 O O . VAL A 1 418 ? -25.927 -3.255 18.131 1.00 98.56 418 VAL A O 1
ATOM 3135 N N . ILE A 1 419 ? -24.131 -1.929 17.794 1.00 98.19 419 ILE A N 1
ATOM 3136 C CA . ILE A 1 419 ? -24.288 -1.063 18.974 1.00 98.19 419 ILE A CA 1
ATOM 3137 C C . ILE A 1 419 ? -24.625 0.383 18.602 1.00 98.19 419 ILE A C 1
ATOM 3139 O O . ILE A 1 419 ? -25.139 1.113 19.449 1.00 98.19 419 ILE A O 1
ATOM 3143 N N . TYR A 1 420 ? -24.366 0.789 17.358 1.00 98.50 420 TYR A N 1
ATOM 3144 C CA . TYR A 1 420 ? -24.675 2.124 16.852 1.00 98.50 420 TYR A CA 1
ATOM 3145 C C . TYR A 1 420 ? -25.969 2.133 16.025 1.00 98.50 420 TYR A C 1
ATOM 3147 O O . TYR A 1 420 ? -26.313 1.150 15.369 1.00 98.50 420 TYR A O 1
ATOM 3155 N N . GLY A 1 421 ? -26.691 3.258 16.032 1.00 98.06 421 GLY A N 1
ATOM 3156 C CA . GLY A 1 421 ? -27.804 3.485 15.105 1.00 98.06 421 GLY A CA 1
ATOM 3157 C C . GLY A 1 421 ? -27.296 3.797 13.694 1.00 98.06 421 GLY A C 1
ATOM 3158 O O . GLY A 1 421 ? -26.212 4.352 13.544 1.00 98.06 421 GLY A O 1
ATOM 3159 N N . ASN A 1 422 ? -28.071 3.482 12.651 1.00 98.12 422 ASN A N 1
ATOM 3160 C CA . ASN A 1 422 ? -27.627 3.643 11.254 1.00 98.12 422 ASN A CA 1
ATOM 3161 C C . ASN A 1 422 ? -27.236 5.093 10.881 1.00 98.12 422 ASN A C 1
ATOM 3163 O O . ASN A 1 422 ? -26.359 5.297 10.040 1.00 98.12 422 ASN A O 1
ATOM 3167 N N . GLU A 1 423 ? -27.813 6.092 11.555 1.00 96.19 423 GLU A N 1
ATOM 3168 C CA . GLU A 1 423 ? -27.497 7.521 11.384 1.00 96.19 423 GLU A CA 1
ATOM 3169 C C . GLU A 1 423 ? -26.225 7.986 12.122 1.00 96.19 423 GLU A C 1
ATOM 3171 O O . GLU A 1 423 ? -25.894 9.167 12.096 1.00 96.19 423 GLU A O 1
ATOM 3176 N N . GLU A 1 424 ? -25.492 7.089 12.787 1.00 97.25 424 GLU A N 1
ATOM 3177 C CA . GLU A 1 424 ? -24.242 7.430 13.472 1.00 97.25 424 GLU A CA 1
ATOM 3178 C C . GLU A 1 424 ? -23.109 7.727 12.469 1.00 97.25 424 GLU A C 1
ATOM 3180 O O . GLU A 1 424 ? -22.904 6.999 11.492 1.00 97.25 424 GLU A O 1
ATOM 3185 N N . TYR A 1 425 ? -22.339 8.786 12.736 1.00 94.94 425 TYR A N 1
ATOM 3186 C CA . TYR A 1 425 ? -21.245 9.263 11.880 1.00 94.94 425 TYR A CA 1
ATOM 3187 C C . TYR A 1 425 ? -19.877 8.907 12.464 1.00 94.94 425 TYR A C 1
ATOM 3189 O O . TYR A 1 425 ? -19.668 9.044 13.667 1.00 94.94 425 TYR A O 1
ATOM 3197 N N . PHE A 1 426 ? -18.905 8.548 11.620 1.00 97.94 426 PHE A N 1
ATOM 3198 C CA . PHE A 1 426 ? -17.549 8.173 12.055 1.00 97.94 426 PHE A CA 1
ATOM 3199 C C . PHE A 1 426 ? -16.462 9.012 11.359 1.00 97.94 426 PHE A C 1
ATOM 3201 O O . PHE A 1 426 ? -15.798 8.519 10.445 1.00 97.94 426 PHE A O 1
ATOM 3208 N N . PRO A 1 427 ? -16.260 10.286 11.755 1.00 97.81 427 PRO A N 1
ATOM 3209 C CA . PRO A 1 427 ? -15.182 11.111 11.215 1.00 97.81 427 PRO A CA 1
ATOM 3210 C C . PRO A 1 427 ? -13.801 10.524 11.525 1.00 97.81 427 PRO A C 1
ATOM 3212 O O . PRO A 1 427 ? -13.561 10.016 12.623 1.00 97.81 427 PRO A O 1
ATOM 3215 N N . VAL A 1 428 ? -12.871 10.627 10.577 1.00 98.50 428 VAL A N 1
ATOM 3216 C CA . VAL A 1 428 ? -11.459 10.276 10.796 1.00 98.50 428 VAL A CA 1
ATOM 3217 C C . VAL A 1 428 ? -10.858 11.214 11.851 1.00 98.50 428 VAL A C 1
ATOM 3219 O O . VAL A 1 428 ? -11.100 12.418 11.819 1.00 98.50 428 VAL A O 1
ATOM 3222 N N . GLY A 1 429 ? -10.077 10.670 12.787 1.00 98.31 429 GLY A N 1
ATOM 3223 C CA . GLY A 1 429 ? -9.476 11.428 13.892 1.00 98.31 429 GLY A CA 1
ATOM 3224 C C . GLY A 1 429 ? -10.379 11.652 15.108 1.00 98.31 429 GLY A C 1
ATOM 3225 O O . GLY A 1 429 ? -9.978 12.374 16.015 1.00 98.31 429 GLY A O 1
ATOM 3226 N N . GLN A 1 430 ? -11.568 11.046 15.151 1.00 98.62 430 GLN A N 1
ATOM 3227 C CA . GLN A 1 430 ? -12.468 11.072 16.310 1.00 98.62 430 GLN A CA 1
ATOM 3228 C C . GLN A 1 430 ? -12.658 9.675 16.921 1.00 98.62 430 GLN A C 1
ATOM 3230 O O . GLN A 1 430 ? -12.238 8.673 16.345 1.00 98.62 430 GLN A O 1
ATOM 3235 N N . SER A 1 431 ? -13.280 9.637 18.101 1.00 98.75 431 SER A N 1
ATOM 3236 C CA . SER A 1 431 ? -13.624 8.439 18.877 1.00 98.75 431 SER A CA 1
ATOM 3237 C C . SER A 1 431 ? -15.087 8.486 19.354 1.00 98.75 431 SER A C 1
ATOM 3239 O O . SER A 1 431 ? -15.772 9.500 19.202 1.00 98.75 431 SER A O 1
ATOM 3241 N N . LYS A 1 432 ? -15.601 7.397 19.943 1.00 98.69 432 LYS A N 1
ATOM 3242 C CA . LYS A 1 432 ? -16.937 7.336 20.566 1.00 98.69 432 LYS A CA 1
ATOM 3243 C C . LYS A 1 432 ? -16.833 7.014 22.052 1.00 98.69 432 LYS A C 1
ATOM 3245 O O . LYS A 1 432 ? -16.409 5.928 22.437 1.00 98.69 432 LYS A O 1
ATOM 3250 N N . THR A 1 433 ? -17.284 7.930 22.908 1.00 98.50 433 THR A N 1
ATOM 3251 C CA . THR A 1 433 ? -17.454 7.653 24.345 1.00 98.50 433 THR A CA 1
ATOM 3252 C C . THR A 1 433 ? -18.789 6.935 24.564 1.00 98.50 433 THR A C 1
ATOM 3254 O O . THR A 1 433 ? -19.846 7.554 24.525 1.00 98.50 433 THR A O 1
ATOM 3257 N N . LEU A 1 434 ? -18.735 5.619 24.776 1.00 98.25 434 LEU A N 1
ATOM 3258 C CA . LEU A 1 434 ? -19.896 4.720 24.873 1.00 98.25 434 LEU A CA 1
ATOM 3259 C C . LEU A 1 434 ? -20.492 4.622 26.284 1.00 98.25 434 LEU A C 1
ATOM 3261 O O . LEU A 1 434 ? -21.649 4.228 26.453 1.00 98.25 434 LEU A O 1
ATOM 3265 N N . ARG A 1 435 ? -19.686 4.922 27.305 1.00 97.94 435 ARG A N 1
ATOM 3266 C CA . ARG A 1 435 ? -20.067 4.989 28.724 1.00 97.94 435 ARG A CA 1
ATOM 3267 C C . ARG A 1 435 ? -19.216 6.059 29.390 1.00 97.94 435 ARG A C 1
ATOM 3269 O O . ARG A 1 435 ? -18.007 6.040 29.183 1.00 97.94 435 ARG A O 1
ATOM 3276 N N . ALA A 1 436 ? -19.811 6.936 30.193 1.00 97.44 436 ALA A N 1
ATOM 3277 C CA . ALA A 1 436 ? -19.097 7.915 31.014 1.00 97.44 436 ALA A CA 1
ATOM 3278 C C . ALA A 1 436 ? -19.937 8.349 32.222 1.00 97.44 436 ALA A C 1
ATOM 3280 O O . ALA A 1 436 ? -21.166 8.289 32.191 1.00 97.44 436 ALA A O 1
ATOM 3281 N N . SER A 1 437 ? -19.270 8.821 33.271 1.00 96.50 437 SER A N 1
ATOM 3282 C CA . SER A 1 437 ? -19.878 9.424 34.455 1.00 96.50 437 SER A CA 1
ATOM 3283 C C . SER A 1 437 ? -18.902 10.378 35.156 1.00 96.50 437 SER A C 1
ATOM 3285 O O . SER A 1 437 ? -17.689 10.319 34.960 1.00 96.50 437 SER A O 1
ATOM 3287 N N . VAL A 1 438 ? -19.412 11.217 36.062 1.00 94.50 438 VAL A N 1
ATOM 3288 C CA . VAL A 1 438 ? -18.570 12.041 36.957 1.00 94.50 438 VAL A CA 1
ATOM 3289 C C . VAL A 1 438 ? -17.852 11.226 38.050 1.00 94.50 438 VAL A C 1
ATOM 3291 O O . VAL A 1 438 ? -17.137 11.795 38.865 1.00 94.50 438 VAL A O 1
ATOM 3294 N N . ARG A 1 439 ? -18.049 9.899 38.093 1.00 95.19 439 ARG A N 1
ATOM 3295 C CA . ARG A 1 439 ? -17.448 8.974 39.073 1.00 95.19 439 ARG A CA 1
ATOM 3296 C C . ARG A 1 439 ? -16.460 7.983 38.438 1.00 95.19 439 ARG A C 1
ATOM 3298 O O . ARG A 1 439 ? -16.069 7.024 39.097 1.00 95.19 439 ARG A O 1
ATOM 3305 N N . ASP A 1 440 ? -16.085 8.177 37.171 1.00 97.31 440 ASP A N 1
ATOM 3306 C CA . ASP A 1 440 ? -15.237 7.245 36.415 1.00 97.31 440 ASP A CA 1
ATOM 3307 C C . ASP A 1 440 ? -13.837 7.107 37.049 1.00 97.31 440 ASP A C 1
ATOM 3309 O O . ASP A 1 440 ? -12.968 7.960 36.879 1.00 97.31 440 ASP A O 1
ATOM 3313 N N . ALA A 1 441 ? -13.584 5.999 37.751 1.00 95.25 441 ALA A N 1
ATOM 3314 C CA . ALA A 1 441 ? -12.315 5.755 38.447 1.00 95.25 441 ALA A CA 1
ATOM 3315 C C . ALA A 1 441 ? -11.137 5.469 37.489 1.00 95.25 441 ALA A C 1
ATOM 3317 O O . ALA A 1 441 ? -9.967 5.576 37.875 1.00 95.25 441 ALA A O 1
ATOM 3318 N N . ALA A 1 442 ? -11.452 5.077 36.251 1.00 96.56 442 ALA A N 1
ATOM 3319 C CA . ALA A 1 442 ? -10.528 4.851 35.146 1.00 96.56 442 ALA A CA 1
ATOM 3320 C C . ALA A 1 442 ? -11.264 4.942 33.796 1.00 96.56 442 ALA A C 1
ATOM 3322 O O . ALA A 1 442 ? -12.481 4.750 33.728 1.00 96.56 442 ALA A O 1
ATOM 3323 N N . THR A 1 443 ? -10.510 5.155 32.717 1.00 98.31 443 THR A N 1
ATOM 3324 C CA . THR A 1 443 ? -10.997 5.057 31.332 1.00 98.31 443 THR A CA 1
ATOM 3325 C C . THR A 1 443 ? -10.536 3.768 30.662 1.00 98.31 443 THR A C 1
ATOM 3327 O O . THR A 1 443 ? -9.341 3.484 30.623 1.00 98.31 443 THR A O 1
ATOM 3330 N N . VAL A 1 444 ? -11.462 3.013 30.075 1.00 98.38 444 VAL A N 1
ATOM 3331 C CA . VAL A 1 444 ? -11.166 1.927 29.133 1.00 98.38 444 VAL A CA 1
ATOM 3332 C C . VAL A 1 444 ? -11.133 2.491 27.717 1.00 98.38 444 VAL A C 1
ATOM 3334 O O . VAL A 1 444 ? -12.078 3.166 27.311 1.00 98.38 444 VAL A O 1
ATOM 3337 N N . VAL A 1 445 ? -10.080 2.191 26.957 1.00 98.75 445 VAL A N 1
ATOM 3338 C CA . VAL A 1 445 ? -10.005 2.478 25.516 1.00 98.75 445 VAL A CA 1
ATOM 3339 C C . VAL A 1 445 ? -9.840 1.165 24.756 1.00 98.75 445 VAL A C 1
ATOM 3341 O O . VAL A 1 445 ? -8.929 0.385 25.034 1.00 98.75 445 VAL A O 1
ATOM 3344 N N . ALA A 1 446 ? -10.731 0.920 23.805 1.00 98.38 446 ALA A N 1
ATOM 3345 C CA . ALA A 1 446 ? -10.781 -0.284 22.981 1.00 98.38 446 ALA A CA 1
ATOM 3346 C C . ALA A 1 446 ? -11.044 0.098 21.514 1.00 98.38 446 ALA A C 1
ATOM 3348 O O . ALA A 1 446 ? -11.353 1.250 21.230 1.00 98.38 446 ALA A O 1
ATOM 3349 N N . ALA A 1 447 ? -10.919 -0.849 20.584 1.00 98.50 447 ALA A N 1
ATOM 3350 C CA . ALA A 1 447 ? -11.413 -0.701 19.212 1.00 98.50 447 ALA A CA 1
ATOM 3351 C C . ALA A 1 447 ? -11.672 -2.085 18.611 1.00 98.50 447 ALA A C 1
ATOM 3353 O O . ALA A 1 447 ? -10.978 -3.056 18.938 1.00 98.50 447 ALA A O 1
ATOM 3354 N N . GLY A 1 448 ? -12.657 -2.196 17.725 1.00 97.62 448 GLY A N 1
ATOM 3355 C CA . GLY A 1 448 ? -12.941 -3.463 17.072 1.00 97.62 448 GLY A CA 1
ATOM 3356 C C . GLY A 1 448 ? -13.491 -4.522 18.023 1.00 97.62 448 GLY A C 1
ATOM 3357 O O . GLY A 1 448 ? -14.347 -4.261 18.870 1.00 97.62 448 GLY A O 1
ATOM 3358 N N . ILE A 1 449 ? -12.955 -5.742 17.911 1.00 96.06 449 ILE A N 1
ATOM 3359 C CA . ILE A 1 449 ? -13.407 -6.914 18.679 1.00 96.06 449 ILE A CA 1
ATOM 3360 C C . ILE A 1 449 ? -13.283 -6.754 20.208 1.00 96.06 449 ILE A C 1
ATOM 3362 O O . ILE A 1 449 ? -13.928 -7.489 20.951 1.00 96.06 449 ILE A O 1
ATOM 3366 N N . THR A 1 450 ? -12.497 -5.790 20.705 1.00 96.81 450 THR A N 1
ATOM 3367 C CA . THR A 1 450 ? -12.347 -5.542 22.150 1.00 96.81 450 THR A CA 1
ATOM 3368 C C . THR A 1 450 ? -13.378 -4.572 22.730 1.00 96.81 450 THR A C 1
ATOM 3370 O O . THR A 1 450 ? -13.492 -4.488 23.953 1.00 96.81 450 THR A O 1
ATOM 3373 N N . VAL A 1 451 ? -14.175 -3.877 21.908 1.00 98.06 451 VAL A N 1
ATOM 3374 C CA . VAL A 1 451 ? -15.215 -2.946 22.391 1.00 98.06 451 VAL A CA 1
ATOM 3375 C C . VAL A 1 451 ? -16.372 -3.668 23.101 1.00 98.06 451 VAL A C 1
ATOM 3377 O O . VAL A 1 451 ? -16.709 -3.254 24.213 1.00 98.06 451 VAL A O 1
ATOM 3380 N N . PRO A 1 452 ? -16.935 -4.782 22.582 1.00 93.88 452 PRO A N 1
ATOM 3381 C CA . PRO A 1 452 ? -17.913 -5.580 23.328 1.00 93.88 452 PRO A CA 1
ATOM 3382 C C . PRO A 1 452 ? -17.374 -6.078 24.680 1.00 93.88 452 PRO A C 1
ATOM 3384 O O . PRO A 1 452 ? -18.070 -6.017 25.691 1.00 93.88 452 PRO A O 1
ATOM 3387 N N . GLU A 1 453 ? -16.108 -6.497 24.726 1.00 91.06 453 GLU A N 1
ATOM 3388 C CA . GLU A 1 453 ? -15.439 -6.953 25.952 1.00 91.06 453 GLU A CA 1
ATOM 3389 C C . GLU A 1 453 ? -15.223 -5.815 26.969 1.00 91.06 453 GLU A C 1
ATOM 3391 O O . GLU A 1 453 ? -15.355 -6.029 28.176 1.00 91.06 453 GLU A O 1
ATOM 3396 N N . ALA A 1 454 ? -14.952 -4.592 26.501 1.00 95.12 454 ALA A N 1
ATOM 3397 C CA . ALA A 1 454 ? -14.870 -3.398 27.341 1.00 95.12 454 ALA A CA 1
ATOM 3398 C C . ALA A 1 454 ? -16.237 -2.998 27.929 1.00 95.12 454 ALA A C 1
ATOM 3400 O O . ALA A 1 454 ? -16.315 -2.641 29.107 1.00 95.12 454 ALA A O 1
ATOM 3401 N N . LEU A 1 455 ? -17.319 -3.110 27.149 1.00 96.12 455 LEU A N 1
ATOM 3402 C CA . LEU A 1 455 ? -18.688 -2.877 27.625 1.00 96.12 455 LEU A CA 1
ATOM 3403 C C . LEU A 1 455 ? -19.111 -3.924 28.668 1.00 96.12 455 LEU A C 1
ATOM 3405 O O . LEU A 1 455 ? -19.589 -3.558 29.740 1.00 96.12 455 LEU A O 1
ATOM 3409 N N . LEU A 1 456 ? -18.844 -5.212 28.422 1.00 92.25 456 LEU A N 1
ATOM 3410 C CA . LEU A 1 456 ? -19.092 -6.279 29.402 1.00 92.25 456 LEU A CA 1
ATOM 3411 C C . LEU A 1 456 ? -18.279 -6.088 30.696 1.00 92.25 456 LEU A C 1
ATOM 3413 O O . LEU A 1 456 ? -18.769 -6.396 31.783 1.00 92.25 456 LEU A O 1
ATOM 3417 N N . ALA A 1 457 ? -17.053 -5.562 30.604 1.00 90.56 457 ALA A N 1
ATOM 3418 C CA . ALA A 1 457 ? -16.244 -5.233 31.775 1.00 90.56 457 ALA A CA 1
ATOM 3419 C C . ALA A 1 457 ? -16.803 -4.033 32.562 1.00 90.56 457 ALA A C 1
ATOM 3421 O O . ALA A 1 457 ? -16.804 -4.076 33.792 1.00 90.56 457 ALA A O 1
ATOM 3422 N N . HIS A 1 458 ? -17.325 -3.003 31.884 1.00 95.12 458 HIS A N 1
ATOM 3423 C CA . HIS A 1 458 ? -18.054 -1.897 32.519 1.00 95.12 458 HIS A CA 1
ATOM 3424 C C . HIS A 1 458 ? -19.306 -2.405 33.255 1.00 95.12 458 HIS A C 1
ATOM 3426 O O . HIS A 1 458 ? -19.452 -2.152 34.450 1.00 95.12 458 HIS A O 1
ATOM 3432 N N . ASP A 1 459 ? -20.153 -3.201 32.594 1.00 94.25 459 ASP A N 1
ATOM 3433 C CA . ASP A 1 459 ? -21.381 -3.759 33.183 1.00 94.25 459 ASP A CA 1
ATOM 3434 C C . ASP A 1 459 ? -21.104 -4.719 34.360 1.00 94.25 459 ASP A C 1
ATOM 3436 O O . ASP A 1 459 ? -21.969 -4.936 35.215 1.00 94.25 459 ASP A O 1
ATOM 3440 N N . ALA A 1 460 ? -19.916 -5.332 34.409 1.00 91.81 460 ALA A N 1
ATOM 3441 C CA . ALA A 1 460 ? -19.462 -6.147 35.535 1.00 91.81 460 ALA A CA 1
ATOM 3442 C C . ALA A 1 460 ? -18.961 -5.288 36.710 1.00 91.81 460 ALA A C 1
ATOM 3444 O O . ALA A 1 460 ? -19.327 -5.550 37.853 1.00 91.81 460 ALA A O 1
ATOM 3445 N N . LEU A 1 461 ? -18.165 -4.250 36.438 1.00 91.62 461 LEU A N 1
ATOM 3446 C CA . LEU A 1 461 ? -17.612 -3.350 37.456 1.00 91.62 461 LEU A CA 1
ATOM 3447 C C . LEU A 1 461 ? -18.677 -2.445 38.090 1.00 91.62 461 LEU A C 1
ATOM 3449 O O . LEU A 1 461 ? -18.632 -2.205 39.295 1.00 91.62 461 LEU A O 1
ATOM 3453 N N . ALA A 1 462 ? -19.689 -2.025 37.325 1.00 93.81 462 ALA A N 1
ATOM 3454 C CA . ALA A 1 462 ? -20.814 -1.243 37.836 1.00 93.81 462 ALA A CA 1
ATOM 3455 C C . ALA A 1 462 ? -21.591 -1.981 38.948 1.00 93.81 462 ALA A C 1
ATOM 3457 O O . ALA A 1 462 ? -22.032 -1.357 39.911 1.00 93.81 462 ALA A O 1
ATOM 3458 N N . LYS A 1 463 ? -21.693 -3.317 38.864 1.00 94.38 463 LYS A N 1
ATOM 3459 C CA . LYS A 1 463 ? -22.308 -4.181 39.896 1.00 94.38 463 LYS A CA 1
ATOM 3460 C C . LYS A 1 463 ? -21.456 -4.308 41.162 1.00 94.38 463 LYS A C 1
ATOM 3462 O O . LYS A 1 463 ? -21.961 -4.715 42.200 1.00 94.38 463 LYS A O 1
ATOM 3467 N N . GLU A 1 464 ? -20.181 -3.941 41.074 1.00 93.19 464 GLU A N 1
ATOM 3468 C CA . GLU A 1 464 ? -19.217 -3.879 42.177 1.00 93.19 464 GLU A CA 1
ATOM 3469 C C . GLU A 1 464 ? -19.036 -2.430 42.682 1.00 93.19 464 GLU A C 1
ATOM 3471 O O . GLU A 1 464 ? -18.131 -2.152 43.460 1.00 93.19 464 GLU A O 1
ATOM 3476 N N . GLY A 1 465 ? -19.880 -1.491 42.227 1.00 93.69 465 GLY A N 1
ATOM 3477 C CA . GLY A 1 465 ? -19.825 -0.067 42.580 1.00 93.69 465 GLY A CA 1
ATOM 3478 C C . GLY A 1 465 ? -18.738 0.741 41.857 1.00 93.69 465 GLY A C 1
ATOM 3479 O O . GLY A 1 465 ? -18.632 1.949 42.069 1.00 93.69 465 GLY A O 1
ATOM 3480 N N . ILE A 1 466 ? -17.946 0.113 40.983 1.00 93.62 466 ILE A N 1
ATOM 3481 C CA . ILE A 1 466 ? -16.807 0.733 40.298 1.00 93.62 466 ILE A CA 1
ATOM 3482 C C . ILE A 1 466 ? -17.265 1.281 38.939 1.00 93.62 466 ILE A C 1
ATOM 3484 O O . ILE A 1 466 ? -17.410 0.540 37.966 1.00 93.62 466 ILE A O 1
ATOM 3488 N N . ALA A 1 467 ? -17.464 2.596 38.850 1.00 95.44 467 ALA A N 1
ATOM 3489 C CA . ALA A 1 467 ? -17.720 3.268 37.578 1.00 95.44 467 ALA A CA 1
ATOM 3490 C C . ALA A 1 467 ? -16.428 3.402 36.749 1.00 95.44 467 ALA A C 1
ATOM 3492 O O . ALA A 1 467 ? -15.376 3.780 37.269 1.00 95.44 467 ALA A O 1
ATOM 3493 N N . VAL A 1 468 ? -16.512 3.111 35.448 1.00 96.44 468 VAL A N 1
ATOM 3494 C CA . VAL A 1 468 ? -15.415 3.271 34.479 1.00 96.44 468 VAL A CA 1
ATOM 3495 C C . VAL A 1 468 ? -15.939 3.823 33.159 1.00 96.44 468 VAL A C 1
ATOM 3497 O O . VAL A 1 468 ? -17.009 3.422 32.696 1.00 96.44 468 VAL A O 1
ATOM 3500 N N . ARG A 1 469 ? -15.161 4.695 32.517 1.00 98.31 469 ARG A N 1
ATOM 3501 C CA . ARG A 1 469 ? -15.455 5.190 31.167 1.00 98.31 469 ARG A CA 1
ATOM 3502 C C . ARG A 1 469 ? -15.160 4.109 30.129 1.00 98.31 469 ARG A C 1
ATOM 3504 O O . ARG A 1 469 ? -14.230 3.330 30.323 1.00 98.31 469 ARG A O 1
ATOM 3511 N N . VAL A 1 470 ? -15.885 4.087 29.013 1.00 98.69 470 VAL A N 1
ATOM 3512 C CA . VAL A 1 470 ? -15.556 3.253 27.843 1.00 98.69 470 VAL A CA 1
ATOM 3513 C C . VAL A 1 470 ? -15.517 4.128 26.599 1.00 98.69 470 VAL A C 1
ATOM 3515 O O . VAL A 1 470 ? -16.505 4.789 26.277 1.00 98.69 470 VAL A O 1
ATOM 3518 N N . ILE A 1 471 ? -14.384 4.108 25.901 1.00 98.88 471 ILE A N 1
ATOM 3519 C CA . ILE A 1 471 ? -14.164 4.767 24.614 1.00 98.88 471 ILE A CA 1
ATOM 3520 C C . ILE A 1 471 ? -13.874 3.689 23.564 1.00 98.88 471 ILE A C 1
ATOM 3522 O O . ILE A 1 471 ? -12.925 2.916 23.715 1.00 98.88 471 ILE A O 1
ATOM 3526 N N . ASP A 1 472 ? -14.672 3.663 22.500 1.00 98.81 472 ASP A N 1
ATOM 3527 C CA . ASP A 1 472 ? -14.281 3.054 21.230 1.00 98.81 472 ASP A CA 1
ATOM 3528 C C . ASP A 1 472 ? -13.438 4.075 20.464 1.00 98.81 472 ASP A C 1
ATOM 3530 O O . ASP A 1 472 ? -13.920 5.147 20.097 1.00 98.81 472 ASP A O 1
ATOM 3534 N N . LEU A 1 473 ? -12.157 3.771 20.278 1.00 98.81 473 LEU A N 1
ATOM 3535 C CA . LEU A 1 473 ? -11.220 4.656 19.604 1.00 98.81 473 LEU A CA 1
ATOM 3536 C C . LEU A 1 473 ? -11.527 4.767 18.108 1.00 98.81 473 LEU A C 1
ATOM 3538 O O . LEU A 1 473 ? -11.389 5.863 17.586 1.00 98.81 473 LEU A O 1
ATOM 3542 N N . TYR A 1 474 ? -11.906 3.651 17.465 1.00 98.75 474 TYR A N 1
ATOM 3543 C CA . TYR A 1 474 ? -12.021 3.355 16.022 1.00 98.75 474 TYR A CA 1
ATOM 3544 C C . TYR A 1 474 ? -10.952 3.948 15.070 1.00 98.75 474 TYR A C 1
ATOM 3546 O O . TYR A 1 474 ? -10.349 3.210 14.292 1.00 98.75 474 TYR A O 1
ATOM 3554 N N . SER A 1 475 ? -10.676 5.251 15.114 1.00 98.75 475 SER A N 1
ATOM 3555 C CA . SER A 1 475 ? -9.573 5.927 14.432 1.00 98.75 475 SER A CA 1
ATOM 3556 C C . SER A 1 475 ? -8.280 5.765 15.241 1.00 98.75 475 SER A C 1
ATOM 3558 O O . SER A 1 475 ? -7.964 6.546 16.137 1.00 98.75 475 SER A O 1
ATOM 3560 N N . VAL A 1 476 ? -7.509 4.720 14.931 1.00 98.69 476 VAL A N 1
ATOM 3561 C CA . VAL A 1 476 ? -6.221 4.418 15.588 1.00 98.69 476 VAL A CA 1
ATOM 3562 C C . VAL A 1 476 ? -5.091 5.320 15.058 1.00 98.69 476 VAL A C 1
ATOM 3564 O O . VAL A 1 476 ? -4.046 5.463 15.700 1.00 98.69 476 VAL A O 1
ATOM 3567 N N . LYS A 1 477 ? -5.289 5.955 13.893 1.00 98.62 477 LYS A N 1
ATOM 3568 C CA . LYS A 1 477 ? -4.461 7.060 13.387 1.00 98.62 477 LYS A CA 1
ATOM 3569 C C . LYS A 1 477 ? -5.217 7.891 12.330 1.00 98.62 477 LYS A C 1
ATOM 3571 O O . LYS A 1 477 ? -5.705 7.291 11.376 1.00 98.62 477 LYS A O 1
ATOM 3576 N N . PRO A 1 478 ? -5.231 9.235 12.417 1.00 98.62 478 PRO A N 1
ATOM 3577 C CA . PRO A 1 478 ? -4.947 10.017 13.623 1.00 98.62 478 PRO A CA 1
ATOM 3578 C C . PRO A 1 478 ? -5.854 9.579 14.784 1.00 98.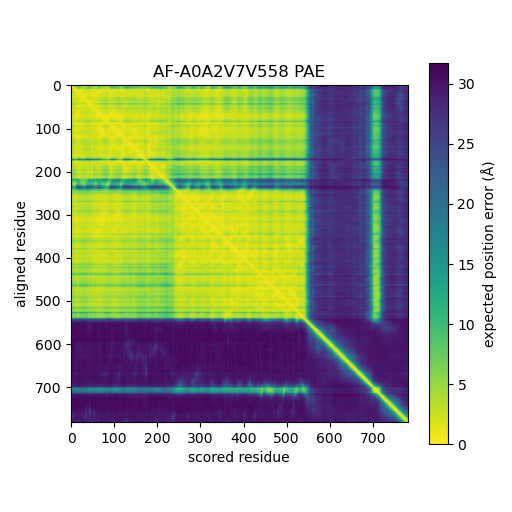62 478 PRO A C 1
ATOM 3580 O O . PRO A 1 478 ? -6.930 9.032 14.552 1.00 98.62 478 PRO A O 1
ATOM 3583 N N . VAL A 1 479 ? -5.397 9.769 16.020 1.00 98.25 479 VAL A N 1
ATOM 3584 C CA . VAL A 1 479 ? -6.189 9.477 17.225 1.00 98.25 479 VAL A CA 1
ATOM 3585 C C . VAL A 1 479 ? -6.952 10.717 17.679 1.00 98.25 479 VAL A C 1
ATOM 3587 O O . VAL A 1 479 ? -6.525 11.840 17.419 1.00 98.25 479 VAL A O 1
ATOM 3590 N N . ASP A 1 480 ? -8.046 10.508 18.405 1.00 98.56 480 ASP A N 1
ATOM 3591 C CA . ASP A 1 480 ? -8.815 11.577 19.044 1.00 98.56 480 ASP A CA 1
ATOM 3592 C C . ASP A 1 480 ? -8.066 12.147 20.260 1.00 98.56 480 ASP A C 1
ATOM 3594 O O . ASP A 1 480 ? -8.330 11.798 21.414 1.00 98.56 480 ASP A O 1
ATOM 3598 N N . GLU A 1 481 ? -7.077 13.005 20.002 1.00 98.38 481 GLU A N 1
ATOM 3599 C CA . GLU A 1 481 ? -6.249 13.592 21.058 1.00 98.38 481 GLU A CA 1
ATOM 3600 C C . GLU A 1 481 ? -7.064 14.396 22.077 1.00 98.38 481 GLU A C 1
ATOM 3602 O O . GLU A 1 481 ? -6.724 14.404 23.260 1.00 98.38 481 GLU A O 1
ATOM 3607 N N . ALA A 1 482 ? -8.151 15.043 21.646 1.00 98.50 482 ALA A N 1
ATOM 3608 C CA . ALA A 1 482 ? -8.984 15.877 22.504 1.00 98.50 482 ALA A CA 1
ATOM 3609 C C . ALA A 1 482 ? -9.770 15.032 23.519 1.00 98.50 482 ALA A C 1
ATOM 3611 O O . ALA A 1 482 ? -9.672 15.268 24.728 1.00 98.50 482 ALA A O 1
ATOM 3612 N N . THR A 1 483 ? -10.497 14.010 23.055 1.00 98.62 483 THR A N 1
ATOM 3613 C CA . THR A 1 483 ? -11.260 13.111 23.934 1.00 98.62 483 THR A CA 1
ATOM 3614 C C . THR A 1 483 ? -10.328 12.278 24.812 1.00 98.62 483 THR A C 1
ATOM 3616 O O . THR A 1 483 ? -10.579 12.142 26.013 1.00 98.62 483 THR A O 1
ATOM 3619 N N . LEU A 1 484 ? -9.216 11.770 24.261 1.00 98.69 484 LEU A N 1
ATOM 3620 C CA . LEU A 1 484 ? -8.235 10.994 25.026 1.00 98.69 484 LEU A CA 1
ATOM 3621 C C . LEU A 1 484 ? -7.541 11.839 26.102 1.00 98.69 484 LEU A C 1
ATOM 3623 O O . LEU A 1 484 ? -7.445 11.381 27.241 1.00 98.69 484 LEU A O 1
ATOM 3627 N N . ARG A 1 485 ? -7.110 13.074 25.799 1.00 98.50 485 ARG A N 1
ATOM 3628 C CA . ARG A 1 485 ? -6.504 13.974 26.797 1.00 98.50 485 ARG A CA 1
ATOM 3629 C C . ARG A 1 485 ? -7.509 14.366 27.876 1.00 98.50 485 ARG A C 1
ATOM 3631 O O . ARG A 1 485 ? -7.171 14.296 29.054 1.00 98.50 485 ARG A O 1
ATOM 3638 N N . LYS A 1 486 ? -8.755 14.692 27.512 1.00 98.38 486 LYS A N 1
ATOM 3639 C CA . LYS A 1 486 ? -9.827 14.967 28.484 1.00 98.38 486 LYS A CA 1
ATOM 3640 C C . LYS A 1 486 ? -10.054 13.777 29.423 1.00 98.38 486 LYS A C 1
ATOM 3642 O O . LYS A 1 486 ? -10.062 13.945 30.639 1.00 98.38 486 LYS A O 1
ATOM 3647 N N . ALA A 1 487 ? -10.178 12.567 28.878 1.00 98.31 487 ALA A N 1
ATOM 3648 C CA . ALA A 1 487 ? -10.359 11.353 29.672 1.00 98.31 487 ALA A CA 1
ATOM 3649 C C . ALA A 1 487 ? -9.137 11.024 30.554 1.00 98.31 487 ALA A C 1
ATOM 3651 O O . ALA A 1 487 ? -9.306 10.571 31.691 1.00 98.31 487 ALA A O 1
ATOM 3652 N N . ALA A 1 488 ? -7.919 11.296 30.071 1.00 98.06 488 ALA A N 1
ATOM 3653 C CA . ALA A 1 488 ? -6.690 11.186 30.850 1.00 98.06 488 ALA A CA 1
ATOM 3654 C C . ALA A 1 488 ? -6.692 12.152 32.048 1.00 98.06 488 ALA A C 1
ATOM 3656 O O . ALA A 1 488 ? -6.469 11.711 33.173 1.00 98.06 488 ALA A O 1
ATOM 3657 N N . VAL A 1 489 ? -7.015 13.433 31.834 1.00 97.94 489 VAL A N 1
ATOM 3658 C CA . VAL A 1 489 ? -7.111 14.448 32.900 1.00 97.94 489 VAL A CA 1
ATOM 3659 C C . VAL A 1 489 ? -8.181 14.078 33.929 1.00 97.94 489 VAL A C 1
ATOM 3661 O O . VAL A 1 489 ? -7.897 14.086 35.123 1.00 97.94 489 VAL A O 1
ATOM 3664 N N . GLU A 1 490 ? -9.390 13.726 33.487 1.00 97.75 490 GLU A N 1
ATOM 3665 C CA . GLU A 1 490 ? -10.532 13.486 34.382 1.00 97.75 490 GLU A CA 1
ATOM 3666 C C . GLU A 1 490 ? -10.398 12.198 35.206 1.00 97.75 490 GLU A C 1
ATOM 3668 O O . GLU A 1 490 ? -10.761 12.183 36.379 1.00 97.75 490 GLU A O 1
ATOM 3673 N N . THR A 1 491 ? -9.871 11.114 34.623 1.00 96.94 491 THR A N 1
ATOM 3674 C CA . THR A 1 491 ? -9.831 9.796 35.296 1.00 96.94 491 THR A CA 1
ATOM 3675 C C . THR A 1 491 ? -8.455 9.418 35.854 1.00 96.94 491 THR A C 1
ATOM 3677 O O . THR A 1 491 ? -8.356 8.504 36.678 1.00 96.94 491 THR A O 1
ATOM 3680 N N . LYS A 1 492 ? -7.378 10.087 35.406 1.00 96.94 492 LYS A N 1
ATOM 3681 C CA . LYS A 1 492 ? -5.952 9.875 35.762 1.00 96.94 492 LYS A CA 1
ATOM 3682 C C . LYS A 1 492 ? -5.412 8.438 35.609 1.00 96.94 492 LYS A C 1
ATOM 3684 O O . LYS A 1 492 ? -4.236 8.173 35.874 1.00 96.94 492 LYS A O 1
ATOM 3689 N N . ARG A 1 493 ? -6.232 7.503 35.122 1.00 95.56 493 ARG A N 1
ATOM 3690 C CA . ARG A 1 493 ? -5.932 6.079 34.913 1.00 95.56 493 ARG A CA 1
ATOM 3691 C C . ARG A 1 493 ? -6.591 5.623 33.621 1.00 95.56 493 ARG A C 1
ATOM 3693 O O . ARG A 1 493 ? -7.804 5.749 33.477 1.00 95.56 493 ARG A O 1
ATOM 3700 N N . MET A 1 494 ? -5.820 5.046 32.708 1.00 96.94 494 MET A N 1
ATOM 3701 C CA . MET A 1 494 ? -6.344 4.498 31.457 1.00 96.94 494 MET A CA 1
ATOM 3702 C C . MET A 1 494 ? -5.944 3.031 31.312 1.00 96.94 494 MET A C 1
ATOM 3704 O O . MET A 1 494 ? -4.832 2.643 31.665 1.00 96.94 494 MET A O 1
ATOM 3708 N N . VAL A 1 495 ? -6.840 2.208 30.780 1.00 96.44 495 VAL A N 1
ATOM 3709 C CA . VAL A 1 495 ? -6.573 0.815 30.414 1.00 96.44 495 VAL A CA 1
ATOM 3710 C C . VAL A 1 495 ? -6.912 0.654 28.942 1.00 96.44 495 VAL A C 1
ATOM 3712 O O . VAL A 1 495 ? -8.058 0.846 28.543 1.00 96.44 495 VAL A O 1
ATOM 3715 N N . THR A 1 496 ? -5.916 0.314 28.133 1.00 97.25 496 THR A N 1
ATOM 3716 C CA . THR A 1 496 ? -6.100 0.019 26.713 1.00 97.25 496 THR A CA 1
ATOM 3717 C C . THR A 1 496 ? -6.268 -1.483 26.519 1.00 97.25 496 THR A C 1
ATOM 3719 O O . THR A 1 496 ? -5.617 -2.270 27.210 1.00 97.25 496 THR A O 1
ATOM 3722 N N . VAL A 1 497 ? -7.166 -1.884 25.617 1.00 95.62 497 VAL A N 1
ATOM 3723 C CA . VAL A 1 497 ? -7.495 -3.293 25.351 1.00 95.62 497 VAL A CA 1
ATOM 3724 C C . VAL A 1 497 ? -7.509 -3.541 23.846 1.00 95.62 497 VAL A C 1
ATOM 3726 O O . VAL A 1 497 ? -8.383 -3.031 23.145 1.00 95.62 497 VAL A O 1
ATOM 3729 N N . GLU A 1 498 ? -6.571 -4.340 23.340 1.00 96.81 498 GLU A N 1
ATOM 3730 C CA . GLU A 1 498 ? -6.420 -4.592 21.902 1.00 96.81 498 GLU A CA 1
ATOM 3731 C C . GLU A 1 498 ? -6.156 -6.062 21.546 1.00 96.81 498 GLU A C 1
ATOM 3733 O O . GLU A 1 498 ? -5.402 -6.759 22.221 1.00 96.81 498 GLU A O 1
ATOM 3738 N N . ASP A 1 499 ? -6.757 -6.522 20.444 1.00 96.88 499 ASP A N 1
ATOM 3739 C CA . ASP A 1 499 ? -6.456 -7.820 19.827 1.00 96.88 499 ASP A CA 1
ATOM 3740 C C . ASP A 1 499 ? -5.338 -7.660 18.777 1.00 96.88 499 ASP A C 1
ATOM 3742 O O . ASP A 1 499 ? -5.546 -7.739 17.562 1.00 96.88 499 ASP A O 1
ATOM 3746 N N . HIS A 1 500 ? -4.167 -7.276 19.281 1.00 97.75 500 HIS A N 1
ATOM 3747 C CA . HIS A 1 500 ? -2.934 -6.935 18.569 1.00 97.75 500 HIS A CA 1
ATOM 3748 C C . HIS A 1 500 ? -1.758 -7.108 19.555 1.00 97.75 500 HIS A C 1
ATOM 3750 O O . HIS A 1 500 ? -1.977 -7.271 20.761 1.00 97.75 500 HIS A O 1
ATOM 3756 N N . SER A 1 501 ? -0.510 -7.074 19.084 1.00 95.25 501 SER A N 1
ATOM 3757 C CA . SER A 1 501 ? 0.654 -6.940 19.967 1.00 95.25 501 SER A CA 1
ATOM 3758 C C . SER A 1 501 ? 0.561 -5.658 20.798 1.00 95.25 501 SER A C 1
ATOM 3760 O O . SER A 1 501 ? 0.148 -4.608 20.310 1.00 95.25 501 SER A O 1
ATOM 3762 N N . VAL A 1 502 ? 1.012 -5.700 22.050 1.00 93.62 502 VAL A N 1
ATOM 3763 C CA . VAL A 1 502 ? 1.112 -4.485 22.883 1.00 93.62 502 VAL A CA 1
ATOM 3764 C C . VAL A 1 502 ? 2.154 -3.471 22.388 1.00 93.62 502 VAL A C 1
ATOM 3766 O O . VAL A 1 502 ? 2.198 -2.365 22.920 1.00 93.62 502 VAL A O 1
ATOM 3769 N N . CYS A 1 503 ? 2.992 -3.842 21.413 1.00 95.56 503 CYS A N 1
ATOM 3770 C CA . CYS A 1 503 ? 3.981 -2.961 20.792 1.00 95.56 503 CYS A CA 1
ATOM 3771 C C . CYS A 1 503 ? 3.431 -2.362 19.490 1.00 95.56 503 CYS A C 1
ATOM 3773 O O . CYS A 1 503 ? 2.871 -3.075 18.657 1.00 95.56 503 CYS A O 1
ATOM 3775 N N . GLY A 1 504 ? 3.599 -1.055 19.292 1.00 96.69 504 GLY A N 1
ATOM 3776 C CA . GLY A 1 504 ? 3.146 -0.316 18.111 1.00 96.69 504 GLY A CA 1
ATOM 3777 C C . GLY A 1 504 ? 1.626 -0.228 17.907 1.00 96.69 504 GLY A C 1
ATOM 3778 O O . GLY A 1 504 ? 1.195 0.364 16.919 1.00 96.69 504 GLY A O 1
ATOM 3779 N N . GLY A 1 505 ? 0.811 -0.782 18.805 1.00 96.94 505 GLY A N 1
ATOM 3780 C CA . GLY A 1 505 ? -0.648 -0.836 18.689 1.00 96.94 505 GLY A CA 1
ATOM 3781 C C . GLY A 1 505 ? -1.407 0.401 19.196 1.00 96.94 505 GLY A C 1
ATOM 3782 O O . GLY A 1 505 ? -0.873 1.513 19.281 1.00 96.94 505 GLY A O 1
ATOM 3783 N N . ILE A 1 506 ? -2.674 0.187 19.560 1.00 98.38 506 ILE A N 1
ATOM 3784 C CA . ILE A 1 506 ? -3.579 1.157 20.203 1.00 98.38 506 ILE A CA 1
ATOM 3785 C C . ILE A 1 506 ? -2.984 1.651 21.522 1.00 98.38 506 ILE A C 1
ATOM 3787 O O . ILE A 1 506 ? -3.029 2.844 21.822 1.00 98.38 506 ILE A O 1
ATOM 3791 N N . GLY A 1 507 ? -2.408 0.743 22.310 1.00 97.69 507 GLY A N 1
ATOM 3792 C CA . GLY A 1 507 ? -1.885 1.033 23.634 1.00 97.69 507 GLY A CA 1
ATOM 3793 C C . GLY A 1 507 ? -0.795 2.099 23.637 1.00 97.69 507 GLY A C 1
ATOM 3794 O O . GLY A 1 507 ? -0.861 3.045 24.421 1.00 97.69 507 GLY A O 1
ATOM 3795 N N . GLU A 1 508 ? 0.167 1.998 22.720 1.00 98.25 508 GLU A N 1
ATOM 3796 C CA . GLU A 1 508 ? 1.212 3.013 22.551 1.00 98.25 508 GLU A CA 1
ATOM 3797 C C . GLU A 1 508 ? 0.679 4.311 21.928 1.00 98.25 508 GLU A C 1
ATOM 3799 O O . GLU A 1 508 ? 1.159 5.390 22.272 1.00 98.25 508 GLU A O 1
ATOM 3804 N N . ALA A 1 509 ? -0.339 4.239 21.061 1.00 98.31 509 ALA A N 1
ATOM 3805 C CA . ALA A 1 509 ? -0.991 5.429 20.509 1.00 98.31 509 ALA A CA 1
ATOM 3806 C C . ALA A 1 509 ? -1.653 6.278 21.609 1.00 98.31 509 ALA A C 1
ATOM 3808 O O . ALA A 1 509 ? -1.428 7.484 21.685 1.00 98.31 509 ALA A O 1
ATOM 3809 N N . VAL A 1 510 ? -2.412 5.639 22.504 1.00 98.62 510 VAL A N 1
ATOM 3810 C CA . VAL A 1 510 ? -3.053 6.301 23.652 1.00 98.62 510 VAL A CA 1
ATOM 3811 C C . VAL A 1 510 ? -2.016 6.747 24.687 1.00 98.62 510 VAL A C 1
ATOM 3813 O O . VAL A 1 510 ? -2.136 7.843 25.234 1.00 98.62 510 VAL A O 1
ATOM 3816 N N . ALA A 1 511 ? -0.973 5.946 24.938 1.00 98.25 511 ALA A N 1
ATOM 3817 C CA . ALA A 1 511 ? 0.089 6.297 25.882 1.00 98.25 511 ALA A CA 1
ATOM 3818 C C . ALA A 1 511 ? 0.887 7.545 25.471 1.00 98.25 511 ALA A C 1
ATOM 3820 O O . ALA A 1 511 ? 1.296 8.302 26.349 1.00 98.25 511 ALA A O 1
ATOM 3821 N N . ALA A 1 512 ? 1.061 7.796 24.169 1.00 97.94 512 ALA A N 1
ATOM 3822 C CA . ALA A 1 512 ? 1.684 9.025 23.677 1.00 97.94 512 ALA A CA 1
ATOM 3823 C C . ALA A 1 512 ? 0.841 10.277 23.995 1.00 97.94 512 ALA A C 1
ATOM 3825 O O . ALA A 1 512 ? 1.385 11.280 24.451 1.00 97.94 512 ALA A O 1
ATOM 3826 N N . VAL A 1 513 ? -0.486 10.214 23.823 1.00 98.19 513 VAL A N 1
ATOM 3827 C CA . VAL A 1 513 ? -1.398 11.341 24.115 1.00 98.19 513 VAL A CA 1
ATOM 3828 C C . VAL A 1 513 ? -1.521 11.594 25.620 1.00 98.19 513 VAL A C 1
ATOM 3830 O O . VAL A 1 513 ? -1.497 12.742 26.067 1.00 98.19 513 VAL A O 1
ATOM 3833 N N . ALA A 1 514 ? -1.641 10.518 26.402 1.00 97.69 514 ALA A N 1
ATOM 3834 C CA . ALA A 1 514 ? -1.837 10.552 27.851 1.00 97.69 514 ALA A CA 1
ATOM 3835 C C . ALA A 1 514 ? -0.541 10.763 28.662 1.00 97.69 514 ALA A C 1
ATOM 3837 O O . ALA A 1 514 ? -0.584 10.757 29.896 1.00 97.69 514 ALA A O 1
ATOM 3838 N N . ALA A 1 515 ? 0.607 10.935 27.996 1.00 96.88 515 ALA A N 1
ATOM 3839 C CA . ALA A 1 515 ? 1.899 11.163 28.634 1.00 96.88 515 ALA A CA 1
ATOM 3840 C C . ALA A 1 515 ? 1.855 12.388 29.568 1.00 96.88 515 ALA A C 1
ATOM 3842 O O . ALA A 1 515 ? 1.371 13.454 29.197 1.00 96.88 515 ALA A O 1
ATOM 3843 N N . GLY A 1 516 ? 2.329 12.213 30.805 1.00 94.75 516 GLY A N 1
ATOM 3844 C CA . GLY A 1 516 ? 2.245 13.216 31.877 1.00 94.75 516 GLY A CA 1
ATOM 3845 C C . GLY A 1 516 ? 0.869 13.338 32.548 1.00 94.75 516 GLY A C 1
ATOM 3846 O O . GLY A 1 516 ? 0.804 13.713 33.714 1.00 94.75 516 GLY A O 1
ATOM 3847 N N . GLU A 1 517 ? -0.219 12.963 31.868 1.00 97.00 517 GLU A N 1
ATOM 3848 C CA . GLU A 1 517 ? -1.586 13.169 32.359 1.00 97.00 517 GLU A CA 1
ATOM 3849 C C . GLU A 1 517 ? -2.172 11.983 33.122 1.00 97.00 517 GLU A C 1
ATOM 3851 O O . GLU A 1 517 ? -2.841 12.191 34.133 1.00 97.00 517 GLU A O 1
ATOM 3856 N N . ALA A 1 518 ? -1.950 10.750 32.659 1.00 96.62 518 ALA A N 1
ATOM 3857 C CA . ALA A 1 518 ? -2.555 9.557 33.249 1.00 96.62 518 ALA A CA 1
ATOM 3858 C C . ALA A 1 518 ? -1.630 8.338 33.233 1.00 96.62 518 ALA A C 1
ATOM 3860 O O . ALA A 1 518 ? -0.803 8.148 32.341 1.00 96.62 518 ALA A O 1
ATOM 3861 N N . ARG A 1 519 ? -1.832 7.433 34.197 1.00 96.00 519 ARG A N 1
ATOM 3862 C CA . ARG A 1 519 ? -1.187 6.115 34.181 1.00 96.00 519 ARG A CA 1
ATOM 3863 C C . ARG A 1 519 ? -1.904 5.201 33.187 1.00 96.00 519 ARG A C 1
ATOM 3865 O O . ARG A 1 519 ? -3.038 4.800 33.446 1.00 96.00 519 ARG A O 1
ATOM 3872 N N . VAL A 1 520 ? -1.229 4.818 32.105 1.00 95.75 520 VAL A N 1
ATOM 3873 C CA . VAL A 1 520 ? -1.766 3.889 31.094 1.00 95.75 520 VAL A CA 1
ATOM 3874 C C . VAL A 1 520 ? -1.349 2.441 31.387 1.00 95.75 520 VAL A C 1
ATOM 3876 O O . VAL A 1 520 ? -0.193 2.164 31.711 1.00 95.75 520 VAL A O 1
ATOM 3879 N N . MET A 1 521 ? -2.289 1.500 31.276 1.00 94.44 521 MET A N 1
ATOM 3880 C CA . MET A 1 521 ? -2.055 0.054 31.324 1.00 94.44 521 MET A CA 1
ATOM 3881 C C . MET A 1 521 ? -2.366 -0.578 29.965 1.00 94.44 521 MET A C 1
ATOM 3883 O O . MET A 1 521 ? -3.439 -0.357 29.420 1.00 94.44 521 MET A O 1
ATOM 3887 N N . LEU A 1 522 ? -1.441 -1.402 29.466 1.00 93.56 522 LEU A N 1
ATOM 3888 C CA . LEU A 1 522 ? -1.494 -2.020 28.138 1.00 93.56 522 LEU A CA 1
ATOM 3889 C C . LEU A 1 522 ? -1.966 -3.486 28.232 1.00 93.56 522 LEU A C 1
ATOM 3891 O O . LEU A 1 522 ? -1.184 -4.347 28.667 1.00 93.56 522 LEU A O 1
ATOM 3895 N N . LEU A 1 523 ? -3.209 -3.783 27.837 1.00 92.62 523 LEU A N 1
ATOM 3896 C CA . LEU A 1 523 ? -3.739 -5.148 27.704 1.00 92.62 523 LEU A CA 1
ATOM 3897 C C . LEU A 1 523 ? -3.855 -5.529 26.220 1.00 92.62 523 LEU A C 1
ATOM 3899 O O . LEU A 1 523 ? -4.515 -4.851 25.442 1.00 92.62 523 LEU A O 1
ATOM 3903 N N . GLY A 1 524 ? -3.212 -6.631 25.848 1.00 92.12 524 GLY A N 1
ATOM 3904 C CA . GLY A 1 524 ? -3.118 -7.128 24.479 1.00 92.12 524 GLY A CA 1
ATOM 3905 C C . GLY A 1 524 ? -2.117 -8.278 24.403 1.00 92.12 524 GLY A C 1
ATOM 3906 O O . GLY A 1 524 ? -1.596 -8.720 25.435 1.00 92.12 524 GLY A O 1
ATOM 3907 N N . VAL A 1 525 ? -1.832 -8.761 23.197 1.00 93.31 525 VAL A N 1
ATOM 3908 C CA . VAL A 1 525 ? -1.004 -9.953 22.971 1.00 93.31 525 VAL A CA 1
ATOM 3909 C C . VAL A 1 525 ? 0.473 -9.666 23.278 1.00 93.31 525 VAL A C 1
ATOM 3911 O O . VAL A 1 525 ? 0.998 -8.591 22.987 1.00 93.31 525 VAL A O 1
ATOM 3914 N N . ARG A 1 526 ? 1.140 -10.623 23.939 1.00 91.06 526 ARG A N 1
ATOM 3915 C CA . ARG A 1 526 ? 2.505 -10.479 24.499 1.00 91.06 526 ARG A CA 1
ATOM 3916 C C . ARG A 1 526 ? 3.425 -11.679 24.277 1.00 91.06 526 ARG A C 1
ATOM 3918 O O . ARG A 1 526 ? 4.638 -11.534 24.373 1.00 91.06 526 ARG A O 1
ATOM 3925 N N . ASP A 1 527 ? 2.843 -12.835 23.996 1.00 88.12 527 ASP A N 1
ATOM 3926 C CA . ASP A 1 527 ? 3.514 -14.101 23.725 1.00 88.12 527 ASP A CA 1
ATOM 3927 C C . ASP A 1 527 ? 2.915 -14.656 22.421 1.00 88.12 527 ASP A C 1
ATOM 3929 O O . ASP A 1 527 ? 1.763 -14.342 22.102 1.00 88.12 527 ASP A O 1
ATOM 3933 N N . VAL A 1 528 ? 3.677 -15.456 21.668 1.00 86.81 528 VAL A N 1
ATOM 3934 C CA . VAL A 1 528 ? 3.233 -16.028 20.380 1.00 86.81 528 VAL A CA 1
ATOM 3935 C C . VAL A 1 528 ? 1.924 -16.813 20.580 1.00 86.81 528 VAL A C 1
ATOM 3937 O O . VAL A 1 528 ? 1.866 -17.650 21.488 1.00 86.81 528 VAL A O 1
ATOM 3940 N N . PRO A 1 529 ? 0.865 -16.555 19.787 1.00 91.06 529 PRO A N 1
ATOM 3941 C CA . PRO A 1 529 ? -0.414 -17.233 19.950 1.00 91.06 529 PRO A CA 1
ATOM 3942 C C . PRO A 1 529 ? -0.387 -18.639 19.336 1.00 91.06 529 PRO A C 1
ATOM 3944 O O . PRO A 1 529 ? 0.604 -19.093 18.764 1.00 91.06 529 PRO A O 1
ATOM 3947 N N . ARG A 1 530 ? -1.508 -19.347 19.463 1.00 94.12 530 ARG A N 1
ATOM 3948 C CA . ARG A 1 530 ? -1.703 -20.723 18.992 1.00 94.12 530 ARG A CA 1
ATOM 3949 C C . ARG A 1 530 ? -3.133 -20.907 18.489 1.00 94.12 530 ARG A C 1
ATOM 3951 O O . ARG A 1 530 ? -3.997 -20.108 18.835 1.00 94.12 530 ARG A O 1
ATOM 3958 N N . SER A 1 531 ? -3.396 -21.993 17.771 1.00 97.25 531 SER A N 1
ATOM 3959 C CA . SER A 1 531 ? -4.760 -22.453 17.488 1.00 97.25 531 SER A CA 1
ATOM 3960 C C . SER A 1 531 ? -5.559 -22.719 18.774 1.00 97.25 531 SER A C 1
ATOM 3962 O O . SER A 1 531 ? -5.027 -23.213 19.773 1.00 97.25 531 SER A O 1
ATOM 3964 N N . GLY A 1 532 ? -6.852 -22.407 18.737 1.00 95.44 532 GLY A N 1
ATOM 3965 C CA . GLY A 1 532 ? -7.823 -22.610 19.817 1.00 95.44 532 GLY A CA 1
ATOM 3966 C C . GLY A 1 532 ? -9.114 -21.856 19.506 1.00 95.44 532 GLY A C 1
ATOM 3967 O O . GLY A 1 532 ? -9.154 -21.110 18.529 1.00 95.44 532 GLY A O 1
ATOM 3968 N N . LYS A 1 533 ? -10.169 -22.007 20.315 1.00 95.44 533 LYS A N 1
ATOM 3969 C CA . LYS A 1 533 ? -11.424 -21.284 20.038 1.00 95.44 533 LYS A CA 1
ATOM 3970 C C . LYS A 1 533 ? -11.242 -19.780 20.294 1.00 95.44 533 LYS A C 1
ATOM 3972 O O . LYS A 1 533 ? -10.578 -19.431 21.275 1.00 95.44 533 LYS A O 1
ATOM 3977 N N . PRO A 1 534 ? -11.870 -18.866 19.525 1.00 91.56 534 PRO A N 1
ATOM 3978 C CA . PRO A 1 534 ? -11.703 -17.417 19.693 1.00 91.56 534 PRO A CA 1
ATOM 3979 C C . PRO A 1 534 ? -11.814 -16.923 21.146 1.00 91.56 534 PRO A C 1
ATOM 3981 O O . PRO A 1 534 ? -10.938 -16.214 21.639 1.00 91.56 534 PRO A O 1
ATOM 3984 N N . ALA A 1 535 ? -12.842 -17.366 21.879 1.00 88.19 535 ALA A N 1
ATOM 3985 C CA . ALA A 1 535 ? -13.055 -16.992 23.280 1.00 88.19 535 ALA A CA 1
ATOM 3986 C C . ALA A 1 535 ? -11.971 -17.532 24.240 1.00 88.19 535 ALA A C 1
ATOM 3988 O O . ALA A 1 535 ? -11.672 -16.903 25.256 1.00 88.19 535 ALA A O 1
ATOM 3989 N N . GLU A 1 536 ? -11.357 -18.678 23.929 1.00 89.94 536 GLU A N 1
ATOM 3990 C CA . GLU A 1 536 ? -10.258 -19.259 24.710 1.00 89.94 536 GLU A CA 1
ATOM 3991 C C . GLU A 1 536 ? -8.963 -18.469 24.509 1.00 89.94 536 GLU A C 1
ATOM 3993 O O . GLU A 1 536 ? -8.266 -18.181 25.484 1.00 89.94 536 GLU A O 1
ATOM 3998 N N . LEU A 1 537 ? -8.669 -18.083 23.262 1.00 90.25 537 LEU A N 1
ATOM 3999 C CA . LEU A 1 537 ? -7.482 -17.306 22.905 1.00 90.25 537 LEU A CA 1
ATOM 4000 C C . LEU A 1 537 ? -7.554 -15.886 23.473 1.00 90.25 537 LEU A C 1
ATOM 4002 O O . LEU A 1 537 ? -6.620 -15.462 24.156 1.00 90.25 537 LEU A O 1
ATOM 4006 N N . MET A 1 538 ? -8.690 -15.198 23.319 1.00 86.19 538 MET A N 1
ATOM 4007 C CA . MET A 1 538 ? -8.922 -13.897 23.961 1.00 86.19 538 MET A CA 1
ATOM 4008 C C . MET A 1 538 ? -8.721 -14.000 25.484 1.00 86.19 538 MET A C 1
ATOM 4010 O O . MET A 1 538 ? -7.918 -13.269 26.066 1.00 86.19 538 MET A O 1
ATOM 4014 N N . ARG A 1 539 ? -9.348 -14.987 26.146 1.00 82.56 539 ARG A N 1
ATOM 4015 C CA . ARG A 1 539 ? -9.188 -15.248 27.594 1.00 82.56 539 ARG A CA 1
ATOM 4016 C C . ARG A 1 539 ? -7.742 -15.573 28.011 1.00 82.56 539 ARG A C 1
ATOM 4018 O O . ARG A 1 539 ? -7.369 -15.311 29.161 1.00 82.56 539 ARG A O 1
ATOM 4025 N N . ALA A 1 540 ? -6.939 -16.169 27.131 1.00 81.88 540 ALA A N 1
ATOM 4026 C CA . ALA A 1 540 ? -5.532 -16.453 27.390 1.00 81.88 540 ALA A CA 1
ATOM 4027 C C . ALA A 1 540 ? -4.676 -15.178 27.311 1.00 81.88 540 ALA A C 1
ATOM 4029 O O . ALA A 1 540 ? -3.938 -14.888 28.255 1.00 81.88 540 ALA A O 1
ATOM 4030 N N . HIS A 1 541 ? -4.814 -14.405 26.230 1.00 77.00 541 HIS A N 1
ATOM 4031 C CA . HIS A 1 541 ? -3.949 -13.261 25.933 1.00 77.00 541 HIS A CA 1
ATOM 4032 C C . HIS A 1 541 ? -4.367 -11.950 26.622 1.00 77.00 541 HIS A C 1
ATOM 4034 O O . HIS A 1 541 ? -3.505 -11.120 26.897 1.00 77.00 541 HIS A O 1
ATOM 4040 N N . GLY A 1 542 ? -5.629 -11.785 27.040 1.00 63.44 542 GLY A N 1
ATOM 4041 C CA . GLY A 1 542 ? -6.113 -10.624 27.812 1.00 63.44 542 GLY A CA 1
ATOM 4042 C C . GLY A 1 542 ? -5.554 -10.482 29.241 1.00 63.44 542 GLY A C 1
ATOM 4043 O O . GLY A 1 542 ? -6.135 -9.798 30.085 1.00 63.44 542 GLY A O 1
ATOM 4044 N N . ARG A 1 543 ? -4.448 -11.158 29.570 1.00 57.75 543 ARG A N 1
ATOM 4045 C CA . ARG A 1 543 ? -3.847 -11.211 30.908 1.00 57.75 543 ARG A CA 1
ATOM 4046 C C . ARG A 1 543 ? -2.587 -10.353 30.966 1.00 57.75 543 ARG A C 1
ATOM 4048 O O . ARG A 1 543 ? -1.691 -10.491 30.139 1.00 57.75 543 ARG A O 1
ATOM 4055 N N . LYS A 1 544 ? -2.432 -9.554 32.031 1.00 46.53 544 LYS A N 1
ATOM 4056 C CA . LYS A 1 544 ? -1.092 -9.084 32.424 1.00 46.53 544 LYS A CA 1
ATOM 4057 C C . LYS A 1 544 ? -0.216 -10.328 32.672 1.00 46.53 544 LYS A C 1
ATOM 4059 O O . LYS A 1 544 ? -0.686 -11.216 33.393 1.00 46.53 544 LYS A O 1
ATOM 4064 N N . PRO A 1 545 ? 1.023 -10.398 32.147 1.00 43.22 545 PRO A N 1
ATOM 4065 C CA . PRO A 1 545 ? 1.914 -11.516 32.421 1.00 43.22 545 PRO A CA 1
ATOM 4066 C C . PRO A 1 545 ? 2.111 -11.688 33.929 1.00 43.22 545 PRO A C 1
ATOM 4068 O O . PRO A 1 545 ? 2.128 -10.710 34.689 1.00 43.22 545 PRO A O 1
ATOM 4071 N N . ALA A 1 546 ? 2.285 -12.938 34.358 1.00 39.78 546 ALA A N 1
ATOM 4072 C CA . ALA A 1 546 ? 2.847 -13.212 35.672 1.00 39.78 546 ALA A CA 1
ATOM 4073 C C . ALA A 1 546 ? 4.212 -12.503 35.790 1.00 39.78 546 ALA A C 1
ATOM 4075 O O . ALA A 1 546 ? 4.901 -12.346 34.774 1.00 39.78 546 ALA A O 1
ATOM 4076 N N . PRO A 1 547 ? 4.636 -12.074 36.992 1.00 39.84 547 PRO A N 1
ATOM 4077 C CA . PRO A 1 547 ? 6.028 -11.706 37.198 1.00 39.84 547 PRO A CA 1
ATOM 4078 C C . PRO A 1 547 ? 6.894 -12.888 36.750 1.00 39.84 547 PRO A C 1
ATOM 4080 O O . PRO A 1 547 ? 6.780 -13.975 37.314 1.00 39.84 547 PRO A O 1
ATOM 4083 N N . ARG A 1 548 ? 7.726 -12.707 35.714 1.00 40.41 548 ARG A N 1
ATOM 4084 C CA . ARG A 1 548 ? 8.795 -13.673 35.439 1.00 40.41 548 ARG A CA 1
ATOM 4085 C C . ARG A 1 548 ? 9.707 -13.618 36.659 1.00 40.41 548 ARG A C 1
ATOM 4087 O O . ARG A 1 548 ? 10.267 -12.552 36.918 1.00 40.41 548 ARG A O 1
ATOM 4094 N N . ASP A 1 549 ? 9.782 -14.716 37.410 1.00 33.81 549 ASP A N 1
ATOM 4095 C CA . ASP A 1 549 ? 10.587 -14.814 38.629 1.00 33.81 549 ASP A CA 1
ATOM 4096 C C . ASP A 1 549 ? 12.053 -14.573 38.255 1.00 33.81 549 ASP A C 1
ATOM 4098 O O . ASP A 1 549 ? 12.731 -15.450 37.717 1.00 33.81 549 ASP A O 1
ATOM 4102 N N . ARG A 1 550 ? 12.520 -13.332 38.435 1.00 38.72 550 ARG A N 1
ATOM 4103 C CA . ARG A 1 550 ? 13.890 -12.926 38.115 1.00 38.72 550 ARG A CA 1
ATOM 4104 C C . ARG A 1 550 ? 14.807 -13.442 39.215 1.00 38.72 550 ARG A C 1
ATOM 4106 O O . ARG A 1 550 ? 15.322 -12.666 40.011 1.00 38.72 550 ARG A O 1
ATOM 4113 N N . ARG A 1 551 ? 15.043 -14.752 39.209 1.00 33.66 551 ARG A N 1
ATOM 4114 C CA . ARG A 1 551 ? 16.251 -15.350 39.773 1.00 33.66 551 ARG A CA 1
ATOM 4115 C C . ARG A 1 551 ? 17.372 -15.137 38.757 1.00 33.66 551 ARG A C 1
ATOM 4117 O O . ARG A 1 551 ? 17.371 -15.810 37.725 1.00 33.66 551 ARG A O 1
ATOM 4124 N N . PRO A 1 552 ? 18.301 -14.190 38.968 1.00 39.59 552 PRO A N 1
ATOM 4125 C CA . PRO A 1 552 ? 19.476 -14.120 38.124 1.00 39.59 552 PRO A CA 1
ATOM 4126 C C . PRO A 1 552 ? 20.358 -15.333 38.433 1.00 39.59 552 PRO A C 1
ATOM 4128 O O . PRO A 1 55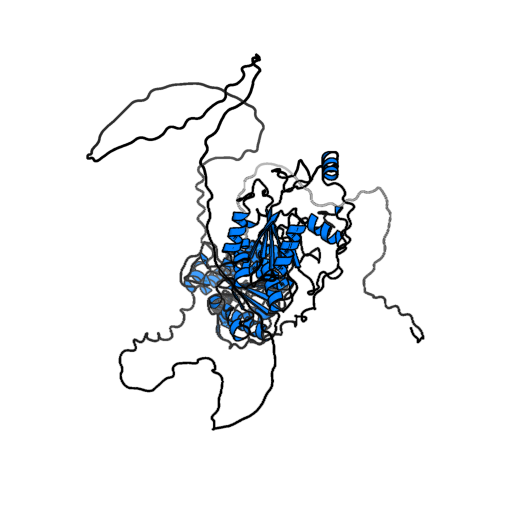2 ? 20.951 -15.412 39.507 1.00 39.59 552 PRO A O 1
ATOM 4131 N N . HIS A 1 553 ? 20.497 -16.259 37.484 1.00 37.22 553 HIS A N 1
ATOM 4132 C CA . HIS A 1 553 ? 21.639 -17.176 37.478 1.00 37.22 553 HIS A CA 1
ATOM 4133 C C . HIS A 1 553 ? 22.897 -16.396 37.064 1.00 37.22 553 HIS A C 1
ATOM 4135 O O . HIS A 1 553 ? 23.409 -16.535 35.958 1.00 37.22 553 HIS A O 1
ATOM 4141 N N . LEU A 1 554 ? 23.359 -15.526 37.966 1.00 36.16 554 LEU A N 1
ATOM 4142 C CA . LEU A 1 554 ? 24.649 -14.851 37.883 1.00 36.16 554 LEU A CA 1
ATOM 4143 C C . LEU A 1 554 ? 25.719 -15.761 38.494 1.00 36.16 554 LEU A C 1
ATOM 4145 O O . LEU A 1 554 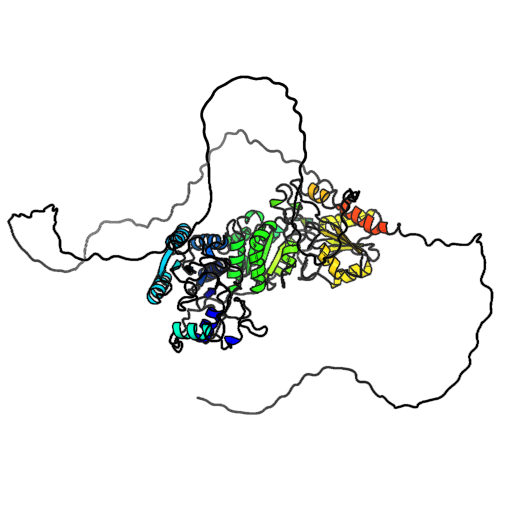? 26.040 -15.675 39.675 1.00 36.16 554 LEU A O 1
ATOM 4149 N N . GLN A 1 555 ? 26.268 -16.635 37.656 1.00 35.97 555 GLN A N 1
ATOM 4150 C CA . GLN A 1 555 ? 27.625 -17.155 37.804 1.00 35.97 555 GLN A CA 1
ATOM 4151 C C . GLN A 1 555 ? 28.333 -16.936 36.466 1.00 35.97 555 GLN A C 1
ATOM 4153 O O . GLN A 1 555 ? 27.789 -17.276 35.418 1.00 35.97 555 GLN A O 1
ATOM 4158 N N . GLY A 1 556 ? 29.509 -16.310 36.512 1.00 32.62 556 GLY A N 1
ATOM 4159 C CA . GLY A 1 556 ? 30.176 -15.743 35.339 1.00 32.62 556 GLY A CA 1
ATOM 4160 C 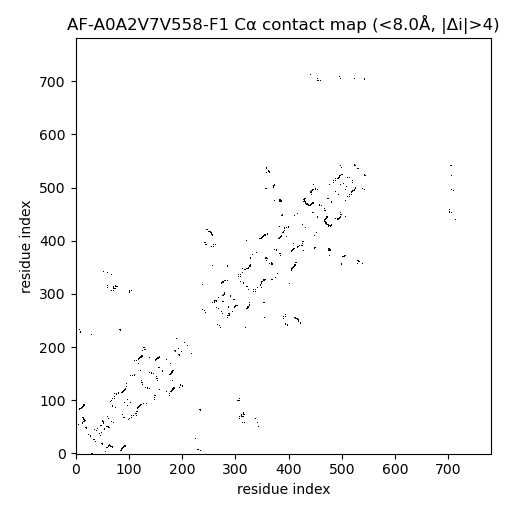C . GLY A 1 556 ? 30.509 -14.274 35.572 1.00 32.62 556 GLY A C 1
ATOM 4161 O O . GLY A 1 556 ? 29.776 -13.385 35.143 1.00 32.62 556 GLY A O 1
ATOM 4162 N N . GLU A 1 557 ? 31.604 -14.026 36.288 1.00 39.72 557 GLU A N 1
ATOM 4163 C CA . GLU A 1 557 ? 32.185 -12.687 36.393 1.00 39.72 557 GLU A CA 1
ATOM 4164 C C . GLU A 1 557 ? 32.753 -12.254 35.033 1.00 39.72 557 GLU A C 1
ATOM 4166 O O . GLU A 1 557 ? 33.276 -13.068 34.272 1.00 39.72 557 GLU A O 1
ATOM 4171 N N . GLY A 1 558 ? 32.632 -10.967 34.707 1.00 30.39 558 GLY A N 1
ATOM 4172 C CA . GLY A 1 558 ? 32.961 -10.458 33.373 1.00 30.39 558 GLY A CA 1
ATOM 4173 C C . GLY A 1 558 ? 32.757 -8.952 33.262 1.00 30.39 558 GLY A C 1
ATOM 4174 O O . GLY A 1 558 ? 31.920 -8.488 32.491 1.00 30.39 558 GLY A O 1
ATOM 4175 N N . GLY A 1 559 ? 33.478 -8.183 34.080 1.00 29.77 559 GLY A N 1
ATOM 4176 C CA . GLY A 1 559 ? 33.395 -6.722 34.074 1.00 29.77 559 GLY A CA 1
ATOM 4177 C C . GLY A 1 559 ? 33.862 -6.119 32.745 1.00 29.77 559 GLY A C 1
ATOM 4178 O O . GLY A 1 559 ? 34.988 -6.352 32.311 1.00 29.77 559 GLY A O 1
ATOM 4179 N N . LEU A 1 560 ? 33.009 -5.308 32.114 1.00 29.69 560 LEU A N 1
ATOM 4180 C CA . LEU A 1 560 ? 33.364 -4.534 30.923 1.00 29.69 560 LEU A CA 1
ATOM 4181 C C . LEU A 1 560 ? 34.280 -3.362 31.302 1.00 29.69 560 LEU A C 1
ATOM 4183 O O . LEU A 1 560 ? 33.817 -2.350 31.827 1.00 29.69 560 LEU A O 1
ATOM 4187 N N . VAL A 1 561 ? 35.570 -3.488 30.993 1.00 31.89 561 VAL A N 1
ATOM 4188 C CA . VAL A 1 561 ? 36.554 -2.394 31.054 1.00 31.89 561 VAL A CA 1
ATOM 4189 C C . VAL A 1 561 ? 36.748 -1.827 29.636 1.00 31.89 561 VAL A C 1
ATOM 4191 O O . VAL A 1 561 ? 36.875 -2.613 28.693 1.00 31.89 561 VAL A O 1
ATOM 4194 N N . PRO A 1 562 ? 36.734 -0.493 29.435 1.00 34.53 562 PRO A N 1
ATOM 4195 C CA . PRO A 1 562 ? 36.857 0.116 28.109 1.00 34.53 562 PRO A CA 1
ATOM 4196 C C . PRO A 1 562 ? 38.271 -0.002 27.509 1.00 34.53 562 PRO A C 1
ATOM 4198 O O . PRO A 1 562 ? 39.238 -0.356 28.179 1.00 34.53 562 PRO A O 1
ATOM 4201 N N . ALA A 1 563 ? 38.372 0.286 26.209 1.00 33.72 563 ALA A N 1
ATOM 4202 C CA . ALA A 1 563 ? 39.535 -0.031 25.381 1.00 33.72 563 ALA A CA 1
ATOM 4203 C C . ALA A 1 563 ? 40.839 0.703 25.763 1.00 33.72 563 ALA A C 1
ATOM 4205 O O . ALA A 1 563 ? 40.844 1.902 26.035 1.00 33.72 563 ALA A O 1
ATOM 4206 N N . GLY A 1 564 ? 41.961 -0.016 25.644 1.00 27.34 564 GLY A N 1
ATOM 4207 C CA . GLY A 1 564 ? 43.327 0.507 25.729 1.00 27.34 564 GLY A CA 1
ATOM 4208 C C . GLY A 1 564 ? 44.216 -0.064 24.616 1.00 27.34 564 GLY A C 1
ATOM 4209 O O . GLY A 1 564 ? 43.977 -1.162 24.117 1.00 27.34 564 GLY A O 1
ATOM 4210 N N . GLN A 1 565 ? 45.229 0.695 24.196 1.00 31.31 565 GLN A N 1
ATOM 4211 C CA . GLN A 1 565 ? 46.163 0.307 23.130 1.00 31.31 565 GLN A CA 1
ATOM 4212 C C . GLN A 1 565 ? 47.281 -0.597 23.684 1.00 31.31 565 GLN A C 1
ATOM 4214 O O . GLN A 1 565 ? 47.856 -0.283 24.723 1.00 31.31 565 GLN A O 1
ATOM 4219 N N . GLY A 1 566 ? 47.651 -1.673 22.978 1.00 27.58 566 GLY A N 1
ATOM 4220 C CA . GLY A 1 566 ? 48.729 -2.581 23.403 1.00 27.58 566 GLY A CA 1
ATOM 4221 C C . GLY A 1 566 ? 49.344 -3.363 22.239 1.00 27.58 566 GLY A C 1
ATOM 4222 O O . GLY A 1 566 ? 48.629 -3.852 21.367 1.00 27.58 566 GLY A O 1
ATOM 4223 N N . ARG A 1 567 ? 50.681 -3.443 22.188 1.00 29.75 567 ARG A N 1
ATOM 4224 C CA . ARG A 1 567 ? 51.436 -4.074 21.089 1.00 29.75 567 ARG A CA 1
ATOM 4225 C C . ARG A 1 567 ? 51.712 -5.563 21.332 1.00 29.75 567 ARG A C 1
ATOM 4227 O O . ARG A 1 567 ? 51.953 -5.973 22.457 1.00 29.75 567 ARG A O 1
ATOM 4234 N N . LEU A 1 568 ? 51.784 -6.299 20.220 1.00 29.95 568 LEU A N 1
ATOM 4235 C CA . LEU A 1 568 ? 52.703 -7.412 19.914 1.00 29.95 568 LEU A CA 1
ATOM 4236 C C . LEU A 1 568 ? 53.495 -8.057 21.074 1.00 29.95 568 LEU A C 1
ATOM 4238 O O . LEU A 1 568 ? 54.447 -7.466 21.578 1.00 29.95 568 LEU A O 1
ATOM 4242 N N . ALA A 1 569 ? 53.268 -9.357 21.273 1.00 27.88 569 ALA A N 1
ATOM 4243 C CA . ALA A 1 569 ? 54.308 -10.316 21.648 1.00 27.88 569 ALA A CA 1
ATOM 4244 C C . ALA A 1 569 ? 54.073 -11.662 20.926 1.00 27.88 569 ALA A C 1
ATOM 4246 O O . ALA A 1 569 ? 52.961 -11.959 20.486 1.00 27.88 569 ALA A O 1
ATOM 4247 N N . ARG A 1 570 ? 55.134 -12.458 20.769 1.00 29.95 570 ARG A N 1
ATOM 4248 C CA . ARG A 1 570 ? 55.134 -13.850 20.275 1.00 29.95 570 ARG A CA 1
ATOM 4249 C C . ARG A 1 570 ? 55.870 -14.723 21.305 1.00 29.95 570 ARG A C 1
ATOM 4251 O O . ARG A 1 570 ? 56.501 -14.174 22.197 1.00 29.95 570 ARG A O 1
ATOM 4258 N N . GLN A 1 571 ? 55.891 -16.036 21.043 1.00 26.97 571 GLN A N 1
ATOM 4259 C CA . GLN A 1 571 ? 56.674 -17.092 21.715 1.00 26.97 571 GLN A CA 1
ATOM 4260 C C . GLN A 1 571 ? 56.090 -17.615 23.040 1.00 26.97 571 GLN A C 1
ATOM 4262 O O . GLN A 1 571 ? 55.307 -16.915 23.670 1.00 26.97 571 GLN A O 1
ATOM 4267 N N . ALA A 1 572 ? 56.474 -18.803 23.529 1.00 27.31 572 ALA A N 1
ATOM 4268 C CA . ALA A 1 572 ? 56.786 -20.116 22.904 1.00 27.31 572 ALA A CA 1
ATOM 4269 C C . ALA A 1 572 ? 57.189 -21.098 24.030 1.00 27.31 572 ALA A C 1
ATOM 4271 O O . ALA A 1 572 ? 57.693 -20.645 25.052 1.00 27.31 572 ALA A O 1
ATOM 4272 N N . GLY A 1 573 ? 57.057 -22.413 23.800 1.00 25.64 573 GLY A N 1
ATOM 4273 C CA . GLY A 1 573 ? 57.449 -23.456 24.765 1.00 25.64 573 GLY A CA 1
ATOM 4274 C C . GLY A 1 573 ? 56.487 -23.581 25.956 1.00 25.64 573 GLY A C 1
ATOM 4275 O O . GLY A 1 573 ? 55.649 -22.708 26.168 1.00 25.64 573 GLY A O 1
ATOM 4276 N N . GLU A 1 574 ? 56.498 -24.658 26.739 1.00 27.14 574 GLU A N 1
ATOM 4277 C CA . GLU A 1 574 ? 57.166 -25.974 26.631 1.00 27.14 574 GLU A CA 1
ATOM 4278 C C . GLU A 1 574 ? 56.214 -26.984 27.322 1.00 27.14 574 GLU A C 1
ATOM 4280 O O . GLU A 1 574 ? 55.485 -26.611 28.237 1.00 27.14 574 GLU A O 1
ATOM 4285 N N . GLU A 1 575 ? 55.888 -28.116 26.694 1.00 27.78 575 GLU A N 1
ATOM 4286 C CA . GLU A 1 575 ? 56.466 -29.459 26.919 1.00 27.78 575 GLU A CA 1
ATOM 4287 C C . GLU A 1 575 ? 56.166 -30.127 28.281 1.00 27.78 575 GLU A C 1
ATOM 4289 O O . GLU A 1 575 ? 56.068 -29.492 29.324 1.00 27.78 575 GLU A O 1
ATOM 4294 N N . GLY A 1 576 ? 56.024 -31.460 28.243 1.00 26.08 576 GLY A N 1
ATOM 4295 C CA . GLY A 1 576 ? 55.673 -32.316 29.384 1.00 26.08 576 GLY A CA 1
ATOM 4296 C C . GLY A 1 576 ? 54.158 -32.561 29.545 1.00 26.08 576 GLY A C 1
ATOM 4297 O O . GLY A 1 576 ? 53.362 -31.632 29.549 1.00 26.08 576 GLY A O 1
ATOM 4298 N N . GLY A 1 577 ? 53.667 -33.795 29.691 1.00 24.81 577 GLY A N 1
ATOM 4299 C CA . GLY A 1 577 ? 54.352 -35.090 29.611 1.00 24.81 577 GLY A CA 1
ATOM 4300 C C . GLY A 1 577 ? 53.618 -36.172 30.413 1.00 24.81 577 GLY A C 1
ATOM 4301 O O . GLY A 1 577 ? 53.196 -35.919 31.534 1.00 24.81 577 GLY A O 1
ATOM 4302 N N . GLY A 1 578 ? 53.506 -37.384 29.858 1.00 25.59 578 GLY A N 1
ATOM 4303 C CA . GLY A 1 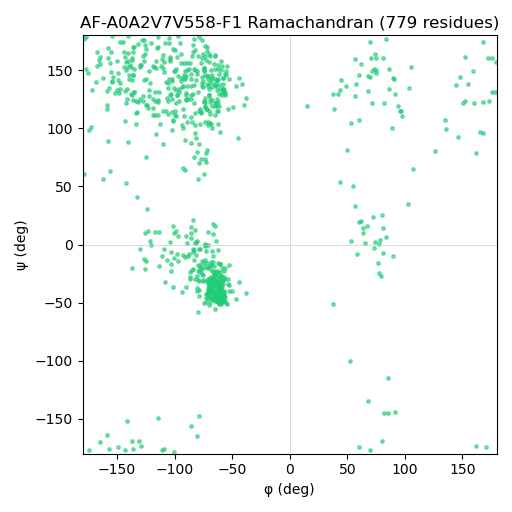578 ? 52.917 -38.547 30.538 1.00 25.59 578 GLY A CA 1
ATOM 4304 C C . GLY A 1 578 ? 51.434 -38.784 30.226 1.00 25.59 578 GLY A C 1
ATOM 4305 O O . GLY A 1 578 ? 50.565 -38.004 30.600 1.00 25.59 578 GLY A O 1
ATOM 4306 N N . GLY A 1 579 ? 51.144 -39.904 29.564 1.00 26.08 579 GLY A N 1
ATOM 4307 C CA . GLY A 1 579 ? 49.805 -40.504 29.516 1.00 26.08 579 GLY A CA 1
ATOM 4308 C C . GLY A 1 579 ? 49.784 -41.822 30.293 1.00 26.08 579 GLY A C 1
ATOM 4309 O O . GLY A 1 579 ? 50.809 -42.219 30.843 1.00 26.08 579 GLY A O 1
ATOM 4310 N N . LEU A 1 580 ? 48.650 -42.526 30.297 1.00 29.56 580 LEU A N 1
ATOM 4311 C CA . LEU A 1 580 ? 48.589 -43.967 30.576 1.00 29.56 580 LEU A CA 1
ATOM 4312 C C . LEU A 1 580 ? 47.263 -44.566 30.077 1.00 29.56 580 LEU A C 1
ATOM 4314 O O . LEU A 1 580 ? 46.214 -43.929 30.163 1.00 29.56 580 LEU A O 1
ATOM 4318 N N . ASP A 1 581 ? 47.319 -45.793 29.564 1.00 30.89 581 ASP A N 1
ATOM 4319 C CA . ASP A 1 581 ? 46.163 -46.532 29.047 1.00 30.89 581 ASP A CA 1
ATOM 4320 C C . ASP A 1 581 ? 45.214 -47.045 30.138 1.00 30.89 581 ASP A C 1
ATOM 4322 O O . ASP A 1 581 ? 45.639 -47.386 31.246 1.00 30.89 581 ASP A O 1
ATOM 4326 N N . ARG A 1 582 ? 43.961 -47.314 29.737 1.00 31.19 582 ARG A N 1
ATOM 4327 C CA . ARG A 1 582 ? 43.341 -48.627 30.005 1.00 31.19 582 ARG A CA 1
ATOM 4328 C C . ARG A 1 582 ? 42.169 -48.948 29.075 1.00 31.19 582 ARG A C 1
ATOM 4330 O O . ARG A 1 582 ? 41.141 -48.279 29.079 1.00 31.19 582 ARG A O 1
ATOM 4337 N N . GLU A 1 583 ? 42.306 -50.042 28.330 1.00 33.12 583 GLU A N 1
ATOM 4338 C CA . GLU A 1 583 ? 41.186 -50.719 27.670 1.00 33.12 583 GLU A CA 1
ATOM 4339 C C . GLU A 1 583 ? 40.193 -51.315 28.699 1.00 33.12 583 GLU A C 1
ATOM 4341 O O . GLU A 1 583 ? 40.601 -51.673 29.807 1.00 33.12 583 GLU A O 1
ATOM 4346 N N . ARG A 1 584 ? 38.957 -51.640 28.272 1.00 31.00 584 ARG A N 1
ATOM 4347 C CA . ARG A 1 584 ? 38.558 -53.041 27.954 1.00 31.00 584 ARG A CA 1
ATOM 4348 C C . ARG A 1 584 ? 37.086 -53.192 27.521 1.00 31.00 584 ARG A C 1
ATOM 4350 O O . ARG A 1 584 ? 36.201 -52.789 28.253 1.00 31.00 584 ARG A O 1
ATOM 4357 N N . ARG A 1 585 ? 36.900 -53.909 26.396 1.00 31.58 585 ARG A N 1
ATOM 4358 C CA . ARG A 1 585 ? 35.913 -54.990 26.094 1.00 31.58 585 ARG A CA 1
ATOM 4359 C C . ARG A 1 585 ? 34.415 -54.761 26.429 1.00 31.58 585 ARG A C 1
ATOM 4361 O O . ARG A 1 585 ? 34.075 -54.407 27.542 1.00 31.58 585 ARG A O 1
ATOM 4368 N N . GLY A 1 586 ? 33.451 -55.114 25.572 1.00 27.84 586 GLY A N 1
ATOM 4369 C CA . GLY A 1 586 ? 33.501 -55.718 24.228 1.00 27.84 586 GLY A CA 1
ATOM 4370 C C . GLY A 1 586 ? 32.237 -56.552 23.929 1.00 27.84 586 GLY A C 1
ATOM 4371 O O . GLY A 1 586 ? 31.547 -56.955 24.859 1.00 27.84 586 GLY A O 1
ATOM 4372 N N . GLY A 1 587 ? 31.943 -56.842 22.653 1.00 27.31 587 GLY A N 1
ATOM 4373 C CA . GLY A 1 587 ? 30.840 -57.740 22.257 1.00 27.31 587 GLY A CA 1
ATOM 4374 C C . GLY A 1 587 ? 30.236 -57.439 20.875 1.00 27.31 587 GLY A C 1
ATOM 4375 O O . GLY A 1 587 ? 29.781 -56.331 20.624 1.00 27.31 587 GLY A O 1
ATOM 4376 N N . GLY A 1 588 ? 30.222 -58.439 19.988 1.00 24.22 588 GLY A N 1
ATOM 4377 C CA . GLY A 1 588 ? 29.514 -58.470 18.692 1.00 24.22 588 GLY A CA 1
ATOM 4378 C C . GLY A 1 588 ? 28.950 -59.888 18.470 1.00 24.22 588 GLY A C 1
ATOM 4379 O O . GLY A 1 588 ? 28.774 -60.578 19.476 1.00 24.22 588 GLY A O 1
ATOM 4380 N N . PRO A 1 589 ? 28.748 -60.411 17.233 1.00 54.19 589 PRO A N 1
ATOM 4381 C CA . PRO A 1 589 ? 29.070 -59.891 15.888 1.00 54.19 589 PRO A CA 1
ATOM 4382 C C . PRO A 1 589 ? 27.747 -59.602 15.094 1.00 54.19 589 PRO A C 1
ATOM 4384 O O . PRO A 1 589 ? 26.793 -59.206 15.748 1.00 54.19 589 PRO A O 1
ATOM 4387 N N . ARG A 1 590 ? 27.524 -59.672 13.761 1.00 33.12 590 ARG A N 1
ATOM 4388 C CA . ARG A 1 590 ? 28.166 -60.273 12.558 1.00 33.12 590 ARG A CA 1
ATOM 4389 C C . ARG A 1 590 ? 28.046 -59.366 11.302 1.00 33.12 590 ARG A C 1
ATOM 4391 O O . ARG A 1 590 ? 27.585 -58.235 11.367 1.00 33.12 590 ARG A O 1
ATOM 4398 N N . ALA A 1 591 ? 28.546 -59.891 10.180 1.00 36.03 591 ALA A N 1
ATOM 4399 C CA . ALA A 1 591 ? 28.589 -59.362 8.808 1.00 36.03 591 ALA A CA 1
ATOM 4400 C C . ALA A 1 591 ? 27.221 -59.451 8.065 1.00 36.03 591 ALA A C 1
ATOM 4402 O O . ALA A 1 591 ? 26.283 -60.020 8.615 1.00 36.03 591 ALA A O 1
ATOM 4403 N N . HIS A 1 592 ? 27.013 -58.949 6.832 1.00 30.83 592 HIS A N 1
ATOM 4404 C CA . HIS A 1 592 ? 27.919 -58.587 5.711 1.00 30.83 592 HIS A CA 1
ATOM 4405 C C . HIS A 1 592 ? 27.472 -57.282 4.992 1.00 30.83 592 HIS A C 1
ATOM 4407 O O . HIS A 1 592 ? 26.331 -56.874 5.154 1.00 30.83 592 HIS A O 1
ATOM 4413 N N . GLY A 1 593 ? 28.271 -56.598 4.151 1.00 27.16 593 GLY A N 1
ATOM 4414 C CA . GLY A 1 593 ? 29.718 -56.720 3.892 1.00 27.16 593 GLY A CA 1
ATOM 4415 C C . GLY A 1 593 ? 30.207 -56.118 2.548 1.00 27.16 593 GLY A C 1
ATOM 4416 O O . GLY A 1 593 ? 29.829 -56.604 1.491 1.00 27.16 593 GLY A O 1
ATOM 4417 N N . GLY A 1 594 ? 31.148 -55.156 2.595 1.00 27.59 594 GLY A N 1
ATOM 4418 C CA . GLY A 1 594 ? 31.972 -54.682 1.453 1.00 27.59 594 GLY A CA 1
ATOM 4419 C C . GLY A 1 594 ? 31.367 -53.576 0.557 1.00 27.59 594 GLY A C 1
ATOM 4420 O O . GLY A 1 594 ? 30.157 -53.490 0.427 1.00 27.59 594 GLY A O 1
ATOM 4421 N N . ARG A 1 595 ? 32.141 -52.687 -0.097 1.00 27.62 595 ARG A N 1
ATOM 4422 C CA . ARG A 1 595 ? 33.587 -52.350 -0.010 1.00 27.62 595 ARG A CA 1
ATOM 4423 C C . ARG A 1 595 ? 33.804 -50.827 -0.205 1.00 27.62 595 ARG A C 1
ATOM 4425 O O . ARG A 1 595 ? 32.943 -50.126 -0.720 1.00 27.62 595 ARG A O 1
ATOM 4432 N N . HIS A 1 596 ? 34.970 -50.336 0.219 1.00 30.33 596 HIS A N 1
ATOM 4433 C CA . HIS A 1 596 ? 35.427 -48.929 0.174 1.00 30.33 596 HIS A CA 1
ATOM 4434 C C . HIS A 1 596 ? 36.486 -48.721 -0.956 1.00 30.33 596 HIS A C 1
ATOM 4436 O O . HIS A 1 596 ? 36.803 -49.731 -1.590 1.00 30.33 596 HIS A O 1
ATOM 4442 N N . PRO A 1 597 ? 37.044 -47.509 -1.254 1.00 41.19 597 PRO A N 1
ATOM 4443 C CA . PRO A 1 597 ? 37.380 -46.402 -0.334 1.00 41.19 597 PRO A CA 1
ATOM 4444 C C . PRO A 1 597 ? 37.014 -44.967 -0.791 1.00 41.19 597 PRO A C 1
ATOM 4446 O O . PRO A 1 597 ? 36.382 -44.747 -1.820 1.00 41.19 597 PRO A O 1
ATOM 4449 N N . ARG A 1 598 ? 37.411 -43.973 0.022 1.00 28.50 598 ARG A N 1
ATOM 4450 C CA . ARG A 1 598 ? 37.241 -42.523 -0.203 1.00 28.50 598 ARG A CA 1
ATOM 4451 C C . ARG A 1 598 ? 38.575 -41.823 -0.511 1.00 28.50 598 ARG A C 1
ATOM 4453 O O . ARG A 1 598 ? 39.579 -42.171 0.091 1.00 28.50 598 ARG A O 1
ATOM 4460 N N . ALA A 1 599 ? 38.485 -40.763 -1.322 1.00 29.44 599 ALA A N 1
ATOM 4461 C CA . ALA A 1 599 ? 39.175 -39.462 -1.236 1.00 29.44 599 ALA A CA 1
ATOM 4462 C C . ALA A 1 599 ? 40.689 -39.352 -0.931 1.00 29.44 599 ALA A C 1
ATOM 4464 O O . ALA A 1 599 ? 41.189 -39.864 0.065 1.00 29.44 599 ALA A O 1
ATOM 4465 N N . ARG A 1 600 ? 41.333 -38.387 -1.609 1.00 25.56 600 ARG A N 1
ATOM 4466 C CA . ARG A 1 600 ? 42.005 -37.268 -0.916 1.00 25.56 600 ARG A CA 1
ATOM 4467 C C . ARG A 1 600 ? 42.094 -36.020 -1.796 1.00 25.56 600 ARG A C 1
ATOM 4469 O O . ARG A 1 600 ? 42.279 -36.113 -3.002 1.00 25.56 600 ARG A O 1
ATOM 4476 N N . SER A 1 601 ? 41.955 -34.861 -1.164 1.00 27.19 601 SER A N 1
ATOM 4477 C CA . SER A 1 601 ? 42.186 -33.538 -1.742 1.00 27.19 601 SER A CA 1
ATOM 4478 C C . SER A 1 601 ? 43.555 -33.010 -1.309 1.00 27.19 601 SER A C 1
ATOM 4480 O O . SER A 1 601 ? 43.996 -33.285 -0.195 1.00 27.19 601 SER A O 1
ATOM 4482 N N . PHE A 1 602 ? 44.200 -32.208 -2.157 1.00 24.05 602 PHE A N 1
ATOM 4483 C CA . PHE A 1 602 ? 45.373 -31.414 -1.786 1.00 24.05 602 PHE A CA 1
ATOM 4484 C C . PHE A 1 602 ? 45.329 -30.034 -2.459 1.00 24.05 602 PHE A C 1
ATOM 4486 O O . PHE A 1 602 ? 45.088 -29.917 -3.657 1.00 24.05 602 PHE A O 1
ATOM 4493 N N . ARG A 1 603 ? 45.599 -28.988 -1.670 1.00 25.36 603 ARG A N 1
ATOM 4494 C CA . ARG A 1 603 ? 46.312 -27.784 -2.139 1.00 25.36 603 ARG A CA 1
ATOM 4495 C C . ARG A 1 603 ? 47.826 -28.107 -2.033 1.00 25.36 603 ARG A C 1
ATOM 4497 O O . ARG A 1 603 ? 48.170 -29.055 -1.340 1.00 25.36 603 ARG A O 1
ATOM 4504 N N . HIS A 1 604 ? 48.792 -27.397 -2.614 1.00 27.64 604 HIS A N 1
ATOM 4505 C CA . HIS A 1 604 ? 48.960 -25.942 -2.630 1.00 27.64 604 HIS A CA 1
ATOM 4506 C C . HIS A 1 604 ? 50.191 -25.545 -3.488 1.00 27.64 604 HIS A C 1
ATOM 4508 O O . HIS A 1 604 ? 50.968 -26.404 -3.884 1.00 27.64 604 HIS A O 1
ATOM 4514 N N . GLN A 1 605 ? 50.407 -24.226 -3.593 1.00 25.84 605 GLN A N 1
ATOM 4515 C CA . GLN A 1 605 ? 51.680 -23.512 -3.833 1.00 25.84 605 GLN A CA 1
ATOM 4516 C C . GLN A 1 605 ? 52.175 -23.299 -5.277 1.00 25.84 605 GLN A C 1
ATOM 4518 O O . GLN A 1 605 ? 52.232 -24.191 -6.113 1.00 25.84 605 GLN A O 1
ATOM 4523 N N . HIS A 1 606 ? 52.587 -22.047 -5.506 1.00 28.17 606 HIS A N 1
ATOM 4524 C CA . HIS A 1 606 ? 53.461 -21.619 -6.593 1.00 28.17 606 HIS A CA 1
ATOM 4525 C C . HIS A 1 606 ? 54.929 -21.851 -6.207 1.00 28.17 606 HIS A C 1
ATOM 4527 O O . HIS A 1 606 ? 55.299 -21.657 -5.050 1.00 28.17 606 HIS A O 1
ATOM 4533 N N . ALA A 1 607 ? 55.773 -22.081 -7.210 1.00 28.34 607 ALA A N 1
ATOM 4534 C CA . ALA A 1 607 ? 57.174 -21.663 -7.216 1.00 28.34 607 ALA A CA 1
ATOM 4535 C C . ALA A 1 607 ? 57.422 -20.850 -8.503 1.00 28.34 607 ALA A C 1
ATOM 4537 O O . ALA A 1 607 ? 56.641 -20.956 -9.452 1.00 28.34 607 ALA A O 1
ATOM 4538 N N . GLY A 1 608 ? 58.451 -19.999 -8.535 1.00 25.75 608 GLY A N 1
ATOM 4539 C CA . GLY A 1 608 ? 58.642 -19.024 -9.615 1.00 25.75 608 GLY A CA 1
ATOM 4540 C C . GLY A 1 608 ? 60.069 -18.927 -10.155 1.00 25.75 608 GLY A C 1
ATOM 4541 O O . GLY A 1 608 ? 61.009 -19.436 -9.561 1.00 25.75 608 GLY A O 1
ATOM 4542 N N . HIS A 1 609 ? 60.184 -18.194 -11.266 1.00 29.44 609 HIS A N 1
ATOM 4543 C CA . HIS A 1 609 ? 61.407 -17.697 -11.910 1.00 29.44 609 HIS A CA 1
ATOM 4544 C C . HIS A 1 609 ? 62.470 -18.704 -12.394 1.00 29.44 609 HIS A C 1
ATOM 4546 O O . HIS A 1 609 ? 63.340 -19.147 -11.657 1.00 29.44 609 HIS A O 1
ATOM 4552 N N . GLY A 1 610 ? 62.528 -18.853 -13.722 1.00 24.92 610 GLY A N 1
ATOM 4553 C CA . GLY A 1 610 ? 63.746 -19.180 -14.468 1.00 24.92 610 GLY A CA 1
ATOM 4554 C C . GLY A 1 610 ? 63.760 -18.414 -15.795 1.00 24.92 610 GLY A C 1
ATOM 4555 O O . GLY A 1 610 ? 62.825 -18.534 -16.582 1.00 24.92 610 GLY A O 1
ATOM 4556 N N . ARG A 1 611 ? 64.785 -17.587 -16.045 1.00 29.69 611 ARG A N 1
ATOM 4557 C CA . ARG A 1 611 ? 65.023 -16.932 -17.348 1.00 29.69 611 ARG A CA 1
ATOM 4558 C C . ARG A 1 611 ? 66.110 -17.698 -18.100 1.00 29.69 611 ARG A C 1
ATOM 4560 O O . ARG A 1 611 ? 67.184 -17.857 -17.535 1.00 29.69 611 ARG A O 1
ATOM 4567 N N . LEU A 1 612 ? 65.917 -17.965 -19.395 1.00 24.20 612 LEU A N 1
ATOM 4568 C CA . LEU A 1 612 ? 66.956 -17.694 -20.402 1.00 24.20 612 LEU A CA 1
ATOM 4569 C C . LEU A 1 612 ? 66.355 -17.527 -21.814 1.00 24.20 612 LEU A C 1
ATOM 4571 O O . LEU A 1 612 ? 65.139 -17.415 -21.960 1.00 24.20 612 LEU A O 1
ATOM 4575 N N . ARG A 1 613 ? 67.211 -17.362 -22.830 1.00 27.81 613 ARG A N 1
ATOM 4576 C CA . ARG A 1 613 ? 66.889 -16.787 -24.149 1.00 27.81 613 ARG A CA 1
ATOM 4577 C C . ARG A 1 613 ? 67.060 -17.781 -25.308 1.00 27.81 613 ARG A C 1
ATOM 4579 O O . ARG A 1 613 ? 67.961 -18.601 -25.269 1.00 27.81 613 ARG A O 1
ATOM 4586 N N . LEU A 1 614 ? 66.266 -17.546 -26.362 1.00 28.00 614 LEU A N 1
ATOM 4587 C CA . LEU A 1 614 ? 66.583 -17.625 -27.805 1.00 28.00 614 LEU A CA 1
ATOM 4588 C C . LEU A 1 614 ? 67.520 -18.730 -28.331 1.00 28.00 614 LEU A C 1
ATOM 4590 O O . LEU A 1 614 ? 68.714 -18.715 -28.055 1.00 28.00 614 LEU A O 1
ATOM 4594 N N . LEU A 1 615 ? 67.050 -19.422 -29.377 1.00 25.80 615 LEU A N 1
ATOM 4595 C CA . LEU A 1 615 ? 67.776 -19.452 -30.657 1.00 25.80 615 LEU A CA 1
ATOM 4596 C C . LEU A 1 615 ? 66.806 -19.561 -31.855 1.00 25.80 615 LEU A C 1
ATOM 4598 O O . LEU A 1 615 ? 65.591 -19.598 -31.669 1.00 25.80 615 LEU A O 1
ATOM 4602 N N . ARG A 1 616 ? 67.331 -19.471 -33.086 1.00 29.95 616 ARG A N 1
ATOM 4603 C CA . ARG A 1 616 ? 66.568 -19.253 -34.335 1.00 29.95 616 ARG A CA 1
ATOM 4604 C C . ARG A 1 616 ? 66.314 -20.548 -35.122 1.00 29.95 616 ARG A C 1
ATOM 4606 O O . ARG A 1 616 ? 67.187 -21.403 -35.183 1.00 29.95 616 ARG A O 1
ATOM 4613 N N . GLY A 1 617 ? 65.204 -20.583 -35.864 1.00 25.86 617 GLY A N 1
ATOM 4614 C CA . GLY A 1 617 ? 64.960 -21.472 -37.011 1.00 25.86 617 GLY A CA 1
ATOM 4615 C C . GLY A 1 617 ? 63.932 -20.830 -37.957 1.00 25.86 617 GLY A C 1
ATOM 4616 O O . GLY A 1 617 ? 63.006 -20.172 -37.481 1.00 25.86 617 GLY A O 1
ATOM 4617 N N . ARG A 1 618 ? 64.114 -20.923 -39.282 1.00 29.45 618 ARG A N 1
ATOM 4618 C CA . ARG A 1 618 ? 63.252 -20.273 -40.297 1.00 29.45 618 ARG A CA 1
ATOM 4619 C C . ARG A 1 618 ? 63.230 -21.103 -41.593 1.00 29.45 618 ARG A C 1
ATOM 4621 O O . ARG A 1 618 ? 64.203 -21.796 -41.858 1.00 29.45 618 ARG A O 1
ATOM 4628 N N . ALA A 1 619 ? 62.178 -20.920 -42.403 1.00 28.17 619 ALA A N 1
ATOM 4629 C CA . ALA A 1 619 ? 61.848 -21.648 -43.647 1.00 28.17 619 ALA A CA 1
ATOM 4630 C C . ALA A 1 619 ? 61.371 -23.113 -43.446 1.00 28.17 619 ALA A C 1
ATOM 4632 O O . ALA A 1 619 ? 61.749 -23.753 -42.473 1.00 28.17 619 ALA A O 1
ATOM 4633 N N . GLY A 1 620 ? 60.504 -23.667 -44.309 1.00 26.34 620 GLY A N 1
ATOM 4634 C CA . GLY A 1 620 ? 59.806 -23.027 -45.438 1.00 26.34 620 GLY A CA 1
ATOM 4635 C C . GLY A 1 620 ? 58.853 -23.953 -46.224 1.00 26.34 620 GLY A C 1
ATOM 4636 O O . GLY A 1 620 ? 58.762 -25.140 -45.944 1.00 26.34 620 GLY A O 1
ATOM 4637 N N . SER A 1 621 ? 58.169 -23.362 -47.215 1.00 28.36 621 SER A N 1
ATOM 4638 C CA . SER A 1 621 ? 57.503 -23.981 -48.387 1.00 28.36 621 SER A CA 1
ATOM 4639 C C . SER A 1 621 ? 56.476 -25.131 -48.229 1.00 28.36 621 SER A C 1
ATOM 4641 O O . SER A 1 621 ? 56.841 -26.299 -48.224 1.00 28.36 621 SER A O 1
ATOM 4643 N N . ALA A 1 622 ? 55.201 -24.748 -48.407 1.00 29.98 622 ALA A N 1
ATOM 4644 C CA . ALA A 1 622 ? 54.280 -25.251 -49.454 1.00 29.98 622 ALA A CA 1
ATOM 4645 C C . ALA A 1 622 ? 53.633 -26.675 -49.356 1.00 29.98 622 ALA A C 1
ATOM 4647 O O . ALA A 1 622 ? 54.082 -27.503 -48.570 1.00 29.98 622 ALA A O 1
ATOM 4648 N N . PRO A 1 623 ? 52.514 -26.952 -50.087 1.00 52.62 623 PRO A N 1
ATOM 4649 C CA . PRO A 1 623 ? 51.536 -27.986 -49.690 1.00 52.62 623 PRO A CA 1
ATOM 4650 C C . PRO A 1 623 ? 51.186 -29.075 -50.738 1.00 52.62 623 PRO A C 1
ATOM 4652 O O . PRO A 1 623 ? 51.348 -28.866 -51.934 1.00 52.62 623 PRO A O 1
ATOM 4655 N N . VAL A 1 624 ? 50.572 -30.181 -50.274 1.00 27.23 624 VAL A N 1
ATOM 4656 C CA . VAL A 1 624 ? 49.639 -31.123 -50.966 1.00 27.23 624 VAL A CA 1
ATOM 4657 C C . VAL A 1 624 ? 49.151 -32.153 -49.910 1.00 27.23 624 VAL A C 1
ATOM 4659 O O . VAL A 1 624 ? 49.907 -32.462 -49.000 1.00 27.23 624 VAL A O 1
ATOM 4662 N N . GLY A 1 625 ? 47.937 -32.731 -49.917 1.00 26.88 625 GLY A N 1
ATOM 4663 C CA . GLY A 1 625 ? 46.736 -32.459 -50.718 1.00 26.88 625 GLY A CA 1
ATOM 4664 C C . GLY A 1 625 ? 45.597 -33.499 -50.530 1.00 26.88 625 GLY A C 1
ATOM 4665 O O . GLY A 1 625 ? 45.824 -34.619 -50.096 1.00 26.88 625 GLY A O 1
ATOM 4666 N N . ARG A 1 626 ? 44.369 -33.098 -50.903 1.00 29.44 626 ARG A N 1
ATOM 4667 C CA . ARG A 1 626 ? 43.207 -33.883 -51.414 1.00 29.44 626 ARG A CA 1
ATOM 4668 C C . ARG A 1 626 ? 42.852 -35.294 -50.861 1.00 29.44 626 ARG A C 1
ATOM 4670 O O . ARG A 1 626 ? 43.415 -36.296 -51.288 1.00 29.44 626 ARG A O 1
ATOM 4677 N N . ARG A 1 627 ? 41.660 -35.384 -50.245 1.00 27.48 627 ARG A N 1
ATOM 4678 C CA . ARG A 1 627 ? 40.522 -36.247 -50.678 1.00 27.48 627 ARG A CA 1
ATOM 4679 C C . ARG A 1 627 ? 39.232 -35.412 -50.527 1.00 27.48 627 ARG A C 1
ATOM 4681 O O . ARG A 1 627 ? 39.113 -34.751 -49.507 1.00 27.48 627 ARG A O 1
ATOM 4688 N N . ALA A 1 628 ? 38.288 -35.242 -51.460 1.00 29.36 628 ALA A N 1
ATOM 4689 C CA . ALA A 1 628 ? 37.866 -35.922 -52.698 1.00 29.36 628 ALA A CA 1
ATOM 4690 C C . ALA A 1 628 ? 36.831 -37.058 -52.525 1.00 29.36 628 ALA A C 1
ATOM 4692 O O . ALA A 1 628 ? 37.186 -38.201 -52.252 1.00 29.36 628 ALA A O 1
ATOM 4693 N N . LEU A 1 629 ? 35.566 -36.720 -52.800 1.00 27.34 629 LEU A N 1
ATOM 4694 C CA . LEU A 1 629 ? 34.456 -37.595 -53.209 1.00 27.34 629 LEU A CA 1
ATOM 4695 C C . LEU A 1 629 ? 33.663 -36.854 -54.311 1.00 27.34 629 LEU A C 1
ATOM 4697 O O . LEU A 1 629 ? 33.774 -35.631 -54.411 1.00 27.34 629 LEU A O 1
ATOM 4701 N N . ARG A 1 630 ? 32.963 -37.574 -55.200 1.00 28.42 630 ARG A N 1
ATOM 4702 C CA . ARG A 1 630 ? 32.470 -37.048 -56.496 1.00 28.42 630 ARG A CA 1
ATOM 4703 C C . ARG A 1 630 ? 30.940 -37.085 -56.646 1.00 28.42 630 ARG A C 1
ATOM 4705 O O . ARG A 1 630 ? 30.294 -37.978 -56.113 1.00 28.42 630 ARG A O 1
ATOM 4712 N N . LEU A 1 631 ? 30.420 -36.179 -57.480 1.00 32.97 631 LEU A N 1
ATOM 4713 C CA . LEU A 1 631 ? 29.138 -36.301 -58.200 1.00 32.97 631 LEU A CA 1
ATOM 4714 C C . LEU A 1 631 ? 29.313 -37.104 -59.510 1.00 32.97 631 LEU A C 1
ATOM 4716 O O . LEU A 1 631 ? 30.448 -37.341 -59.939 1.00 32.97 631 LEU A O 1
ATOM 4720 N N . PRO A 1 632 ? 28.208 -37.443 -60.196 1.00 47.19 632 PRO A N 1
ATOM 4721 C CA . PRO A 1 632 ? 28.099 -37.072 -61.617 1.00 47.19 632 PRO A CA 1
ATOM 4722 C C . PRO A 1 632 ? 26.722 -36.492 -62.029 1.00 47.19 632 PRO A C 1
ATOM 4724 O O . PRO A 1 632 ? 25.734 -36.627 -61.313 1.00 47.19 632 PRO A O 1
ATOM 4727 N N . HIS A 1 633 ? 26.669 -35.872 -63.217 1.00 35.72 633 HIS A N 1
ATOM 4728 C CA . HIS A 1 633 ? 25.448 -35.462 -63.941 1.00 35.72 633 HIS A CA 1
ATOM 4729 C C . HIS A 1 633 ? 25.152 -36.425 -65.118 1.00 35.72 633 HIS A C 1
ATOM 4731 O O . HIS A 1 633 ? 26.077 -37.075 -65.604 1.00 35.72 633 HIS A O 1
ATOM 4737 N N . GLY A 1 634 ? 23.915 -36.445 -65.641 1.00 31.77 634 GLY A N 1
ATOM 4738 C CA . GLY A 1 634 ? 23.547 -37.115 -66.908 1.00 31.77 634 GLY A CA 1
ATOM 4739 C C . GLY A 1 634 ? 22.027 -37.066 -67.213 1.00 31.77 634 GLY A C 1
ATOM 4740 O O . GLY A 1 634 ? 21.274 -37.365 -66.288 1.00 31.77 634 GLY A O 1
ATOM 4741 N N . PRO A 1 635 ? 21.547 -36.677 -68.425 1.00 53.78 635 PRO A N 1
ATOM 4742 C CA . PRO A 1 635 ? 20.111 -36.431 -68.684 1.00 53.78 635 PRO A CA 1
ATOM 4743 C C . PRO A 1 635 ? 19.462 -37.201 -69.869 1.00 53.78 635 PRO A C 1
ATOM 4745 O O . PRO A 1 635 ? 20.154 -37.771 -70.708 1.00 53.78 635 PRO A O 1
ATOM 4748 N N . GLY A 1 636 ? 18.125 -37.101 -69.980 1.00 28.50 636 GLY A N 1
ATOM 4749 C CA . GLY A 1 636 ? 17.287 -37.453 -71.151 1.00 28.50 636 GLY A CA 1
ATOM 4750 C C . GLY A 1 636 ? 15.882 -37.962 -70.751 1.00 28.50 636 GLY A C 1
ATOM 4751 O O . GLY A 1 636 ? 15.776 -38.628 -69.728 1.00 28.50 636 GLY A O 1
ATOM 4752 N N . GLY A 1 637 ? 14.774 -37.688 -71.461 1.00 28.58 637 GLY A N 1
ATOM 4753 C CA . GLY A 1 637 ? 14.555 -36.739 -72.567 1.00 28.58 637 GLY A CA 1
ATOM 4754 C C . GLY A 1 637 ? 13.138 -36.813 -73.196 1.00 28.58 637 GLY A C 1
ATOM 4755 O O . GLY A 1 637 ? 12.492 -37.847 -73.096 1.00 28.58 637 GLY A O 1
ATOM 4756 N N . ALA A 1 638 ? 12.758 -35.729 -73.895 1.00 32.38 638 ALA A N 1
ATOM 4757 C CA . ALA A 1 638 ? 11.780 -35.611 -75.004 1.00 32.38 638 ALA A CA 1
ATOM 4758 C C . ALA A 1 638 ? 10.235 -35.694 -74.791 1.00 32.38 638 ALA A C 1
ATOM 4760 O O . ALA A 1 638 ? 9.736 -36.363 -73.896 1.00 32.38 638 ALA A O 1
ATOM 4761 N N . ASP A 1 639 ? 9.553 -34.980 -75.707 1.00 30.39 639 ASP A N 1
ATOM 4762 C CA . ASP A 1 639 ? 8.144 -34.966 -76.173 1.00 30.39 639 ASP A CA 1
ATOM 4763 C C . ASP A 1 639 ? 6.962 -34.718 -75.190 1.00 30.39 639 ASP A C 1
ATOM 4765 O O . ASP A 1 639 ? 6.908 -35.259 -74.093 1.00 30.39 639 ASP A O 1
ATOM 4769 N N . GLY A 1 640 ? 5.932 -33.919 -75.537 1.00 28.73 640 GLY A N 1
ATOM 4770 C CA . GLY A 1 640 ? 5.801 -33.016 -76.699 1.00 28.73 640 GLY A CA 1
ATOM 4771 C C . GLY A 1 640 ? 4.409 -32.360 -76.888 1.00 28.73 640 GLY A C 1
ATOM 4772 O O . GLY A 1 640 ? 3.425 -33.067 -77.068 1.00 28.73 640 GLY A O 1
ATOM 4773 N N . GLY A 1 641 ? 4.357 -31.015 -76.939 1.00 26.69 641 GLY A N 1
ATOM 4774 C CA . GLY A 1 641 ? 3.223 -30.184 -77.420 1.00 26.69 641 GLY A CA 1
ATOM 4775 C C . GLY A 1 641 ? 1.930 -30.145 -76.572 1.00 26.69 641 GLY A C 1
ATOM 4776 O O . GLY A 1 641 ? 1.805 -30.876 -75.597 1.00 26.69 641 GLY A O 1
ATOM 4777 N N . ALA A 1 642 ? 0.915 -29.324 -76.889 1.00 29.45 642 ALA A N 1
ATOM 4778 C CA . ALA A 1 642 ? 0.879 -28.020 -77.586 1.00 29.45 642 ALA A CA 1
ATOM 4779 C C . ALA A 1 642 ? -0.528 -27.375 -77.428 1.00 29.45 642 ALA A C 1
ATOM 4781 O O . ALA A 1 642 ? -1.513 -28.092 -77.564 1.00 29.45 642 ALA A O 1
ATOM 4782 N N . ASP A 1 643 ? -0.588 -26.049 -77.212 1.00 29.52 643 ASP A N 1
ATOM 4783 C CA . ASP A 1 643 ? -1.731 -25.115 -77.404 1.00 29.52 643 ASP A CA 1
ATOM 4784 C C . ASP A 1 643 ? -3.084 -25.398 -76.669 1.00 29.52 643 ASP A C 1
ATOM 4786 O O . ASP A 1 643 ? -3.347 -26.491 -76.186 1.00 29.52 643 ASP A O 1
ATOM 4790 N N . GLY A 1 644 ? -4.003 -24.440 -76.456 1.00 27.45 644 GLY A N 1
ATOM 4791 C CA . GLY A 1 644 ? -4.042 -23.021 -76.845 1.00 27.45 644 GLY A CA 1
ATOM 4792 C C . GLY A 1 644 ? -5.107 -22.189 -76.082 1.00 27.45 644 GLY A C 1
ATOM 4793 O O . GLY A 1 644 ? -5.670 -22.628 -75.083 1.00 27.45 644 GLY A O 1
ATOM 4794 N N . GLU A 1 645 ? -5.334 -20.953 -76.541 1.00 29.59 645 GLU A N 1
ATOM 4795 C CA . GLU A 1 645 ? -6.017 -19.830 -75.857 1.00 29.59 645 GLU A CA 1
ATOM 4796 C C . GLU A 1 645 ? -7.566 -19.897 -75.710 1.00 29.59 645 GLU A C 1
ATOM 4798 O O . GLU A 1 645 ? -8.240 -20.677 -76.376 1.00 29.59 645 GLU A O 1
ATOM 4803 N N . GLY A 1 646 ? -8.148 -18.970 -74.917 1.00 27.20 646 GLY A N 1
ATOM 4804 C CA . GLY A 1 646 ? -9.590 -18.614 -74.924 1.00 27.20 646 GLY A CA 1
ATOM 4805 C C . GLY A 1 646 ? -10.215 -18.465 -73.517 1.00 27.20 646 GLY A C 1
ATOM 4806 O O . GLY A 1 646 ? -10.477 -19.472 -72.877 1.00 27.20 646 GLY A O 1
ATOM 4807 N N . ALA A 1 647 ? -10.437 -17.314 -72.859 1.00 29.39 647 ALA A N 1
ATOM 4808 C CA . ALA A 1 647 ? -10.784 -15.920 -73.202 1.00 29.39 647 ALA A CA 1
ATOM 4809 C C . ALA A 1 647 ? -12.299 -15.572 -73.105 1.00 29.39 647 ALA A C 1
ATOM 4811 O O . ALA A 1 647 ? -13.083 -15.965 -73.960 1.00 29.39 647 ALA A O 1
ATOM 4812 N N . ARG A 1 648 ? -12.648 -14.671 -72.154 1.00 30.00 648 ARG A N 1
ATOM 4813 C CA . ARG A 1 648 ? -13.953 -13.956 -71.974 1.00 30.00 648 ARG A CA 1
ATOM 4814 C C . ARG A 1 648 ? -15.139 -14.842 -71.503 1.00 30.00 648 ARG A C 1
ATOM 4816 O O . ARG A 1 648 ? -15.081 -16.053 -71.612 1.00 30.00 648 ARG A O 1
ATOM 4823 N N . GLY A 1 649 ? -16.239 -14.321 -70.934 1.00 25.75 649 GLY A N 1
ATOM 4824 C CA . GLY A 1 649 ? -16.511 -12.975 -70.390 1.00 25.75 649 GLY A CA 1
ATOM 4825 C C . GLY A 1 649 ? -17.993 -12.533 -70.489 1.00 25.75 649 GLY A C 1
ATOM 4826 O O . GLY A 1 649 ? -18.507 -12.414 -71.591 1.00 25.75 649 GLY A O 1
ATOM 4827 N N . GLY A 1 650 ? -18.646 -12.202 -69.359 1.00 27.44 650 GLY A N 1
ATOM 4828 C CA . GLY A 1 650 ? -20.079 -11.805 -69.266 1.00 27.44 650 GLY A CA 1
ATOM 4829 C C . GLY A 1 650 ? -20.961 -12.945 -68.712 1.00 27.44 650 GLY A C 1
ATOM 4830 O O . GLY A 1 650 ? -20.684 -14.090 -69.039 1.00 27.44 650 GLY A O 1
ATOM 4831 N N . ARG A 1 651 ? -21.912 -12.809 -67.763 1.00 33.16 651 ARG A N 1
ATOM 4832 C CA . ARG A 1 651 ? -22.889 -11.774 -67.301 1.00 33.16 651 ARG A CA 1
ATOM 4833 C C . ARG A 1 651 ? -24.268 -11.842 -67.990 1.00 33.16 651 ARG A C 1
ATOM 4835 O O . ARG A 1 651 ? -24.320 -11.949 -69.204 1.00 33.16 651 ARG A O 1
ATOM 4842 N N . LEU A 1 652 ? -25.322 -11.574 -67.190 1.00 27.42 652 LEU A N 1
ATOM 4843 C CA . LEU A 1 652 ? -26.757 -11.418 -67.547 1.00 27.42 652 LEU A CA 1
ATOM 4844 C C . LEU A 1 652 ? -27.501 -12.739 -67.871 1.00 27.42 652 LEU A C 1
ATOM 4846 O O . LEU A 1 652 ? -26.877 -13.665 -68.366 1.00 27.42 652 LEU A O 1
ATOM 4850 N N . ARG A 1 653 ? -28.822 -12.886 -67.644 1.00 29.06 653 ARG A N 1
ATOM 4851 C CA . ARG A 1 653 ? -29.724 -12.383 -66.568 1.00 29.06 653 ARG A CA 1
ATOM 4852 C C . ARG A 1 653 ? -31.058 -13.169 -66.610 1.00 29.06 653 ARG A C 1
ATOM 4854 O O . ARG A 1 653 ? -31.393 -13.703 -67.653 1.00 29.06 653 ARG A O 1
ATOM 4861 N N . ASP A 1 654 ? -31.804 -13.119 -65.504 1.00 28.75 654 ASP A N 1
ATOM 4862 C CA . ASP A 1 654 ? -33.276 -13.207 -65.379 1.00 28.75 654 ASP A CA 1
ATOM 4863 C C . ASP A 1 654 ? -34.093 -14.413 -65.920 1.00 28.75 654 ASP A C 1
ATOM 4865 O O . ASP A 1 654 ? -34.147 -14.678 -67.110 1.00 28.75 654 ASP A O 1
ATOM 4869 N N . GLN A 1 655 ? -34.918 -14.954 -65.002 1.00 29.09 655 GLN A N 1
ATOM 4870 C CA . GLN A 1 655 ? -36.264 -15.543 -65.201 1.00 29.09 655 GLN A CA 1
ATOM 4871 C C . GLN A 1 655 ? -36.414 -16.888 -65.961 1.00 29.09 655 GLN A C 1
ATOM 4873 O O . GLN A 1 655 ? -35.748 -17.150 -66.949 1.00 29.09 655 GLN A O 1
ATOM 4878 N N . ALA A 1 656 ? -37.346 -17.781 -65.594 1.00 29.91 656 ALA A N 1
ATOM 4879 C CA . ALA A 1 656 ? -38.092 -17.978 -64.336 1.00 29.91 656 ALA A CA 1
ATOM 4880 C C . ALA A 1 656 ? -38.803 -19.352 -64.358 1.00 29.91 656 ALA A C 1
ATOM 4882 O O . ALA A 1 656 ? -39.177 -19.805 -65.434 1.00 29.91 656 ALA A O 1
ATOM 4883 N N . LEU A 1 657 ? -39.072 -19.954 -63.185 1.00 27.66 657 LEU A N 1
ATOM 4884 C CA . LEU A 1 657 ? -40.352 -20.614 -62.835 1.00 27.66 657 LEU A CA 1
ATOM 4885 C C . LEU A 1 657 ? -40.344 -21.142 -61.381 1.00 27.66 657 LEU A C 1
ATOM 4887 O O . LEU A 1 657 ? -39.298 -21.469 -60.827 1.00 27.66 657 LEU A O 1
ATOM 4891 N N . HIS A 1 658 ? -41.526 -21.200 -60.760 1.00 34.31 658 HIS A N 1
ATOM 4892 C CA . HIS A 1 658 ? -41.766 -21.697 -59.392 1.00 34.31 658 HIS A CA 1
ATOM 4893 C C . HIS A 1 658 ? -42.175 -23.186 -59.400 1.00 34.31 658 HIS A C 1
ATOM 4895 O O . HIS A 1 658 ? -42.724 -23.648 -60.401 1.00 34.31 658 HIS A O 1
ATOM 4901 N N . PRO A 1 659 ? -41.977 -23.937 -58.293 1.00 45.28 659 PRO A N 1
ATOM 4902 C CA . PRO A 1 659 ? -43.037 -24.005 -57.268 1.00 45.28 659 PRO A CA 1
ATOM 4903 C C . PRO A 1 659 ? -42.659 -23.519 -55.853 1.00 45.28 659 PRO A C 1
ATOM 4905 O O . PRO A 1 659 ? -41.518 -23.193 -55.536 1.00 45.28 659 PRO A O 1
ATOM 4908 N N . ARG A 1 660 ? -43.697 -23.471 -55.010 1.00 31.06 660 ARG A N 1
ATOM 4909 C CA . ARG A 1 660 ? -43.740 -23.150 -53.568 1.00 31.06 660 ARG A CA 1
ATOM 4910 C C . ARG A 1 660 ? -42.995 -24.214 -52.727 1.00 31.06 660 ARG A C 1
ATOM 4912 O O . ARG A 1 660 ? -42.962 -25.365 -53.137 1.00 31.06 660 ARG A O 1
ATOM 4919 N N . GLY A 1 661 ? -42.472 -23.951 -51.524 1.00 29.70 661 GLY A N 1
ATOM 4920 C CA . GLY A 1 661 ? -42.366 -22.685 -50.783 1.00 29.70 661 GLY A CA 1
ATOM 4921 C C . GLY A 1 661 ? -42.752 -22.803 -49.296 1.00 29.70 661 GLY A C 1
ATOM 4922 O O . GLY A 1 661 ? -43.937 -22.882 -48.989 1.00 29.70 661 GLY A O 1
ATOM 4923 N N . ALA A 1 662 ? -41.770 -22.745 -48.386 1.00 29.81 662 ALA A N 1
ATOM 4924 C CA . ALA A 1 662 ? -41.952 -22.526 -46.942 1.00 29.81 662 ALA A CA 1
ATOM 4925 C C . ALA A 1 662 ? -40.677 -21.900 -46.329 1.00 29.81 662 ALA A C 1
ATOM 4927 O O . ALA A 1 662 ? -39.567 -22.267 -46.708 1.00 29.81 662 ALA A O 1
ATOM 4928 N N . ALA A 1 663 ? -40.829 -20.948 -45.402 1.00 31.44 663 ALA A N 1
ATOM 4929 C CA . ALA A 1 663 ? -39.733 -20.301 -44.662 1.00 31.44 663 ALA A CA 1
ATOM 4930 C C . ALA A 1 663 ? -39.487 -21.010 -43.307 1.00 31.44 663 ALA A C 1
ATOM 4932 O O . ALA A 1 663 ? -40.351 -21.747 -42.845 1.00 31.44 663 ALA A O 1
ATOM 4933 N N . GLY A 1 664 ? -38.375 -20.829 -42.586 1.00 30.06 664 GLY A N 1
ATOM 4934 C CA . GLY A 1 664 ? -37.168 -20.031 -42.842 1.00 30.06 664 GLY A CA 1
ATOM 4935 C C . GLY A 1 664 ? -36.613 -19.430 -41.536 1.00 30.06 664 GLY A C 1
ATOM 4936 O O . GLY A 1 664 ? -37.380 -18.944 -40.712 1.00 30.06 664 GLY A O 1
ATOM 4937 N N . GLY A 1 665 ? -35.291 -19.456 -41.327 1.00 29.30 665 GLY A N 1
ATOM 4938 C CA . GLY A 1 665 ? -34.651 -18.915 -40.116 1.00 29.30 665 GLY A CA 1
ATOM 4939 C C . GLY A 1 665 ? -33.253 -19.492 -39.860 1.00 29.30 665 GLY A C 1
ATOM 4940 O O . GLY A 1 665 ? -32.971 -20.625 -40.238 1.00 29.30 665 GLY A O 1
ATOM 4941 N N . ARG A 1 666 ? -32.358 -18.708 -39.242 1.00 32.38 666 ARG A N 1
ATOM 4942 C CA . ARG A 1 666 ? -30.994 -19.139 -38.859 1.00 32.38 666 ARG A CA 1
ATOM 4943 C C . ARG A 1 666 ? -30.989 -19.748 -37.444 1.00 32.38 666 ARG A C 1
ATOM 4945 O O . ARG A 1 666 ? -31.794 -19.314 -36.622 1.00 32.38 666 ARG A O 1
ATOM 4952 N N . PRO A 1 667 ? -30.086 -20.697 -37.125 1.00 33.62 667 PRO A N 1
ATOM 4953 C CA . PRO A 1 667 ? -30.015 -21.300 -35.794 1.00 33.62 667 PRO A CA 1
ATOM 4954 C C . PRO A 1 667 ? -29.508 -20.315 -34.727 1.00 33.62 667 PRO A C 1
ATOM 4956 O O . PRO A 1 667 ? -28.563 -19.561 -34.958 1.00 33.62 667 PRO A O 1
ATOM 4959 N N . GLY A 1 668 ? -30.135 -20.358 -33.548 1.00 35.09 668 GLY A N 1
ATOM 4960 C CA . GLY A 1 668 ? -29.685 -19.684 -32.325 1.00 35.09 668 GLY A CA 1
ATOM 4961 C C . GLY A 1 668 ? -28.886 -20.611 -31.388 1.00 35.09 668 GLY A C 1
ATOM 4962 O O . GLY A 1 668 ? -28.701 -21.788 -31.699 1.00 35.09 668 GLY A O 1
ATOM 4963 N N . PRO A 1 669 ? -28.403 -20.099 -30.240 1.00 34.62 669 PRO A N 1
ATOM 4964 C CA . PRO A 1 669 ? -27.550 -20.847 -29.314 1.00 34.62 669 PRO A CA 1
ATOM 4965 C C . PRO A 1 669 ? -28.328 -21.856 -28.444 1.00 34.62 669 PRO A C 1
ATOM 4967 O O . PRO A 1 669 ? -29.518 -21.656 -28.182 1.00 34.62 669 PRO A O 1
ATOM 4970 N N . PRO A 1 670 ? -27.666 -22.911 -27.929 1.00 33.44 670 PRO A N 1
ATOM 4971 C CA . PRO A 1 670 ? -28.303 -23.912 -27.077 1.00 33.44 670 PRO A CA 1
ATOM 4972 C C . PRO A 1 670 ? -28.664 -23.372 -25.681 1.00 33.44 670 PRO A C 1
ATOM 4974 O O . PRO A 1 670 ? -27.903 -22.631 -25.056 1.00 33.44 670 PRO A O 1
ATOM 4977 N N . ARG A 1 671 ? -29.817 -23.813 -25.163 1.00 34.31 671 ARG A N 1
ATOM 4978 C CA . ARG A 1 671 ? -30.186 -23.807 -23.731 1.00 34.31 671 ARG A CA 1
ATOM 4979 C C . ARG A 1 671 ? -30.713 -25.228 -23.356 1.00 34.31 671 ARG A C 1
ATOM 4981 O O . ARG A 1 671 ? -30.426 -26.144 -24.125 1.00 34.31 671 ARG A O 1
ATOM 4988 N N . PRO A 1 672 ? -31.328 -25.517 -22.188 1.00 40.28 672 PRO A N 1
ATOM 4989 C CA . PRO A 1 672 ? -30.839 -26.607 -21.340 1.00 40.28 672 PRO A CA 1
ATOM 4990 C C . PRO A 1 672 ? -31.769 -27.840 -21.330 1.00 40.28 672 PRO A C 1
ATOM 4992 O O . PRO A 1 672 ? -32.893 -27.771 -21.832 1.00 40.28 672 PRO A O 1
ATOM 4995 N N . PRO A 1 673 ? -31.359 -28.954 -20.695 1.00 37.78 673 PRO A N 1
ATOM 4996 C CA . PRO A 1 673 ? -32.276 -30.034 -20.334 1.00 37.78 673 PRO A CA 1
ATOM 4997 C C . PRO A 1 673 ? -33.331 -29.536 -19.332 1.00 37.78 673 PRO A C 1
ATOM 4999 O O . PRO A 1 673 ? -32.997 -28.855 -18.361 1.00 37.78 673 PRO A O 1
ATOM 5002 N N . GLY A 1 674 ? -34.602 -29.861 -19.574 1.00 30.45 674 GLY A N 1
ATOM 5003 C CA . GLY A 1 674 ? -35.729 -29.498 -18.707 1.00 30.45 674 GLY A CA 1
ATOM 5004 C C . GLY A 1 674 ? -36.115 -30.593 -17.707 1.00 30.45 674 GLY A C 1
ATOM 5005 O O . GLY A 1 674 ? -35.619 -31.715 -17.767 1.00 30.45 674 GLY A O 1
ATOM 5006 N N . ALA A 1 675 ? -37.043 -30.270 -16.804 1.00 29.89 675 ALA A N 1
ATOM 5007 C CA . ALA A 1 675 ? -37.605 -31.218 -15.843 1.00 29.89 675 ALA A CA 1
ATOM 5008 C C . ALA A 1 675 ? -38.878 -31.906 -16.373 1.00 29.89 675 ALA A C 1
ATOM 5010 O O . ALA A 1 675 ? -39.711 -31.275 -17.023 1.00 29.89 675 ALA A O 1
ATOM 5011 N N . ALA A 1 676 ? -39.071 -33.173 -15.997 1.00 29.39 676 ALA A N 1
ATOM 5012 C CA . ALA A 1 676 ? -40.333 -33.905 -16.106 1.00 29.39 676 ALA A CA 1
ATOM 5013 C C . ALA A 1 676 ? -40.655 -34.578 -14.756 1.00 29.39 676 ALA A C 1
ATOM 5015 O O . ALA A 1 676 ? -39.760 -34.805 -13.943 1.00 29.39 676 ALA A O 1
ATOM 5016 N N . ARG A 1 677 ? -41.939 -34.832 -14.474 1.00 31.95 677 ARG A N 1
ATOM 5017 C CA . ARG A 1 677 ? -42.428 -35.253 -13.145 1.00 31.95 677 ARG A CA 1
ATOM 5018 C C . ARG A 1 677 ? -42.443 -36.777 -12.973 1.00 31.95 677 ARG A C 1
ATOM 5020 O O . ARG A 1 677 ? -42.843 -37.481 -13.892 1.00 31.95 677 ARG A O 1
ATOM 5027 N N . GLY A 1 678 ? -42.149 -37.252 -11.760 1.00 25.81 678 GLY A N 1
ATOM 5028 C CA . GLY A 1 678 ? -42.349 -38.648 -11.351 1.00 25.81 678 GLY A CA 1
ATOM 5029 C C . GLY A 1 678 ? -42.048 -38.888 -9.866 1.00 25.81 678 GLY A C 1
ATOM 5030 O O . GLY A 1 678 ? -40.894 -39.043 -9.488 1.00 25.81 678 GLY A O 1
ATOM 5031 N N . LEU A 1 679 ? -43.090 -38.923 -9.033 1.00 30.25 679 LEU A N 1
ATOM 5032 C CA . LEU A 1 679 ? -43.088 -39.478 -7.667 1.00 30.25 679 LEU A CA 1
ATOM 5033 C C . LEU A 1 679 ? -43.938 -40.771 -7.678 1.00 30.25 679 LEU A C 1
ATOM 5035 O O . LEU A 1 679 ? -44.746 -40.904 -8.602 1.00 30.25 679 LEU A O 1
ATOM 5039 N N . PRO A 1 680 ? -43.847 -41.681 -6.680 1.00 39.69 680 PRO A N 1
ATOM 5040 C CA . PRO A 1 680 ? -43.157 -41.547 -5.389 1.00 39.69 680 PRO A CA 1
ATOM 5041 C C . PRO A 1 680 ? -42.118 -42.649 -5.079 1.00 39.69 680 PRO A C 1
ATOM 5043 O O . PRO A 1 680 ? -42.094 -43.703 -5.706 1.00 39.69 680 PRO A O 1
ATOM 5046 N N . GLY A 1 681 ? -41.310 -42.432 -4.034 1.00 25.22 681 GLY A N 1
ATOM 5047 C CA . GLY A 1 681 ? -40.434 -43.458 -3.453 1.00 25.22 681 GLY A CA 1
ATOM 5048 C C . GLY A 1 681 ? -39.364 -42.873 -2.527 1.00 25.22 681 GLY A C 1
ATOM 5049 O O . GLY A 1 681 ? -38.328 -42.420 -3.000 1.00 25.22 681 GLY A O 1
ATOM 5050 N N . ALA A 1 682 ? -39.607 -42.874 -1.214 1.00 31.52 682 ALA A N 1
ATOM 5051 C CA . ALA A 1 682 ? -38.576 -42.584 -0.207 1.00 31.52 682 ALA A CA 1
ATOM 5052 C C . ALA A 1 682 ? -37.719 -43.851 0.029 1.00 31.52 682 ALA A C 1
ATOM 5054 O O . ALA A 1 682 ? -38.252 -44.955 -0.112 1.00 31.52 682 ALA A O 1
ATOM 5055 N N . PRO A 1 683 ? -36.423 -43.727 0.384 1.00 33.16 683 PRO A N 1
ATOM 5056 C CA . PRO A 1 683 ? -36.080 -43.383 1.772 1.00 33.16 683 PRO A CA 1
ATOM 5057 C C . PRO A 1 683 ? -34.840 -42.473 1.944 1.00 33.16 683 PRO A C 1
ATOM 5059 O O . PRO A 1 683 ? -34.071 -42.256 1.014 1.00 33.16 683 PRO A O 1
ATOM 5062 N N . GLY A 1 684 ? -34.578 -42.046 3.187 1.00 25.89 684 GLY A N 1
ATOM 5063 C CA . GLY A 1 684 ? -33.187 -41.904 3.652 1.00 25.89 684 GLY A CA 1
ATOM 5064 C C . GLY A 1 684 ? -32.553 -40.510 3.727 1.00 25.89 684 GLY A C 1
ATOM 5065 O O . GLY A 1 684 ? -31.343 -40.409 3.543 1.00 25.89 684 GLY A O 1
ATOM 5066 N N . CYS A 1 685 ? -33.290 -39.445 4.063 1.00 26.11 685 CYS A N 1
ATOM 5067 C CA . CYS A 1 685 ? -32.638 -38.206 4.514 1.00 26.11 685 CYS A CA 1
ATOM 5068 C C . CYS A 1 685 ? -31.976 -38.422 5.887 1.00 26.11 685 CYS A C 1
ATOM 5070 O O . CYS A 1 685 ? -32.662 -38.438 6.909 1.00 26.11 685 CYS A O 1
ATOM 5072 N N . GLY A 1 686 ? -30.649 -38.565 5.918 1.00 26.58 686 GLY A N 1
ATOM 5073 C CA . GLY A 1 686 ? -29.870 -38.477 7.153 1.00 26.58 686 GLY A CA 1
ATOM 5074 C C . GLY A 1 686 ? -29.834 -37.030 7.638 1.00 26.58 686 GLY A C 1
ATOM 5075 O O . GLY A 1 686 ? -29.124 -36.211 7.064 1.00 26.58 686 GLY A O 1
ATOM 5076 N N . GLY A 1 687 ? -30.633 -36.703 8.653 1.00 24.83 687 GLY A N 1
ATOM 5077 C CA . GLY A 1 687 ? -30.638 -35.371 9.250 1.00 24.83 687 GLY A CA 1
ATOM 5078 C C . GLY A 1 687 ? -29.524 -35.216 10.280 1.00 24.83 687 GLY A C 1
ATOM 5079 O O . GLY A 1 687 ? -29.521 -35.929 11.283 1.00 24.83 687 GLY A O 1
ATOM 5080 N N . GLU A 1 688 ? -28.634 -34.244 10.084 1.00 31.48 688 GLU A N 1
ATOM 5081 C CA . GLU A 1 688 ? -27.941 -33.641 11.223 1.00 31.48 688 GLU A CA 1
ATOM 5082 C C . GLU A 1 688 ? -28.975 -32.837 12.019 1.00 31.48 688 GLU A C 1
ATOM 5084 O O . GLU A 1 688 ? -29.696 -31.999 11.470 1.00 31.48 688 GLU A O 1
ATOM 5089 N N . ALA A 1 689 ? -29.121 -33.160 13.304 1.00 28.11 689 ALA A N 1
ATOM 5090 C CA . ALA A 1 689 ? -30.118 -32.530 14.155 1.00 28.11 689 ALA A CA 1
ATOM 5091 C C . ALA A 1 689 ? -29.769 -31.055 14.399 1.00 28.11 689 ALA A C 1
ATOM 5093 O O . ALA A 1 689 ? -28.608 -30.708 14.615 1.00 28.11 689 ALA A O 1
ATOM 5094 N N . GLY A 1 690 ? -30.788 -30.192 14.419 1.00 27.41 690 GLY A N 1
ATOM 5095 C CA . GLY A 1 690 ? -30.621 -28.819 14.882 1.00 27.41 690 GLY A CA 1
ATOM 5096 C C . GLY A 1 690 ? -30.274 -28.812 16.369 1.00 27.41 690 GLY A C 1
ATOM 5097 O O . GLY A 1 690 ? -31.114 -29.164 17.196 1.00 27.41 690 GLY A O 1
ATOM 5098 N N . ASP A 1 691 ? -29.045 -28.417 16.693 1.00 27.39 691 ASP A N 1
ATOM 5099 C CA . ASP A 1 691 ? -28.586 -28.237 18.070 1.00 27.39 691 ASP A CA 1
ATOM 5100 C C . ASP A 1 691 ? -29.412 -27.097 18.714 1.00 27.39 691 ASP A C 1
ATOM 5102 O O . ASP A 1 691 ? -29.466 -25.996 18.150 1.00 27.39 691 ASP A O 1
ATOM 5106 N N . PRO A 1 692 ? -30.130 -27.326 19.833 1.00 28.67 692 PRO A N 1
ATOM 5107 C CA . PRO A 1 692 ? -31.015 -26.320 20.416 1.00 28.67 692 PRO A CA 1
ATOM 5108 C C . PRO A 1 692 ? -30.211 -25.146 20.979 1.00 28.67 692 PRO A C 1
ATOM 5110 O O . PRO A 1 692 ? -29.127 -25.353 21.526 1.00 28.67 692 PRO A O 1
ATOM 5113 N N . GLU A 1 693 ? -30.769 -23.930 20.894 1.00 36.44 693 GLU A N 1
ATOM 5114 C CA . GLU A 1 693 ? -30.112 -22.658 21.240 1.00 36.44 693 GLU A CA 1
ATOM 5115 C C . GLU A 1 693 ? -29.333 -22.703 22.568 1.00 36.44 693 GLU A C 1
ATOM 5117 O O . GLU A 1 693 ? -29.855 -22.406 23.644 1.00 36.44 693 GLU A O 1
ATOM 5122 N N . HIS A 1 694 ? -28.043 -23.032 22.492 1.00 26.33 694 HIS A N 1
ATOM 5123 C CA . HIS A 1 694 ? -27.144 -22.950 23.632 1.00 26.33 694 HIS A CA 1
ATOM 5124 C C . HIS A 1 694 ? -26.729 -21.487 23.821 1.00 26.33 694 HIS A C 1
ATOM 5126 O O . HIS A 1 694 ? -26.029 -20.935 22.963 1.00 26.33 694 HIS A O 1
ATOM 5132 N N . PRO A 1 695 ? -27.110 -20.826 24.932 1.00 28.77 695 PRO A N 1
ATOM 5133 C CA . PRO A 1 695 ? -26.668 -19.467 25.185 1.00 28.77 695 PRO A CA 1
ATOM 5134 C C . PRO A 1 695 ? -25.145 -19.461 25.343 1.00 28.77 695 PRO A C 1
ATOM 5136 O O . PRO A 1 695 ? -24.609 -20.098 26.252 1.00 28.77 695 PRO A O 1
ATOM 5139 N N . GLN A 1 696 ? -24.461 -18.718 24.464 1.00 30.38 696 GLN A N 1
ATOM 5140 C CA . GLN A 1 696 ? -23.011 -18.487 24.498 1.00 30.38 696 GLN A CA 1
ATOM 5141 C C . GLN A 1 696 ? -22.534 -18.288 25.953 1.00 30.38 696 GLN A C 1
ATOM 5143 O O . GLN A 1 696 ? -23.016 -17.364 26.624 1.00 30.38 696 GLN A O 1
ATOM 5148 N N . PRO A 1 697 ? -21.624 -19.135 26.478 1.00 29.12 697 PRO A N 1
ATOM 5149 C CA . PRO A 1 697 ? -21.245 -19.092 27.885 1.00 29.12 697 PRO A CA 1
ATOM 5150 C C . PRO A 1 697 ? -20.595 -17.742 28.204 1.00 29.12 697 PRO A C 1
ATOM 5152 O O . PRO A 1 697 ? -19.533 -17.409 27.676 1.00 29.12 697 PRO A O 1
ATOM 5155 N N . ARG A 1 698 ? -21.269 -16.956 29.057 1.00 38.75 698 ARG A N 1
ATOM 5156 C CA . ARG A 1 698 ? -20.969 -15.535 29.321 1.00 38.75 698 ARG A CA 1
ATOM 5157 C C . ARG A 1 698 ? -19.471 -15.337 29.606 1.00 38.75 698 ARG A C 1
ATOM 5159 O O . ARG A 1 698 ? -18.916 -15.932 30.529 1.00 38.75 698 ARG A O 1
ATOM 5166 N N . VAL A 1 699 ? -18.818 -14.548 28.751 1.00 41.62 699 VAL A N 1
ATOM 5167 C CA . VAL A 1 699 ? -17.415 -14.788 28.374 1.00 41.62 699 VAL A CA 1
ATOM 5168 C C . VAL A 1 699 ? -16.417 -14.428 29.492 1.00 41.62 699 VAL A C 1
ATOM 5170 O O . VAL A 1 699 ? -16.380 -13.282 29.944 1.00 41.62 699 VAL A O 1
ATOM 5173 N N . PRO A 1 700 ? -15.514 -15.344 29.909 1.00 47.31 700 PRO A N 1
ATOM 5174 C CA . PRO A 1 700 ? -14.532 -15.072 30.967 1.00 47.31 700 PRO A CA 1
ATOM 5175 C C . PRO A 1 700 ? -13.389 -14.095 30.622 1.00 47.31 700 PRO A C 1
ATOM 5177 O O . PRO A 1 700 ? -12.426 -14.015 31.389 1.00 47.31 700 PRO A O 1
ATOM 5180 N N . HIS A 1 701 ? -13.436 -13.382 29.492 1.00 50.81 701 HIS A N 1
ATOM 5181 C CA . HIS A 1 701 ? -12.419 -12.397 29.103 1.00 50.81 701 HIS A CA 1
ATOM 5182 C C . HIS A 1 701 ? -12.748 -10.984 29.623 1.00 50.81 701 HIS A C 1
ATOM 5184 O O . HIS A 1 701 ? -11.859 -10.331 30.174 1.00 50.81 701 HIS A O 1
ATOM 5190 N N . ALA A 1 702 ? -14.023 -10.587 29.653 1.00 56.50 702 ALA A N 1
ATOM 5191 C CA . ALA A 1 702 ? -14.495 -9.417 30.397 1.00 56.50 702 ALA A CA 1
ATOM 5192 C C . ALA A 1 702 ? -14.048 -9.450 31.874 1.00 56.50 702 ALA A C 1
ATOM 5194 O O . ALA A 1 702 ? -13.658 -8.427 32.433 1.00 56.50 702 ALA A O 1
ATOM 5195 N N . HIS A 1 703 ? -13.973 -10.637 32.495 1.00 60.38 703 HIS A N 1
ATOM 5196 C CA . HIS A 1 703 ? -13.381 -10.820 33.829 1.00 60.38 703 HIS A CA 1
ATOM 5197 C C . HIS A 1 703 ? -11.872 -10.515 33.902 1.00 60.38 703 HIS A C 1
ATOM 5199 O O . HIS A 1 703 ? -11.383 -10.153 34.973 1.00 60.38 703 HIS A O 1
ATOM 5205 N N . HIS A 1 704 ? -11.110 -10.660 32.815 1.00 62.78 704 HIS A N 1
ATOM 5206 C CA . HIS A 1 704 ? -9.696 -10.280 32.760 1.00 62.78 704 HIS A CA 1
ATOM 5207 C C . HIS A 1 704 ? -9.513 -8.774 32.540 1.00 62.78 704 HIS A C 1
ATOM 5209 O O . HIS A 1 704 ? -8.700 -8.180 33.250 1.00 62.78 704 HIS A O 1
ATOM 5215 N N . VAL A 1 705 ? -10.325 -8.145 31.683 1.00 60.66 705 VAL A N 1
ATOM 5216 C CA . VAL A 1 705 ? -10.386 -6.677 31.547 1.00 60.66 705 VAL A CA 1
ATOM 5217 C C . VAL A 1 705 ? -10.802 -6.040 32.881 1.00 60.66 705 VAL A C 1
ATOM 5219 O O . VAL A 1 705 ? -10.079 -5.200 33.417 1.00 60.66 705 VAL A O 1
ATOM 5222 N N . ALA A 1 706 ? -11.877 -6.535 33.504 1.00 68.62 706 ALA A N 1
ATOM 5223 C CA . ALA A 1 706 ? -12.316 -6.118 34.835 1.00 68.62 706 ALA A CA 1
ATOM 5224 C C . ALA A 1 706 ? -11.256 -6.386 35.919 1.00 68.62 706 ALA A C 1
ATOM 5226 O O . ALA A 1 706 ? -11.050 -5.543 36.783 1.00 68.62 706 ALA A O 1
ATOM 5227 N N . ARG A 1 707 ? -10.505 -7.499 35.872 1.00 67.44 707 ARG A N 1
ATOM 5228 C CA . ARG A 1 707 ? -9.375 -7.748 36.795 1.00 67.44 707 ARG A CA 1
ATOM 5229 C C . ARG A 1 707 ? -8.196 -6.795 36.556 1.00 67.44 707 ARG A C 1
ATOM 5231 O O . ARG A 1 707 ? -7.509 -6.443 37.515 1.00 67.44 707 ARG A O 1
ATOM 5238 N N . GLY A 1 708 ? -7.948 -6.386 35.313 1.00 60.16 708 GLY A N 1
ATOM 5239 C CA . GLY A 1 708 ? -6.977 -5.347 34.965 1.00 60.16 708 GLY A CA 1
ATOM 5240 C C . GLY A 1 708 ? -7.378 -3.997 35.555 1.00 60.16 708 GLY A C 1
ATOM 5241 O O . GLY A 1 708 ? -6.584 -3.375 36.258 1.00 60.16 708 GLY A O 1
ATOM 5242 N N . LEU A 1 709 ? -8.643 -3.613 35.376 1.00 64.12 709 LEU A N 1
ATOM 5243 C CA . LEU A 1 709 ? -9.242 -2.400 35.937 1.00 64.12 709 LEU A CA 1
ATOM 5244 C C . LEU A 1 709 ? -9.270 -2.414 37.470 1.00 64.12 709 LEU A C 1
ATOM 5246 O O . LEU A 1 709 ? -8.752 -1.482 38.076 1.00 64.12 709 LEU A O 1
ATOM 5250 N N . ARG A 1 710 ? -9.723 -3.498 38.117 1.00 69.25 710 ARG A N 1
ATOM 5251 C CA . ARG A 1 710 ? -9.617 -3.673 39.580 1.00 69.25 710 ARG A CA 1
ATOM 5252 C C . ARG A 1 710 ? -8.184 -3.507 40.077 1.00 69.25 710 ARG A C 1
ATOM 5254 O O . ARG A 1 710 ? -7.999 -2.988 41.162 1.00 69.25 710 ARG A O 1
ATOM 5261 N N . ARG A 1 711 ? -7.162 -3.900 39.307 1.00 62.97 711 ARG A N 1
ATOM 5262 C CA . ARG A 1 711 ? -5.744 -3.684 39.664 1.00 62.97 711 ARG A CA 1
ATOM 5263 C C . ARG A 1 711 ? -5.233 -2.275 39.352 1.00 62.97 711 ARG A C 1
ATOM 5265 O O . ARG A 1 711 ? -4.302 -1.826 40.012 1.00 62.97 711 ARG A O 1
ATOM 5272 N N . ALA A 1 712 ? -5.812 -1.582 38.374 1.00 60.16 712 ALA A N 1
ATOM 5273 C CA . ALA A 1 712 ? -5.559 -0.161 38.138 1.00 60.16 712 ALA A CA 1
ATOM 5274 C C . ALA A 1 712 ? -6.167 0.710 39.255 1.00 60.16 712 ALA A C 1
ATOM 5276 O O . ALA A 1 712 ? -5.553 1.697 39.652 1.00 60.16 712 ALA A O 1
ATOM 5277 N N . VAL A 1 713 ? -7.332 0.309 39.780 1.00 59.91 713 VAL A N 1
ATOM 5278 C CA . VAL A 1 713 ? -8.053 0.959 40.886 1.00 59.91 713 VAL A CA 1
ATOM 5279 C C . VAL A 1 713 ? -7.454 0.581 42.248 1.00 59.91 713 VAL A C 1
ATOM 5281 O O . VAL A 1 713 ? -6.952 1.458 42.937 1.00 59.91 713 VAL A O 1
ATOM 5284 N N . ALA A 1 714 ? -7.390 -0.705 42.616 1.00 55.34 714 ALA A N 1
ATOM 5285 C CA . ALA A 1 714 ? -6.865 -1.171 43.913 1.00 55.34 714 ALA A CA 1
ATOM 5286 C C . ALA A 1 714 ? -5.350 -0.948 44.104 1.00 55.34 714 ALA A C 1
ATOM 5288 O O . ALA A 1 714 ? -4.825 -1.121 45.197 1.00 55.34 714 ALA A O 1
ATOM 5289 N N . GLY A 1 715 ? -4.638 -0.477 43.073 1.00 52.41 715 GLY A N 1
ATOM 5290 C CA . GLY A 1 715 ? -3.310 0.127 43.233 1.00 52.41 715 GLY A CA 1
ATOM 5291 C C . GLY A 1 715 ? -3.301 1.433 44.049 1.00 52.41 715 GLY A C 1
ATOM 5292 O O . GLY A 1 715 ? -2.246 2.053 44.150 1.00 52.41 715 GLY A O 1
ATOM 5293 N N . LEU A 1 716 ? -4.454 1.858 44.579 1.00 45.53 716 LEU A N 1
ATOM 5294 C CA . LEU A 1 716 ? -4.638 2.960 45.526 1.00 45.53 716 LEU A CA 1
ATOM 5295 C C . LEU A 1 716 ? -4.378 2.576 46.994 1.00 45.53 716 LEU A C 1
ATOM 5297 O O . LEU A 1 716 ? -3.939 3.427 47.755 1.00 45.53 716 LEU A O 1
ATOM 5301 N N . GLU A 1 717 ? -4.607 1.322 47.393 1.00 36.44 717 GLU A N 1
ATOM 5302 C CA . GLU A 1 717 ? -4.549 0.885 48.807 1.00 36.44 717 GLU A CA 1
ATOM 5303 C C . GLU A 1 717 ? -3.125 0.503 49.269 1.00 36.44 717 GLU A C 1
ATOM 5305 O O . GLU A 1 717 ? -2.934 -0.076 50.333 1.00 36.44 717 GLU A O 1
ATOM 5310 N N . GLY A 1 718 ? -2.110 0.797 48.448 1.00 35.66 718 GLY A N 1
ATOM 5311 C CA . GLY A 1 718 ? -0.724 0.345 48.620 1.00 35.66 718 GLY A CA 1
ATOM 5312 C C . GLY A 1 718 ? 0.319 1.453 48.467 1.00 35.66 718 GLY A C 1
ATOM 5313 O O . GLY A 1 718 ? 1.344 1.235 47.822 1.00 35.66 718 GLY A O 1
ATOM 5314 N N . GLY A 1 719 ? 0.048 2.642 49.011 1.00 26.77 719 GLY A N 1
ATOM 5315 C CA . GLY A 1 719 ? 1.058 3.679 49.256 1.00 26.77 719 GLY A CA 1
ATOM 5316 C C . GLY A 1 719 ? 1.543 3.626 50.714 1.00 26.77 719 GLY A C 1
ATOM 5317 O O . GLY A 1 719 ? 0.740 3.300 51.586 1.00 26.77 719 GLY A O 1
ATOM 5318 N N . PRO A 1 720 ? 2.825 3.909 51.012 1.00 30.83 720 PRO A N 1
ATOM 5319 C CA . PRO A 1 720 ? 3.322 3.882 52.385 1.00 30.83 720 PRO A CA 1
ATOM 5320 C C . PRO A 1 720 ? 2.748 5.044 53.206 1.00 30.83 720 PRO A C 1
ATOM 5322 O O . PRO A 1 720 ? 2.777 6.193 52.764 1.00 30.83 720 PRO A O 1
ATOM 5325 N N . GLU A 1 721 ? 2.281 4.755 54.421 1.00 28.66 721 GLU A N 1
ATOM 5326 C CA . GLU A 1 721 ? 1.941 5.795 55.395 1.00 28.66 721 GLU A CA 1
ATOM 5327 C C . GLU A 1 721 ? 3.190 6.612 55.780 1.00 28.66 721 GLU A C 1
ATOM 5329 O O . GLU A 1 721 ? 4.269 6.034 55.970 1.00 28.66 721 GLU A O 1
ATOM 5334 N N . PRO A 1 722 ? 3.070 7.940 55.957 1.00 32.28 722 PRO A N 1
ATOM 5335 C CA . PRO A 1 722 ? 4.133 8.738 56.548 1.00 32.28 722 PRO A CA 1
ATOM 5336 C C . PRO A 1 722 ? 4.234 8.409 58.042 1.00 32.28 722 PRO A C 1
ATOM 5338 O O . PRO A 1 722 ? 3.400 8.835 58.842 1.00 32.28 722 PRO A O 1
ATOM 5341 N N . ARG A 1 723 ? 5.264 7.652 58.437 1.00 31.11 723 ARG A N 1
ATOM 5342 C CA . ARG A 1 723 ? 5.551 7.417 59.858 1.00 31.11 723 ARG A CA 1
ATOM 5343 C C . ARG A 1 723 ? 5.870 8.739 60.553 1.00 31.11 723 ARG A C 1
ATOM 5345 O O . ARG A 1 723 ? 6.796 9.444 60.161 1.00 31.11 723 ARG A O 1
ATOM 5352 N N . ALA A 1 724 ? 5.107 9.048 61.595 1.00 33.16 724 ALA A N 1
ATOM 5353 C CA . ALA A 1 724 ? 5.397 10.148 62.498 1.00 33.16 724 ALA A CA 1
ATOM 5354 C C . ALA A 1 724 ? 6.436 9.688 63.532 1.00 33.16 724 ALA A C 1
ATOM 5356 O O . ALA A 1 724 ? 6.085 9.066 64.535 1.00 33.16 724 ALA A O 1
ATOM 5357 N N . ASP A 1 725 ? 7.712 9.974 63.278 1.00 31.66 725 ASP A N 1
ATOM 5358 C CA . ASP A 1 725 ? 8.783 9.654 64.222 1.00 31.66 725 ASP A CA 1
ATOM 5359 C C . ASP A 1 725 ? 8.816 10.677 65.372 1.00 31.66 725 ASP A C 1
ATOM 5361 O O . ASP A 1 725 ? 9.086 11.864 65.178 1.00 31.66 725 ASP A O 1
ATOM 5365 N N . ALA A 1 726 ? 8.562 10.192 66.590 1.00 27.03 726 ALA A N 1
ATOM 5366 C CA . ALA A 1 726 ? 8.747 10.911 67.850 1.00 27.03 726 ALA A CA 1
ATOM 5367 C C . ALA A 1 726 ? 9.725 10.124 68.759 1.00 27.03 726 ALA A C 1
ATOM 5369 O O . ALA A 1 726 ? 9.833 8.904 68.622 1.00 27.03 726 ALA A O 1
ATOM 5370 N N . PRO A 1 727 ? 10.513 10.790 69.625 1.00 48.66 727 PRO A N 1
ATOM 5371 C CA . PRO A 1 727 ? 11.923 10.410 69.772 1.00 48.66 727 PRO A CA 1
ATOM 5372 C C . PRO A 1 727 ? 12.272 9.607 71.035 1.00 48.66 727 PRO A C 1
ATOM 5374 O O . PRO A 1 727 ? 11.619 9.725 72.070 1.00 48.66 727 PRO A O 1
ATOM 5377 N N . ALA A 1 728 ? 13.409 8.896 70.993 1.00 27.88 728 ALA A N 1
ATOM 5378 C CA . ALA A 1 728 ? 14.062 8.345 72.183 1.00 27.88 728 ALA A CA 1
ATOM 5379 C C . ALA A 1 728 ? 15.604 8.257 72.065 1.00 27.88 728 ALA A C 1
ATOM 5381 O O . ALA A 1 728 ? 16.142 7.869 71.034 1.00 27.88 728 ALA A O 1
ATOM 5382 N N . ALA A 1 729 ? 16.282 8.557 73.181 1.00 30.45 729 ALA A N 1
ATOM 5383 C CA . ALA A 1 729 ? 17.595 8.040 73.603 1.00 30.45 729 ALA A CA 1
ATOM 5384 C C . ALA A 1 729 ? 18.784 8.069 72.608 1.00 30.45 729 ALA A C 1
ATOM 5386 O O . ALA A 1 729 ? 19.196 7.047 72.062 1.00 30.45 729 ALA A O 1
ATOM 5387 N N . GLY A 1 730 ? 19.429 9.234 72.483 1.00 28.47 730 GLY A N 1
ATOM 5388 C CA . GLY A 1 730 ? 20.709 9.377 71.783 1.00 28.47 730 GLY A CA 1
ATOM 5389 C C . GLY A 1 730 ? 21.964 8.971 72.571 1.00 28.47 730 GLY A C 1
ATOM 5390 O O . GLY A 1 730 ? 21.899 8.375 73.644 1.00 28.47 730 GLY A O 1
ATOM 5391 N N . ARG A 1 731 ? 23.124 9.393 72.050 1.00 30.44 731 ARG A N 1
ATOM 5392 C CA . ARG A 1 731 ? 24.373 9.638 72.796 1.00 30.44 731 ARG A CA 1
ATOM 5393 C C . ARG A 1 731 ? 25.196 10.707 72.070 1.00 30.44 731 ARG A C 1
ATOM 5395 O O . ARG A 1 731 ? 25.407 10.610 70.868 1.00 30.44 731 ARG A O 1
ATOM 5402 N N . ASN A 1 732 ? 25.640 11.719 72.811 1.00 31.36 732 ASN A N 1
ATOM 5403 C CA . ASN A 1 732 ? 26.589 12.746 72.361 1.00 31.36 732 ASN A CA 1
ATOM 5404 C C . ASN A 1 732 ? 28.030 12.254 72.648 1.00 31.36 732 ASN A C 1
ATOM 5406 O O . ASN A 1 732 ? 28.191 11.423 73.551 1.00 31.36 732 ASN A O 1
ATOM 5410 N N . PRO A 1 733 ? 29.073 12.734 71.942 1.00 38.28 733 PRO A N 1
ATOM 5411 C CA . PRO A 1 733 ? 29.854 13.812 72.568 1.00 38.28 733 PRO A CA 1
ATOM 5412 C C . PRO A 1 733 ? 30.506 14.846 71.616 1.00 38.28 733 PRO A C 1
ATOM 5414 O O . PRO A 1 733 ? 31.075 14.501 70.584 1.00 38.28 733 PRO A O 1
ATOM 5417 N N . GLY A 1 734 ? 30.609 16.091 72.102 1.00 28.67 734 GLY A N 1
ATOM 5418 C CA . GLY A 1 734 ? 31.583 17.098 71.640 1.00 28.67 734 GLY A CA 1
ATOM 5419 C C . GLY A 1 734 ? 31.016 18.227 70.766 1.00 28.67 734 GLY A C 1
ATOM 5420 O O . GLY A 1 734 ? 30.023 18.048 70.077 1.00 28.67 734 GLY A O 1
ATOM 5421 N N . GLY A 1 735 ? 31.665 19.402 70.785 1.00 28.73 735 GLY A N 1
ATOM 5422 C CA . GLY A 1 735 ? 31.345 20.520 69.869 1.00 28.73 735 GLY A CA 1
ATOM 5423 C C . GLY A 1 735 ? 30.615 21.717 70.496 1.00 28.73 735 GLY A C 1
ATOM 5424 O O . GLY A 1 735 ? 29.475 22.016 70.171 1.00 28.73 735 GLY A O 1
ATOM 5425 N N . GLN A 1 736 ? 31.297 22.405 71.408 1.00 30.25 736 GLN A N 1
ATOM 5426 C CA . GLN A 1 736 ? 30.911 23.664 72.065 1.00 30.25 736 GLN A CA 1
ATOM 5427 C C . GLN A 1 736 ? 30.322 24.767 71.143 1.00 30.25 736 GLN A C 1
ATOM 5429 O O . GLN A 1 736 ? 30.921 25.041 70.114 1.00 30.25 736 GLN A O 1
ATOM 5434 N N . ARG A 1 737 ? 29.328 25.520 71.668 1.00 30.34 737 ARG A N 1
ATOM 5435 C CA . ARG A 1 737 ? 29.111 26.997 71.539 1.00 30.34 737 ARG A CA 1
ATOM 5436 C C . ARG A 1 737 ? 28.901 27.616 70.126 1.00 30.34 737 ARG A C 1
ATOM 5438 O O . ARG A 1 737 ? 29.558 27.248 69.173 1.00 30.34 737 ARG A O 1
ATOM 5445 N N . ALA A 1 738 ? 28.092 28.667 69.934 1.00 31.62 738 ALA A N 1
ATOM 5446 C CA . ALA A 1 738 ? 27.052 29.315 70.754 1.00 31.62 738 ALA A CA 1
ATOM 5447 C C . ALA A 1 738 ? 26.217 30.300 69.887 1.00 31.62 738 ALA A C 1
ATOM 5449 O O . ALA A 1 738 ? 26.667 30.683 68.815 1.00 31.62 738 ALA A O 1
ATOM 5450 N N . SER A 1 739 ? 25.056 30.733 70.408 1.00 31.84 739 SER A N 1
ATOM 5451 C CA . SER A 1 739 ? 24.395 32.057 70.235 1.00 31.84 739 SER A CA 1
ATOM 5452 C C . SER A 1 739 ? 24.334 32.762 68.861 1.00 31.84 739 SER A C 1
ATOM 5454 O O . SER A 1 739 ? 25.367 33.124 68.305 1.00 31.84 739 SER A O 1
ATOM 5456 N N . GLY A 1 740 ? 23.132 33.193 68.445 1.00 30.14 740 GLY A N 1
ATOM 5457 C CA . GLY A 1 740 ? 22.992 34.290 67.471 1.00 30.14 740 GLY A CA 1
ATOM 5458 C C . GLY A 1 740 ? 21.635 34.396 66.767 1.00 30.14 740 GLY A C 1
ATOM 5459 O O . GLY A 1 740 ? 21.527 34.016 65.605 1.00 30.14 740 GLY A O 1
ATOM 5460 N N . GLU A 1 741 ? 20.612 34.949 67.426 1.00 29.75 741 GLU A N 1
ATOM 5461 C CA . GLU A 1 741 ? 19.414 35.435 66.720 1.00 29.75 741 GLU A CA 1
ATOM 5462 C C . GLU A 1 741 ? 19.631 36.842 66.133 1.00 29.75 741 GLU A C 1
ATOM 5464 O O . GLU A 1 741 ? 20.351 37.643 66.716 1.00 29.75 741 GLU A O 1
ATOM 5469 N N . ALA A 1 742 ? 18.937 37.116 65.019 1.00 29.72 742 ALA A N 1
ATOM 5470 C CA . ALA A 1 742 ? 18.424 38.411 64.533 1.00 29.72 742 ALA A CA 1
ATOM 5471 C C . ALA A 1 742 ? 19.297 39.694 64.588 1.00 29.72 742 ALA A C 1
ATOM 5473 O O . ALA A 1 742 ? 19.749 40.134 65.637 1.00 29.72 742 ALA A O 1
ATOM 5474 N N . GLY A 1 743 ? 19.344 40.458 63.482 1.00 26.33 743 GLY A N 1
ATOM 5475 C CA . GLY A 1 743 ? 19.769 41.868 63.574 1.00 26.33 743 GLY A CA 1
ATOM 5476 C C . GLY A 1 743 ? 20.068 42.599 62.264 1.00 26.33 743 GLY A C 1
ATOM 5477 O O . GLY A 1 743 ? 21.179 42.559 61.759 1.00 26.33 743 GLY A O 1
ATOM 5478 N N . ARG A 1 744 ? 19.079 43.332 61.748 1.00 28.81 744 ARG A N 1
ATOM 5479 C CA . ARG A 1 744 ? 19.174 44.282 60.618 1.00 28.81 744 ARG A CA 1
ATOM 5480 C C . ARG A 1 744 ? 20.289 45.337 60.809 1.00 28.81 744 ARG A C 1
ATOM 5482 O O . ARG A 1 744 ? 20.372 45.917 61.885 1.00 28.81 744 ARG A O 1
ATOM 5489 N N . GLY A 1 745 ? 21.008 45.719 59.745 1.00 29.12 745 GLY A N 1
ATOM 5490 C CA . GLY A 1 745 ? 21.888 46.906 59.736 1.00 29.12 745 GLY A CA 1
ATOM 5491 C C . GLY A 1 745 ? 22.441 47.247 58.333 1.00 29.12 745 GLY A C 1
ATOM 5492 O O . GLY A 1 745 ? 22.868 46.320 57.648 1.00 29.12 745 GLY A O 1
ATOM 5493 N N . PRO A 1 746 ? 22.408 48.515 57.858 1.00 50.91 746 PRO A N 1
ATOM 5494 C CA . PRO A 1 746 ? 22.784 48.869 56.481 1.00 50.91 746 PRO A CA 1
ATOM 5495 C C . PRO A 1 746 ? 24.165 49.542 56.336 1.00 50.91 746 PRO A C 1
ATOM 5497 O O . PRO A 1 746 ? 24.649 50.202 57.253 1.00 50.91 746 PRO A O 1
ATOM 5500 N N . GLY A 1 747 ? 24.742 49.472 55.129 1.00 29.05 747 GLY A N 1
ATOM 5501 C CA . GLY A 1 747 ? 25.934 50.229 54.727 1.00 29.05 747 GLY A CA 1
ATOM 5502 C C . GLY A 1 747 ? 26.057 50.354 53.201 1.00 29.05 747 GLY A C 1
ATOM 5503 O O . GLY A 1 747 ? 26.195 49.356 52.503 1.00 29.05 747 GLY A O 1
ATOM 5504 N N . ALA A 1 748 ? 25.989 51.584 52.693 1.00 35.25 748 ALA A N 1
ATOM 5505 C CA . ALA A 1 748 ? 26.229 51.991 51.298 1.00 35.25 748 ALA A CA 1
ATOM 5506 C C . ALA A 1 748 ? 27.499 52.897 51.264 1.00 35.25 748 ALA A C 1
ATOM 5508 O O . ALA A 1 748 ? 28.003 53.174 52.356 1.00 35.25 748 ALA A O 1
ATOM 5509 N N . PRO A 1 749 ? 28.018 53.426 50.121 1.00 54.38 749 PRO A N 1
ATOM 5510 C CA . PRO A 1 749 ? 27.443 53.459 48.762 1.00 54.38 749 PRO A CA 1
ATOM 5511 C C . PRO A 1 749 ? 28.426 53.218 47.578 1.00 54.38 749 PRO A C 1
ATOM 5513 O O . PRO A 1 749 ? 29.637 53.131 47.755 1.00 54.38 749 PRO A O 1
ATOM 5516 N N . GLY A 1 750 ? 27.906 53.227 46.337 1.00 30.14 750 GLY A N 1
ATOM 5517 C CA . GLY A 1 750 ? 28.711 53.445 45.118 1.00 30.14 750 GLY A CA 1
ATOM 5518 C C . GLY A 1 750 ? 28.005 53.124 43.784 1.00 30.14 750 GLY A C 1
ATOM 5519 O O . GLY A 1 750 ? 27.604 51.987 43.576 1.00 30.14 750 GLY A O 1
ATOM 5520 N N . GLY A 1 751 ? 27.916 54.099 42.861 1.00 29.39 751 GLY A N 1
ATOM 5521 C CA . GLY A 1 751 ? 27.558 53.891 41.435 1.00 29.39 751 GLY A CA 1
ATOM 5522 C C . GLY A 1 751 ? 26.081 54.135 41.021 1.00 29.39 751 GLY A C 1
ATOM 5523 O O . GLY A 1 751 ? 25.220 53.339 41.388 1.00 29.39 751 GLY A O 1
ATOM 5524 N N . PRO A 1 752 ? 25.761 55.196 40.239 1.00 43.12 752 PRO A N 1
ATOM 5525 C CA . PRO A 1 752 ? 24.391 55.538 39.801 1.00 43.12 752 PRO A CA 1
ATOM 5526 C C . PRO A 1 752 ? 24.057 55.213 38.307 1.00 43.12 752 PRO A C 1
ATOM 5528 O O . PRO A 1 752 ? 24.952 54.811 37.567 1.00 43.12 752 PRO A O 1
ATOM 5531 N N . PRO A 1 753 ? 22.785 55.365 37.839 1.00 51.34 753 PRO A N 1
ATOM 5532 C CA . PRO A 1 753 ? 22.249 54.596 36.693 1.00 51.34 753 PRO A CA 1
ATOM 5533 C C . PRO A 1 753 ? 21.581 55.389 35.531 1.00 51.34 753 PRO A C 1
ATOM 5535 O O . PRO A 1 753 ? 21.292 56.581 35.640 1.00 51.34 753 PRO A O 1
ATOM 5538 N N . LEU A 1 754 ? 21.184 54.670 34.464 1.00 33.06 754 LEU A N 1
ATOM 5539 C CA . LEU A 1 754 ? 20.245 55.082 33.392 1.00 33.06 754 LEU A CA 1
ATOM 5540 C C . LEU A 1 754 ? 19.217 53.934 33.188 1.00 33.06 754 LEU A C 1
ATOM 5542 O O . LEU A 1 754 ? 19.638 52.787 33.113 1.00 33.06 754 LEU A O 1
ATOM 5546 N N . ARG A 1 755 ? 17.880 54.077 33.303 1.00 33.81 755 ARG A N 1
ATOM 5547 C CA . ARG A 1 755 ? 16.867 54.918 32.599 1.00 33.81 755 ARG A CA 1
ATOM 5548 C C . ARG A 1 755 ? 16.655 54.528 31.119 1.00 33.81 755 ARG A C 1
ATOM 5550 O O . ARG A 1 755 ? 17.636 54.474 30.397 1.00 33.81 755 ARG A O 1
ATOM 5557 N N . ARG A 1 756 ? 15.425 54.354 30.590 1.00 31.11 756 ARG A N 1
ATOM 5558 C CA . ARG A 1 756 ? 14.048 54.232 31.163 1.00 31.11 756 ARG A CA 1
ATOM 5559 C C . ARG A 1 756 ? 13.081 53.682 30.071 1.00 31.11 756 ARG A C 1
ATOM 5561 O O . ARG A 1 756 ? 13.381 53.834 28.894 1.00 31.11 756 ARG A O 1
ATOM 5568 N N . SER A 1 757 ? 11.935 53.105 30.453 1.00 34.34 757 SER A N 1
ATOM 5569 C CA . SER A 1 757 ? 10.831 52.648 29.560 1.00 34.34 757 SER A CA 1
ATOM 5570 C C . SER A 1 757 ? 10.025 53.824 28.941 1.00 34.34 757 SER A C 1
ATOM 5572 O O . SER A 1 757 ? 10.231 54.949 29.412 1.00 34.34 757 SER A O 1
ATOM 5574 N N . PRO A 1 758 ? 9.106 53.623 27.951 1.00 46.91 758 PRO A N 1
ATOM 5575 C CA . PRO A 1 758 ? 7.772 53.022 28.220 1.00 46.91 758 PRO A CA 1
ATOM 5576 C C . PRO A 1 758 ? 7.037 52.272 27.060 1.00 46.91 758 PRO A C 1
ATOM 5578 O O . PRO A 1 758 ? 7.469 52.301 25.913 1.00 46.91 758 PRO A O 1
ATOM 5581 N N . ALA A 1 759 ? 5.843 51.755 27.407 1.00 32.75 759 ALA A N 1
ATOM 5582 C CA . ALA A 1 759 ? 4.615 51.584 26.596 1.00 32.75 759 ALA A CA 1
ATOM 5583 C C . ALA A 1 759 ? 4.351 50.289 25.781 1.00 32.75 759 ALA A C 1
ATOM 5585 O O . ALA A 1 759 ? 5.241 49.666 25.208 1.00 32.75 759 ALA A O 1
ATOM 5586 N N . ASP A 1 760 ? 3.061 49.930 25.762 1.00 35.22 760 ASP A N 1
ATOM 5587 C CA . ASP A 1 760 ? 2.427 48.700 25.262 1.00 35.22 760 ASP A CA 1
ATOM 5588 C C . ASP A 1 760 ? 1.829 48.840 23.843 1.00 35.22 760 ASP A C 1
ATOM 5590 O O . ASP A 1 760 ? 1.476 49.946 23.433 1.00 35.22 760 ASP A O 1
ATOM 5594 N N . LEU A 1 761 ? 1.575 47.717 23.145 1.00 31.45 761 LEU A N 1
ATOM 5595 C CA . LEU A 1 761 ? 0.586 47.635 22.049 1.00 31.45 761 LEU A CA 1
ATOM 5596 C C . LEU A 1 761 ? -0.108 46.244 21.953 1.00 31.45 761 LEU A C 1
ATOM 5598 O O . LEU A 1 761 ? 0.573 45.226 22.087 1.00 31.45 761 LEU A O 1
ATOM 5602 N N . PRO A 1 762 ? -1.437 46.185 21.691 1.00 38.03 762 PRO A N 1
ATOM 5603 C CA . PRO A 1 762 ? -2.231 44.958 21.474 1.00 38.03 762 PRO A CA 1
ATOM 5604 C C . PRO A 1 762 ? -2.498 44.660 19.960 1.00 38.03 762 PRO A C 1
ATOM 5606 O O . PRO A 1 762 ? -2.005 45.403 19.111 1.00 38.03 762 PRO A O 1
ATOM 5609 N N . PRO A 1 763 ? -3.235 43.585 19.577 1.00 63.75 763 PRO A N 1
ATOM 5610 C CA . PRO A 1 763 ? -3.356 43.117 18.178 1.00 63.75 763 PRO A CA 1
ATOM 5611 C C . PRO A 1 763 ? -4.651 43.553 17.453 1.00 63.75 763 PRO A C 1
ATOM 5613 O O . PRO A 1 763 ? -5.601 43.939 18.125 1.00 63.75 763 PRO A O 1
ATOM 5616 N N . HIS A 1 764 ? -4.723 43.392 16.114 1.00 33.91 764 HIS A N 1
ATOM 5617 C CA . HIS A 1 764 ? -5.877 42.816 15.368 1.00 33.91 764 HIS A CA 1
ATOM 5618 C C . HIS A 1 764 ? -5.597 42.628 13.850 1.00 33.91 764 HIS A C 1
ATOM 5620 O O . HIS A 1 764 ? -4.474 42.831 13.388 1.00 33.91 764 HIS A O 1
ATOM 5626 N N . GLU A 1 765 ? -6.604 42.168 13.094 1.00 34.56 765 GLU A N 1
ATOM 5627 C CA . GLU A 1 765 ? -6.586 41.893 11.643 1.00 34.56 765 GLU A CA 1
ATOM 5628 C C . GLU A 1 765 ? -6.644 43.155 10.756 1.00 34.56 765 GLU A C 1
ATOM 5630 O O . GLU A 1 765 ? -7.136 44.194 11.189 1.00 34.56 765 GLU A O 1
ATOM 5635 N N . ALA A 1 766 ? -6.300 43.012 9.465 1.00 30.86 766 ALA A N 1
ATOM 5636 C CA . ALA A 1 766 ? -7.038 43.625 8.346 1.00 30.86 766 ALA A CA 1
ATOM 5637 C C . ALA A 1 766 ? -6.647 42.995 6.990 1.00 30.86 766 ALA A C 1
ATOM 5639 O O . ALA A 1 766 ? -5.541 42.483 6.823 1.00 30.86 766 ALA A O 1
ATOM 5640 N N . ALA A 1 767 ? -7.545 43.077 6.004 1.00 31.77 767 ALA A N 1
ATOM 5641 C CA . ALA A 1 767 ? -7.272 42.781 4.593 1.00 31.77 767 ALA A CA 1
ATOM 5642 C C . ALA A 1 767 ? -7.071 44.082 3.783 1.00 31.77 767 ALA A C 1
ATOM 5644 O O . ALA A 1 767 ? -7.449 45.152 4.261 1.00 31.77 767 ALA A O 1
ATOM 5645 N N . PRO A 1 768 ? -6.573 44.017 2.534 1.00 42.50 768 PRO A N 1
ATOM 5646 C CA . PRO A 1 768 ? -6.705 45.105 1.572 1.00 42.50 768 PRO A CA 1
ATOM 5647 C C . PRO A 1 768 ? -7.813 44.823 0.541 1.00 42.50 768 PRO A C 1
ATOM 5649 O O . PRO A 1 768 ? -7.771 43.829 -0.184 1.00 42.50 768 PRO A O 1
ATOM 5652 N N . SER A 1 769 ? -8.765 45.746 0.412 1.00 32.69 769 SER A N 1
ATOM 5653 C CA . SER A 1 769 ? -9.575 45.918 -0.799 1.00 32.69 769 SER A CA 1
ATOM 5654 C C . SER A 1 769 ? -9.106 47.180 -1.530 1.00 32.69 769 SER A C 1
ATOM 5656 O O . SER A 1 769 ? -8.781 48.185 -0.900 1.00 32.69 769 SER A O 1
ATOM 5658 N N . GLY A 1 770 ? -9.025 47.132 -2.862 1.00 27.39 770 GLY A N 1
ATOM 5659 C CA . GLY A 1 770 ? -8.467 48.225 -3.662 1.00 27.39 770 GLY A CA 1
ATOM 5660 C C . GLY A 1 770 ? -8.964 48.191 -5.101 1.00 27.39 770 GLY A C 1
ATOM 5661 O O . GLY A 1 770 ? -8.350 47.567 -5.962 1.00 27.39 770 GLY A O 1
ATOM 5662 N N . SER A 1 771 ? -10.093 48.850 -5.351 1.00 29.70 771 SER A N 1
ATOM 5663 C CA . SER A 1 771 ? -10.696 48.976 -6.681 1.00 29.70 771 SER A CA 1
ATOM 5664 C C . SER A 1 771 ? -10.026 50.076 -7.508 1.00 29.70 771 SER A C 1
ATOM 5666 O O . SER A 1 771 ? -9.719 51.141 -6.972 1.00 29.70 771 SER A O 1
ATOM 5668 N N . PRO A 1 772 ? -9.951 49.892 -8.833 1.00 36.22 772 PRO A N 1
ATOM 5669 C CA . PRO A 1 772 ? -10.195 51.006 -9.744 1.00 36.22 772 PRO A CA 1
ATOM 5670 C C . PRO A 1 772 ? -11.259 50.675 -10.806 1.00 36.22 772 PRO A C 1
ATOM 5672 O O . PRO A 1 772 ? -11.293 49.585 -11.372 1.00 36.22 772 PRO A O 1
ATOM 5675 N N . GLY A 1 773 ? -12.101 51.662 -11.114 1.00 28.84 773 GLY A N 1
ATOM 5676 C CA . GLY A 1 773 ? -12.728 51.817 -12.434 1.00 28.84 773 GLY A CA 1
ATOM 5677 C C . GLY A 1 773 ? -12.118 53.036 -13.153 1.00 28.84 773 GLY A C 1
ATOM 5678 O O . GLY A 1 773 ? -11.234 53.662 -12.560 1.00 28.84 773 GLY A O 1
ATOM 5679 N N . PRO A 1 774 ? -12.594 53.440 -14.353 1.00 43.53 774 PRO A N 1
ATOM 5680 C CA . PRO A 1 774 ? -13.838 53.009 -15.007 1.00 43.53 774 PRO A CA 1
ATOM 5681 C C . PRO A 1 774 ? -13.726 52.708 -16.535 1.00 43.53 774 PRO A C 1
ATOM 5683 O O . PRO A 1 774 ? -12.651 52.714 -17.120 1.00 43.53 774 PRO A O 1
ATOM 5686 N N . SER A 1 775 ? -14.898 52.531 -17.171 1.00 28.14 775 SER A N 1
ATOM 5687 C CA . SER A 1 775 ? -15.269 52.903 -18.563 1.00 28.14 775 SER A CA 1
ATOM 5688 C C . SER A 1 775 ? -14.723 52.184 -19.826 1.00 28.14 775 SER A C 1
ATOM 5690 O O . SER A 1 775 ? -13.577 52.361 -20.216 1.00 28.14 775 SER A O 1
ATOM 5692 N N . SER A 1 776 ? -15.691 51.660 -20.606 1.00 31.03 776 SER A N 1
ATOM 5693 C CA . SER A 1 776 ? -15.879 51.789 -22.082 1.00 31.03 776 SER A CA 1
ATOM 5694 C C . SER A 1 776 ? -15.010 51.024 -23.112 1.00 31.03 776 SER A C 1
ATOM 5696 O O . SER A 1 776 ? -13.817 50.840 -22.927 1.00 31.03 776 SER A O 1
ATOM 5698 N N . GLY A 1 777 ? -15.639 50.674 -24.256 1.00 27.19 777 GLY A N 1
ATOM 5699 C CA . GLY A 1 777 ? -15.043 50.019 -25.448 1.00 27.19 777 GLY A CA 1
ATOM 5700 C C . GLY A 1 777 ? -15.193 48.485 -25.432 1.00 27.19 777 GLY A C 1
ATOM 5701 O O . GLY A 1 777 ? -14.767 47.868 -24.466 1.00 27.19 777 GLY A O 1
ATOM 5702 N N . ALA A 1 778 ? -15.848 47.754 -26.349 1.00 30.25 778 ALA A N 1
ATOM 5703 C CA . ALA A 1 778 ? -16.335 47.934 -27.733 1.00 30.25 778 ALA A CA 1
ATOM 5704 C C . ALA A 1 778 ? -15.291 47.735 -28.862 1.00 30.25 778 ALA A C 1
ATOM 5706 O O . ALA A 1 778 ? -14.313 48.469 -28.930 1.00 30.25 778 ALA A O 1
ATOM 5707 N N . ALA A 1 779 ? -15.594 46.788 -29.774 1.00 31.38 779 ALA A N 1
ATOM 5708 C CA . ALA A 1 779 ? -14.780 46.285 -30.903 1.00 31.38 779 ALA A CA 1
ATOM 5709 C C . ALA A 1 779 ? -13.431 45.609 -30.524 1.00 31.38 779 ALA A C 1
ATOM 5711 O O . ALA A 1 779 ? -12.881 45.857 -29.460 1.00 31.38 779 ALA A O 1
ATOM 5712 N N . GLY A 1 780 ? -12.852 44.710 -31.333 1.00 32.69 780 GLY A N 1
ATOM 5713 C CA . GLY A 1 780 ? -13.396 44.044 -32.527 1.00 32.69 780 GLY A CA 1
ATOM 5714 C C . GLY A 1 780 ? -12.350 43.768 -33.617 1.00 32.69 780 GLY A C 1
ATOM 5715 O O . GLY A 1 780 ? -12.149 44.627 -34.471 1.00 32.69 780 GLY A O 1
ATOM 5716 N N . ALA A 1 781 ? -11.736 42.578 -33.597 1.00 35.38 781 ALA A N 1
ATOM 5717 C CA . ALA A 1 781 ? -10.963 41.952 -34.681 1.00 35.38 781 ALA A CA 1
ATOM 5718 C C . ALA A 1 781 ? -10.786 40.452 -34.379 1.00 35.38 781 ALA A C 1
ATOM 5720 O O . ALA A 1 781 ? -10.462 40.153 -33.207 1.00 35.38 781 ALA A O 1
#

Secondary structure (DSSP, 8-state):
---SS-SSS-EEEESSGGGHHHHHHHHHHTTS----GGGTT-TT-SS-SS--TTSTT-SS--SSSSHHHHHHHHHHHHHHHTT----EEEEEETTGGGSHHHHHHHHHHHHTT-TTEEEEEEE-SB-SSSB-TTTT-HHHHHHHHHHTT-EEEEEETT-HHHHHHHHHHTTT--SS-EEEEEE--TTTT-TTTTT-TT-TTPPPPTTHHHHHHHHHH---------PPP--PPPPP--PPPPPP-----TT-EEEHHHHHHHHHHHHHHH-TTEEEEESS-HHHH-GGGGHHHHGGGEEE--S-HHHHHHHHHHHHHTT-EEEEEEETTGGGTTHHHHHHHHHT--SEEEEEEESBSGGG-TT-TTT-BSSHHHHHHTSTT-EEE--SSHHHHHHHHHHHHHS-EEEEEE--SSEEE--S-TT----TT--EEEE--TT-SSEEEE-TTHHHHHHHHHHHHHTTT---EEEE--EEES--HHHHHHHHHHHSEEEEEEEEESSSSHHHHHHHHTTTT-EEEEEEE-S---SS-HHHHHHHHSSPPPP-------------PPP-------------------------------------------------------------------------------------------------------------PPP-----------PPP----------TTHHHHHHHHHHHHGGGS-SPP------------------------------------------------------------

Mean predicted aligned error: 15.8 Å

Sequence (781 aa):
PKDPSGKDQDVFVLSKGHAAPILWAALRETGAIQDDLLSLRRYDSPLEGHPTPRSPWVRVATGSLGQGLCAAAGMAWARKKDGCPGRVYALLGDGEAAEGSVWEAAQFSSFYGLHNLCAIVDVNRLGQSGPTMHQHDTAAYEARFRAFGWDAVVVDGHDVAALREAFARGRTAGSQPLGIVARTFKGKGVSFLQDKDGWHGKPVKKGEELQKALAELGDTSVTIRVEPRRYPAGPASASRPPTLTPAYALGQEVATREAYGTALAKLAKASPAVVAIDGDTKNSTFSERIKEVAADRHIEAYIAEQNMVGVALGLSTEGKIPFASTFACFLTRAYDFIRMAAYSKPAHLVLVGSHAGVSIGEDGPSQMALEDLAMMRALTGSTVLYPSDAVSAERLVEAAANTPGIVYLRTTRPKTRVIYGNEEYFPVGQSKTLRASVRDAATVVAAGITVPEALLAHDALAKEGIAVRVIDLYSVKPVDEATLRKAAVETKRMVTVEDHSVCGGIGEAVAAVAAGEARVMLLGVRDVPRSGKPAELMRAHGRKPAPRDRRPHLQGEGGLVPAGQGRLARQAGEEGGGGLDRERRGGGPRAHGGRHPRARSFRHQHAGHGRLRLLRGRAGSAPVGRRALRLPHGPGGADGGADGEGARGGRLRDQALHPRGAAGGRPGPPRPPGAARGLPGAPGCGGEAGDPEHPQPRVPHAHHVARGLRRAVAGLEGGPEPRADAPAAGRNPGGQRASGEAGRGPGAPGGPPLRRSPADLPPHEAAPSGSPGPSSGAAGA

pLDDT: mean 76.37, std 29.23, range [24.05, 98.94]

Solvent-accessible surface area (backbone atoms only — not comparable to full-atom values): 46828 Å² total; per-residue (Å²): 91,90,65,67,80,59,72,26,38,67,46,75,35,57,13,44,8,78,54,25,70,60,56,53,47,53,33,43,66,50,51,56,41,85,75,66,77,89,39,53,62,42,95,88,40,66,44,47,70,28,44,33,44,81,34,69,75,30,73,54,36,12,71,57,67,26,44,24,47,8,23,40,43,15,36,24,50,47,24,62,72,61,70,31,86,43,33,26,39,26,39,36,35,50,51,34,66,68,38,68,39,36,55,45,25,39,42,53,30,30,75,67,38,30,27,50,29,32,43,35,34,46,27,28,32,58,38,71,87,40,71,24,97,59,35,79,48,55,63,64,56,38,50,52,44,40,74,39,51,27,45,60,47,79,40,54,58,81,40,69,65,57,50,51,50,54,57,50,48,50,74,72,47,79,59,30,19,31,38,38,38,21,45,46,46,41,50,65,61,22,89,85,40,38,71,44,77,81,48,59,94,57,81,80,50,84,60,70,63,37,53,49,40,49,64,55,60,53,84,82,80,77,79,68,88,74,80,89,74,73,53,79,70,52,80,90,66,75,70,81,68,67,88,78,81,53,89,72,56,76,63,43,74,37,23,24,20,54,26,38,11,53,32,50,21,56,47,40,65,68,18,89,39,43,32,41,33,24,36,71,38,29,88,75,37,24,56,52,47,27,44,84,67,39,49,95,40,55,41,82,48,37,92,32,47,38,22,38,49,20,20,34,51,13,26,11,70,70,49,28,40,27,41,34,36,35,44,24,37,53,51,61,76,14,42,70,43,56,56,38,41,50,64,19,61,37,60,26,36,32,38,36,21,17,34,35,7,58,52,53,12,61,85,18,54,90,50,32,13,41,51,48,57,27,62,51,65,71,43,76,78,39,36,32,38,26,37,51,15,32,46,48,16,26,38,44,47,47,43,42,72,70,41,68,24,41,28,39,40,46,22,34,58,52,63,29,52,21,83,63,60,51,88,63,81,61,63,86,36,37,61,44,79,80,38,77,62,101,65,26,62,27,30,37,40,19,37,17,87,32,34,65,40,50,51,51,18,38,66,53,31,48,78,72,73,45,43,45,24,34,31,38,37,34,19,69,27,51,53,30,56,67,64,49,36,51,46,18,60,76,24,40,26,35,38,28,38,42,64,29,26,55,62,57,24,66,39,47,53,52,43,64,61,20,58,96,47,29,55,70,41,77,39,20,35,85,68,90,70,62,57,40,56,31,71,56,42,45,44,60,37,44,48,82,75,75,82,76,81,82,72,78,86,82,78,79,90,77,83,90,73,82,93,79,92,83,81,89,86,80,88,80,87,79,85,88,83,88,88,83,88,80,88,80,89,86,89,82,88,85,87,88,84,89,86,84,91,80,89,86,87,83,86,82,86,86,86,82,91,86,88,87,80,88,86,89,86,80,87,82,83,90,90,85,81,90,84,91,85,82,87,86,88,87,90,87,83,85,87,81,89,80,89,83,89,87,85,89,85,87,85,89,81,83,88,86,87,84,85,87,89,85,87,87,86,81,89,80,83,91,80,80,92,80,90,83,90,86,84,87,83,87,85,80,87,84,74,83,75,84,79,74,91,71,76,77,75,81,63,72,35,23,58,34,51,36,50,51,48,51,51,68,52,60,62,66,84,73,68,85,76,84,80,83,87,77,90,81,87,86,84,86,88,87,83,80,87,78,89,86,79,89,84,90,84,90,86,84,89,85,89,89,92,80,89,82,88,88,91,87,86,88,89,85,90,85,85,90,85,86,87,84,84,82,84,86,84,83,88,89,135

Nearest PDB structures (foldseek):
  3l84-assembly1_A  TM=8.713E-01  e=1.117E-34  Campylobacter jejuni subsp. jejuni NCTC 11168 = ATCC 700819
  7a9g-assembly1_AAA  TM=5.575E-01  e=1.294E-28  Mycobacterium tuberculosis H37Rv
  8ogh-assembly1_B  TM=5.471E-01  e=4.725E-28  Mycobacterium tuberculosis H37Rv
  7a9h-assembly1_BBB  TM=5.570E-01  e=1.163E-27  Mycobacterium tuberculosis H37Rv
  8ogh-assembly1_A  TM=5.475E-01  e=1.302E-27  Mycobacterium tuberculosis H37Rv

Foldseek 3Di:
DEDLQFLFAAAEFALVQQPLLVVVVVCCLQVVDVDDSVCACPPPDCSDSGDFCSPSNHLFTNPDHLLRLLLQLLLLLLCVLLVNLHAYEYEHELQSVVDPSNLLSLLQQQVSLSLSYEYEYALQQADQAGGHPCRQPLVVVQVSSVVSRAAEDEDALPDPVRVVVLVVCSSVDDSGYYYYHHHYHQLPQQPDGTNDGPCPPPDQDPDPRVVSSVVSNPDPPDRDDDDDRTHPGGDDFDDQQDDDFDDDDFQDWDFLLCLLLVLLLVRVLRGVLEAEEEAVCCVQSNVCSVCVRCVVRYHYSHNNLQSLLSSLSSSLSSRHAYEREDALLSCVVNLVSLQRQLSSFGFAGEYEHEAEFCLVFAVFQSRYAFCSLLSQVVRPPEWEFFAAASLSSSQVSSQRSNDTGYYYYYTYRTIDGHHDDSPDHDHAQDKDWPDDDLQALEEEEEEHPCQVLQVLLQVVVVVVVHHHIYMHQRGLPPTNLPVLLVRLQRNQEYEYAYSHELPSGSQVNSCVSSPPRHHYHGFYADDGITHHHSLVRLQVRRADDDPPPPPPPPDDDDDDDDDDDDDDDDDDDDDDDDDDDDDDDDDDDDDDDDDDDDDDDDDDDDDDDDDDDDDDDDDDDDDDDDDDDDDDDDDDDDDDYDDDDDDDDDDDDDDDDDDDDDDDDDDDDDDDDDDDDDDDDDDDDPDDDDDPDDPDDSGCSSVSVSVVVCCSNVVVVDDDDDDDDDDDDDDDDDDDDDDDDDDDDDDDDDDDDDDDDDDDDDDDDDDDDDDDDDDDDDDDD

Radius of gyration: 40.77 Å; Cα contacts (8 Å, |Δi|>4): 1319; chains: 1; bounding box: 112×116×151 Å